Protein 2XSG (pdb70)

Structure (mmCIF, N/CA/C/O backbone):
data_2XSG
#
_entry.id   2XSG
#
_cell.length_a   82.202
_cell.length_b   91.158
_cell.length_c   224.523
_cell.angle_alpha   90.00
_cell.angle_beta   90.00
_cell.angle_gamma   90.00
#
_symmetry.space_group_name_H-M   'P 2 2 21'
#
loop_
_entity.id
_entity.type
_entity.pdbx_description
1 polymer CCMAN5
2 non-polymer 'CALCIUM ION'
3 non-polymer 2-[3-(2-HYDROXY-1,1-DIHYDROXYMETHYL-ETHYLAMINO)-PROPYLAMINO]-2-HYDROXYMETHYL-PROPANE-1,3-DIOL
4 non-polymer GLYCEROL
5 water water
#
loop_
_atom_site.group_PDB
_atom_site.id
_atom_site.type_symbol
_atom_site.label_atom_id
_atom_site.label_alt_id
_atom_site.label_comp_id
_atom_site.label_asym_id
_atom_site.label_entity_id
_atom_site.label_seq_id
_atom_site.pdbx_PDB_ins_code
_atom_site.Cartn_x
_atom_site.Cartn_y
_atom_site.Cartn_z
_atom_site.occupancy
_atom_site.B_iso_or_equiv
_atom_site.auth_seq_id
_atom_site.auth_comp_id
_atom_site.auth_asym_id
_atom_site.auth_atom_id
_atom_site.pdbx_PDB_model_num
ATOM 1 N N . ALA A 1 7 ? 74.018 11.216 87.438 1.00 19.88 7 ALA A N 1
ATOM 2 C CA . ALA A 1 7 ? 74.405 12.350 86.541 1.00 19.71 7 ALA A CA 1
ATOM 3 C C . ALA A 1 7 ? 73.511 12.431 85.288 1.00 18.96 7 ALA A C 1
ATOM 4 O O . ALA A 1 7 ? 73.011 13.513 84.954 1.00 18.53 7 ALA A O 1
ATOM 6 N N . ASP A 1 8 ? 73.313 11.294 84.605 1.00 17.88 8 ASP A N 1
ATOM 7 C CA . ASP A 1 8 ? 72.571 11.287 83.330 1.00 16.72 8 ASP A CA 1
ATOM 8 C C . ASP A 1 8 ? 71.098 10.918 83.523 1.00 15.16 8 ASP A C 1
ATOM 9 O O . ASP A 1 8 ? 70.666 9.800 83.223 1.00 14.91 8 ASP A O 1
ATOM 14 N N . TYR A 1 9 ? 70.342 11.888 84.019 1.00 13.62 9 TYR A N 1
ATOM 15 C CA . TYR A 1 9 ? 68.912 11.738 84.261 1.00 12.13 9 TYR A CA 1
ATOM 16 C C . TYR A 1 9 ? 68.136 11.576 82.961 1.00 10.97 9 TYR A C 1
ATOM 17 O O . TYR A 1 9 ? 67.123 10.865 82.925 1.00 10.38 9 TYR A O 1
ATOM 26 N N . ALA A 1 10 ? 68.630 12.198 81.896 1.00 9.65 10 ALA A N 1
ATOM 27 C CA . ALA A 1 10 ? 68.003 12.081 80.575 1.00 8.97 10 ALA A CA 1
ATOM 28 C C . ALA A 1 10 ? 67.766 10.622 80.151 1.00 8.69 10 ALA A C 1
ATOM 29 O O . ALA A 1 10 ? 66.748 10.317 79.539 1.00 8.57 10 ALA A O 1
ATOM 31 N N . SER A 1 11 ? 68.679 9.725 80.510 1.00 8.06 11 SER A N 1
ATOM 32 C CA . SER A 1 11 ? 68.548 8.297 80.172 1.00 8.34 11 SER A CA 1
ATOM 33 C C . SER A 1 11 ? 67.371 7.614 80.873 1.00 7.53 11 SER A C 1
ATOM 34 O O . SER A 1 11 ? 66.893 6.560 80.417 1.00 7.54 11 SER A O 1
ATOM 37 N N . LEU A 1 12 ? 66.891 8.216 81.959 1.00 6.75 12 LEU A N 1
ATOM 38 C CA . LEU A 1 12 ? 65.749 7.661 82.703 1.00 6.43 12 LEU A CA 1
ATOM 39 C C . LEU A 1 12 ? 64.372 8.056 82.159 1.00 6.49 12 LEU A C 1
ATOM 40 O O . LEU A 1 12 ? 63.376 7.366 82.415 1.00 6.05 12 LEU A O 1
ATOM 45 N N . VAL A 1 13 ? 64.321 9.169 81.427 1.00 6.50 13 VAL A N 1
ATOM 46 C CA . VAL A 1 13 ? 63.113 9.628 80.736 1.00 5.75 13 VAL A CA 1
ATOM 47 C C . VAL A 1 13 ? 62.714 8.663 79.599 1.00 6.47 13 VAL A C 1
ATOM 48 O O . VAL A 1 13 ? 63.546 8.280 78.760 1.00 6.44 13 VAL A O 1
ATOM 52 N N . ASP A 1 14 ? 61.440 8.275 79.577 1.00 5.75 14 ASP A N 1
ATOM 53 C CA . ASP A 1 14 ? 60.886 7.538 78.450 1.00 6.27 14 ASP A CA 1
ATOM 54 C C . ASP A 1 14 ? 59.898 8.441 77.686 1.00 5.72 14 ASP A C 1
ATOM 55 O O . ASP A 1 14 ? 58.720 8.547 78.068 1.00 5.17 14 ASP A O 1
ATOM 60 N N . VAL A 1 15 ? 60.368 9.060 76.598 1.00 4.97 15 VAL A N 1
ATOM 61 C CA . VAL A 1 15 ? 59.534 10.004 75.843 1.00 4.66 15 VAL A CA 1
ATOM 62 C C . VAL A 1 15 ? 58.354 9.336 75.114 1.00 4.63 15 VAL A C 1
ATOM 63 O O . VAL A 1 15 ? 57.526 10.015 74.518 1.00 3.59 15 VAL A O 1
ATOM 67 N N . PHE A 1 16 ? 58.279 8.008 75.156 1.00 4.42 16 PHE A N 1
ATOM 68 C CA . PHE A 1 16 ? 57.177 7.311 74.498 1.00 3.87 16 PHE A CA 1
ATOM 69 C C . PHE A 1 16 ? 55.997 7.067 75.418 1.00 3.73 16 PHE A C 1
ATOM 70 O O . PHE A 1 16 ? 54.913 6.714 74.964 1.00 3.72 16 PHE A O 1
ATOM 78 N N . VAL A 1 17 ? 56.202 7.292 76.709 1.00 3.79 17 VAL A N 1
ATOM 79 C CA . VAL A 1 17 ? 55.121 7.160 77.667 1.00 3.47 17 VAL A CA 1
ATOM 80 C C . VAL A 1 17 ? 54.020 8.146 77.313 1.00 3.36 17 VAL A C 1
ATOM 81 O O . VAL A 1 17 ? 54.270 9.348 77.186 1.00 3.03 17 VAL A O 1
ATOM 85 N N . GLY A 1 18 ? 52.811 7.622 77.142 1.00 2.73 18 GLY A N 1
ATOM 86 C CA . GLY A 1 18 ? 51.656 8.454 76.810 1.00 3.67 18 GLY A CA 1
ATOM 87 C C . GLY A 1 18 ? 51.459 8.761 75.319 1.00 3.45 18 GLY A C 1
ATOM 88 O O . GLY A 1 18 ? 50.593 9.565 74.973 1.00 4.00 18 GLY A O 1
ATOM 89 N N . THR A 1 19 ? 52.241 8.121 74.447 1.00 3.40 19 THR A N 1
ATOM 90 C CA . THR A 1 19 ? 52.191 8.387 72.991 1.00 3.13 19 THR A CA 1
ATOM 91 C C . THR A 1 19 ? 51.311 7.407 72.188 1.00 3.44 19 THR A C 1
ATOM 92 O O . THR A 1 19 ? 51.236 7.499 70.955 1.00 2.74 19 THR A O 1
ATOM 96 N N . GLU A 1 20 ? 50.662 6.471 72.875 1.00 3.40 20 GLU A N 1
ATOM 97 C CA . GLU A 1 20 ? 49.720 5.556 72.200 1.00 4.27 20 GLU A CA 1
ATOM 98 C C . GLU A 1 20 ? 48.296 6.100 72.239 1.00 4.55 20 GLU A C 1
ATOM 99 O O . GLU A 1 20 ? 47.823 6.532 73.290 1.00 4.88 20 GLU A O 1
ATOM 105 N N . GLY A 1 21 ? 47.644 6.104 71.080 1.00 4.76 21 GLY A N 1
ATOM 106 C CA . GLY A 1 21 ? 46.188 6.265 70.980 1.00 5.40 21 GLY A CA 1
ATOM 107 C C . GLY A 1 21 ? 45.657 7.394 71.826 1.00 5.33 21 GLY A C 1
ATOM 108 O O . GLY A 1 21 ? 46.193 8.478 71.784 1.00 5.96 21 GLY A O 1
ATOM 109 N N . ASP A 1 22 ? 44.619 7.114 72.610 1.00 5.29 22 ASP A N 1
ATOM 110 C CA . ASP A 1 22 ? 43.990 8.104 73.483 1.00 5.27 22 ASP A CA 1
ATOM 111 C C . ASP A 1 22 ? 44.409 7.886 74.947 1.00 4.65 22 ASP A C 1
ATOM 112 O O . ASP A 1 22 ? 43.573 7.941 75.847 1.00 4.46 22 ASP A O 1
ATOM 117 N N . PHE A 1 23 ? 45.705 7.650 75.174 1.00 4.25 23 PHE A N 1
ATOM 118 C CA . PHE A 1 23 ? 46.225 7.338 76.520 1.00 4.39 23 PHE A CA 1
ATOM 119 C C . PHE A 1 23 ? 47.206 8.416 77.021 1.00 3.90 23 PHE A C 1
ATOM 120 O O . PHE A 1 23 ? 48.271 8.113 77.571 1.00 3.24 23 PHE A O 1
ATOM 128 N N . GLY A 1 24 ? 46.844 9.682 76.820 1.00 3.38 24 GLY A N 1
ATOM 129 C CA . GLY A 1 24 ? 47.673 10.774 77.312 1.00 3.08 24 GLY A CA 1
ATOM 130 C C . GLY A 1 24 ? 47.849 11.934 76.347 1.00 2.79 24 GLY A C 1
ATOM 131 O O . GLY A 1 24 ? 47.956 13.074 76.779 1.00 2.55 24 GLY A O 1
ATOM 132 N N . ASN A 1 25 ? 47.876 11.635 75.047 1.00 2.32 25 ASN A N 1
ATOM 133 C CA . ASN A 1 25 ? 48.095 12.630 73.991 1.00 2.47 25 ASN A CA 1
ATOM 134 C C . ASN A 1 25 ? 49.402 13.404 74.117 1.00 2.41 25 ASN A C 1
ATOM 135 O O . ASN A 1 25 ? 49.453 14.589 73.840 1.00 2.24 25 ASN A O 1
ATOM 140 N N . ASP A 1 26 ? 50.452 12.710 74.557 1.00 3.08 26 ASP A N 1
ATOM 141 C CA . ASP A 1 26 ? 51.797 13.270 74.588 1.00 3.20 26 ASP A CA 1
ATOM 142 C C . ASP A 1 26 ? 52.607 12.858 73.362 1.00 3.49 26 ASP A C 1
ATOM 143 O O . ASP A 1 26 ? 52.200 11.976 72.588 1.00 3.32 26 ASP A O 1
ATOM 148 N N . MET A 1 27 ? 53.752 13.500 73.191 1.00 3.04 27 MET A N 1
ATOM 149 C CA . MET A 1 27 ? 54.547 13.334 71.981 1.00 3.36 27 MET A CA 1
ATOM 150 C C . MET A 1 27 ? 55.958 12.814 72.281 1.00 3.63 27 MET A C 1
ATOM 151 O O . MET A 1 27 ? 56.526 13.138 73.315 1.00 4.52 27 MET A O 1
ATOM 156 N N . PRO A 1 28 ? 56.533 12.019 71.362 1.00 3.62 28 PRO A N 1
ATOM 157 C CA . PRO A 1 28 ? 57.941 11.662 71.502 1.00 3.20 28 PRO A CA 1
ATOM 158 C C . PRO A 1 28 ? 58.883 12.730 70.907 1.00 3.38 28 PRO A C 1
ATOM 159 O O . PRO A 1 28 ? 60.092 12.523 70.854 1.00 3.24 28 PRO A O 1
ATOM 163 N N . ALA A 1 29 ? 58.322 13.862 70.481 1.00 3.32 29 ALA A N 1
ATOM 164 C CA . ALA A 1 29 ? 59.066 14.935 69.784 1.00 3.06 29 ALA A CA 1
ATOM 165 C C . ALA A 1 29 ? 60.377 15.356 70.439 1.00 3.21 29 ALA A C 1
ATOM 166 O O . ALA A 1 29 ? 60.471 15.465 71.676 1.00 3.57 29 ALA A O 1
ATOM 168 N N . ALA A 1 30 ? 61.379 15.619 69.609 1.00 3.12 30 ALA A N 1
ATOM 169 C CA . ALA A 1 30 ? 62.625 16.198 70.105 1.00 3.69 30 ALA A CA 1
ATOM 170 C C . ALA A 1 30 ? 62.347 17.636 70.550 1.00 3.98 30 ALA A C 1
ATOM 171 O O . ALA A 1 30 ? 61.813 18.442 69.779 1.00 3.39 30 ALA A O 1
ATOM 173 N N . GLN A 1 31 ? 62.659 17.939 71.805 1.00 4.00 31 GLN A N 1
ATOM 174 C CA . GLN A 1 31 ? 62.423 19.283 72.321 1.00 5.14 31 GLN A CA 1
ATOM 175 C C . GLN A 1 31 ? 63.337 19.649 73.482 1.00 5.00 31 GLN A C 1
ATOM 176 O O . GLN A 1 31 ? 63.757 18.774 74.247 1.00 5.19 31 GLN A O 1
ATOM 182 N N . ALA A 1 32 ? 63.655 20.938 73.597 1.00 4.82 32 ALA A N 1
ATOM 183 C CA . ALA A 1 32 ? 64.432 21.430 74.735 1.00 4.55 32 ALA A CA 1
ATOM 184 C C . ALA A 1 32 ? 63.470 21.724 75.883 1.00 4.74 32 ALA A C 1
ATOM 185 O O . ALA A 1 32 ? 62.254 21.782 75.661 1.00 4.94 32 ALA A O 1
ATOM 187 N N . PRO A 1 33 ? 63.999 21.950 77.106 1.00 4.60 33 PRO A N 1
ATOM 188 C CA . PRO A 1 33 ? 63.094 22.317 78.204 1.00 4.64 33 PRO A CA 1
ATOM 189 C C . PRO A 1 33 ? 62.260 23.573 77.861 1.00 4.63 33 PRO A C 1
ATOM 190 O O . PRO A 1 33 ? 62.821 24.587 77.451 1.00 3.93 33 PRO A O 1
ATOM 194 N N . ASN A 1 34 ? 60.934 23.471 77.990 1.00 4.32 34 ASN A N 1
ATOM 195 C CA . ASN A 1 34 ? 60.021 24.568 77.625 1.00 4.19 34 ASN A CA 1
ATOM 196 C C . ASN A 1 34 ? 60.272 25.134 76.225 1.00 3.92 34 ASN A C 1
ATOM 197 O O . ASN A 1 34 ? 60.103 26.319 75.982 1.00 4.44 34 ASN A O 1
ATOM 202 N N . GLY A 1 35 ? 60.681 24.272 75.306 1.00 4.27 35 GLY A N 1
ATOM 203 C CA . GLY A 1 35 ? 60.994 24.689 73.959 1.00 3.44 35 GLY A CA 1
ATOM 204 C C . GLY A 1 35 ? 59.780 25.023 73.129 1.00 3.79 35 GLY A C 1
ATOM 205 O O . GLY A 1 35 ? 58.683 24.468 73.328 1.00 3.34 35 GLY A O 1
ATOM 206 N N . LEU A 1 36 ? 60.003 25.936 72.185 1.00 3.60 36 LEU A N 1
ATOM 207 C CA . LEU A 1 36 ? 59.041 26.309 71.169 1.00 3.34 36 LEU A CA 1
ATOM 208 C C . LEU A 1 36 ? 59.064 25.312 70.011 1.00 3.23 36 LEU A C 1
ATOM 209 O O . LEU A 1 36 ? 58.009 24.872 69.539 1.00 2.85 36 LEU A O 1
ATOM 214 N N . ALA A 1 37 ? 60.267 24.964 69.561 1.00 3.80 37 ALA A N 1
ATOM 215 C CA . ALA A 1 37 ? 60.477 23.938 68.541 1.00 3.52 37 ALA A CA 1
ATOM 216 C C . ALA A 1 37 ? 60.237 22.562 69.111 1.00 3.81 37 ALA A C 1
ATOM 217 O O . ALA A 1 37 ? 60.832 22.179 70.126 1.00 4.19 37 ALA A O 1
ATOM 219 N N . LYS A 1 38 ? 59.343 21.824 68.458 1.00 3.21 38 LYS A N 1
ATOM 220 C CA . LYS A 1 38 ? 58.932 20.498 68.910 1.00 3.01 38 LYS A CA 1
ATOM 221 C C . LYS A 1 38 ? 58.922 19.639 67.671 1.00 2.98 38 LYS A C 1
ATOM 222 O O . LYS A 1 38 ? 57.969 19.700 66.886 1.00 2.39 38 LYS A O 1
ATOM 228 N N . VAL A 1 39 ? 59.991 18.859 67.482 1.00 2.18 39 VAL A N 1
ATOM 229 C CA . VAL A 1 39 ? 60.209 18.174 66.213 1.00 2.00 39 VAL A CA 1
ATOM 230 C C . VAL A 1 39 ? 59.616 16.774 66.367 1.00 2.01 39 VAL A C 1
ATOM 231 O O . VAL A 1 39 ? 60.270 15.854 66.877 1.00 2.00 39 VAL A O 1
ATOM 235 N N . ASN A 1 40 ? 58.358 16.656 65.954 1.00 2.00 40 ASN A N 1
ATOM 236 C CA . ASN A 1 40 ? 57.543 15.463 66.213 1.00 2.24 40 ASN A CA 1
ATOM 237 C C . ASN A 1 40 ? 57.375 14.641 64.958 1.00 2.59 40 ASN A C 1
ATOM 238 O O . ASN A 1 40 ? 56.883 15.164 63.949 1.00 2.00 40 ASN A O 1
ATOM 243 N N . PRO A 1 41 ? 57.761 13.345 65.013 1.00 2.99 41 PRO A N 1
ATOM 244 C CA . PRO A 1 41 ? 57.420 12.468 63.910 1.00 3.24 41 PRO A CA 1
ATOM 245 C C . PRO A 1 41 ? 55.905 12.456 63.737 1.00 3.59 41 PRO A C 1
ATOM 246 O O . PRO A 1 41 ? 55.194 12.642 64.720 1.00 3.62 41 PRO A O 1
ATOM 250 N N . ARG A 1 42 ? 55.422 12.252 62.509 1.00 3.77 42 ARG A N 1
ATOM 251 C CA . ARG A 1 42 ? 53.989 12.144 62.244 1.00 4.43 42 ARG A CA 1
ATOM 252 C C . ARG A 1 42 ? 53.602 10.768 61.743 1.00 5.13 42 ARG A C 1
ATOM 253 O O . ARG A 1 42 ? 54.010 10.370 60.657 1.00 5.97 42 ARG A O 1
ATOM 261 N N . THR A 1 43 ? 52.788 10.045 62.500 1.00 5.66 43 THR A N 1
ATOM 262 C CA . THR A 1 43 ? 52.366 8.720 62.032 1.00 5.82 43 THR A CA 1
ATOM 263 C C . THR A 1 43 ? 51.249 8.824 60.991 1.00 6.52 43 THR A C 1
ATOM 264 O O . THR A 1 43 ? 50.602 9.861 60.863 1.00 5.81 43 THR A O 1
ATOM 268 N N . THR A 1 44 ? 51.034 7.745 60.248 1.00 7.03 44 THR A N 1
ATOM 269 C CA . THR A 1 44 ? 49.941 7.692 59.271 1.00 7.54 44 THR A CA 1
ATOM 270 C C . THR A 1 44 ? 49.470 6.246 59.153 1.00 7.71 44 THR A C 1
ATOM 271 O O . THR A 1 44 ? 50.286 5.324 59.304 1.00 7.99 44 THR A O 1
ATOM 275 N N . PRO A 1 45 ? 48.160 6.023 58.907 1.00 7.70 45 PRO A N 1
ATOM 276 C CA . PRO A 1 45 ? 47.070 6.985 58.732 1.00 7.64 45 PRO A CA 1
ATOM 277 C C . PRO A 1 45 ? 46.502 7.510 60.051 1.00 7.08 45 PRO A C 1
ATOM 278 O O . PRO A 1 45 ? 45.737 8.480 60.051 1.00 8.14 45 PRO A O 1
ATOM 282 N N . GLY A 1 46 ? 46.845 6.865 61.156 1.00 6.69 46 GLY A N 1
ATOM 283 C CA . GLY A 1 46 ? 46.363 7.283 62.482 1.00 5.22 46 GLY A CA 1
ATOM 284 C C . GLY A 1 46 ? 47.425 8.073 63.227 1.00 5.31 46 GLY A C 1
ATOM 285 O O . GLY A 1 46 ? 48.616 7.978 62.929 1.00 4.60 46 GLY A O 1
ATOM 286 N N . ARG A 1 47 ? 46.983 8.878 64.191 1.00 4.76 47 ARG A N 1
ATOM 287 C CA . ARG A 1 47 ? 47.876 9.677 65.005 1.00 4.33 47 ARG A CA 1
ATOM 288 C C . ARG A 1 47 ? 47.185 9.914 66.337 1.00 3.87 47 ARG A C 1
ATOM 289 O O . ARG A 1 47 ? 45.967 9.737 66.444 1.00 3.80 47 ARG A O 1
ATOM 297 N N . ASN A 1 48 ? 47.936 10.328 67.349 1.00 3.42 48 ASN A N 1
ATOM 298 C CA . ASN A 1 48 ? 47.297 10.971 68.487 1.00 2.87 48 ASN A CA 1
ATOM 299 C C . ASN A 1 48 ? 47.153 12.488 68.224 1.00 2.94 48 ASN A C 1
ATOM 300 O O . ASN A 1 48 ? 47.423 12.954 67.116 1.00 2.24 48 ASN A O 1
ATOM 305 N N . ASN A 1 49 ? 46.688 13.252 69.201 1.00 2.68 49 ASN A N 1
ATOM 306 C CA . ASN A 1 49 ? 46.469 14.686 68.971 1.00 3.59 49 ASN A CA 1
ATOM 307 C C . ASN A 1 49 ? 47.753 15.421 68.589 1.00 3.59 49 ASN A C 1
ATOM 308 O O . ASN A 1 49 ? 47.704 16.428 67.881 1.00 4.21 49 ASN A O 1
ATOM 313 N N . THR A 1 50 ? 48.899 14.902 69.021 1.00 3.24 50 THR A N 1
ATOM 314 C CA . THR A 1 50 ? 50.174 15.553 68.695 1.00 2.96 50 THR A CA 1
ATOM 315 C C . THR A 1 50 ? 50.655 15.243 67.291 1.00 3.02 50 THR A C 1
ATOM 316 O O . THR A 1 50 ? 51.478 15.982 66.753 1.00 3.49 50 THR A O 1
ATOM 320 N N . GLY A 1 51 ? 50.159 14.149 66.717 1.00 2.34 51 GLY A N 1
ATOM 321 C CA . GLY A 1 51 ? 50.582 13.739 65.384 1.00 2.16 51 GLY A CA 1
ATOM 322 C C . GLY A 1 51 ? 51.310 12.411 65.365 1.00 2.38 51 GLY A C 1
ATOM 323 O O . GLY A 1 51 ? 51.691 11.946 64.295 1.00 2.47 51 GLY A O 1
ATOM 324 N N . TYR A 1 52 ? 51.494 11.788 66.536 1.00 2.25 52 TYR A N 1
ATOM 325 C CA . TYR A 1 52 ? 52.147 10.463 66.622 1.00 2.75 52 TYR A CA 1
ATOM 326 C C . TYR A 1 52 ? 51.350 9.490 67.484 1.00 2.86 52 TYR A C 1
ATOM 327 O O . TYR A 1 52 ? 51.128 9.732 68.678 1.00 3.11 52 TYR A O 1
ATOM 336 N N . ASP A 1 53 ? 50.892 8.395 66.887 1.00 3.52 53 ASP A N 1
ATOM 337 C CA . ASP A 1 53 ? 50.289 7.308 67.663 1.00 3.03 53 ASP A CA 1
ATOM 338 C C . ASP A 1 53 ? 51.218 6.099 67.666 1.00 3.20 53 ASP A C 1
ATOM 339 O O . ASP A 1 53 ? 51.512 5.526 66.595 1.00 3.41 53 ASP A O 1
ATOM 344 N N . TYR A 1 54 ? 51.651 5.693 68.863 1.00 3.23 54 TYR A N 1
ATOM 345 C CA . TYR A 1 54 ? 52.612 4.563 69.034 1.00 3.42 54 TYR A CA 1
ATOM 346 C C . TYR A 1 54 ? 52.163 3.275 68.325 1.00 3.32 54 TYR A C 1
ATOM 347 O O . TYR A 1 54 ? 53.003 2.473 67.875 1.00 3.48 54 TYR A O 1
ATOM 356 N N . ALA A 1 55 ? 50.849 3.067 68.254 1.00 3.25 55 ALA A N 1
ATOM 357 C CA . ALA A 1 55 ? 50.295 1.835 67.698 1.00 3.80 55 ALA A CA 1
ATOM 358 C C . ALA A 1 55 ? 50.448 1.754 66.184 1.00 4.45 55 ALA A C 1
ATOM 359 O O . ALA A 1 55 ? 50.247 0.673 65.620 1.00 4.68 55 ALA A O 1
ATOM 361 N N . GLN A 1 56 ? 50.820 2.867 65.533 1.00 4.29 56 GLN A N 1
ATOM 362 C CA . GLN A 1 56 ? 50.932 2.905 64.064 1.00 4.22 56 GLN A CA 1
ATOM 363 C C . GLN A 1 56 ? 52.250 2.306 63.551 1.00 5.24 56 GLN A C 1
ATOM 364 O O . GLN A 1 56 ? 53.143 1.952 64.331 1.00 4.67 56 GLN A O 1
ATOM 370 N N . SER A 1 57 ? 52.361 2.173 62.232 1.00 5.79 57 SER A N 1
ATOM 371 C CA . SER A 1 57 ? 53.533 1.527 61.658 1.00 6.71 57 SER A CA 1
ATOM 372 C C . SER A 1 57 ? 54.054 2.256 60.421 1.00 6.93 57 SER A C 1
ATOM 373 O O . SER A 1 57 ? 54.944 1.750 59.724 1.00 6.63 57 SER A O 1
ATOM 376 N N . LYS A 1 58 ? 53.514 3.453 60.169 1.00 6.41 58 LYS A N 1
ATOM 377 C CA . LYS A 1 58 ? 54.051 4.328 59.145 1.00 6.64 58 LYS A CA 1
ATOM 378 C C . LYS A 1 58 ? 54.227 5.745 59.656 1.00 6.57 58 LYS A C 1
ATOM 379 O O . LYS A 1 58 ? 53.460 6.217 60.492 1.00 6.23 58 LYS A O 1
ATOM 385 N N . ILE A 1 59 ? 55.261 6.393 59.138 1.00 5.85 59 ILE A N 1
ATOM 386 C CA . ILE A 1 59 ? 55.576 7.777 59.431 1.00 5.57 59 ILE A CA 1
ATOM 387 C C . ILE A 1 59 ? 55.743 8.520 58.114 1.00 4.97 59 ILE A C 1
ATOM 388 O O . ILE A 1 59 ? 56.385 8.032 57.190 1.00 4.21 59 ILE A O 1
ATOM 393 N N . SER A 1 60 ? 55.149 9.705 58.038 1.00 4.26 60 SER A N 1
ATOM 394 C CA . SER A 1 60 ? 55.344 10.584 56.904 1.00 4.00 60 SER A CA 1
ATOM 395 C C . SER A 1 60 ? 56.623 11.396 57.141 1.00 3.83 60 SER A C 1
ATOM 396 O O . SER A 1 60 ? 57.651 11.112 56.527 1.00 4.36 60 SER A O 1
ATOM 399 N N . GLY A 1 61 ? 56.593 12.352 58.067 1.00 3.99 61 GLY A N 1
ATOM 400 C CA . GLY A 1 61 ? 57.749 13.214 58.346 1.00 3.12 61 GLY A CA 1
ATOM 401 C C . GLY A 1 61 ? 57.742 13.878 59.721 1.00 3.40 61 GLY A C 1
ATOM 402 O O . GLY A 1 61 ? 57.170 13.350 60.671 1.00 2.69 61 GLY A O 1
ATOM 403 N N . PHE A 1 62 ? 58.374 15.049 59.820 1.00 3.60 62 PHE A N 1
ATOM 404 C CA . PHE A 1 62 ? 58.483 15.778 61.088 1.00 4.01 62 PHE A CA 1
ATOM 405 C C . PHE A 1 62 ? 57.832 17.158 61.037 1.00 4.03 62 PHE A C 1
ATOM 406 O O . PHE A 1 62 ? 58.075 17.931 60.114 1.00 4.05 62 PHE A O 1
ATOM 414 N N . THR A 1 63 ? 56.991 17.442 62.032 1.00 4.03 63 THR A N 1
ATOM 415 C CA . THR A 1 63 ? 56.355 18.741 62.206 1.00 3.06 63 THR A CA 1
ATOM 416 C C . THR A 1 63 ? 57.169 19.471 63.262 1.00 3.63 63 THR A C 1
ATOM 417 O O . THR A 1 63 ? 57.947 18.831 63.968 1.00 3.66 63 THR A O 1
ATOM 421 N N . HIS A 1 64 ? 57.032 20.802 63.355 1.00 3.07 64 HIS A N 1
ATOM 422 C CA . HIS A 1 64 ? 57.952 21.581 64.185 1.00 2.46 64 HIS A CA 1
ATOM 423 C C . HIS A 1 64 ? 57.286 22.342 65.325 1.00 2.42 64 HIS A C 1
ATOM 424 O O . HIS A 1 64 ? 57.978 22.907 66.178 1.00 2.17 64 HIS A O 1
ATOM 431 N N . THR A 1 65 ? 55.953 22.390 65.310 1.00 2.31 65 THR A N 1
ATOM 432 C CA . THR A 1 65 ? 55.187 23.059 66.366 1.00 2.07 65 THR A CA 1
ATOM 433 C C . THR A 1 65 ? 54.199 22.087 66.976 1.00 2.16 65 THR A C 1
ATOM 434 O O . THR A 1 65 ? 53.760 21.129 66.324 1.00 2.00 65 THR A O 1
ATOM 438 N N . ASN A 1 66 ? 53.845 22.327 68.235 1.00 2.45 66 ASN A N 1
ATOM 439 C CA . ASN A 1 66 ? 52.932 21.418 68.894 1.00 2.86 66 ASN A CA 1
ATOM 440 C C . ASN A 1 66 ? 52.465 21.898 70.260 1.00 3.05 66 ASN A C 1
ATOM 441 O O . ASN A 1 66 ? 52.936 22.931 70.760 1.00 2.77 66 ASN A O 1
ATOM 446 N N . LEU A 1 67 ? 51.542 21.125 70.835 1.00 3.19 67 LEU A N 1
ATOM 447 C CA . LEU A 1 67 ? 51.019 21.341 72.178 1.00 3.42 67 LEU A CA 1
ATOM 448 C C . LEU A 1 67 ? 50.970 20.000 72.891 1.00 3.40 67 LEU A C 1
ATOM 449 O O . LEU A 1 67 ? 50.495 19.010 72.333 1.00 4.34 67 LEU A O 1
ATOM 454 N N . ASP A 1 68 ? 51.417 19.968 74.138 1.00 2.94 68 ASP A N 1
ATOM 455 C CA . ASP A 1 68 ? 51.501 18.692 74.851 1.00 2.88 68 ASP A CA 1
ATOM 456 C C . ASP A 1 68 ? 50.216 18.351 75.560 1.00 2.92 68 ASP A C 1
ATOM 457 O O . ASP A 1 68 ? 49.696 19.153 76.336 1.00 2.94 68 ASP A O 1
ATOM 462 N N . GLY A 1 69 ? 49.699 17.164 75.267 1.00 3.13 69 GLY A N 1
ATOM 463 C CA . GLY A 1 69 ? 48.598 16.584 76.017 1.00 3.16 69 GLY A CA 1
ATOM 464 C C . GLY A 1 69 ? 47.254 17.262 75.912 1.00 3.37 69 GLY A C 1
ATOM 465 O O . GLY A 1 69 ? 46.418 17.102 76.798 1.00 3.76 69 GLY A O 1
ATOM 466 N N . VAL A 1 70 ? 47.017 18.005 74.836 1.00 2.82 70 VAL A N 1
ATOM 467 C CA . VAL A 1 70 ? 45.743 18.719 74.687 1.00 2.95 70 VAL A CA 1
ATOM 468 C C . VAL A 1 70 ? 44.698 17.847 73.978 1.00 3.15 70 VAL A C 1
ATOM 469 O O . VAL A 1 70 ? 45.043 16.801 73.418 1.00 3.06 70 VAL A O 1
ATOM 473 N N . GLY A 1 71 ? 43.437 18.279 74.014 1.00 3.52 71 GLY A N 1
ATOM 474 C CA . GLY A 1 71 ? 42.319 17.506 73.447 1.00 4.24 71 GLY A CA 1
ATOM 475 C C . GLY A 1 71 ? 41.995 17.936 72.020 1.00 4.86 71 GLY A C 1
ATOM 476 O O . GLY A 1 71 ? 42.888 18.396 71.296 1.00 4.83 71 GLY A O 1
ATOM 477 N N . GLY A 1 72 ? 40.722 17.812 71.626 1.00 4.62 72 GLY A N 1
ATOM 478 C CA . GLY A 1 72 ? 40.310 18.076 70.238 1.00 5.07 72 GLY A CA 1
ATOM 479 C C . GLY A 1 72 ? 41.075 17.161 69.284 1.00 5.33 72 GLY A C 1
ATOM 480 O O . GLY A 1 72 ? 41.163 15.936 69.510 1.00 5.53 72 GLY A O 1
ATOM 481 N N . SER A 1 73 ? 41.626 17.737 68.216 1.00 5.22 73 SER A N 1
ATOM 482 C CA . SER A 1 73 ? 42.497 16.981 67.319 1.00 5.30 73 SER A CA 1
ATOM 483 C C . SER A 1 73 ? 43.945 17.461 67.463 1.00 4.83 73 SER A C 1
ATOM 484 O O . SER A 1 73 ? 44.774 17.259 66.581 1.00 4.62 73 SER A O 1
ATOM 487 N N . GLY A 1 74 ? 44.235 18.111 68.590 1.00 4.77 74 GLY A N 1
ATOM 488 C CA . GLY A 1 74 ? 45.570 18.647 68.860 1.00 4.44 74 GLY A CA 1
ATOM 489 C C . GLY A 1 74 ? 45.824 19.989 68.201 1.00 4.81 74 GLY A C 1
ATOM 490 O O . GLY A 1 74 ? 45.161 20.344 67.231 1.00 4.37 74 GLY A O 1
ATOM 491 N N . GLY A 1 75 ? 46.794 20.725 68.738 1.00 4.65 75 GLY A N 1
ATOM 492 C CA . GLY A 1 75 ? 47.211 22.012 68.196 1.00 4.03 75 GLY A CA 1
ATOM 493 C C . GLY A 1 75 ? 48.603 22.003 67.602 1.00 3.83 75 GLY A C 1
ATOM 494 O O . GLY A 1 75 ? 49.356 21.024 67.739 1.00 3.45 75 GLY A O 1
ATOM 495 N N . GLY A 1 76 ? 48.951 23.094 66.924 1.00 4.05 76 GLY A N 1
ATOM 496 C CA . GLY A 1 76 ? 50.230 23.149 66.192 1.00 3.47 76 GLY A CA 1
ATOM 497 C C . GLY A 1 76 ? 50.291 22.101 65.088 1.00 3.26 76 GLY A C 1
ATOM 498 O O . GLY A 1 76 ? 49.316 21.919 64.349 1.00 2.92 76 GLY A O 1
ATOM 499 N N . GLY A 1 77 ? 51.427 21.404 64.989 1.00 2.83 77 GLY A N 1
ATOM 500 C CA . GLY A 1 77 ? 51.645 20.417 63.910 1.00 2.77 77 GLY A CA 1
ATOM 501 C C . GLY A 1 77 ? 52.057 21.073 62.591 1.00 3.06 77 GLY A C 1
ATOM 502 O O . GLY A 1 77 ? 51.916 20.469 61.527 1.00 3.23 77 GLY A O 1
ATOM 503 N N . ASP A 1 78 ? 52.571 22.304 62.671 1.00 2.87 78 ASP A N 1
ATOM 504 C CA . ASP A 1 78 ? 53.003 23.083 61.502 1.00 3.19 78 ASP A CA 1
ATOM 505 C C . ASP A 1 78 ? 54.357 22.640 60.965 1.00 3.55 78 ASP A C 1
ATOM 506 O O . ASP A 1 78 ? 55.211 22.174 61.725 1.00 3.97 78 ASP A O 1
ATOM 511 N N . LEU A 1 79 ? 54.536 22.841 59.656 1.00 3.12 79 LEU A N 1
ATOM 512 C CA . LEU A 1 79 ? 55.816 22.729 58.975 1.00 3.46 79 LEU A CA 1
ATOM 513 C C . LEU A 1 79 ? 56.272 21.268 58.914 1.00 3.23 79 LEU A C 1
ATOM 514 O O . LEU A 1 79 ? 57.144 20.851 59.678 1.00 3.16 79 LEU A O 1
ATOM 519 N N . LEU A 1 80 ? 55.670 20.514 57.999 1.00 2.57 80 LEU A N 1
ATOM 520 C CA . LEU A 1 80 ? 55.960 19.099 57.867 1.00 3.19 80 LEU A CA 1
ATOM 521 C C . LEU A 1 80 ? 57.101 18.898 56.890 1.00 3.30 80 LEU A C 1
ATOM 522 O O . LEU A 1 80 ? 57.017 19.309 55.728 1.00 4.14 80 LEU A O 1
ATOM 527 N N . VAL A 1 81 ? 58.175 18.284 57.375 1.00 3.12 81 VAL A N 1
ATOM 528 C CA . VAL A 1 81 ? 59.330 17.935 56.541 1.00 2.38 81 VAL A CA 1
ATOM 529 C C . VAL A 1 81 ? 59.373 16.419 56.301 1.00 2.49 81 VAL A C 1
ATOM 530 O O . VAL A 1 81 ? 59.489 15.645 57.242 1.00 2.00 81 VAL A O 1
ATOM 534 N N . VAL A 1 82 ? 59.264 16.024 55.034 1.00 2.07 82 VAL A N 1
ATOM 535 C CA . VAL A 1 82 ? 59.151 14.633 54.633 1.00 2.66 82 VAL A CA 1
ATOM 536 C C . VAL A 1 82 ? 60.317 14.233 53.720 1.00 2.63 82 VAL A C 1
ATOM 537 O O . VAL A 1 82 ? 60.418 14.750 52.595 1.00 3.18 82 VAL A O 1
ATOM 541 N N . PRO A 1 83 ? 61.178 13.298 54.174 1.00 2.86 83 PRO A N 1
ATOM 542 C CA . PRO A 1 83 ? 62.241 12.791 53.307 1.00 3.10 83 PRO A CA 1
ATOM 543 C C . PRO A 1 83 ? 61.694 11.776 52.297 1.00 3.38 83 PRO A C 1
ATOM 544 O O . PRO A 1 83 ? 60.839 10.952 52.643 1.00 3.67 83 PRO A O 1
ATOM 548 N N . THR A 1 84 ? 62.177 11.846 51.059 1.00 3.07 84 THR A N 1
ATOM 549 C CA . THR A 1 84 ? 61.709 10.950 50.007 1.00 3.64 84 THR A CA 1
ATOM 550 C C . THR A 1 84 ? 62.731 10.819 48.881 1.00 3.67 84 THR A C 1
ATOM 551 O O . THR A 1 84 ? 63.517 11.745 48.639 1.00 4.18 84 THR A O 1
ATOM 555 N N . SER A 1 85 ? 62.730 9.667 48.209 1.00 4.06 85 SER A N 1
ATOM 556 C CA . SER A 1 85 ? 63.546 9.484 47.006 1.00 3.93 85 SER A CA 1
ATOM 557 C C . SER A 1 85 ? 62.675 9.620 45.773 1.00 4.38 85 SER A C 1
ATOM 558 O O . SER A 1 85 ? 63.146 9.447 44.646 1.00 4.39 85 SER A O 1
ATOM 561 N N . GLY A 1 86 ? 61.405 9.936 45.994 1.00 4.68 86 GLY A N 1
ATOM 562 C CA . GLY A 1 86 ? 60.474 10.171 44.894 1.00 4.58 86 GLY A CA 1
ATOM 563 C C . GLY A 1 86 ? 60.608 11.548 44.279 1.00 5.38 86 GLY A C 1
ATOM 564 O O . GLY A 1 86 ? 61.364 12.389 44.778 1.00 4.37 86 GLY A O 1
ATOM 565 N N . SER A 1 87 ? 59.852 11.753 43.195 1.00 5.97 87 SER A N 1
ATOM 566 C CA . SER A 1 87 ? 59.775 13.000 42.432 1.00 6.80 87 SER A CA 1
ATOM 567 C C . SER A 1 87 ? 58.324 13.477 42.347 1.00 6.60 87 SER A C 1
ATOM 568 O O . SER A 1 87 ? 57.393 12.661 42.392 1.00 7.40 87 SER A O 1
ATOM 571 N N . TYR A 1 88 ? 58.133 14.777 42.162 1.00 6.50 88 TYR A N 1
ATOM 572 C CA . TYR A 1 88 ? 56.783 15.353 42.023 1.00 6.34 88 TYR A CA 1
ATOM 573 C C . TYR A 1 88 ? 56.667 16.287 40.813 1.00 6.23 88 TYR A C 1
ATOM 574 O O . TYR A 1 88 ? 57.649 16.927 40.410 1.00 6.26 88 TYR A O 1
ATOM 583 N N . THR A 1 89 ? 55.465 16.361 40.244 1.00 6.38 89 THR A N 1
ATOM 584 C CA . THR A 1 89 ? 55.158 17.278 39.133 1.00 6.35 89 THR A CA 1
ATOM 585 C C . THR A 1 89 ? 53.960 18.161 39.504 1.00 5.98 89 THR A C 1
ATOM 586 O O . THR A 1 89 ? 53.547 19.019 38.725 1.00 5.39 89 THR A O 1
ATOM 590 N N . ALA A 1 90 ? 53.398 17.922 40.695 1.00 5.35 90 ALA A N 1
ATOM 591 C CA . ALA A 1 90 ? 52.313 18.731 41.257 1.00 5.37 90 ALA A CA 1
ATOM 592 C C . ALA A 1 90 ? 52.410 18.669 42.782 1.00 5.32 90 ALA A C 1
ATOM 593 O O . ALA A 1 90 ? 53.276 17.967 43.319 1.00 5.59 90 ALA A O 1
ATOM 595 N N . ARG A 1 91 ? 51.535 19.397 43.469 1.00 4.84 91 ARG A N 1
ATOM 596 C CA . ARG A 1 91 ? 51.505 19.377 44.932 1.00 5.13 91 ARG A CA 1
ATOM 597 C C . ARG A 1 91 ? 51.338 17.918 45.400 1.00 5.16 91 ARG A C 1
ATOM 598 O O . ARG A 1 91 ? 50.505 17.197 44.858 1.00 4.73 91 ARG A O 1
ATOM 606 N N . PRO A 1 92 ? 52.161 17.473 46.371 1.00 5.27 92 PRO A N 1
ATOM 607 C CA . PRO A 1 92 ? 52.147 16.058 46.755 1.00 5.88 92 PRO A CA 1
ATOM 608 C C . PRO A 1 92 ? 50.820 15.621 47.353 1.00 6.33 92 PRO A C 1
ATOM 609 O O . PRO A 1 92 ? 50.201 16.381 48.101 1.00 6.09 92 PRO A O 1
ATOM 613 N N . GLY A 1 93 ? 50.380 14.422 46.996 1.00 6.36 93 GLY A N 1
ATOM 614 C CA . GLY A 1 93 ? 49.327 13.739 47.757 1.00 6.88 93 GLY A CA 1
ATOM 615 C C . GLY A 1 93 ? 49.941 13.261 49.059 1.00 6.92 93 GLY A C 1
ATOM 616 O O . GLY A 1 93 ? 51.036 12.693 49.059 1.00 7.00 93 GLY A O 1
ATOM 617 N N . THR A 1 94 ? 49.261 13.511 50.174 1.00 7.04 94 THR A N 1
ATOM 618 C CA . THR A 1 94 ? 49.802 13.201 51.509 1.00 7.19 94 THR A CA 1
ATOM 619 C C . THR A 1 94 ? 50.040 11.709 51.724 1.00 6.65 94 THR A C 1
ATOM 620 O O . THR A 1 94 ? 50.899 11.329 52.493 1.00 7.02 94 THR A O 1
ATOM 624 N N . GLY A 1 95 ? 49.271 10.865 51.044 1.00 6.91 95 GLY A N 1
ATOM 625 C CA . GLY A 1 95 ? 49.477 9.410 51.104 1.00 6.49 95 GLY A CA 1
ATOM 626 C C . GLY A 1 95 ? 50.863 8.973 50.635 1.00 6.01 95 GLY A C 1
ATOM 627 O O . GLY A 1 95 ? 51.391 7.949 51.081 1.00 5.77 95 GLY A O 1
ATOM 628 N N . THR A 1 96 ? 51.461 9.767 49.752 1.00 5.29 96 THR A N 1
ATOM 629 C CA . THR A 1 96 ? 52.770 9.459 49.173 1.00 4.50 96 THR A CA 1
ATOM 630 C C . THR A 1 96 ? 53.941 9.657 50.151 1.00 4.41 96 THR A C 1
ATOM 631 O O . THR A 1 96 ? 55.069 9.180 49.906 1.00 4.03 96 THR A O 1
ATOM 635 N N . TYR A 1 97 ? 53.671 10.383 51.236 1.00 4.14 97 TYR A N 1
ATOM 636 C CA . TYR A 1 97 ? 54.650 10.619 52.300 1.00 3.46 97 TYR A CA 1
ATOM 637 C C . TYR A 1 97 ? 54.955 9.370 53.140 1.00 3.30 97 TYR A C 1
ATOM 638 O O . TYR A 1 97 ? 55.979 9.305 53.807 1.00 2.93 97 TYR A O 1
ATOM 647 N N . ALA A 1 98 ? 54.037 8.404 53.135 1.00 3.20 98 ALA A N 1
ATOM 648 C CA . ALA A 1 98 ? 54.035 7.311 54.100 1.00 3.39 98 ALA A CA 1
ATOM 649 C C . ALA A 1 98 ? 55.258 6.387 53.929 1.00 3.12 98 ALA A C 1
ATOM 650 O O . ALA A 1 98 ? 55.538 5.933 52.810 1.00 2.45 98 ALA A O 1
ATOM 652 N N . HIS A 1 99 ? 55.993 6.182 55.026 1.00 3.19 99 HIS A N 1
ATOM 653 C CA . HIS A 1 99 ? 57.136 5.240 55.089 1.00 4.47 99 HIS A CA 1
ATOM 654 C C . HIS A 1 99 ? 56.878 4.194 56.163 1.00 5.13 99 HIS A C 1
ATOM 655 O O . HIS A 1 99 ? 56.455 4.565 57.257 1.00 5.43 99 HIS A O 1
ATOM 662 N N . PRO A 1 100 ? 57.194 2.899 55.887 1.00 5.52 100 PRO A N 1
ATOM 663 C CA . PRO A 1 100 ? 57.203 1.916 56.975 1.00 5.44 100 PRO A CA 1
ATOM 664 C C . PRO A 1 100 ? 58.195 2.292 58.067 1.00 5.67 100 PRO A C 1
ATOM 665 O O . PRO A 1 100 ? 59.280 2.791 57.775 1.00 5.48 100 PRO A O 1
ATOM 669 N N . PHE A 1 101 ? 57.830 2.053 59.323 1.00 5.63 101 PHE A N 1
ATOM 670 C CA . PHE A 1 101 ? 58.803 2.128 60.401 1.00 5.59 101 PHE A CA 1
ATOM 671 C C . PHE A 1 101 ? 58.518 1.036 61.427 1.00 6.48 101 PHE A C 1
ATOM 672 O O . PHE A 1 101 ? 57.424 0.431 61.448 1.00 5.59 101 PHE A O 1
ATOM 680 N N . SER A 1 102 ? 59.522 0.779 62.261 1.00 6.83 102 SER A N 1
ATOM 681 C CA . SER A 1 102 ? 59.416 -0.191 63.342 1.00 7.19 102 SER A CA 1
ATOM 682 C C . SER A 1 102 ? 59.998 0.414 64.617 1.00 6.60 102 SER A C 1
ATOM 683 O O . SER A 1 102 ? 61.041 1.088 64.570 1.00 5.96 102 SER A O 1
ATOM 686 N N . HIS A 1 103 ? 59.354 0.146 65.750 1.00 5.84 103 HIS A N 1
ATOM 687 C CA . HIS A 1 103 ? 59.895 0.563 67.048 1.00 6.56 103 HIS A CA 1
ATOM 688 C C . HIS A 1 103 ? 61.231 -0.117 67.369 1.00 7.41 103 HIS A C 1
ATOM 689 O O . HIS A 1 103 ? 61.965 0.344 68.244 1.00 7.00 103 HIS A O 1
ATOM 696 N N . ASP A 1 104 ? 61.539 -1.207 66.664 1.00 8.28 104 ASP A N 1
ATOM 697 C CA . ASP A 1 104 ? 62.859 -1.852 66.789 1.00 10.20 104 ASP A CA 1
ATOM 698 C C . ASP A 1 104 ? 63.962 -1.015 66.139 1.00 10.11 104 ASP A C 1
ATOM 699 O O . ASP A 1 104 ? 65.145 -1.204 66.422 1.00 10.71 104 ASP A O 1
ATOM 704 N N . ASP A 1 105 ? 63.574 -0.107 65.244 1.00 9.99 105 ASP A N 1
ATOM 705 C CA . ASP A 1 105 ? 64.517 0.789 64.587 1.00 10.01 105 ASP A CA 1
ATOM 706 C C . ASP A 1 105 ? 64.106 2.241 64.863 1.00 9.51 105 ASP A C 1
ATOM 707 O O . ASP A 1 105 ? 63.826 3.009 63.952 1.00 9.57 105 ASP A O 1
ATOM 712 N N . GLU A 1 106 ? 64.080 2.596 66.142 1.00 9.48 106 GLU A N 1
ATOM 713 C CA . GLU A 1 106 ? 63.589 3.886 66.611 1.00 9.26 106 GLU A CA 1
ATOM 714 C C . GLU A 1 106 ? 64.201 4.091 67.984 1.00 9.44 106 GLU A C 1
ATOM 715 O O . GLU A 1 106 ? 64.235 3.155 68.790 1.00 8.73 106 GLU A O 1
ATOM 721 N N . ASP A 1 107 ? 64.651 5.320 68.242 1.00 9.20 107 ASP A N 1
ATOM 722 C CA . ASP A 1 107 ? 65.354 5.697 69.473 1.00 9.20 107 ASP A CA 1
ATOM 723 C C . ASP A 1 107 ? 65.120 7.195 69.768 1.00 8.03 107 ASP A C 1
ATOM 724 O O . ASP A 1 107 ? 65.258 8.030 68.885 1.00 7.14 107 ASP A O 1
ATOM 729 N N . ALA A 1 108 ? 64.755 7.524 71.005 1.00 6.23 108 ALA A N 1
ATOM 730 C CA . ALA A 1 108 ? 64.518 8.899 71.371 1.00 5.45 108 ALA A CA 1
ATOM 731 C C . ALA A 1 108 ? 64.732 9.117 72.860 1.00 4.95 108 ALA A C 1
ATOM 732 O O . ALA A 1 108 ? 64.735 8.178 73.650 1.00 4.09 108 ALA A O 1
ATOM 734 N N . GLY A 1 109 ? 64.923 10.378 73.218 1.00 4.59 109 GLY A N 1
ATOM 735 C CA . GLY A 1 109 ? 65.127 10.798 74.597 1.00 4.60 109 GLY A CA 1
ATOM 736 C C . GLY A 1 109 ? 65.283 12.306 74.592 1.00 4.10 109 GLY A C 1
ATOM 737 O O . GLY A 1 109 ? 65.188 12.928 73.519 1.00 4.04 109 GLY A O 1
ATOM 738 N N . PRO A 1 110 ? 65.528 12.906 75.775 1.00 3.65 110 PRO A N 1
ATOM 739 C CA . PRO A 1 110 ? 65.502 14.365 75.895 1.00 3.95 110 PRO A CA 1
ATOM 740 C C . PRO A 1 110 ? 66.379 15.118 74.883 1.00 3.98 110 PRO A C 1
ATOM 741 O O . PRO A 1 110 ? 67.597 15.060 74.954 1.00 4.31 110 PRO A O 1
ATOM 745 N N . GLY A 1 111 ? 65.726 15.799 73.941 1.00 4.39 111 GLY A N 1
ATOM 746 C CA . GLY A 1 111 ? 66.404 16.609 72.933 1.00 4.26 111 GLY A CA 1
ATOM 747 C C . GLY A 1 111 ? 66.548 15.987 71.556 1.00 4.52 111 GLY A C 1
ATOM 748 O O . GLY A 1 111 ? 67.032 16.644 70.623 1.00 4.68 111 GLY A O 1
ATOM 749 N N . PHE A 1 112 ? 66.152 14.725 71.412 1.00 4.61 112 PHE A N 1
ATOM 750 C CA . PHE A 1 112 ? 66.407 13.997 70.163 1.00 4.28 112 PHE A CA 1
ATOM 751 C C . PHE A 1 112 ? 65.353 12.969 69.820 1.00 4.24 112 PHE A C 1
ATOM 752 O O . PHE A 1 112 ? 64.693 12.438 70.694 1.00 4.43 112 PHE A O 1
ATOM 760 N N . TYR A 1 113 ? 65.212 12.687 68.528 1.00 4.90 113 TYR A N 1
ATOM 761 C CA . TYR A 1 113 ? 64.446 11.529 68.079 1.00 5.36 113 TYR A CA 1
ATOM 762 C C . TYR A 1 113 ? 65.072 10.938 66.801 1.00 5.85 113 TYR A C 1
ATOM 763 O O . TYR A 1 113 ? 65.506 11.680 65.918 1.00 6.22 113 TYR A O 1
ATOM 772 N N . SER A 1 114 ? 65.138 9.610 66.716 1.00 5.28 114 SER A N 1
ATOM 773 C CA . SER A 1 114 ? 65.729 8.957 65.540 1.00 5.75 114 SER A CA 1
ATOM 774 C C . SER A 1 114 ? 64.902 7.732 65.134 1.00 5.24 114 SER A C 1
ATOM 775 O O . SER A 1 114 ? 64.336 7.037 65.999 1.00 4.46 114 SER A O 1
ATOM 778 N N . VAL A 1 115 ? 64.809 7.493 63.819 1.00 4.90 115 VAL A N 1
ATOM 779 C CA . VAL A 1 115 ? 64.016 6.387 63.260 1.00 4.53 115 VAL A CA 1
ATOM 780 C C . VAL A 1 115 ? 64.539 5.998 61.871 1.00 5.42 115 VAL A C 1
ATOM 781 O O . VAL A 1 115 ? 65.006 6.854 61.087 1.00 5.42 115 VAL A O 1
ATOM 785 N N . GLY A 1 116 ? 64.508 4.702 61.596 1.00 4.56 116 GLY A N 1
ATOM 786 C CA . GLY A 1 116 ? 64.781 4.199 60.259 1.00 5.51 116 GLY A CA 1
ATOM 787 C C . GLY A 1 116 ? 63.481 4.100 59.490 1.00 5.85 116 GLY A C 1
ATOM 788 O O . GLY A 1 116 ? 62.566 3.381 59.892 1.00 5.85 116 GLY A O 1
ATOM 789 N N . LEU A 1 117 ? 63.392 4.858 58.401 1.00 5.87 117 LEU A N 1
ATOM 790 C CA . LEU A 1 117 ? 62.194 4.893 57.576 1.00 5.77 117 LEU A CA 1
ATOM 791 C C . LEU A 1 117 ? 62.424 4.084 56.319 1.00 6.13 117 LEU A C 1
ATOM 792 O O . LEU A 1 117 ? 63.488 4.184 55.716 1.00 6.77 117 LEU A O 1
ATOM 797 N N . GLY A 1 118 ? 61.444 3.260 55.946 1.00 5.86 118 GLY A N 1
ATOM 798 C CA . GLY A 1 118 ? 61.496 2.539 54.687 1.00 6.00 118 GLY A CA 1
ATOM 799 C C . GLY A 1 118 ? 61.532 3.513 53.528 1.00 5.95 118 GLY A C 1
ATOM 800 O O . GLY A 1 118 ? 60.790 4.514 53.505 1.00 6.24 118 GLY A O 1
ATOM 801 N N . ASN A 1 119 ? 62.426 3.253 52.573 1.00 6.38 119 ASN A N 1
ATOM 802 C CA . ASN A 1 119 ? 62.614 4.169 51.445 1.00 5.77 119 ASN A CA 1
ATOM 803 C C . ASN A 1 119 ? 61.352 4.181 50.583 1.00 5.62 119 ASN A C 1
ATOM 804 O O . ASN A 1 119 ? 60.641 3.181 50.516 1.00 6.19 119 ASN A O 1
ATOM 809 N N . VAL A 1 120 ? 61.061 5.328 49.967 1.00 5.46 120 VAL A N 1
ATOM 810 C CA . VAL A 1 120 ? 59.965 5.458 49.014 1.00 5.26 120 VAL A CA 1
ATOM 811 C C . VAL A 1 120 ? 60.451 6.199 47.762 1.00 5.83 120 VAL A C 1
ATOM 812 O O . VAL A 1 120 ? 61.268 7.132 47.856 1.00 5.79 120 VAL A O 1
ATOM 816 N N . ALA A 1 121 ? 59.962 5.775 46.596 1.00 6.23 121 ALA A N 1
ATOM 817 C CA . ALA A 1 121 ? 60.384 6.350 45.306 1.00 6.56 121 ALA A CA 1
ATOM 818 C C . ALA A 1 121 ? 59.291 6.226 44.252 1.00 6.71 121 ALA A C 1
ATOM 819 O O . ALA A 1 121 ? 58.294 5.564 44.481 1.00 7.26 121 ALA A O 1
ATOM 821 N N . GLY A 1 122 ? 59.495 6.839 43.088 1.00 6.67 122 GLY A N 1
ATOM 822 C CA . GLY A 1 122 ? 58.455 6.925 42.071 1.00 6.12 122 GLY A CA 1
ATOM 823 C C . GLY A 1 122 ? 58.055 8.374 41.821 1.00 6.60 122 GLY A C 1
ATOM 824 O O . GLY A 1 122 ? 58.715 9.294 42.312 1.00 6.27 122 GLY A O 1
ATOM 825 N N . THR A 1 123 ? 56.984 8.576 41.049 1.00 6.47 123 THR A N 1
ATOM 826 C CA . THR A 1 123 ? 56.572 9.913 40.635 1.00 7.50 123 THR A CA 1
ATOM 827 C C . THR A 1 123 ? 55.114 10.149 41.017 1.00 7.20 123 THR A C 1
ATOM 828 O O . THR A 1 123 ? 54.230 9.354 40.670 1.00 7.17 123 THR A O 1
ATOM 832 N N . ASP A 1 124 ? 54.886 11.208 41.782 1.00 7.23 124 ASP A N 1
ATOM 833 C CA . ASP A 1 124 ? 53.544 11.573 42.245 1.00 7.71 124 ASP A CA 1
ATOM 834 C C . ASP A 1 124 ? 52.780 10.399 42.889 1.00 7.64 124 ASP A C 1
ATOM 835 O O . ASP A 1 124 ? 53.350 9.650 43.690 1.00 7.51 124 ASP A O 1
ATOM 840 N N . GLY A 1 125 ? 51.511 10.224 42.516 1.00 7.40 125 GLY A N 1
ATOM 841 C CA . GLY A 1 125 ? 50.654 9.176 43.087 1.00 7.97 125 GLY A CA 1
ATOM 842 C C . GLY A 1 125 ? 51.165 7.750 42.940 1.00 8.19 125 GLY A C 1
ATOM 843 O O . GLY A 1 125 ? 50.647 6.821 43.564 1.00 8.42 125 GLY A O 1
ATOM 844 N N . ALA A 1 126 ? 52.171 7.574 42.095 1.00 8.02 126 ALA A N 1
ATOM 845 C CA . ALA A 1 126 ? 52.803 6.284 41.903 1.00 8.07 126 ALA A CA 1
ATOM 846 C C . ALA A 1 126 ? 53.912 5.989 42.934 1.00 7.87 126 ALA A C 1
ATOM 847 O O . ALA A 1 126 ? 54.489 4.888 42.928 1.00 7.55 126 ALA A O 1
ATOM 849 N N . ILE A 1 127 ? 54.235 6.963 43.785 1.00 7.93 127 ILE A N 1
ATOM 850 C CA . ILE A 1 127 ? 55.283 6.769 44.795 1.00 8.60 127 ILE A CA 1
ATOM 851 C C . ILE A 1 127 ? 54.875 5.624 45.719 1.00 9.02 127 ILE A C 1
ATOM 852 O O . ILE A 1 127 ? 53.724 5.542 46.172 1.00 9.31 127 ILE A O 1
ATOM 857 N N . THR A 1 128 ? 55.817 4.713 45.946 1.00 9.59 128 THR A N 1
ATOM 858 C CA . THR A 1 128 ? 55.591 3.528 46.766 1.00 9.40 128 THR A CA 1
ATOM 859 C C . THR A 1 128 ? 56.911 3.072 47.411 1.00 9.38 128 THR A C 1
ATOM 860 O O . THR A 1 128 ? 57.968 3.671 47.179 1.00 8.96 128 THR A O 1
ATOM 864 N N . GLY A 1 129 ? 56.840 2.011 48.214 1.00 9.33 129 GLY A N 1
ATOM 865 C CA . GLY A 1 129 ? 58.010 1.444 48.876 1.00 9.09 129 GLY A CA 1
ATOM 866 C C . GLY A 1 129 ? 59.122 1.186 47.870 1.00 9.38 129 GLY A C 1
ATOM 867 O O . GLY A 1 129 ? 58.870 0.763 46.735 1.00 9.49 129 GLY A O 1
ATOM 868 N N . ALA A 1 130 ? 60.356 1.458 48.280 1.00 9.20 130 ALA A N 1
ATOM 869 C CA . ALA A 1 130 ? 61.528 1.221 47.442 1.00 8.74 130 ALA A CA 1
ATOM 870 C C . ALA A 1 130 ? 62.588 0.639 48.360 1.00 8.98 130 ALA A C 1
ATOM 871 O O . ALA A 1 130 ? 62.531 0.884 49.572 1.00 7.55 130 ALA A O 1
ATOM 873 N N . PRO A 1 131 ? 63.521 -0.182 47.804 1.00 9.66 131 PRO A N 1
ATOM 874 C CA . PRO A 1 131 ? 64.650 -0.773 48.532 1.00 9.45 131 PRO A CA 1
ATOM 875 C C . PRO A 1 131 ? 65.408 0.228 49.390 1.00 9.19 131 PRO A C 1
ATOM 876 O O . PRO A 1 131 ? 65.571 1.395 48.998 1.00 9.31 131 PRO A O 1
ATOM 880 N N . GLY A 1 132 ? 65.834 -0.216 50.567 1.00 9.04 132 GLY A N 1
ATOM 881 C CA . GLY A 1 132 ? 66.719 0.579 51.405 1.00 9.13 132 GLY A CA 1
ATOM 882 C C . GLY A 1 132 ? 66.039 1.405 52.483 1.00 9.14 132 GLY A C 1
ATOM 883 O O . GLY A 1 132 ? 64.815 1.404 52.621 1.00 9.38 132 GLY A O 1
ATOM 884 N N . THR A 1 133 ? 66.851 2.136 53.239 1.00 9.04 133 THR A N 1
ATOM 885 C CA . THR A 1 133 ? 66.380 2.820 54.435 1.00 8.85 133 THR A CA 1
ATOM 886 C C . THR A 1 133 ? 66.782 4.286 54.435 1.00 8.29 133 THR A C 1
ATOM 887 O O . THR A 1 133 ? 67.920 4.619 54.103 1.00 8.01 133 THR A O 1
ATOM 891 N N . ILE A 1 134 ? 65.829 5.163 54.751 1.00 7.43 134 ILE A N 1
ATOM 892 C CA . ILE A 1 134 ? 66.150 6.548 55.020 1.00 7.14 134 ILE A CA 1
ATOM 893 C C . ILE A 1 134 ? 66.324 6.672 56.539 1.00 7.46 134 ILE A C 1
ATOM 894 O O . ILE A 1 134 ? 65.349 6.576 57.300 1.00 7.29 134 ILE A O 1
ATOM 899 N N . GLU A 1 135 ? 67.571 6.847 56.973 1.00 7.05 135 GLU A N 1
ATOM 900 C CA . GLU A 1 135 ? 67.868 6.967 58.400 1.00 7.03 135 GLU A CA 1
ATOM 901 C C . GLU A 1 135 ? 67.627 8.422 58.761 1.00 6.45 135 GLU A C 1
ATOM 902 O O . GLU A 1 135 ? 68.247 9.303 58.198 1.00 6.35 135 GLU A O 1
ATOM 908 N N . ALA A 1 136 ? 66.690 8.661 59.667 1.00 5.84 136 ALA A N 1
ATOM 909 C CA . ALA A 1 136 ? 66.326 10.008 60.046 1.00 5.25 136 ALA A CA 1
ATOM 910 C C . ALA A 1 136 ? 66.724 10.264 61.492 1.00 4.73 136 ALA A C 1
ATOM 911 O O . ALA A 1 136 ? 66.392 9.495 62.386 1.00 4.61 136 ALA A O 1
ATOM 913 N N . GLU A 1 137 ? 67.436 11.361 61.706 1.00 3.93 137 GLU A N 1
ATOM 914 C CA . GLU A 1 137 ? 67.736 11.833 63.043 1.00 3.46 137 GLU A CA 1
ATOM 915 C C . GLU A 1 137 ? 67.301 13.307 63.160 1.00 3.15 137 GLU A C 1
ATOM 916 O O . GLU A 1 137 ? 67.633 14.124 62.301 1.00 2.65 137 GLU A O 1
ATOM 922 N N . VAL A 1 138 ? 66.550 13.633 64.209 1.00 2.60 138 VAL A N 1
ATOM 923 C CA . VAL A 1 138 ? 66.270 15.029 64.552 1.00 2.00 138 VAL A CA 1
ATOM 924 C C . VAL A 1 138 ? 66.717 15.333 65.995 1.00 2.22 138 VAL A C 1
ATOM 925 O O . VAL A 1 138 ? 66.774 14.430 66.849 1.00 2.00 138 VAL A O 1
ATOM 929 N N . ALA A 1 139 ? 67.070 16.599 66.241 1.00 2.00 139 ALA A N 1
ATOM 930 C CA . ALA A 1 139 ? 67.283 17.116 67.586 1.00 2.00 139 ALA A CA 1
ATOM 931 C C . ALA A 1 139 ? 66.702 18.530 67.672 1.00 2.00 139 ALA A C 1
ATOM 932 O O . ALA A 1 139 ? 66.395 19.133 66.639 1.00 2.00 139 ALA A O 1
ATOM 934 N N . ALA A 1 140 ? 66.584 19.060 68.887 1.00 2.28 140 ALA A N 1
ATOM 935 C CA . ALA A 1 140 ? 66.021 20.401 69.089 1.00 3.29 140 ALA A CA 1
ATOM 936 C C . ALA A 1 140 ? 66.824 21.266 70.035 1.00 4.45 140 ALA A C 1
ATOM 937 O O . ALA A 1 140 ? 67.383 20.764 71.008 1.00 4.72 140 ALA A O 1
ATOM 939 N N . ALA A 1 141 ? 66.860 22.567 69.742 1.00 4.91 141 ALA A N 1
ATOM 940 C CA . ALA A 1 141 ? 67.192 23.587 70.725 1.00 5.41 141 ALA A CA 1
ATOM 941 C C . ALA A 1 141 ? 65.898 24.330 71.015 1.00 5.30 141 ALA A C 1
ATOM 942 O O . ALA A 1 141 ? 64.867 23.982 70.436 1.00 6.44 141 ALA A O 1
ATOM 944 N N . THR A 1 142 ? 65.950 25.341 71.893 1.00 4.84 142 THR A N 1
ATOM 945 C CA . THR A 1 142 ? 64.774 26.11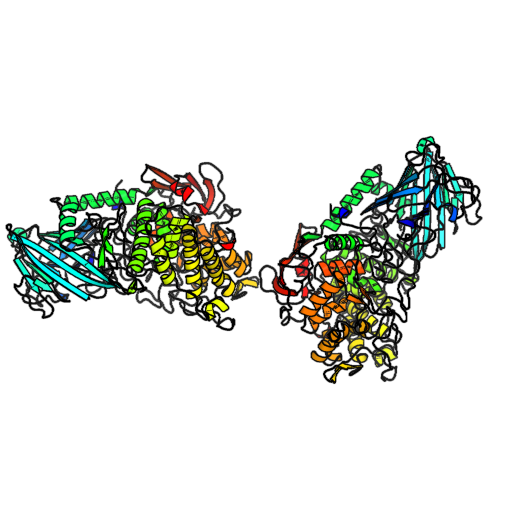2 72.324 1.00 3.98 142 THR A CA 1
ATOM 946 C C . THR A 1 142 ? 63.886 26.512 71.146 1.00 4.21 142 THR A C 1
ATOM 947 O O . THR A 1 142 ? 62.660 26.274 71.163 1.00 3.85 142 THR A O 1
ATOM 951 N N . ARG A 1 143 ? 64.503 27.108 70.123 1.00 3.43 143 ARG A N 1
ATOM 952 C CA . ARG A 1 143 ? 63.747 27.685 69.007 1.00 3.05 143 ARG A CA 1
ATOM 953 C C . ARG A 1 143 ? 63.941 26.916 67.702 1.00 3.22 143 ARG A C 1
ATOM 954 O O . ARG A 1 143 ? 63.329 27.268 66.694 1.00 3.26 143 ARG A O 1
ATOM 962 N N . SER A 1 144 ? 64.776 25.871 67.718 1.00 2.54 144 SER A N 1
ATOM 963 C CA . SER A 1 144 ? 65.230 25.253 66.475 1.00 3.15 144 SER A CA 1
ATOM 964 C C . SER A 1 144 ? 65.050 23.744 66.429 1.00 3.43 144 SER A C 1
ATOM 965 O O . SER A 1 144 ? 65.160 23.056 67.445 1.00 3.00 144 SER A O 1
ATOM 968 N N . GLY A 1 145 ? 64.800 23.244 65.226 1.00 3.11 145 GLY A N 1
ATOM 969 C CA . GLY A 1 145 ? 64.814 21.822 64.969 1.00 3.61 145 GLY A CA 1
ATOM 970 C C . GLY A 1 145 ? 65.865 21.516 63.930 1.00 3.87 145 GLY A C 1
ATOM 971 O O . GLY A 1 145 ? 65.911 22.170 62.879 1.00 4.41 145 GLY A O 1
ATOM 972 N N . VAL A 1 146 ? 66.717 20.535 64.217 1.00 3.73 146 VAL A N 1
ATOM 973 C CA . VAL A 1 146 ? 67.745 20.138 63.259 1.00 3.66 146 VAL A CA 1
ATOM 974 C C . VAL A 1 146 ? 67.511 18.723 62.823 1.00 3.62 146 VAL A C 1
ATOM 975 O O . VAL A 1 146 ? 67.062 17.890 63.630 1.00 3.73 146 VAL A O 1
ATOM 979 N N . HIS A 1 147 ? 67.806 18.487 61.545 1.00 3.54 147 HIS A N 1
ATOM 980 C CA . HIS A 1 147 ? 67.601 17.212 60.859 1.00 4.27 147 HIS A CA 1
ATOM 981 C C . HIS A 1 147 ? 68.917 16.713 60.250 1.00 4.94 147 HIS A C 1
ATOM 982 O O . HIS A 1 147 ? 69.684 17.502 59.653 1.00 4.14 147 HIS A O 1
ATOM 989 N N . ARG A 1 148 ? 69.161 15.410 60.400 1.00 4.59 148 ARG A N 1
ATOM 990 C CA . ARG A 1 148 ? 70.193 14.697 59.628 1.00 5.28 148 ARG A CA 1
ATOM 991 C C . ARG A 1 148 ? 69.617 13.415 59.015 1.00 5.20 148 ARG A C 1
ATOM 992 O O . ARG A 1 148 ? 69.132 12.532 59.747 1.00 5.21 148 ARG A O 1
ATOM 1000 N N . TYR A 1 149 ? 69.680 13.317 57.684 1.00 5.41 149 TYR A N 1
ATOM 1001 C CA . TYR A 1 149 ? 69.133 12.182 56.930 1.00 5.88 149 TYR A CA 1
ATOM 1002 C C . TYR A 1 149 ? 70.207 11.440 56.156 1.00 5.91 149 TYR A C 1
ATOM 1003 O O . TYR A 1 149 ? 71.090 12.062 55.549 1.00 6.66 149 TYR A O 1
ATOM 1012 N N . ALA A 1 150 ? 70.138 10.114 56.172 1.00 6.30 150 ALA A N 1
ATOM 1013 C CA . ALA A 1 150 ? 70.978 9.286 55.295 1.00 6.54 150 ALA A CA 1
ATOM 1014 C C . ALA A 1 150 ? 70.122 8.508 54.316 1.00 6.43 150 ALA A C 1
ATOM 1015 O O . ALA A 1 150 ? 69.371 7.632 54.725 1.00 7.43 150 ALA A O 1
ATOM 1017 N N . PHE A 1 151 ? 70.244 8.805 53.024 1.00 6.28 151 PHE A N 1
ATOM 1018 C CA . PHE A 1 151 ? 69.444 8.138 51.980 1.00 6.34 151 PHE A CA 1
ATOM 1019 C C . PHE A 1 151 ? 70.223 6.983 51.351 1.00 6.84 151 PHE A C 1
ATOM 1020 O O . PHE A 1 151 ? 71.446 7.012 51.359 1.00 6.64 151 PHE A O 1
ATOM 1028 N N . PRO A 1 152 ? 69.529 5.973 50.788 1.00 7.13 152 PRO A N 1
ATOM 1029 C CA . PRO A 1 152 ? 70.329 4.881 50.196 1.00 8.11 152 PRO A CA 1
ATOM 1030 C C . PRO A 1 152 ? 71.224 5.383 49.056 1.00 7.91 152 PRO A C 1
ATOM 1031 O O . PRO A 1 152 ? 70.853 6.298 48.316 1.00 7.66 152 PRO A O 1
ATOM 1035 N N . ALA A 1 153 ? 72.397 4.788 48.917 1.00 8.90 153 ALA A N 1
ATOM 1036 C CA . ALA A 1 153 ? 73.284 5.138 47.799 1.00 9.27 153 ALA A CA 1
ATOM 1037 C C . ALA A 1 153 ? 72.539 5.079 46.456 1.00 9.25 153 ALA A C 1
ATOM 1038 O O . ALA A 1 153 ? 71.748 4.174 46.207 1.00 9.33 153 ALA A O 1
ATOM 1040 N N . GLY A 1 154 ? 72.769 6.065 45.599 1.00 9.47 154 GLY A N 1
ATOM 1041 C CA . GLY A 1 154 ? 72.114 6.052 44.300 1.00 9.43 154 GLY A CA 1
ATOM 1042 C C . GLY A 1 154 ? 70.794 6.789 44.279 1.00 9.37 154 GLY A C 1
ATOM 1043 O O . GLY A 1 154 ? 70.289 7.123 43.206 1.00 9.69 154 GLY A O 1
ATOM 1044 N N . SER A 1 155 ? 70.225 7.043 45.456 1.00 8.84 155 SER A N 1
ATOM 1045 C CA . SER A 1 155 ? 69.016 7.860 45.553 1.00 8.94 155 SER A CA 1
ATOM 1046 C C . SER A 1 155 ? 69.236 9.298 45.109 1.00 7.73 155 SER A C 1
ATOM 1047 O O . SER A 1 155 ? 70.316 9.833 45.283 1.00 8.47 155 SER A O 1
ATOM 1050 N N . THR A 1 156 ? 68.203 9.919 44.549 1.00 6.98 156 THR A N 1
ATOM 1051 C CA . THR A 1 156 ? 68.111 11.379 44.480 1.00 5.81 156 THR A CA 1
ATOM 1052 C C . THR A 1 156 ? 67.323 11.864 45.717 1.00 5.83 156 THR A C 1
ATOM 1053 O O . THR A 1 156 ? 66.083 11.793 45.731 1.00 5.48 156 THR A O 1
ATOM 1057 N N . PRO A 1 157 ? 68.028 12.352 46.761 1.00 5.69 157 PRO A N 1
ATOM 1058 C CA . PRO A 1 157 ? 67.363 12.771 47.997 1.00 5.54 157 PRO A CA 1
ATOM 1059 C C . PRO A 1 157 ? 66.485 13.994 47.787 1.00 5.41 157 PRO A C 1
ATOM 1060 O O . PRO A 1 157 ? 66.796 14.879 46.974 1.00 4.97 157 PRO A O 1
ATOM 1064 N N . SER A 1 158 ? 65.375 14.027 48.508 1.00 5.28 158 SER A N 1
ATOM 1065 C CA . SER A 1 158 ? 64.501 15.181 48.463 1.00 5.58 158 SER A CA 1
ATOM 1066 C C . SER A 1 158 ? 63.812 15.365 49.819 1.00 5.36 158 SER A C 1
ATOM 1067 O O . SER A 1 158 ? 63.558 14.396 50.544 1.00 5.79 158 SER A O 1
ATOM 1070 N N . LEU A 1 159 ? 63.538 16.612 50.166 1.00 4.61 159 LEU A N 1
ATOM 1071 C CA . LEU A 1 159 ? 62.757 16.902 51.348 1.00 4.75 159 LEU A CA 1
ATOM 1072 C C . LEU A 1 159 ? 61.594 17.761 50.909 1.00 3.96 159 LEU A C 1
ATOM 1073 O O . LEU A 1 159 ? 61.796 18.789 50.264 1.00 4.30 159 LEU A O 1
ATOM 1078 N N . VAL A 1 160 ? 60.388 17.316 51.228 1.00 3.49 160 VAL A N 1
ATOM 1079 C CA . VAL A 1 160 ? 59.189 18.092 50.985 1.00 3.15 160 VAL A CA 1
ATOM 1080 C C . VAL A 1 160 ? 58.976 18.928 52.238 1.00 3.49 160 VAL A C 1
ATOM 1081 O O . VAL A 1 160 ? 59.035 18.385 53.356 1.00 3.86 160 VAL A O 1
ATOM 1085 N N . VAL A 1 161 ? 58.752 20.227 52.057 1.00 2.78 161 VAL A N 1
ATOM 1086 C CA . VAL A 1 161 ? 58.408 21.099 53.170 1.00 2.91 161 VAL A CA 1
ATOM 1087 C C . VAL A 1 161 ? 56.937 21.472 52.955 1.00 2.89 161 VAL A C 1
ATOM 1088 O O . VAL A 1 161 ? 56.632 22.295 52.112 1.00 2.46 161 VAL A O 1
ATOM 1092 N N . ASP A 1 162 ? 56.040 20.822 53.694 1.00 3.14 162 ASP A N 1
ATOM 1093 C CA . ASP A 1 162 ? 54.597 21.001 53.529 1.00 2.92 162 ASP A CA 1
ATOM 1094 C C . ASP A 1 162 ? 54.067 22.017 54.547 1.00 3.61 162 ASP A C 1
ATOM 1095 O O . ASP A 1 162 ? 54.083 21.777 55.781 1.00 3.33 162 ASP A O 1
ATOM 1100 N N . LEU A 1 163 ? 53.585 23.144 54.041 1.00 3.82 163 LEU A N 1
ATOM 1101 C CA . LEU A 1 163 ? 53.165 24.242 54.913 1.00 4.33 163 LEU A CA 1
ATOM 1102 C C . LEU A 1 163 ? 51.667 24.288 55.156 1.00 4.27 163 LEU A C 1
ATOM 1103 O O . LEU A 1 163 ? 51.158 25.222 55.780 1.00 3.83 163 LEU A O 1
ATOM 1108 N N . GLU A 1 164 ? 50.956 23.275 54.668 1.00 4.37 164 GLU A N 1
ATOM 1109 C CA . GLU A 1 164 ? 49.518 23.198 54.922 1.00 4.22 164 GLU A CA 1
ATOM 1110 C C . GLU A 1 164 ? 49.233 22.433 56.220 1.00 3.63 164 GLU A C 1
ATOM 1111 O O . GLU A 1 164 ? 48.319 22.788 56.945 1.00 2.90 164 GLU A O 1
ATOM 1117 N N . THR A 1 165 ? 50.031 21.392 56.496 1.00 3.56 165 THR A N 1
ATOM 1118 C CA . THR A 1 165 ? 49.840 20.473 57.636 1.00 3.08 165 THR A CA 1
ATOM 1119 C C . THR A 1 165 ? 49.610 21.223 58.948 1.00 3.51 165 THR A C 1
ATOM 1120 O O . THR A 1 165 ? 50.400 22.100 59.327 1.00 3.41 165 THR A O 1
ATOM 1124 N N . ASN A 1 166 ? 48.492 20.906 59.598 1.00 2.92 166 ASN A N 1
ATOM 1125 C CA . ASN A 1 166 ? 48.201 21.399 60.948 1.00 3.13 166 ASN A CA 1
ATOM 1126 C C . ASN A 1 166 ? 47.318 20.397 61.670 1.00 3.00 166 ASN A C 1
ATOM 1127 O O . ASN A 1 166 ? 46.481 19.758 61.033 1.00 2.83 166 ASN A O 1
ATOM 1132 N N . ASN A 1 167 ? 47.492 20.283 62.987 1.00 2.90 167 ASN A N 1
ATOM 1133 C CA . ASN A 1 167 ? 46.701 19.356 63.804 1.00 3.44 167 ASN A CA 1
ATOM 1134 C C . ASN A 1 167 ? 45.213 19.675 63.877 1.00 3.97 167 ASN A C 1
ATOM 1135 O O . ASN A 1 167 ? 44.393 18.779 64.124 1.00 4.22 167 ASN A O 1
ATOM 1140 N N . THR A 1 168 ? 44.872 20.938 63.634 1.00 4.11 168 THR A N 1
ATOM 1141 C CA . THR A 1 168 ? 43.479 21.366 63.648 1.00 4.11 168 THR A CA 1
ATOM 1142 C C . THR A 1 168 ? 43.084 22.190 62.432 1.00 3.76 168 THR A C 1
ATOM 1143 O O . THR A 1 168 ? 42.123 21.851 61.760 1.00 4.27 168 THR A O 1
ATOM 1147 N N . SER A 1 169 ? 43.797 23.274 62.143 1.00 3.33 169 SER A N 1
ATOM 1148 C CA . SER A 1 169 ? 43.334 24.170 61.080 1.00 2.77 169 SER A CA 1
ATOM 1149 C C . SER A 1 169 ? 44.429 25.100 60.606 1.00 2.78 169 SER A C 1
ATOM 1150 O O . SER A 1 169 ? 44.969 25.889 61.389 1.00 2.21 169 SER A O 1
ATOM 1153 N N . ARG A 1 170 ? 44.740 24.984 59.321 1.00 2.21 170 ARG A N 1
ATOM 1154 C CA . ARG A 1 170 ? 45.644 25.892 58.648 1.00 3.20 170 ARG A CA 1
ATOM 1155 C C . ARG A 1 170 ? 44.847 27.104 58.170 1.00 3.11 170 ARG A C 1
ATOM 1156 O O . ARG A 1 170 ? 43.850 26.952 57.452 1.00 2.98 170 ARG A O 1
ATOM 1164 N N . ARG A 1 171 ? 45.276 28.289 58.584 1.00 2.36 171 ARG A N 1
ATOM 1165 C CA . ARG A 1 171 ? 44.592 29.537 58.189 1.00 2.85 171 ARG A CA 1
ATOM 1166 C C . ARG A 1 171 ? 45.279 30.241 57.027 1.00 2.64 171 ARG A C 1
ATOM 1167 O O . ARG A 1 171 ? 44.618 30.624 56.068 1.00 2.70 171 ARG A O 1
ATOM 1175 N N . SER A 1 172 ? 46.596 30.402 57.120 1.00 2.18 172 SER A N 1
ATOM 1176 C CA . SER A 1 172 ? 47.387 30.959 56.027 1.00 2.36 172 SER A CA 1
ATOM 1177 C C . SER A 1 172 ? 48.847 30.517 56.163 1.00 2.53 172 SER A C 1
ATOM 1178 O O . SER A 1 172 ? 49.301 30.160 57.262 1.00 2.00 172 SER A O 1
ATOM 1181 N N . SER A 1 173 ? 49.568 30.529 55.047 1.00 2.41 173 SER A N 1
ATOM 1182 C CA . SER A 1 173 ? 50.992 30.215 55.065 1.00 3.42 173 SER A CA 1
ATOM 1183 C C . SER A 1 173 ? 51.702 30.913 53.913 1.00 3.80 173 SER A C 1
ATOM 1184 O O . SER A 1 173 ? 51.052 31.355 52.952 1.00 4.55 173 SER A O 1
ATOM 1187 N N . SER A 1 174 ? 53.026 31.036 54.024 1.00 4.11 174 SER A N 1
ATOM 1188 C CA . SER A 1 174 ? 53.845 31.585 52.935 1.00 4.21 174 SER A CA 1
ATOM 1189 C C . SER A 1 174 ? 55.214 30.956 52.928 1.00 4.20 174 SER A C 1
ATOM 1190 O O . SER A 1 174 ? 55.686 30.427 53.944 1.00 3.42 174 SER A O 1
ATOM 1193 N N . VAL A 1 175 ? 55.857 31.030 51.768 1.00 4.48 175 VAL A N 1
ATOM 1194 C CA . VAL A 1 175 ? 57.213 30.528 51.618 1.00 4.87 175 VAL A CA 1
ATOM 1195 C C . VAL A 1 175 ? 57.948 31.397 50.591 1.00 5.58 175 VAL A C 1
ATOM 1196 O O . VAL A 1 175 ? 57.405 31.715 49.536 1.00 5.67 175 VAL A O 1
ATOM 1200 N N . GLN A 1 176 ? 59.142 31.844 50.958 1.00 5.95 176 GLN A N 1
ATOM 1201 C CA . GLN A 1 176 ? 60.036 32.533 50.050 1.00 7.10 176 GLN A CA 1
ATOM 1202 C C . GLN A 1 176 ? 61.309 31.696 49.976 1.00 6.89 176 GLN A C 1
ATOM 1203 O O . GLN A 1 176 ? 61.854 31.295 51.014 1.00 6.23 176 GLN A O 1
ATOM 1209 N N . VAL A 1 177 ? 61.770 31.441 48.754 1.00 6.86 177 VAL A N 1
ATOM 1210 C CA . VAL A 1 177 ? 63.000 30.700 48.499 1.00 8.23 177 VAL A CA 1
ATOM 1211 C C . VAL A 1 177 ? 64.200 31.605 48.172 1.00 8.83 177 VAL A C 1
ATOM 1212 O O . VAL A 1 177 ? 64.072 32.543 47.390 1.00 8.73 177 VAL A O 1
ATOM 1216 N N . GLU A 1 178 ? 65.363 31.290 48.752 1.00 10.10 178 GLU A N 1
ATOM 1217 C CA . GLU A 1 178 ? 66.645 31.960 48.440 1.00 10.90 178 GLU A CA 1
ATOM 1218 C C . GLU A 1 178 ? 67.702 30.904 48.168 1.00 10.71 178 GLU A C 1
ATOM 1219 O O . GLU A 1 178 ? 67.873 29.987 48.968 1.00 10.61 178 GLU A O 1
ATOM 1225 N N . THR A 1 179 ? 68.427 31.037 47.058 1.00 10.00 179 THR A N 1
ATOM 1226 C CA . THR A 1 179 ? 69.583 30.187 46.804 1.00 9.85 179 THR A CA 1
ATOM 1227 C C . THR A 1 179 ? 70.834 31.040 46.990 1.00 9.81 179 THR A C 1
ATOM 1228 O O . THR A 1 179 ? 70.965 32.084 46.365 1.00 10.20 179 THR A O 1
ATOM 1232 N N . ARG A 1 180 ? 71.725 30.603 47.869 1.00 9.80 180 ARG A N 1
ATOM 1233 C CA . ARG A 1 180 ? 72.927 31.368 48.203 1.00 10.39 180 ARG A CA 1
ATOM 1234 C C . ARG A 1 180 ? 74.082 31.006 47.290 1.00 10.39 180 ARG A C 1
ATOM 1235 O O . ARG A 1 180 ? 73.961 30.079 46.484 1.00 11.01 180 ARG A O 1
ATOM 1243 N N . ALA A 1 181 ? 75.203 31.714 47.436 1.00 11.13 181 ALA A N 1
ATOM 1244 C CA . ALA A 1 181 ? 76.419 31.485 46.632 1.00 11.40 181 ALA A CA 1
ATOM 1245 C C . ALA A 1 181 ? 76.939 30.036 46.667 1.00 11.62 181 ALA A C 1
ATOM 1246 O O . ALA A 1 181 ? 77.351 29.506 45.641 1.00 11.06 181 ALA A O 1
ATOM 1248 N N . ASP A 1 182 ? 76.899 29.394 47.838 1.00 11.39 182 ASP A N 1
ATOM 1249 C CA . ASP A 1 182 ? 77.367 28.014 47.948 1.00 11.35 182 ASP A CA 1
ATOM 1250 C C . ASP A 1 182 ? 76.349 26.985 47.454 1.00 10.64 182 ASP A C 1
ATOM 1251 O O . ASP A 1 182 ? 76.588 25.779 47.532 1.00 10.78 182 ASP A O 1
ATOM 1256 N N . GLY A 1 183 ? 75.206 27.452 46.964 1.00 10.14 183 GLY A N 1
ATOM 1257 C CA . GLY A 1 183 ? 74.201 26.531 46.431 1.00 9.02 183 GLY A CA 1
ATOM 1258 C C . GLY A 1 183 ? 73.164 26.024 47.422 1.00 8.38 183 GLY A C 1
ATOM 1259 O O . GLY A 1 183 ? 72.207 25.342 47.022 1.00 8.12 183 GLY A O 1
ATOM 1260 N N . THR A 1 184 ? 73.349 26.318 48.711 1.00 7.79 184 THR A N 1
ATOM 1261 C CA . THR A 1 184 ? 72.333 25.942 49.723 1.00 6.71 184 THR A CA 1
ATOM 1262 C C . THR A 1 184 ? 71.082 26.827 49.615 1.00 6.43 184 THR A C 1
ATOM 1263 O O . THR A 1 184 ? 71.140 27.935 49.070 1.00 6.26 184 THR A O 1
ATOM 1267 N N . VAL A 1 185 ? 69.959 26.315 50.120 1.00 5.92 185 VAL A N 1
ATOM 1268 C CA . VAL A 1 185 ? 68.670 26.993 50.031 1.00 5.35 185 VAL A CA 1
ATOM 1269 C C . VAL A 1 185 ? 68.176 27.379 51.418 1.00 5.19 185 VAL A C 1
ATOM 1270 O O . VAL A 1 185 ? 68.348 26.639 52.376 1.00 3.93 185 VAL A O 1
ATOM 1274 N N . GLU A 1 186 ? 67.612 28.579 51.498 1.00 5.25 186 GLU A N 1
ATOM 1275 C CA . GLU A 1 186 ? 66.959 29.077 52.696 1.00 5.35 186 GLU A CA 1
ATOM 1276 C C . GLU A 1 186 ? 65.505 29.368 52.319 1.00 4.41 186 GLU A C 1
ATOM 1277 O O . GLU A 1 186 ? 65.244 29.995 51.273 1.00 4.30 186 GLU A O 1
ATOM 1283 N N . LEU A 1 187 ? 64.590 28.842 53.134 1.00 3.42 187 LEU A N 1
ATOM 1284 C CA . LEU A 1 187 ? 63.146 29.005 52.987 1.00 3.46 187 LEU A CA 1
ATOM 1285 C C . LEU A 1 187 ? 62.640 29.788 54.187 1.00 2.95 187 LEU A C 1
ATOM 1286 O O . LEU A 1 187 ? 63.095 29.560 55.306 1.00 3.18 187 LEU A O 1
ATOM 1291 N N . SER A 1 188 ? 61.705 30.706 53.969 1.00 2.81 188 SER A N 1
ATOM 1292 C CA . SER A 1 188 ? 61.169 31.481 55.086 1.00 2.87 188 SER A CA 1
ATOM 1293 C C . SER A 1 188 ? 59.784 32.003 54.796 1.00 2.60 188 SER A C 1
ATOM 1294 O O . SER A 1 188 ? 59.400 32.164 53.624 1.00 2.37 188 SER A O 1
ATOM 1297 N N . GLY A 1 189 ? 59.050 32.289 55.874 1.00 2.32 189 GLY A N 1
ATOM 1298 C CA . GLY A 1 189 ? 57.690 32.795 55.787 1.00 2.92 189 GLY A CA 1
ATOM 1299 C C . GLY A 1 189 ? 56.956 32.651 57.105 1.00 3.37 189 GLY A C 1
ATOM 1300 O O . GLY A 1 189 ? 57.574 32.658 58.167 1.00 3.64 189 GLY A O 1
ATOM 1301 N N . GLN A 1 190 ? 55.635 32.507 57.030 1.00 3.30 190 GLN A N 1
ATOM 1302 C CA . GLN A 1 190 ? 54.805 32.417 58.222 1.00 2.71 190 GLN A CA 1
ATOM 1303 C C . GLN A 1 190 ? 53.804 31.289 58.083 1.00 3.25 190 GLN A C 1
ATOM 1304 O O . GLN A 1 190 ? 53.435 30.886 56.964 1.00 3.00 190 GLN A O 1
ATOM 1310 N N . VAL A 1 191 ? 53.371 30.773 59.227 1.00 2.75 191 VAL A N 1
ATOM 1311 C CA . VAL A 1 191 ? 52.276 29.832 59.268 1.00 2.84 191 VAL A CA 1
ATOM 1312 C C . VAL A 1 191 ? 51.288 30.349 60.298 1.00 2.99 191 VAL A C 1
ATOM 1313 O O . VAL A 1 191 ? 51.681 30.753 61.390 1.00 3.42 191 VAL A O 1
ATOM 1317 N N . THR A 1 192 ? 50.013 30.381 59.926 1.00 3.49 192 THR A N 1
ATOM 1318 C CA . THR A 1 192 ? 48.954 30.792 60.850 1.00 3.69 192 THR A CA 1
ATOM 1319 C C . THR A 1 192 ? 47.999 29.619 61.019 1.00 3.59 192 THR A C 1
ATOM 1320 O O . THR A 1 192 ? 47.458 29.082 60.042 1.00 3.66 192 THR A O 1
ATOM 1324 N N . GLY A 1 193 ? 47.854 29.180 62.263 1.00 3.51 193 GLY A N 1
ATOM 1325 C CA . GLY A 1 193 ? 46.998 28.051 62.583 1.00 3.21 193 GLY A CA 1
ATOM 1326 C C . GLY A 1 193 ? 45.922 28.450 63.573 1.00 3.55 193 GLY A C 1
ATOM 1327 O O . GLY A 1 193 ? 45.811 29.613 63.958 1.00 3.98 193 GLY A O 1
ATOM 1328 N N . TYR A 1 194 ? 45.125 27.485 64.000 1.00 3.25 194 TYR A N 1
ATOM 1329 C CA . TYR A 1 194 ? 44.116 27.757 64.995 1.00 3.16 194 TYR A CA 1
ATOM 1330 C C . TYR A 1 194 ? 43.985 26.541 65.897 1.00 3.32 194 TYR A C 1
ATOM 1331 O O . TYR A 1 194 ? 44.069 25.406 65.426 1.00 3.33 194 TYR A O 1
ATOM 1340 N N . PHE A 1 195 ? 43.820 26.788 67.194 1.00 3.03 195 PHE A N 1
ATOM 1341 C CA . PHE A 1 195 ? 43.413 25.739 68.120 1.00 3.26 195 PHE A CA 1
ATOM 1342 C C . PHE A 1 195 ? 42.524 26.302 69.215 1.00 3.45 195 PHE A C 1
ATOM 1343 O O . PHE A 1 195 ? 42.846 27.319 69.840 1.00 3.19 195 PHE A O 1
ATOM 1351 N N . TYR A 1 196 ? 41.393 25.630 69.409 1.00 3.74 196 TYR A N 1
ATOM 1352 C CA . TYR A 1 196 ? 40.408 25.930 70.460 1.00 3.84 196 TYR A CA 1
ATOM 1353 C C . TYR A 1 196 ? 39.777 27.331 70.428 1.00 4.27 196 TYR A C 1
ATOM 1354 O O . TYR A 1 196 ? 38.678 27.492 69.873 1.00 5.05 196 TYR A O 1
ATOM 1363 N N . ASN A 1 197 ? 40.443 28.340 70.999 1.00 3.78 197 ASN A N 1
ATOM 1364 C CA . ASN A 1 197 ? 39.874 29.693 71.045 1.00 4.26 197 ASN A CA 1
ATOM 1365 C C . ASN A 1 197 ? 40.491 30.685 70.072 1.00 4.06 197 ASN A C 1
ATOM 1366 O O . ASN A 1 197 ? 39.884 31.710 69.767 1.00 3.96 197 ASN A O 1
ATOM 1371 N N . ALA A 1 198 ? 41.713 30.421 69.624 1.00 3.62 198 ALA A N 1
ATOM 1372 C CA . ALA A 1 198 ? 42.510 31.491 69.033 1.00 3.45 198 ALA A CA 1
ATOM 1373 C C . ALA A 1 198 ? 43.354 31.031 67.882 1.00 3.51 198 ALA A C 1
ATOM 1374 O O . ALA A 1 198 ? 43.831 29.896 67.863 1.00 3.29 198 ALA A O 1
ATOM 1376 N N . ALA A 1 199 ? 43.547 31.928 66.926 1.00 3.00 199 ALA A N 1
ATOM 1377 C CA . ALA A 1 199 ? 44.567 31.753 65.914 1.00 3.47 199 ALA A CA 1
ATOM 1378 C C . ALA A 1 199 ? 45.907 32.181 66.514 1.00 3.30 199 ALA A C 1
ATOM 1379 O O . ALA A 1 199 ? 45.941 32.894 67.539 1.00 4.13 199 ALA A O 1
ATOM 1381 N N . TYR A 1 200 ? 46.995 31.749 65.870 1.00 2.64 200 TYR A N 1
ATOM 1382 C CA . TYR A 1 200 ? 48.369 32.096 66.243 1.00 2.36 200 TYR A CA 1
ATOM 1383 C C . TYR A 1 200 ? 49.216 32.170 64.960 1.00 2.47 200 TYR A C 1
ATOM 1384 O O . TYR A 1 200 ? 48.931 31.492 63.984 1.00 2.23 200 TYR A O 1
ATOM 1393 N N . THR A 1 201 ? 50.250 32.998 64.971 1.00 2.78 201 THR A N 1
ATOM 1394 C CA . THR A 1 201 ? 51.191 33.045 63.858 1.00 2.69 201 THR A CA 1
ATOM 1395 C C . THR A 1 201 ? 52.629 32.844 64.340 1.00 2.22 201 THR A C 1
ATOM 1396 O O . THR A 1 201 ? 53.043 33.426 65.351 1.00 2.32 201 THR A O 1
ATOM 1400 N N . LEU A 1 202 ? 53.373 32.025 63.605 1.00 2.19 202 LEU A N 1
ATOM 1401 C CA . LEU A 1 202 ? 54.816 31.843 63.819 1.00 2.11 202 LEU A CA 1
ATOM 1402 C C . LEU A 1 202 ? 55.575 32.052 62.521 1.00 2.30 202 LEU A C 1
ATOM 1403 O O . LEU A 1 202 ? 55.108 31.648 61.445 1.00 2.20 202 LEU A O 1
ATOM 1408 N N . TYR A 1 203 ? 56.731 32.710 62.615 1.00 2.41 203 TYR A N 1
ATOM 1409 C CA . TYR A 1 203 ? 57.621 32.892 61.467 1.00 2.45 203 TYR A CA 1
ATOM 1410 C C . TYR A 1 203 ? 58.705 31.830 61.497 1.00 2.79 203 TYR A C 1
ATOM 1411 O O . TYR A 1 203 ? 59.072 31.334 62.571 1.00 2.94 203 TYR A O 1
ATOM 1420 N N . TYR A 1 204 ? 59.197 31.450 60.321 1.00 2.50 204 TYR A N 1
ATOM 1421 C CA . TYR A 1 204 ? 60.210 30.396 60.264 1.00 2.82 204 TYR A CA 1
ATOM 1422 C C . TYR A 1 204 ? 61.334 30.736 59.269 1.00 2.70 204 TYR A C 1
ATOM 1423 O O . TYR A 1 204 ? 61.136 31.490 58.332 1.00 2.11 204 TYR A O 1
ATOM 1432 N N . THR A 1 205 ? 62.510 30.149 59.493 1.00 3.03 205 THR A N 1
ATOM 1433 C CA . THR A 1 205 ? 63.573 30.086 58.500 1.00 2.58 205 THR A CA 1
ATOM 1434 C C . THR A 1 205 ? 64.111 28.651 58.511 1.00 3.29 205 THR A C 1
ATOM 1435 O O . THR A 1 205 ? 64.230 28.047 59.572 1.00 3.05 205 THR A O 1
ATOM 1439 N N . ALA A 1 206 ? 64.359 28.089 57.329 1.00 3.68 206 ALA A N 1
ATOM 1440 C CA . ALA A 1 206 ? 64.904 26.723 57.213 1.00 4.47 206 ALA A CA 1
ATOM 1441 C C . ALA A 1 206 ? 65.968 26.757 56.146 1.00 4.58 206 ALA A C 1
ATOM 1442 O O . ALA A 1 206 ? 65.698 27.168 55.017 1.00 5.82 206 ALA A O 1
ATOM 1444 N N . ARG A 1 207 ? 67.186 26.374 56.497 1.00 4.78 207 ARG A N 1
ATOM 1445 C CA . ARG A 1 207 ? 68.253 26.305 55.508 1.00 5.09 207 ARG A CA 1
ATOM 1446 C C . ARG A 1 207 ? 68.704 24.860 55.360 1.00 5.18 207 ARG A C 1
ATOM 1447 O O . ARG A 1 207 ? 68.679 24.104 56.333 1.00 5.05 207 ARG A O 1
ATOM 1455 N N . THR A 1 208 ? 69.100 24.483 54.142 1.00 5.03 208 THR A N 1
ATOM 1456 C CA . THR A 1 208 ? 69.773 23.209 53.912 1.00 4.88 208 THR A CA 1
ATOM 1457 C C . THR A 1 208 ? 71.254 23.440 54.198 1.00 5.08 208 THR A C 1
ATOM 1458 O O . THR A 1 208 ? 71.722 24.593 54.231 1.00 4.26 208 THR A O 1
ATOM 1462 N N . LEU A 1 209 ? 71.974 22.352 54.436 1.00 4.45 209 LEU A N 1
ATOM 1463 C CA . LEU A 1 209 ? 73.404 22.419 54.654 1.00 5.26 209 LEU A CA 1
ATOM 1464 C C . LEU A 1 209 ? 74.169 21.895 53.434 1.00 5.37 209 LEU A C 1
ATOM 1465 O O . LEU A 1 209 ? 75.399 21.983 53.388 1.00 6.01 209 LEU A O 1
ATOM 1470 N N . GLN A 1 210 ? 73.432 21.357 52.462 1.00 5.28 210 GLN A N 1
ATOM 1471 C CA . GLN A 1 210 ? 73.983 20.900 51.175 1.00 6.01 210 GLN A CA 1
ATOM 1472 C C . GLN A 1 210 ? 73.284 21.627 50.040 1.00 6.33 210 GLN A C 1
ATOM 1473 O O . GLN A 1 210 ? 72.200 22.194 50.260 1.00 6.83 210 GLN A O 1
ATOM 1479 N N . PRO A 1 211 ? 73.916 21.686 48.841 1.00 7.04 211 PRO A N 1
ATOM 1480 C CA . PRO A 1 211 ? 73.274 22.391 47.732 1.00 6.91 211 PRO A CA 1
ATOM 1481 C C . PRO A 1 211 ? 71.980 21.692 47.315 1.00 7.63 211 PRO A C 1
ATOM 1482 O O . PRO A 1 211 ? 71.880 20.451 47.359 1.00 6.93 211 PRO A O 1
ATOM 1486 N N . ALA A 1 212 ? 70.995 22.493 46.929 1.00 7.09 212 ALA A N 1
ATOM 1487 C CA . ALA A 1 212 ? 69.689 21.962 46.560 1.00 7.18 212 ALA A CA 1
ATOM 1488 C C . ALA A 1 212 ? 69.056 22.862 45.516 1.00 6.72 212 ALA A C 1
ATOM 1489 O O . ALA A 1 212 ? 69.388 24.041 45.439 1.00 6.55 212 ALA A O 1
ATOM 1491 N N . THR A 1 213 ? 68.179 22.296 44.687 1.00 6.18 213 THR A N 1
ATOM 1492 C CA . THR A 1 213 ? 67.307 23.100 43.847 1.00 5.83 213 THR A CA 1
ATOM 1493 C C . THR A 1 213 ? 65.911 23.000 44.456 1.00 5.84 213 THR A C 1
ATOM 1494 O O . THR A 1 213 ? 65.664 22.168 45.325 1.00 5.83 213 THR A O 1
ATOM 1498 N N . VAL A 1 214 ? 64.993 23.832 43.999 1.00 5.28 214 VAL A N 1
ATOM 1499 C CA . VAL A 1 214 ? 63.724 23.957 44.710 1.00 5.43 214 VAL A CA 1
ATOM 1500 C C . VAL A 1 214 ? 62.557 24.371 43.806 1.00 5.29 214 VAL A C 1
ATOM 1501 O O . VAL A 1 214 ? 62.719 25.142 42.850 1.00 5.37 214 VAL A O 1
ATOM 1505 N N . GLN A 1 215 ? 61.396 23.793 44.091 1.00 5.12 215 GLN A N 1
ATOM 1506 C CA . GLN A 1 215 ? 60.145 24.166 43.470 1.00 5.10 215 GLN A CA 1
ATOM 1507 C C . GLN A 1 215 ? 59.124 24.406 44.568 1.00 5.42 215 GLN A C 1
ATOM 1508 O O . GLN A 1 215 ? 59.229 23.832 45.663 1.00 5.70 215 GLN A O 1
ATOM 1514 N N . THR A 1 216 ? 58.142 25.255 44.287 1.00 4.56 216 THR A N 1
ATOM 1515 C CA . THR A 1 216 ? 57.130 25.576 45.286 1.00 4.16 216 THR A CA 1
ATOM 1516 C C . THR A 1 216 ? 55.760 25.266 44.747 1.00 3.30 216 THR A C 1
ATOM 1517 O O . THR A 1 216 ? 55.606 25.058 43.548 1.00 3.33 216 THR A O 1
ATOM 1521 N N . TRP A 1 217 ? 54.780 25.227 45.637 1.00 3.49 217 TRP A N 1
ATOM 1522 C CA . TRP A 1 217 ? 53.372 25.146 45.243 1.00 3.72 217 TRP A CA 1
ATOM 1523 C C . TRP A 1 217 ? 52.490 26.104 46.046 1.00 4.00 217 TRP A C 1
ATOM 1524 O O . TRP A 1 217 ? 52.806 26.444 47.182 1.00 4.30 217 TRP A O 1
ATOM 1535 N N . GLY A 1 218 ? 51.390 26.524 45.435 1.00 3.41 218 GLY A N 1
ATOM 1536 C CA . GLY A 1 218 ? 50.356 27.288 46.105 1.00 3.16 218 GLY A CA 1
ATOM 1537 C C . GLY A 1 218 ? 49.026 26.564 45.977 1.00 3.28 218 GLY A C 1
ATOM 1538 O O . GLY A 1 218 ? 48.977 25.337 45.681 1.00 2.68 218 GLY A O 1
ATOM 1539 N N . ASP A 1 219 ? 47.947 27.318 46.164 1.00 3.28 219 ASP A N 1
ATOM 1540 C CA . ASP A 1 219 ? 46.606 26.736 46.322 1.00 3.69 219 ASP A CA 1
ATOM 1541 C C . ASP A 1 219 ? 45.997 26.103 45.072 1.00 3.54 219 ASP A C 1
ATOM 1542 O O . ASP A 1 219 ? 44.995 25.378 45.164 1.00 3.68 219 ASP A O 1
ATOM 1547 N N . ASP A 1 220 ? 46.580 26.392 43.914 1.00 3.84 220 ASP A N 1
ATOM 1548 C CA . ASP A 1 220 ? 46.180 25.735 42.659 1.00 3.99 220 ASP A CA 1
ATOM 1549 C C . ASP A 1 220 ? 46.868 24.381 42.452 1.00 4.63 220 ASP A C 1
ATOM 1550 O O . ASP A 1 220 ? 46.738 23.784 41.391 1.00 3.84 220 ASP A O 1
ATOM 1555 N N . ASP A 1 221 ? 47.613 23.920 43.460 1.00 4.76 221 ASP A N 1
ATOM 1556 C CA . ASP A 1 221 ? 48.330 22.647 43.374 1.00 5.99 221 ASP A CA 1
ATOM 1557 C C . ASP A 1 221 ? 49.393 22.541 42.266 1.00 6.19 221 ASP A C 1
ATOM 1558 O O . ASP A 1 221 ? 49.891 21.451 42.018 1.00 6.09 221 ASP A O 1
ATOM 1563 N N . ARG A 1 222 ? 49.734 23.648 41.607 1.00 6.64 222 ARG A N 1
ATOM 1564 C CA . ARG A 1 222 ? 50.800 23.609 40.598 1.00 6.95 222 ARG A CA 1
ATOM 1565 C C . ARG A 1 222 ? 52.187 23.662 41.243 1.00 6.77 222 ARG A C 1
ATOM 1566 O O . ARG A 1 222 ? 52.468 24.512 42.103 1.00 6.74 222 ARG A O 1
ATOM 1574 N N . LEU A 1 223 ? 53.047 22.730 40.847 1.00 6.94 223 LEU A N 1
ATOM 1575 C CA . LEU A 1 223 ? 54.426 22.727 41.314 1.00 6.51 223 LEU A CA 1
ATOM 1576 C C . LEU A 1 223 ? 55.273 23.460 40.305 1.00 6.99 223 LEU A C 1
ATOM 1577 O O . LEU A 1 223 ? 55.428 22.999 39.174 1.00 6.36 223 LEU A O 1
ATOM 1582 N N . VAL A 1 224 ? 55.814 24.605 40.715 1.00 7.06 224 VAL A N 1
ATOM 1583 C CA . VAL A 1 224 ? 56.418 25.552 39.779 1.00 7.29 224 VAL A CA 1
ATOM 1584 C C . VAL A 1 224 ? 57.813 25.993 40.209 1.00 7.68 224 VAL A C 1
ATOM 1585 O O . VAL A 1 224 ? 58.254 25.712 41.330 1.00 7.07 224 VAL A O 1
ATOM 1589 N N . ASP A 1 225 ? 58.497 26.707 39.322 1.00 7.90 225 ASP A N 1
ATOM 1590 C CA . ASP A 1 225 ? 59.828 27.203 39.638 1.00 8.47 225 ASP A CA 1
ATOM 1591 C C . ASP A 1 225 ? 59.801 28.532 40.388 1.00 8.32 225 ASP A C 1
ATOM 1592 O O . ASP A 1 225 ? 60.852 29.013 40.814 1.00 8.37 225 ASP A O 1
ATOM 1597 N N . ALA A 1 226 ? 58.621 29.134 40.561 1.00 8.44 226 ALA A N 1
ATOM 1598 C CA . ALA A 1 226 ? 58.537 30.421 41.281 1.00 8.13 226 ALA A CA 1
ATOM 1599 C C . ALA A 1 226 ? 59.077 30.330 42.700 1.00 7.89 226 ALA A C 1
ATOM 1600 O O . ALA A 1 226 ? 58.899 29.321 43.382 1.00 8.55 226 ALA A O 1
ATOM 1602 N N . THR A 1 227 ? 59.714 31.402 43.152 1.00 7.99 227 THR A N 1
ATOM 1603 C CA . THR A 1 227 ? 60.445 31.382 44.417 1.00 7.82 227 THR A CA 1
ATOM 1604 C C . THR A 1 227 ? 59.619 31.899 45.600 1.00 7.86 227 THR A C 1
ATOM 1605 O O . THR A 1 227 ? 60.133 31.978 46.718 1.00 7.76 227 THR A O 1
ATOM 1609 N N . ALA A 1 228 ? 58.360 32.278 45.346 1.00 7.62 228 ALA A N 1
ATOM 1610 C CA . ALA A 1 228 ? 57.480 32.859 46.386 1.00 7.30 228 ALA A CA 1
ATOM 1611 C C . ALA A 1 228 ? 56.053 32.315 46.285 1.00 6.93 228 ALA A C 1
ATOM 1612 O O . ALA A 1 228 ? 55.513 32.166 45.183 1.00 6.79 228 ALA A O 1
ATOM 1614 N N . GLN A 1 229 ? 55.461 32.005 47.435 1.00 5.74 229 GLN A N 1
ATOM 1615 C CA . GLN A 1 229 ? 54.054 31.642 47.513 1.00 5.21 229 GLN A CA 1
ATOM 1616 C C . GLN A 1 229 ? 53.460 32.272 48.755 1.00 5.10 229 GLN A C 1
ATOM 1617 O O . GLN A 1 229 ? 54.154 32.475 49.751 1.00 4.77 229 GLN A O 1
ATOM 1623 N N . ASP A 1 230 ? 52.166 32.564 48.694 1.00 5.10 230 ASP A N 1
ATOM 1624 C CA . ASP A 1 230 ? 51.457 33.169 49.802 1.00 5.36 230 ASP A CA 1
ATOM 1625 C C . ASP A 1 230 ? 49.974 32.821 49.677 1.00 5.03 230 ASP A C 1
ATOM 1626 O O . ASP A 1 230 ? 49.316 33.236 48.735 1.00 4.27 230 ASP A O 1
ATOM 1631 N N . GLY A 1 231 ? 49.447 32.062 50.627 1.00 4.15 231 GLY A N 1
ATOM 1632 C CA . GLY A 1 231 ? 48.063 31.590 50.521 1.00 3.52 231 GLY A CA 1
ATOM 1633 C C . GLY A 1 231 ? 47.680 30.793 51.745 1.00 3.03 231 GLY A C 1
ATOM 1634 O O . GLY A 1 231 ? 47.865 31.252 52.866 1.00 2.58 231 GLY A O 1
ATOM 1635 N N . VAL A 1 232 ? 47.145 29.598 51.519 1.00 3.10 232 VAL A N 1
ATOM 1636 C CA . VAL A 1 232 ? 46.718 28.704 52.595 1.00 2.62 232 VAL A CA 1
ATOM 1637 C C . VAL A 1 232 ? 47.510 27.403 52.507 1.00 2.98 232 VAL A C 1
ATOM 1638 O O . VAL A 1 232 ? 48.306 27.090 53.409 1.00 2.65 232 VAL A O 1
ATOM 1642 N N . ASP A 1 233 ? 47.300 26.660 51.416 1.00 3.22 233 ASP A N 1
ATOM 1643 C CA . ASP A 1 233 ? 48.105 25.470 51.111 1.00 3.49 233 ASP A CA 1
ATOM 1644 C C . ASP A 1 233 ? 49.294 25.907 50.256 1.00 4.11 233 ASP A C 1
ATOM 1645 O O . ASP A 1 233 ? 49.148 26.160 49.043 1.00 4.42 233 ASP A O 1
ATOM 1650 N N . THR A 1 234 ? 50.465 26.023 50.883 1.00 3.91 234 THR A N 1
ATOM 1651 C CA . THR A 1 234 ? 51.701 26.281 50.149 1.00 3.46 234 THR A CA 1
ATOM 1652 C C . THR A 1 234 ? 52.750 25.267 50.590 1.00 3.81 234 THR A C 1
ATOM 1653 O O . THR A 1 234 ? 52.588 24.587 51.621 1.00 3.71 234 THR A O 1
ATOM 1657 N N . GLY A 1 235 ? 53.816 25.160 49.802 1.00 3.22 235 GLY A N 1
ATOM 1658 C CA . GLY A 1 235 ? 54.937 24.312 50.148 1.00 3.13 235 GLY A CA 1
ATOM 1659 C C . GLY A 1 235 ? 56.128 24.469 49.238 1.00 2.98 235 GLY A C 1
ATOM 1660 O O . GLY A 1 235 ? 56.075 25.204 48.246 1.00 3.54 235 GLY A O 1
ATOM 1661 N N . ALA A 1 236 ? 57.205 23.768 49.578 1.00 2.96 236 ALA A N 1
ATOM 1662 C CA . ALA A 1 236 ? 58.416 23.735 48.763 1.00 3.15 236 ALA A CA 1
ATOM 1663 C C . ALA A 1 236 ? 58.995 22.323 48.736 1.00 3.47 236 ALA A C 1
ATOM 1664 O O . ALA A 1 236 ? 58.840 21.558 49.689 1.00 3.37 236 ALA A O 1
ATOM 1666 N N . ILE A 1 237 ? 59.631 21.972 47.624 1.00 3.37 237 ILE A N 1
ATOM 1667 C CA . ILE A 1 237 ? 60.286 20.673 47.495 1.00 3.80 237 ILE A CA 1
ATOM 1668 C C . ILE A 1 237 ? 61.756 20.908 47.184 1.00 4.12 237 ILE A C 1
ATOM 1669 O O . ILE A 1 237 ? 62.092 21.562 46.195 1.00 4.10 237 ILE A O 1
ATOM 1674 N N . LEU A 1 238 ? 62.612 20.425 48.076 1.00 3.83 238 LEU A N 1
ATOM 1675 C CA . LEU A 1 238 ? 64.059 20.549 47.934 1.00 4.57 238 LEU A CA 1
ATOM 1676 C C . LEU A 1 238 ? 64.594 19.268 47.325 1.00 4.76 238 LEU A C 1
ATOM 1677 O O . LEU A 1 238 ? 64.246 18.187 47.780 1.00 4.37 238 LEU A O 1
ATOM 1682 N N . THR A 1 239 ? 65.438 19.394 46.307 1.00 5.83 239 THR A N 1
ATOM 1683 C CA . THR A 1 239 ? 66.059 18.244 45.649 1.00 6.16 239 THR A CA 1
ATOM 1684 C C . THR A 1 239 ? 67.581 18.397 45.705 1.00 7.16 239 THR A C 1
ATOM 1685 O O . THR A 1 239 ? 68.129 19.462 45.363 1.00 6.97 239 THR A O 1
ATOM 1689 N N . PHE A 1 240 ? 68.238 17.329 46.156 1.00 7.20 240 PHE A N 1
ATOM 1690 C CA . PHE A 1 240 ? 69.681 17.295 46.371 1.00 8.00 240 PHE A CA 1
ATOM 1691 C C . PHE A 1 240 ? 70.397 16.429 45.329 1.00 8.25 240 PHE A C 1
ATOM 1692 O O . PHE A 1 240 ? 69.772 15.640 44.620 1.00 7.24 240 PHE A O 1
ATOM 1700 N N . ASP A 1 241 ? 71.715 16.594 45.246 1.00 9.25 241 ASP A N 1
ATOM 1701 C CA . ASP A 1 241 ? 72.537 15.737 44.401 1.00 10.79 241 ASP A CA 1
ATOM 1702 C C . ASP A 1 241 ? 72.686 14.326 45.005 1.00 10.48 241 ASP A C 1
ATOM 1703 O O . ASP A 1 241 ? 72.918 14.194 46.214 1.00 11.12 241 ASP A O 1
ATOM 1708 N N . PRO A 1 242 ? 72.590 13.275 44.168 1.00 10.27 242 PRO A N 1
ATOM 1709 C CA . PRO A 1 242 ? 72.834 11.907 44.637 1.00 10.26 242 PRO A CA 1
ATOM 1710 C C . PRO A 1 242 ? 74.165 11.746 45.372 1.00 9.76 242 PRO A C 1
ATOM 1711 O O . PRO A 1 242 ? 74.273 10.884 46.225 1.00 9.79 242 PRO A O 1
ATOM 1715 N N . ALA A 1 243 ? 75.159 12.573 45.060 1.00 9.67 243 ALA A N 1
ATOM 1716 C CA . ALA A 1 243 ? 76.443 12.489 45.768 1.00 9.54 243 ALA A CA 1
ATOM 1717 C C . ALA A 1 243 ? 76.333 12.835 47.271 1.00 9.52 243 ALA A C 1
ATOM 1718 O O . ALA A 1 243 ? 77.171 12.428 48.079 1.00 8.78 243 ALA A O 1
ATOM 1720 N N . ASP A 1 244 ? 75.280 13.554 47.647 1.00 9.33 244 ASP A N 1
ATOM 1721 C CA . ASP A 1 244 ? 75.082 13.939 49.047 1.00 9.68 244 ASP A CA 1
ATOM 1722 C C . ASP A 1 244 ? 74.152 13.013 49.823 1.00 9.62 244 ASP A C 1
ATOM 1723 O O . ASP A 1 244 ? 73.815 13.292 50.972 1.00 9.74 244 ASP A O 1
ATOM 1728 N N . ALA A 1 245 ? 73.748 11.914 49.190 1.00 9.14 245 ALA A N 1
ATOM 1729 C CA . ALA A 1 245 ? 72.792 10.984 49.778 1.00 9.01 245 ALA A CA 1
ATOM 1730 C C . ALA A 1 245 ? 73.173 10.503 51.181 1.00 8.87 245 ALA A C 1
ATOM 1731 O O . ALA A 1 245 ? 72.289 10.317 52.023 1.00 8.89 245 ALA A O 1
ATOM 1733 N N . GLY A 1 246 ? 74.477 10.324 51.428 1.00 8.78 246 GLY A N 1
ATOM 1734 C CA . GLY A 1 246 ? 75.008 9.953 52.749 1.00 8.32 246 GLY A CA 1
ATOM 1735 C C . GLY A 1 246 ? 74.727 10.938 53.893 1.00 8.26 246 GLY A C 1
ATOM 1736 O O . GLY A 1 246 ? 74.714 10.539 55.063 1.00 7.67 246 GLY A O 1
ATOM 1737 N N . GLU A 1 247 ? 74.506 12.219 53.572 1.00 8.22 247 GLU A N 1
ATOM 1738 C CA . GLU A 1 247 ? 74.244 13.241 54.603 1.00 8.02 247 GLU A CA 1
ATOM 1739 C C . GLU A 1 247 ? 73.481 14.456 54.079 1.00 7.32 247 GLU A C 1
ATOM 1740 O O . GLU A 1 247 ? 74.042 15.325 53.406 1.00 7.03 247 GLU A O 1
ATOM 1746 N N . ILE A 1 248 ? 72.194 14.492 54.402 1.00 7.18 248 ILE A N 1
ATOM 1747 C CA . ILE A 1 248 ? 71.325 15.626 54.100 1.00 6.42 248 ILE A CA 1
ATOM 1748 C C . ILE A 1 248 ? 70.905 16.300 55.413 1.00 6.11 248 ILE A C 1
ATOM 1749 O O . ILE A 1 248 ? 70.243 15.696 56.254 1.00 6.21 248 ILE A O 1
ATOM 1754 N N . GLY A 1 249 ? 71.293 17.552 55.578 1.00 5.75 249 GLY A N 1
ATOM 1755 C CA . GLY A 1 249 ? 71.023 18.320 56.806 1.00 5.33 249 GLY A CA 1
ATOM 1756 C C . GLY A 1 249 ? 70.066 19.490 56.594 1.00 5.01 249 GLY A C 1
ATOM 1757 O O . GLY A 1 249 ? 69.998 20.073 55.511 1.00 4.56 249 GLY A O 1
ATOM 1758 N N . LEU A 1 250 ? 69.305 19.819 57.633 1.00 4.19 250 LEU A N 1
ATOM 1759 C CA . LEU A 1 250 ? 68.338 20.892 57.577 1.00 3.68 250 LEU A CA 1
ATOM 1760 C C . LEU A 1 250 ? 68.237 21.502 58.959 1.00 3.96 250 LEU A C 1
ATOM 1761 O O . LEU A 1 250 ? 68.287 20.786 59.961 1.00 3.22 250 LEU A O 1
ATOM 1766 N N . GLN A 1 251 ? 68.092 22.827 59.007 1.00 3.99 251 GLN A N 1
ATOM 1767 C CA . GLN A 1 251 ? 67.982 23.542 60.272 1.00 3.91 251 GLN A CA 1
ATOM 1768 C C . GLN A 1 251 ? 66.801 24.488 60.185 1.00 3.70 251 GLN A C 1
ATOM 1769 O O . GLN A 1 251 ? 66.737 25.327 59.292 1.00 3.32 251 GLN A O 1
ATOM 1775 N N . VAL A 1 252 ? 65.853 24.332 61.107 1.00 4.21 252 VAL A N 1
ATOM 1776 C CA . VAL A 1 252 ? 64.613 25.109 61.086 1.00 4.45 252 VAL A CA 1
ATOM 1777 C C . VAL A 1 252 ? 64.502 25.890 62.392 1.00 4.79 252 VAL A C 1
ATOM 1778 O O . VAL A 1 252 ? 64.569 25.297 63.469 1.00 4.56 252 VAL A O 1
ATOM 1782 N N . THR A 1 253 ? 64.315 27.204 62.307 1.00 3.94 253 THR A N 1
ATOM 1783 C CA . THR A 1 253 ? 64.148 28.007 63.522 1.00 4.13 253 THR A CA 1
ATOM 1784 C C . THR A 1 253 ? 62.842 28.806 63.454 1.00 3.77 253 THR A C 1
ATOM 1785 O O . THR A 1 253 ? 62.482 29.303 62.375 1.00 3.52 253 THR A O 1
ATOM 1789 N N . LEU A 1 254 ? 62.153 28.890 64.599 1.00 3.10 254 LEU A N 1
ATOM 1790 C CA . LEU A 1 254 ? 60.850 29.555 64.744 1.00 3.15 254 LEU A CA 1
ATOM 1791 C C . LEU A 1 254 ? 60.935 30.839 65.564 1.00 3.16 254 LEU A C 1
ATOM 1792 O O . LEU A 1 254 ? 61.675 30.930 66.534 1.00 3.79 254 LEU A O 1
ATOM 1797 N N . SER A 1 255 ? 60.130 31.825 65.198 1.00 3.27 255 SER A N 1
ATOM 1798 C CA . SER A 1 255 ? 60.066 33.075 65.957 1.00 3.13 255 SER A CA 1
ATOM 1799 C C . SER A 1 255 ? 58.663 33.627 65.874 1.00 2.54 255 SER A C 1
ATOM 1800 O O . SER A 1 255 ? 58.087 33.665 64.791 1.00 2.56 255 SER A O 1
ATOM 1803 N N . PRO A 1 256 ? 58.107 34.057 67.020 1.00 2.29 256 PRO A N 1
ATOM 1804 C CA . PRO A 1 256 ? 56.835 34.755 67.030 1.00 2.32 256 PRO A CA 1
ATOM 1805 C C . PRO A 1 256 ? 56.963 36.185 66.511 1.00 2.53 256 PRO A C 1
ATOM 1806 O O . PRO A 1 256 ? 55.940 36.873 66.324 1.00 2.28 256 PRO A O 1
ATOM 1810 N N . VAL A 1 257 ? 58.196 36.625 66.257 1.00 2.41 257 VAL A N 1
ATOM 1811 C CA . VAL A 1 257 ? 58.462 38.034 65.945 1.00 2.47 257 VAL A CA 1
ATOM 1812 C C . VAL A 1 257 ? 58.578 38.319 64.436 1.00 2.66 257 VAL A C 1
ATOM 1813 O O . VAL A 1 257 ? 57.901 39.220 63.913 1.00 2.13 257 VAL A O 1
ATOM 1817 N N . SER A 1 258 ? 59.461 37.597 63.749 1.00 2.91 258 SER A N 1
ATOM 1818 C CA . SER A 1 258 ? 59.667 37.831 62.318 1.00 3.37 258 SER A CA 1
ATOM 1819 C C . SER A 1 258 ? 60.572 36.798 61.728 1.00 3.75 258 SER A C 1
ATOM 1820 O O . SER A 1 258 ? 61.222 36.023 62.458 1.00 3.80 258 SER A O 1
ATOM 1823 N N . VAL A 1 259 ? 60.600 36.766 60.398 1.00 3.20 259 VAL A N 1
ATOM 1824 C CA . VAL A 1 259 ? 61.516 35.892 59.699 1.00 3.32 259 VAL A CA 1
ATOM 1825 C C . VAL A 1 259 ? 62.959 36.291 60.018 1.00 3.51 259 VAL A C 1
ATOM 1826 O O . VAL A 1 259 ? 63.796 35.435 60.314 1.00 3.41 259 VAL A O 1
ATOM 1830 N N . GLU A 1 260 ? 63.246 37.592 59.980 1.00 3.75 260 GLU A N 1
ATOM 1831 C CA . GLU A 1 260 ? 64.595 38.024 60.217 1.00 4.54 260 GLU A CA 1
ATOM 1832 C C . GLU A 1 260 ? 65.008 37.766 61.662 1.00 3.61 260 GLU A C 1
ATOM 1833 O O . GLU A 1 260 ? 66.151 37.369 61.910 1.00 3.61 260 GLU A O 1
ATOM 1839 N N . GLN A 1 261 ? 64.087 37.928 62.604 1.00 2.90 261 GLN A N 1
ATOM 1840 C CA . GLN A 1 261 ? 64.385 37.533 63.976 1.00 2.88 261 GLN A CA 1
ATOM 1841 C C . GLN A 1 261 ? 64.700 36.023 64.073 1.00 2.58 261 GLN A C 1
ATOM 1842 O O . GLN A 1 261 ? 65.623 35.633 64.787 1.00 2.98 261 GLN A O 1
ATOM 1848 N N . ALA A 1 262 ? 63.967 35.194 63.325 1.00 2.36 262 ALA A N 1
ATOM 1849 C CA . ALA A 1 262 ? 64.235 33.748 63.289 1.00 3.15 262 ALA A CA 1
ATOM 1850 C C . ALA A 1 262 ? 65.656 33.439 62.763 1.00 3.19 262 ALA A C 1
ATOM 1851 O O . ALA A 1 262 ? 66.336 32.568 63.275 1.00 2.33 262 ALA A O 1
ATOM 1853 N N . ARG A 1 263 ? 66.083 34.181 61.741 1.00 3.93 263 ARG A N 1
ATOM 1854 C CA . ARG A 1 263 ? 67.445 34.085 61.196 1.00 4.21 263 ARG A CA 1
ATOM 1855 C C . ARG A 1 263 ? 68.527 34.434 62.214 1.00 4.40 263 ARG A C 1
ATOM 1856 O O . ARG A 1 263 ? 69.530 33.728 62.342 1.00 4.20 263 ARG A O 1
ATOM 1864 N N . ILE A 1 264 ? 68.317 35.532 62.930 1.00 4.35 264 ILE A N 1
ATOM 1865 C CA . ILE A 1 264 ? 69.210 35.928 64.012 1.00 4.33 264 ILE A CA 1
ATOM 1866 C C . ILE A 1 264 ? 69.229 34.846 65.103 1.00 4.16 264 ILE A C 1
ATOM 1867 O O . ILE A 1 264 ? 70.302 34.396 65.517 1.00 3.37 264 ILE A O 1
ATOM 1872 N N . ASP A 1 265 ? 68.045 34.420 65.541 1.00 3.82 265 ASP A N 1
ATOM 1873 C CA . ASP A 1 265 ? 67.932 33.358 66.544 1.00 4.14 265 ASP A CA 1
ATOM 1874 C C . ASP A 1 265 ? 68.719 32.134 66.116 1.00 4.54 265 ASP A C 1
ATOM 1875 O O . ASP A 1 265 ? 69.384 31.504 66.936 1.00 4.24 265 ASP A O 1
ATOM 1880 N N . GLN A 1 266 ? 68.629 31.798 64.829 1.00 5.08 266 GLN A N 1
ATOM 1881 C CA . GLN A 1 266 ? 69.289 30.623 64.311 1.00 6.08 266 GLN A CA 1
ATOM 1882 C C . GLN A 1 266 ? 70.801 30.761 64.392 1.00 7.04 266 GLN A C 1
ATOM 1883 O O . GLN A 1 266 ? 71.470 29.809 64.795 1.00 6.95 266 GLN A O 1
ATOM 1889 N N . GLN A 1 267 ? 71.331 31.930 64.016 1.00 8.26 267 GLN A N 1
ATOM 1890 C CA . GLN A 1 267 ? 72.772 32.164 64.108 1.00 9.62 267 GLN A CA 1
ATOM 1891 C C . GLN A 1 267 ? 73.247 32.163 65.567 1.00 9.63 267 GLN A C 1
ATOM 1892 O O . GLN A 1 267 ? 74.328 31.632 65.859 1.00 9.87 267 GLN A O 1
ATOM 1898 N N . VAL A 1 268 ? 72.423 32.704 66.473 1.00 8.99 268 VAL A N 1
ATOM 1899 C CA . VAL A 1 268 ? 72.748 32.711 67.907 1.00 8.96 268 VAL A CA 1
ATOM 1900 C C . VAL A 1 268 ? 72.709 31.304 68.490 1.00 8.29 268 VAL A C 1
ATOM 1901 O O . VAL A 1 268 ? 73.666 30.865 69.099 1.00 8.41 268 VAL A O 1
ATOM 1905 N N . GLU A 1 269 ? 71.621 30.591 68.234 1.00 8.06 269 GLU A N 1
ATOM 1906 C CA . GLU A 1 269 ? 71.365 29.282 68.815 1.00 8.04 269 GLU A CA 1
ATOM 1907 C C . GLU A 1 269 ? 72.260 28.166 68.275 1.00 8.23 269 GLU A C 1
ATOM 1908 O O . GLU A 1 269 ? 72.765 27.336 69.039 1.00 7.46 269 GLU A O 1
ATOM 1914 N N . LEU A 1 270 ? 72.439 28.150 66.954 1.00 8.10 270 LEU A N 1
ATOM 1915 C CA . LEU A 1 270 ? 73.089 27.042 66.271 1.00 8.55 270 LEU A CA 1
ATOM 1916 C C . LEU A 1 270 ? 74.498 27.357 65.752 1.00 9.07 270 LEU A C 1
ATOM 1917 O O . LEU A 1 270 ? 75.337 26.452 65.658 1.00 10.11 270 LEU A O 1
ATOM 1922 N N . GLY A 1 271 ? 74.745 28.617 65.417 1.00 9.80 271 GLY A N 1
ATOM 1923 C CA . GLY A 1 271 ? 76.001 29.052 64.802 1.00 10.23 271 GLY A CA 1
ATOM 1924 C C . GLY A 1 271 ? 76.478 28.058 63.760 1.00 10.24 271 GLY A C 1
ATOM 1925 O O . GLY A 1 271 ? 75.710 27.668 62.878 1.00 9.94 271 GLY A O 1
ATOM 1926 N N . ASP A 1 272 ? 77.739 27.634 63.885 1.00 10.52 272 ASP A N 1
ATOM 1927 C CA . ASP A 1 272 ? 78.321 26.600 63.009 1.00 10.69 272 ASP A CA 1
ATOM 1928 C C . ASP A 1 272 ? 78.470 25.262 63.732 1.00 10.06 272 ASP A C 1
ATOM 1929 O O . ASP A 1 272 ? 79.201 24.377 63.283 1.00 9.78 272 ASP A O 1
ATOM 1934 N N . LEU A 1 273 ? 77.774 25.109 64.854 1.00 9.01 273 LEU A N 1
ATOM 1935 C CA . LEU A 1 273 ? 77.764 23.840 65.566 1.00 8.02 273 LEU A CA 1
ATOM 1936 C C . LEU A 1 273 ? 77.235 22.718 64.694 1.00 7.44 273 LEU A C 1
ATOM 1937 O O . LEU A 1 273 ? 76.364 22.921 63.846 1.00 7.08 273 LEU A O 1
ATOM 1942 N N . SER A 1 274 ? 77.802 21.534 64.904 1.00 6.68 274 SER A N 1
ATOM 1943 C CA . SER A 1 274 ? 77.383 20.316 64.224 1.00 5.99 274 SER A CA 1
ATOM 1944 C C . SER A 1 274 ? 76.078 19.785 64.833 1.00 5.54 274 SER A C 1
ATOM 1945 O O . SER A 1 274 ? 75.698 20.164 65.956 1.00 4.51 274 SER A O 1
ATOM 1948 N N . PHE A 1 275 ? 75.403 18.908 64.085 1.00 4.78 275 PHE A N 1
ATOM 1949 C CA . PHE A 1 275 ? 74.219 18.210 64.582 1.00 4.80 275 PHE A CA 1
ATOM 1950 C C . PHE A 1 275 ? 74.474 17.561 65.954 1.00 4.45 275 PHE A C 1
ATOM 1951 O O . PHE A 1 275 ? 73.718 17.786 66.893 1.00 3.13 275 PHE A O 1
ATOM 1959 N N . ASP A 1 276 ? 75.554 16.779 66.053 1.00 4.76 276 ASP A N 1
ATOM 1960 C CA . ASP A 1 276 ? 75.912 16.069 67.289 1.00 5.78 276 ASP A CA 1
ATOM 1961 C C . ASP A 1 276 ? 76.060 16.993 68.487 1.00 5.99 276 ASP A C 1
ATOM 1962 O O . ASP A 1 276 ? 75.592 16.652 69.589 1.00 6.87 276 ASP A O 1
ATOM 1967 N N . ALA A 1 277 ? 76.710 18.145 68.274 1.00 5.06 277 ALA A N 1
ATOM 1968 C CA . ALA A 1 277 ? 76.925 19.139 69.337 1.00 5.08 277 ALA A CA 1
ATOM 1969 C C . ALA A 1 277 ? 75.640 19.853 69.759 1.00 5.08 277 ALA A C 1
ATOM 1970 O O . ALA A 1 277 ? 75.467 20.157 70.931 1.00 5.19 277 ALA A O 1
ATOM 1972 N N . ILE A 1 278 ? 74.758 20.129 68.808 1.00 4.75 278 ILE A N 1
ATOM 1973 C CA . ILE A 1 278 ? 73.442 20.669 69.150 1.00 5.84 278 ILE A CA 1
ATOM 1974 C C . ILE A 1 278 ? 72.618 19.647 69.938 1.00 6.01 278 ILE A C 1
ATOM 1975 O O . ILE A 1 278 ? 72.011 19.986 70.953 1.00 6.86 278 ILE A O 1
ATOM 1980 N N . ARG A 1 279 ? 72.618 18.393 69.487 1.00 6.80 279 ARG A N 1
ATOM 1981 C CA . ARG A 1 279 ? 71.924 17.315 70.206 1.00 6.83 279 ARG A CA 1
ATOM 1982 C C . ARG A 1 279 ? 72.515 17.144 71.603 1.00 6.83 279 ARG A C 1
ATOM 1983 O O . ARG A 1 279 ? 71.778 17.050 72.586 1.00 6.59 279 ARG A O 1
ATOM 1991 N N . ASP A 1 280 ? 73.845 17.100 71.675 1.00 7.44 280 ASP A N 1
ATOM 1992 C CA . ASP A 1 280 ? 74.549 16.902 72.944 1.00 7.77 280 ASP A CA 1
ATOM 1993 C C . ASP A 1 280 ? 74.251 18.030 73.923 1.00 7.79 280 ASP A C 1
ATOM 1994 O O . ASP A 1 280 ? 74.036 17.791 75.119 1.00 8.15 280 ASP A O 1
ATOM 1999 N N . ARG A 1 281 ? 74.268 19.266 73.428 1.00 7.69 281 ARG A N 1
ATOM 2000 C CA . ARG A 1 281 ? 74.023 20.429 74.293 1.00 7.74 281 ARG A CA 1
ATOM 2001 C C . ARG A 1 281 ? 72.607 20.449 74.870 1.00 7.31 281 ARG A C 1
ATOM 2002 O O . ARG A 1 281 ? 72.396 20.844 76.023 1.00 7.07 281 ARG A O 1
ATOM 2010 N N . THR A 1 282 ? 71.632 20.008 74.082 1.00 6.77 282 THR A N 1
ATOM 2011 C CA . THR A 1 282 ? 70.270 19.953 74.599 1.00 6.38 282 THR A CA 1
ATOM 2012 C C . THR A 1 282 ? 70.135 18.836 75.629 1.00 6.01 282 THR A C 1
ATOM 2013 O O . THR A 1 282 ? 69.404 18.998 76.609 1.00 6.03 282 THR A O 1
ATOM 2017 N N . ARG A 1 283 ? 70.845 17.721 75.427 1.00 5.94 283 ARG A N 1
ATOM 2018 C CA . ARG A 1 283 ? 70.839 16.638 76.431 1.00 5.81 283 ARG A CA 1
ATOM 2019 C C . ARG A 1 283 ? 71.374 17.140 77.768 1.00 6.15 283 ARG A C 1
ATOM 2020 O O . ARG A 1 283 ? 70.791 16.836 78.810 1.00 6.44 283 ARG A O 1
ATOM 2028 N N . ALA A 1 284 ? 72.460 17.925 77.729 1.00 5.82 284 ALA A N 1
ATOM 2029 C CA . ALA A 1 284 ? 73.047 18.504 78.940 1.00 5.99 284 ALA A CA 1
ATOM 2030 C C . ALA A 1 284 ? 72.110 19.506 79.597 1.00 5.44 284 ALA A C 1
ATOM 2031 O O . ALA A 1 284 ? 71.959 19.518 80.818 1.00 5.00 284 ALA A O 1
ATOM 2033 N N . GLU A 1 285 ? 71.492 20.357 78.793 1.00 5.57 285 GLU A N 1
ATOM 2034 C CA . GLU A 1 285 ? 70.461 21.247 79.310 1.00 6.57 285 GLU A CA 1
ATOM 2035 C C . GLU A 1 285 ? 69.341 20.454 80.033 1.00 6.30 285 GLU A C 1
ATOM 2036 O O . GLU A 1 285 ? 68.881 20.869 81.110 1.00 6.47 285 GLU A O 1
ATOM 2042 N N . TRP A 1 286 ? 68.929 19.311 79.473 1.00 5.75 286 TRP A N 1
ATOM 2043 C CA . TRP A 1 286 ? 67.904 18.490 80.139 1.00 5.67 286 TRP A CA 1
ATOM 2044 C C . TRP A 1 286 ? 68.414 17.922 81.452 1.00 6.24 286 TRP A C 1
ATOM 2045 O O . TRP A 1 286 ? 67.690 17.902 82.449 1.00 5.47 286 TRP A O 1
ATOM 2056 N N . ASN A 1 287 ? 69.669 17.457 81.441 1.00 7.55 287 ASN A N 1
ATOM 2057 C CA . ASN A 1 287 ? 70.291 16.909 82.648 1.00 8.00 287 ASN A CA 1
ATOM 2058 C C . ASN A 1 287 ? 70.396 17.930 83.791 1.00 8.31 287 ASN A C 1
ATOM 2059 O O . ASN A 1 287 ? 70.252 17.567 84.963 1.00 8.55 287 ASN A O 1
ATOM 2064 N N . ALA A 1 288 ? 70.646 19.193 83.444 1.00 8.17 288 ALA A N 1
ATOM 2065 C CA . ALA A 1 288 ? 70.657 20.275 84.422 1.00 8.86 288 ALA A CA 1
ATOM 2066 C C . ALA A 1 288 ? 69.252 20.531 84.969 1.00 8.70 288 ALA A C 1
ATOM 2067 O O . ALA A 1 288 ? 69.075 20.706 86.179 1.00 9.17 288 ALA A O 1
ATOM 2069 N N . THR A 1 289 ? 68.263 20.548 84.081 1.00 7.81 289 THR A N 1
ATOM 2070 C CA . THR A 1 289 ? 66.862 20.740 84.464 1.00 7.09 289 THR A CA 1
ATOM 2071 C C . THR A 1 289 ? 66.345 19.582 85.339 1.00 6.60 289 THR A C 1
ATOM 2072 O O . THR A 1 289 ? 65.800 19.800 86.428 1.00 5.48 289 THR A O 1
ATOM 2076 N N . LEU A 1 290 ? 66.522 18.356 84.856 1.00 5.97 290 LEU A N 1
ATOM 2077 C CA . LEU A 1 290 ? 66.138 17.180 85.630 1.00 6.19 290 LEU A CA 1
ATOM 2078 C C . LEU A 1 290 ? 66.932 17.046 86.936 1.00 5.91 290 LEU A C 1
ATOM 2079 O O . LEU A 1 290 ? 66.395 16.609 87.956 1.00 5.69 290 LEU A O 1
ATOM 2084 N N . GLY A 1 291 ? 68.201 17.435 86.896 1.00 6.14 291 GLY A N 1
ATOM 2085 C CA . GLY A 1 291 ? 69.085 17.378 88.069 1.00 6.65 291 GLY A CA 1
ATOM 2086 C C . GLY A 1 291 ? 68.705 18.275 89.239 1.00 6.79 291 GLY A C 1
ATOM 2087 O O . GLY A 1 291 ? 69.328 18.199 90.314 1.00 6.75 291 GLY A O 1
ATOM 2088 N N . ARG A 1 292 ? 67.689 19.123 89.033 1.00 6.39 292 ARG A N 1
ATOM 2089 C CA . ARG A 1 292 ? 67.121 19.931 90.104 1.00 6.77 292 ARG A CA 1
ATOM 2090 C C . ARG A 1 292 ? 66.480 19.062 91.179 1.00 7.29 292 ARG A C 1
ATOM 2091 O O . ARG A 1 292 ? 66.399 19.481 92.341 1.00 7.01 292 ARG A O 1
ATOM 2099 N N . VAL A 1 293 ? 66.017 17.870 90.778 1.00 7.52 293 VAL A N 1
ATOM 2100 C CA . VAL A 1 293 ? 65.530 16.844 91.707 1.00 8.09 293 VAL A CA 1
ATOM 2101 C C . VAL A 1 293 ? 66.386 15.577 91.659 1.00 8.68 293 VAL A C 1
ATOM 2102 O O . VAL A 1 293 ? 66.490 14.908 90.614 1.00 8.64 293 VAL A O 1
ATOM 2106 N N . ALA A 1 294 ? 67.009 15.261 92.790 1.00 9.40 294 ALA A N 1
ATOM 2107 C CA . ALA A 1 294 ? 67.845 14.070 92.912 1.00 10.40 294 ALA A CA 1
ATOM 2108 C C . ALA A 1 294 ? 67.196 13.068 93.838 1.00 11.20 294 ALA A C 1
ATOM 2109 O O . ALA A 1 294 ? 66.845 13.379 94.977 1.00 11.45 294 ALA A O 1
ATOM 2111 N N . ILE A 1 295 ? 67.057 11.846 93.342 1.00 12.83 295 ILE A N 1
ATOM 2112 C CA . ILE A 1 295 ? 66.318 10.811 94.046 1.00 13.23 295 ILE A CA 1
ATOM 2113 C C . ILE A 1 295 ? 67.180 9.590 94.420 1.00 14.01 295 ILE A C 1
ATOM 2114 O O . ILE A 1 295 ? 68.011 9.115 93.650 1.00 13.15 295 ILE A O 1
ATOM 2119 N N . ASP A 1 296 ? 66.946 9.101 95.631 1.00 14.53 296 ASP A N 1
ATOM 2120 C CA . ASP A 1 296 ? 67.534 7.879 96.121 1.00 14.69 296 ASP A CA 1
ATOM 2121 C C . ASP A 1 296 ? 66.331 6.976 96.400 1.00 13.99 296 ASP A C 1
ATOM 2122 O O . ASP A 1 296 ? 65.553 7.234 97.316 1.00 13.80 296 ASP A O 1
ATOM 2127 N N . ALA A 1 297 ? 66.156 5.946 95.577 1.00 13.33 297 ALA A N 1
ATOM 2128 C CA . ALA A 1 297 ? 65.001 5.043 95.685 1.00 12.88 297 ALA A CA 1
ATOM 2129 C C . ALA A 1 297 ? 65.455 3.597 95.906 1.00 12.51 297 ALA A C 1
ATOM 2130 O O . ALA A 1 297 ? 65.995 2.979 95.004 1.00 12.16 297 ALA A O 1
ATOM 2132 N N . SER A 1 298 ? 65.223 3.072 97.109 1.00 12.18 298 SER A N 1
ATOM 2133 C CA . SER A 1 298 ? 65.612 1.701 97.466 1.00 11.58 298 SER A CA 1
ATOM 2134 C C . SER A 1 298 ? 64.841 0.667 96.662 1.00 10.89 298 SER A C 1
ATOM 2135 O O . SER A 1 298 ? 63.776 0.956 96.110 1.00 10.79 298 SER A O 1
ATOM 2138 N N . THR A 1 299 ? 65.375 -0.549 96.634 1.00 9.75 299 THR A N 1
ATOM 2139 C CA . THR A 1 299 ? 64.657 -1.726 96.152 1.00 9.13 299 THR A CA 1
ATOM 2140 C C . THR A 1 299 ? 63.288 -1.850 96.800 1.00 7.80 299 THR A C 1
ATOM 2141 O O . THR A 1 299 ? 62.330 -2.220 96.144 1.00 7.49 299 THR A O 1
ATOM 2145 N N . ALA A 1 300 ? 63.204 -1.554 98.095 1.00 7.20 300 ALA A N 1
ATOM 2146 C CA . ALA A 1 300 ? 61.955 -1.728 98.846 1.00 7.00 300 ALA A CA 1
ATOM 2147 C C . ALA A 1 300 ? 60.758 -0.955 98.256 1.00 6.44 300 ALA A C 1
ATOM 2148 O O . ALA A 1 300 ? 59.637 -1.482 98.175 1.00 6.44 300 ALA A O 1
ATOM 2150 N N . THR A 1 301 ? 61.005 0.284 97.845 1.00 6.30 301 THR A N 1
ATOM 2151 C CA . THR A 1 301 ? 59.955 1.150 97.314 1.00 6.08 301 THR A CA 1
ATOM 2152 C C . THR A 1 301 ? 59.858 1.081 95.771 1.00 6.35 301 THR A C 1
ATOM 2153 O O . THR A 1 301 ? 58.820 1.377 95.196 1.00 5.55 301 THR A O 1
ATOM 2157 N N . ASP A 1 302 ? 60.948 0.676 95.119 1.00 6.41 302 ASP A N 1
ATOM 2158 C CA . ASP A 1 302 ? 61.022 0.632 93.655 1.00 6.93 302 ASP A CA 1
ATOM 2159 C C . ASP A 1 302 ? 61.829 -0.589 93.227 1.00 7.41 302 ASP A C 1
ATOM 2160 O O . ASP A 1 302 ? 62.962 -0.449 92.774 1.00 7.38 302 ASP A O 1
ATOM 2165 N N . PRO A 1 303 ? 61.261 -1.802 93.391 1.00 8.19 303 PRO A N 1
ATOM 2166 C CA . PRO A 1 303 ? 62.048 -3.016 93.116 1.00 7.98 303 PRO A CA 1
ATOM 2167 C C . PRO A 1 303 ? 62.533 -3.150 91.656 1.00 8.42 303 PRO A C 1
ATOM 2168 O O . PRO A 1 303 ? 63.603 -3.711 91.420 1.00 8.37 303 PRO A O 1
ATOM 2172 N N . THR A 1 304 ? 61.790 -2.589 90.705 1.00 8.55 304 THR A N 1
ATOM 2173 C CA . THR A 1 304 ? 62.107 -2.745 89.277 1.00 8.90 304 THR A CA 1
ATOM 2174 C C . THR A 1 304 ? 62.844 -1.541 88.673 1.00 8.74 304 THR A C 1
ATOM 2175 O O . THR A 1 304 ? 63.347 -1.606 87.540 1.00 7.98 304 THR A O 1
ATOM 2179 N N . GLY A 1 305 ? 62.914 -0.445 89.426 1.00 8.54 305 GLY A N 1
ATOM 2180 C CA . GLY A 1 305 ? 63.438 0.816 88.893 1.00 8.26 305 GLY A CA 1
ATOM 2181 C C . GLY A 1 305 ? 62.477 1.618 88.012 1.00 8.07 305 GLY A C 1
ATOM 2182 O O . GLY A 1 305 ? 62.827 2.700 87.549 1.00 7.15 305 GLY A O 1
ATOM 2183 N N . GLU A 1 306 ? 61.262 1.110 87.795 1.00 8.34 306 GLU A N 1
ATOM 2184 C CA . GLU A 1 306 ? 60.285 1.808 86.935 1.00 8.98 306 GLU A CA 1
ATOM 2185 C C . GLU A 1 306 ? 59.671 3.054 87.576 1.00 8.45 306 GLU A C 1
ATOM 2186 O O . GLU A 1 306 ? 59.264 3.997 86.881 1.00 7.77 306 GLU A O 1
ATOM 2192 N N . LEU A 1 307 ? 59.575 3.059 88.900 1.00 7.29 307 LEU A N 1
ATOM 2193 C CA . LEU A 1 307 ? 59.007 4.206 89.571 1.00 6.57 307 LEU A CA 1
ATOM 2194 C C . LEU A 1 307 ? 59.952 5.419 89.442 1.00 6.61 307 LEU A C 1
ATOM 2195 O O . LEU A 1 307 ? 59.494 6.560 89.246 1.00 6.23 307 LEU A O 1
ATOM 2200 N N . GLN A 1 308 ? 61.259 5.179 89.515 1.00 6.14 308 GLN A N 1
ATOM 2201 C CA . GLN A 1 308 ? 62.236 6.260 89.308 1.00 7.75 308 GLN A CA 1
ATOM 2202 C C . GLN A 1 308 ? 62.201 6.771 87.847 1.00 7.41 308 GLN A C 1
ATOM 2203 O O . GLN A 1 308 ? 62.287 7.986 87.597 1.00 6.91 308 GLN A O 1
ATOM 2209 N N . ARG A 1 309 ? 62.061 5.846 86.894 1.00 7.00 309 ARG A N 1
ATOM 2210 C CA . ARG A 1 309 ? 61.928 6.228 85.486 1.00 7.83 309 ARG A CA 1
ATOM 2211 C C . ARG A 1 309 ? 60.635 7.023 85.252 1.00 7.44 309 ARG A C 1
ATOM 2212 O O . ARG A 1 309 ? 60.616 8.018 84.511 1.00 7.58 309 ARG A O 1
ATOM 2220 N N . LEU A 1 310 ? 59.559 6.573 85.896 1.00 7.39 310 LEU A N 1
ATOM 2221 C CA . LEU A 1 310 ? 58.276 7.252 85.828 1.00 6.95 310 LEU A CA 1
ATOM 2222 C C . LEU A 1 310 ? 58.408 8.654 86.378 1.00 6.71 310 LEU A C 1
ATOM 2223 O O . LEU A 1 310 ? 57.965 9.601 85.740 1.00 7.42 310 LEU A O 1
ATOM 2228 N N . PHE A 1 311 ? 59.036 8.802 87.547 1.00 6.10 311 PHE A N 1
ATOM 2229 C CA . PHE A 1 311 ? 59.288 10.140 88.071 1.00 5.21 311 PHE A CA 1
ATOM 2230 C C . PHE A 1 311 ? 59.989 11.059 87.057 1.00 5.13 311 PHE A C 1
ATOM 2231 O O . PHE A 1 311 ? 59.498 12.168 86.778 1.00 4.80 311 PHE A O 1
ATOM 2239 N N . TYR A 1 312 ? 61.134 10.619 86.529 1.00 4.62 312 TYR A N 1
ATOM 2240 C CA . TYR A 1 312 ? 61.933 11.475 85.641 1.00 4.28 312 TYR A CA 1
ATOM 2241 C C . TYR A 1 312 ? 61.253 11.760 84.292 1.00 4.25 312 TYR A C 1
ATOM 2242 O O . TYR A 1 312 ? 61.430 12.842 83.722 1.00 4.02 312 TYR A O 1
ATOM 2251 N N . THR A 1 313 ? 60.479 10.794 83.810 1.00 3.99 313 THR A N 1
ATOM 2252 C CA . THR A 1 313 ? 59.676 10.962 82.611 1.00 3.87 313 THR A CA 1
ATOM 2253 C C . THR A 1 313 ? 58.646 12.081 82.838 1.00 4.37 313 THR A C 1
ATOM 2254 O O . THR A 1 313 ? 58.465 12.954 81.982 1.00 3.58 313 THR A O 1
ATOM 2258 N N . HIS A 1 314 ? 57.986 12.060 83.993 1.00 3.68 314 HIS A N 1
ATOM 2259 C CA . HIS A 1 314 ? 56.982 13.080 84.288 1.00 4.29 314 HIS A CA 1
ATOM 2260 C C . HIS A 1 314 ? 57.602 14.418 84.701 1.00 4.18 314 HIS A C 1
ATOM 2261 O O . HIS A 1 314 ? 57.021 15.490 84.435 1.00 4.46 314 HIS A O 1
ATOM 2268 N N . LEU A 1 315 ? 58.782 14.383 85.320 1.00 3.33 315 LEU A N 1
ATOM 2269 C CA . LEU A 1 315 ? 59.509 15.636 85.519 1.00 3.00 315 LEU A CA 1
ATOM 2270 C C . LEU A 1 315 ? 59.825 16.272 84.146 1.00 3.01 315 LEU A C 1
ATOM 2271 O O . LEU A 1 315 ? 59.644 17.496 83.945 1.00 2.44 315 LEU A O 1
ATOM 2276 N N . TYR A 1 316 ? 60.273 15.445 83.199 1.00 2.52 316 TYR A N 1
ATOM 2277 C CA . TYR A 1 316 ? 60.512 15.912 81.827 1.00 2.15 316 TYR A CA 1
ATOM 2278 C C . TYR A 1 316 ? 59.250 16.594 81.249 1.00 2.52 316 TYR A C 1
ATOM 2279 O O . TYR A 1 316 ? 59.320 17.680 80.711 1.00 2.00 316 TYR A O 1
ATOM 2288 N N . ARG A 1 317 ? 58.101 15.951 81.413 1.00 2.89 317 ARG A N 1
ATOM 2289 C CA . ARG A 1 317 ? 56.827 16.467 80.909 1.00 3.71 317 ARG A CA 1
ATOM 2290 C C . ARG A 1 317 ? 56.392 17.766 81.604 1.00 4.08 317 ARG A C 1
ATOM 2291 O O . ARG A 1 317 ? 55.677 18.576 81.011 1.00 4.36 317 ARG A O 1
ATOM 2299 N N . MET A 1 318 ? 56.809 17.952 82.856 1.00 4.49 318 MET A N 1
ATOM 2300 C CA . MET A 1 318 ? 56.497 19.172 83.611 1.00 6.35 318 MET A CA 1
ATOM 2301 C C . MET A 1 318 ? 57.138 20.449 83.039 1.00 6.45 318 MET A C 1
ATOM 2302 O O . MET A 1 318 ? 56.597 21.542 83.216 1.00 7.33 318 MET A O 1
ATOM 2307 N N . PHE A 1 319 ? 58.264 20.296 82.343 1.00 6.56 319 PHE A N 1
ATOM 2308 C CA . PHE A 1 319 ? 58.967 21.419 81.712 1.00 7.83 319 PHE A CA 1
ATOM 2309 C C . PHE A 1 319 ? 58.697 21.491 80.190 1.00 7.71 319 PHE A C 1
ATOM 2310 O O . PHE A 1 319 ? 59.622 21.378 79.385 1.00 8.19 319 PHE A O 1
ATOM 2318 N N . ALA A 1 320 ? 57.432 21.660 79.813 1.00 7.60 320 ALA A N 1
ATOM 2319 C CA . ALA A 1 320 ? 57.045 21.807 78.404 1.00 7.53 320 ALA A CA 1
ATOM 2320 C C . ALA A 1 320 ? 56.265 23.097 78.137 1.00 7.57 320 ALA A C 1
ATOM 2321 O O . ALA A 1 320 ? 56.602 23.840 77.221 1.00 8.21 320 ALA A O 1
ATOM 2323 N N . MET A 1 321 ? 55.207 23.348 78.908 1.00 6.80 321 MET A N 1
ATOM 2324 C CA . MET A 1 321 ? 54.323 24.487 78.650 1.00 6.18 321 MET A CA 1
ATOM 2325 C C . MET A 1 321 ? 54.098 25.273 79.940 1.00 5.64 321 MET A C 1
ATOM 2326 O O . MET A 1 321 ? 54.060 24.667 81.002 1.00 6.29 321 MET A O 1
ATOM 2331 N N . PRO A 1 322 ? 53.962 26.617 79.853 1.00 5.18 322 PRO A N 1
ATOM 2332 C CA . PRO A 1 322 ? 54.063 27.434 78.638 1.00 5.02 322 PRO A CA 1
ATOM 2333 C C . PRO A 1 322 ? 55.460 27.408 78.001 1.00 5.04 322 PRO A C 1
ATOM 2334 O O . PRO A 1 322 ? 56.456 27.152 78.690 1.00 4.81 322 PRO A O 1
ATOM 2338 N N . MET A 1 323 ? 55.517 27.662 76.692 1.00 4.41 323 MET A N 1
ATOM 2339 C CA . MET A 1 323 ? 56.762 27.568 75.935 1.00 4.44 323 MET A CA 1
ATOM 2340 C C . MET A 1 323 ? 57.473 28.903 75.928 1.00 4.00 323 MET A C 1
ATOM 2341 O O . MET A 1 323 ? 56.832 29.952 76.015 1.00 3.52 323 MET A O 1
ATOM 2346 N N . ASN A 1 324 ? 58.795 28.856 75.808 1.00 3.33 324 ASN A N 1
ATOM 2347 C CA . ASN A 1 324 ? 59.593 30.069 75.619 1.00 3.49 324 ASN A CA 1
ATOM 2348 C C . ASN A 1 324 ? 59.115 30.745 74.328 1.00 3.05 324 ASN A C 1
ATOM 2349 O O . ASN A 1 324 ? 59.278 30.192 73.235 1.00 4.44 324 ASN A O 1
ATOM 2354 N N . ALA A 1 325 ? 58.467 31.900 74.471 1.00 2.71 325 ALA A N 1
ATOM 2355 C CA . ALA A 1 325 ? 57.989 32.716 73.341 1.00 2.49 325 ALA A CA 1
ATOM 2356 C C . ALA A 1 325 ? 58.811 34.004 73.143 1.00 2.51 325 ALA A C 1
ATOM 2357 O O . ALA A 1 325 ? 58.325 34.980 72.574 1.00 2.76 325 ALA A O 1
ATOM 2359 N N . THR A 1 326 ? 60.067 33.967 73.583 1.00 2.52 326 THR A N 1
ATOM 2360 C CA . THR A 1 326 ? 61.012 35.098 73.515 1.00 2.79 326 THR A CA 1
ATOM 2361 C C . THR A 1 326 ? 62.120 34.854 72.492 1.00 2.94 326 THR A C 1
ATOM 2362 O O . THR A 1 326 ? 62.648 33.745 72.388 1.00 3.21 326 THR A O 1
ATOM 2366 N N . SER A 1 327 ? 62.483 35.904 71.762 1.00 3.10 327 SER A N 1
ATOM 2367 C CA . SER A 1 327 ? 63.597 35.861 70.819 1.00 3.68 327 SER A CA 1
ATOM 2368 C C . SER A 1 327 ? 64.934 35.903 71.544 1.00 3.60 327 SER A C 1
ATOM 2369 O O . SER A 1 327 ? 64.976 36.200 72.737 1.00 3.75 327 SER A O 1
ATOM 2372 N N . THR A 1 328 ? 66.022 35.623 70.819 1.00 3.53 328 THR A N 1
ATOM 2373 C CA . THR A 1 328 ? 67.381 35.744 71.383 1.00 4.17 328 THR A CA 1
ATOM 2374 C C . THR A 1 328 ? 67.763 37.206 71.641 1.00 4.49 328 THR A C 1
ATOM 2375 O O . THR A 1 328 ? 68.733 37.489 72.344 1.00 4.47 328 THR A O 1
ATOM 2379 N N . SER A 1 329 ? 66.982 38.129 71.073 1.00 4.69 329 SER A N 1
ATOM 2380 C CA . SER A 1 329 ? 67.191 39.550 71.284 1.00 4.95 329 SER A CA 1
ATOM 2381 C C . SER A 1 329 ? 66.387 40.098 72.467 1.00 4.97 329 SER A C 1
ATOM 2382 O O . SER A 1 329 ? 66.407 41.308 72.711 1.00 5.33 329 SER A O 1
ATOM 2385 N N . GLY A 1 330 ? 65.679 39.217 73.176 1.00 4.36 330 GLY A N 1
ATOM 2386 C CA . GLY A 1 330 ? 64.860 39.602 74.327 1.00 4.52 330 GLY A CA 1
ATOM 2387 C C . GLY A 1 330 ? 63.537 40.280 74.002 1.00 4.00 330 GLY A C 1
ATOM 2388 O O . GLY A 1 330 ? 63.033 41.057 74.807 1.00 4.64 330 GLY A O 1
ATOM 2389 N N . THR A 1 331 ? 62.973 39.986 72.830 1.00 3.80 331 THR A N 1
ATOM 2390 C CA . THR A 1 331 ? 61.681 40.533 72.420 1.00 2.64 331 THR A CA 1
ATOM 2391 C C . THR A 1 331 ? 60.606 39.446 72.270 1.00 2.77 331 THR A C 1
ATOM 2392 O O . THR A 1 331 ? 60.916 38.268 72.144 1.00 2.53 331 THR A O 1
ATOM 2396 N N . TYR A 1 332 ? 59.342 39.861 72.271 1.00 2.66 332 TYR A N 1
ATOM 2397 C CA . TYR A 1 332 ? 58.212 38.956 72.097 1.00 2.99 332 TYR A CA 1
ATOM 2398 C C . TYR A 1 332 ? 57.130 39.678 71.283 1.00 3.61 332 TYR A C 1
ATOM 2399 O O . TYR A 1 332 ? 57.205 40.893 71.085 1.00 3.30 332 TYR A O 1
ATOM 2408 N N . ARG A 1 333 ? 56.136 38.951 70.779 1.00 3.96 333 ARG A N 1
ATOM 2409 C CA . ARG A 1 333 ? 55.039 39.623 70.103 1.00 4.36 333 ARG A CA 1
ATOM 2410 C C . ARG A 1 333 ? 53.806 39.625 70.978 1.00 4.46 333 ARG A C 1
ATOM 2411 O O . ARG A 1 333 ? 53.417 38.597 71.524 1.00 4.09 333 ARG A O 1
ATOM 2419 N N . GLY A 1 334 ? 53.199 40.793 71.105 1.00 4.37 334 GLY A N 1
ATOM 2420 C CA . GLY A 1 334 ? 52.050 40.974 71.967 1.00 4.85 334 GLY A CA 1
ATOM 2421 C C . GLY A 1 334 ? 50.769 40.731 71.208 1.00 5.13 334 GLY A C 1
ATOM 2422 O O . GLY A 1 334 ? 50.762 40.750 69.974 1.00 6.09 334 GLY A O 1
ATOM 2423 N N . VAL A 1 335 ? 49.681 40.504 71.936 1.00 5.72 335 VAL A N 1
ATOM 2424 C CA . VAL A 1 335 ? 48.352 40.362 71.328 1.00 5.79 335 VAL A CA 1
ATOM 2425 C C . VAL A 1 335 ? 47.916 41.604 70.548 1.00 6.73 335 VAL A C 1
ATOM 2426 O O . VAL A 1 335 ? 46.968 41.535 69.774 1.00 6.76 335 VAL A O 1
ATOM 2430 N N . ASP A 1 336 ? 48.603 42.736 70.743 1.00 7.69 336 ASP A N 1
ATOM 2431 C CA . ASP A 1 336 ? 48.362 43.923 69.904 1.00 8.91 336 ASP A CA 1
ATOM 2432 C C . ASP A 1 336 ? 48.987 43.779 68.507 1.00 9.03 336 ASP A C 1
ATOM 2433 O O . ASP A 1 336 ? 48.712 44.569 67.599 1.00 9.64 336 ASP A O 1
ATOM 2438 N N . GLY A 1 337 ? 49.828 42.767 68.326 1.00 8.39 337 GLY A N 1
ATOM 2439 C CA . GLY A 1 337 ? 50.391 42.488 67.010 1.00 8.05 337 GLY A CA 1
ATOM 2440 C C . GLY A 1 337 ? 51.736 43.166 66.841 1.00 8.10 337 GLY A C 1
ATOM 2441 O O . GLY A 1 337 ? 52.334 43.118 65.759 1.00 7.75 337 GLY A O 1
ATOM 2442 N N . ALA A 1 338 ? 52.213 43.785 67.916 1.00 7.35 338 ALA A N 1
ATOM 2443 C CA . ALA A 1 338 ? 53.464 44.524 67.878 1.00 7.17 338 ALA A CA 1
ATOM 2444 C C . ALA A 1 338 ? 54.565 43.854 68.698 1.00 6.77 338 ALA A C 1
ATOM 2445 O O . ALA A 1 338 ? 54.305 42.992 69.542 1.00 6.63 338 ALA A O 1
ATOM 2447 N N . VAL A 1 339 ? 55.796 44.269 68.439 1.00 6.45 339 VAL A N 1
ATOM 2448 C CA . VAL A 1 339 ? 56.967 43.729 69.093 1.00 6.49 339 VAL A CA 1
ATOM 2449 C C . VAL A 1 339 ? 57.232 44.510 70.383 1.00 7.58 339 VAL A C 1
ATOM 2450 O O . VAL A 1 339 ? 57.156 45.741 70.390 1.00 8.04 339 VAL A O 1
ATOM 2454 N N . HIS A 1 340 ? 57.527 43.787 71.465 1.00 7.95 340 HIS A N 1
ATOM 2455 C CA . HIS A 1 340 ? 57.792 44.405 72.780 1.00 8.62 340 HIS A CA 1
ATOM 2456 C C . HIS A 1 340 ? 59.005 43.784 73.436 1.00 8.67 340 HIS A C 1
ATOM 2457 O O . HIS A 1 340 ? 59.368 42.648 73.125 1.00 8.45 340 HIS A O 1
ATOM 2464 N N . ALA A 1 341 ? 59.617 44.526 74.359 1.00 8.91 341 ALA A N 1
ATOM 2465 C CA . ALA A 1 341 ? 60.735 44.008 75.137 1.00 9.13 341 ALA A CA 1
ATOM 2466 C C . ALA A 1 341 ? 60.237 43.131 76.296 1.00 9.61 341 ALA A C 1
ATOM 2467 O O . ALA A 1 341 ? 59.280 43.477 76.993 1.00 9.02 341 ALA A O 1
ATOM 2469 N N . ALA A 1 342 ? 60.861 41.976 76.475 1.00 10.00 342 ALA A N 1
ATOM 2470 C CA . ALA A 1 342 ? 60.679 41.217 77.711 1.00 11.07 342 ALA A CA 1
ATOM 2471 C C . ALA A 1 342 ? 61.891 41.614 78.538 1.00 11.65 342 ALA A C 1
ATOM 2472 O O . ALA A 1 342 ? 62.912 40.938 78.503 1.00 11.51 342 ALA A O 1
ATOM 2474 N N . GLN A 1 343 ? 61.790 42.745 79.231 1.00 13.08 343 GLN A N 1
ATOM 2475 C CA . GLN A 1 343 ? 62.952 43.339 79.907 1.00 14.61 343 GLN A CA 1
ATOM 2476 C C . GLN A 1 343 ? 63.303 42.616 81.205 1.00 14.58 343 GLN A C 1
ATOM 2477 O O . GLN A 1 343 ? 62.524 42.641 82.161 1.00 14.46 343 GLN A O 1
ATOM 2483 N N . GLY A 1 344 ? 64.472 41.980 81.224 1.00 14.60 344 GLY A N 1
ATOM 2484 C CA . GLY A 1 344 ? 64.997 41.352 82.439 1.00 14.36 344 GLY A CA 1
ATOM 2485 C C . GLY A 1 344 ? 64.346 40.042 82.842 1.00 14.22 344 GLY A C 1
ATOM 2486 O O . GLY A 1 344 ? 64.504 39.591 83.983 1.00 14.67 344 GLY A O 1
ATOM 2487 N N . PHE A 1 345 ? 63.620 39.428 81.909 1.00 13.09 345 PHE A N 1
ATOM 2488 C CA . PHE A 1 345 ? 62.907 38.172 82.163 1.00 11.18 345 PHE A CA 1
ATOM 2489 C C . PHE A 1 345 ? 62.580 37.520 80.831 1.00 10.78 345 PHE A C 1
ATOM 2490 O O . PHE A 1 345 ? 62.592 38.179 79.779 1.00 10.74 345 PHE A O 1
ATOM 2498 N N . THR A 1 346 ? 62.298 36.228 80.873 1.00 9.32 346 THR A N 1
ATOM 2499 C CA . THR A 1 346 ? 61.913 35.493 79.671 1.00 8.35 346 THR A CA 1
ATOM 2500 C C . THR A 1 346 ? 60.396 35.447 79.590 1.00 7.64 346 THR A C 1
ATOM 2501 O O . THR A 1 346 ? 59.711 35.092 80.570 1.00 7.20 346 THR A O 1
ATOM 2505 N N . TYR A 1 347 ? 59.870 35.818 78.423 1.00 6.42 347 TYR A N 1
ATOM 2506 C CA . TYR A 1 347 ? 58.429 35.786 78.204 1.00 5.52 347 TYR A CA 1
ATOM 2507 C C . TYR A 1 347 ? 58.018 34.387 77.735 1.00 5.34 347 TYR A C 1
ATOM 2508 O O . TYR A 1 347 ? 58.507 33.886 76.718 1.00 5.45 347 TYR A O 1
ATOM 2517 N N . TYR A 1 348 ? 57.124 33.771 78.496 1.00 4.51 348 TYR A N 1
ATOM 2518 C CA . TYR A 1 348 ? 56.503 32.511 78.127 1.00 4.55 348 TYR A CA 1
ATOM 2519 C C . TYR A 1 348 ? 55.054 32.735 77.676 1.00 4.16 348 TYR A C 1
ATOM 2520 O O . TYR A 1 348 ? 54.396 33.704 78.089 1.00 3.79 348 TYR A O 1
ATOM 2529 N N . ASP A 1 349 ? 54.586 31.832 76.815 1.00 3.74 349 ASP A N 1
ATOM 2530 C CA . ASP A 1 349 ? 53.244 31.880 76.254 1.00 3.32 349 ASP A CA 1
ATOM 2531 C C . ASP A 1 349 ? 52.802 30.461 75.910 1.00 3.66 349 ASP A C 1
ATOM 2532 O O . ASP A 1 349 ? 53.651 29.562 75.757 1.00 3.83 349 ASP A O 1
ATOM 2537 N N . SER A 1 350 ? 51.488 30.290 75.796 1.00 3.02 350 SER A N 1
ATOM 2538 C CA . SER A 1 350 ? 50.780 29.020 75.499 1.00 3.95 350 SER A CA 1
ATOM 2539 C C . SER A 1 350 ? 50.126 28.493 76.755 1.00 3.69 350 SER A C 1
ATOM 2540 O O . SER A 1 350 ? 50.767 27.854 77.572 1.00 4.39 350 SER A O 1
ATOM 2543 N N . TRP A 1 351 ? 48.845 28.777 76.906 1.00 3.90 351 TRP A N 1
ATOM 2544 C CA . TRP A 1 351 ? 48.175 28.588 78.184 1.00 3.88 351 TRP A CA 1
ATOM 2545 C C . TRP A 1 351 ? 46.972 27.671 78.022 1.00 3.55 351 TRP A C 1
ATOM 2546 O O . TRP A 1 351 ? 46.324 27.685 76.988 1.00 3.92 351 TRP A O 1
ATOM 2557 N N . ALA A 1 352 ? 46.706 26.844 79.030 1.00 3.97 352 ALA A N 1
ATOM 2558 C CA . ALA A 1 352 ? 45.515 26.000 79.064 1.00 3.39 352 ALA A CA 1
ATOM 2559 C C . ALA A 1 352 ? 45.067 26.002 80.519 1.00 3.86 352 ALA A C 1
ATOM 2560 O O . ALA A 1 352 ? 44.865 24.954 81.132 1.00 3.74 352 ALA A O 1
ATOM 2562 N N . THR A 1 353 ? 44.917 27.202 81.060 1.00 3.58 353 THR A N 1
ATOM 2563 C CA . THR A 1 353 ? 44.865 27.385 82.495 1.00 3.82 353 THR A CA 1
ATOM 2564 C C . THR A 1 353 ? 43.598 26.844 83.182 1.00 3.68 353 THR A C 1
ATOM 2565 O O . THR A 1 353 ? 43.641 26.523 84.370 1.00 3.89 353 THR A O 1
ATOM 2569 N N . TRP A 1 354 ? 42.499 26.711 82.439 1.00 3.55 354 TRP A N 1
ATOM 2570 C CA . TRP A 1 354 ? 41.278 26.050 82.947 1.00 4.26 354 TRP A CA 1
ATOM 2571 C C . TRP A 1 354 ? 41.588 24.612 83.411 1.00 4.39 354 TRP A C 1
ATOM 2572 O O . TRP A 1 354 ? 41.098 24.170 84.453 1.00 3.46 354 TRP A O 1
ATOM 2583 N N . ASP A 1 355 ? 42.428 23.912 82.642 1.00 4.30 355 ASP A N 1
ATOM 2584 C CA . ASP A 1 355 ? 42.871 22.556 82.994 1.00 4.99 355 ASP A CA 1
ATOM 2585 C C . ASP A 1 355 ? 44.060 22.519 83.930 1.00 5.09 355 ASP A C 1
ATOM 2586 O O . ASP A 1 355 ? 44.145 21.646 84.794 1.00 5.66 355 ASP A O 1
ATOM 2591 N N . ASP A 1 356 ? 45.005 23.432 83.747 1.00 5.29 356 ASP A N 1
ATOM 2592 C CA . ASP A 1 356 ? 46.325 23.205 84.330 1.00 5.97 356 ASP A CA 1
ATOM 2593 C C . ASP A 1 356 ? 46.738 24.040 85.531 1.00 5.46 356 ASP A C 1
ATOM 2594 O O . ASP A 1 356 ? 47.883 23.936 85.972 1.00 5.82 356 ASP A O 1
ATOM 2599 N N . PHE A 1 357 ? 45.829 24.862 86.045 1.00 5.07 357 PHE A N 1
ATOM 2600 C CA . PHE A 1 357 ? 46.209 25.899 87.012 1.00 5.02 357 PHE A CA 1
ATOM 2601 C C . PHE A 1 357 ? 46.997 25.402 88.230 1.00 4.46 357 PHE A C 1
ATOM 2602 O O . PHE A 1 357 ? 47.888 26.098 88.703 1.00 3.77 357 PHE A O 1
ATOM 2610 N N . ARG A 1 358 ? 46.696 24.199 88.713 1.00 3.71 358 ARG A N 1
ATOM 2611 C CA . ARG A 1 358 ? 47.423 23.675 89.886 1.00 4.11 358 ARG A CA 1
ATOM 2612 C C . ARG A 1 358 ? 48.896 23.333 89.608 1.00 3.84 358 ARG A C 1
ATOM 2613 O O . ARG A 1 358 ? 49.686 23.185 90.545 1.00 3.72 358 ARG A O 1
ATOM 2621 N N . LYS A 1 359 ? 49.260 23.181 88.337 1.00 3.05 359 LYS A N 1
ATOM 2622 C CA . LYS A 1 359 ? 50.623 22.752 87.999 1.00 2.82 359 LYS A CA 1
ATOM 2623 C C . LYS A 1 359 ? 51.658 23.825 88.362 1.00 2.67 359 LYS A C 1
ATOM 2624 O O . LYS A 1 359 ? 52.785 23.498 88.779 1.00 2.34 359 LYS A O 1
ATOM 2630 N N . PHE A 1 360 ? 51.269 25.096 88.215 1.00 2.16 360 PHE A N 1
ATOM 2631 C CA . PHE A 1 360 ? 52.171 26.201 88.467 1.00 2.32 360 PHE A CA 1
ATOM 2632 C C . PHE A 1 360 ? 52.602 26.223 89.926 1.00 2.23 360 PHE A C 1
ATOM 2633 O O . PHE A 1 360 ? 53.767 26.512 90.219 1.00 2.00 360 PHE A O 1
ATOM 2641 N N . SER A 1 361 ? 51.681 25.896 90.838 1.00 2.02 361 SER A N 1
ATOM 2642 C CA . SER A 1 361 ? 52.008 25.888 92.261 1.00 2.68 361 SER A CA 1
ATOM 2643 C C . SER A 1 361 ? 53.156 24.919 92.568 1.00 3.29 361 SER A C 1
ATOM 2644 O O . SER A 1 361 ? 53.947 25.167 93.493 1.00 3.90 361 SER A O 1
ATOM 2647 N N . VAL A 1 362 ? 53.225 23.823 91.812 1.00 3.05 362 VAL A N 1
ATOM 2648 C CA . VAL A 1 362 ? 54.293 22.814 91.937 1.00 3.61 362 VAL A CA 1
ATOM 2649 C C . VAL A 1 362 ? 55.595 23.278 91.276 1.00 4.05 362 VAL A C 1
ATOM 2650 O O . VAL A 1 362 ? 56.672 23.158 91.865 1.00 4.83 362 VAL A O 1
ATOM 2654 N N . ILE A 1 363 ? 55.502 23.792 90.046 1.00 3.96 363 ILE A N 1
ATOM 2655 C CA . ILE A 1 363 ? 56.639 24.444 89.399 1.00 3.43 363 ILE A CA 1
ATOM 2656 C C . ILE A 1 363 ? 57.318 25.429 90.363 1.00 3.45 363 ILE A C 1
ATOM 2657 O O . ILE A 1 363 ? 58.550 25.450 90.463 1.00 3.48 363 ILE A O 1
ATOM 2662 N N . ALA A 1 364 ? 56.520 26.211 91.088 1.00 3.28 364 ALA A N 1
ATOM 2663 C CA . ALA A 1 364 ? 57.066 27.142 92.096 1.00 3.80 364 ALA A CA 1
ATOM 2664 C C . ALA A 1 364 ? 58.095 26.509 93.041 1.00 3.81 364 ALA A C 1
ATOM 2665 O O . ALA A 1 364 ? 59.103 27.137 93.357 1.00 3.73 364 ALA A O 1
ATOM 2667 N N . TYR A 1 365 ? 57.876 25.272 93.482 1.00 4.50 365 TYR A N 1
ATOM 2668 C CA . TYR A 1 365 ? 58.855 24.692 94.414 1.00 4.70 365 TYR A CA 1
ATOM 2669 C C . TYR A 1 365 ? 59.957 23.843 93.762 1.00 5.57 365 TYR A C 1
ATOM 2670 O O . TYR A 1 365 ? 60.919 23.440 94.430 1.00 6.15 365 TYR A O 1
ATOM 2679 N N . ILE A 1 366 ? 59.843 23.612 92.452 1.00 5.76 366 ILE A N 1
ATOM 2680 C CA . ILE A 1 366 ? 60.869 22.863 91.729 1.00 6.01 366 ILE A CA 1
ATOM 2681 C C . ILE A 1 366 ? 61.846 23.792 90.986 1.00 6.41 366 ILE A C 1
ATOM 2682 O O . ILE A 1 366 ? 63.059 23.566 91.025 1.00 6.63 366 ILE A O 1
ATOM 2687 N N . ASP A 1 367 ? 61.310 24.840 90.353 1.00 5.97 367 ASP A N 1
ATOM 2688 C CA . ASP A 1 367 ? 62.106 25.826 89.627 1.00 5.57 367 ASP A CA 1
ATOM 2689 C C . ASP A 1 367 ? 61.521 27.224 89.845 1.00 4.72 367 ASP A C 1
ATOM 2690 O O . ASP A 1 367 ? 60.785 27.739 88.991 1.00 4.39 367 ASP A O 1
ATOM 2695 N N . PRO A 1 368 ? 61.825 27.836 91.010 1.00 4.37 368 PRO A N 1
ATOM 2696 C CA . PRO A 1 368 ? 61.194 29.124 91.362 1.00 3.96 368 PRO A CA 1
ATOM 2697 C C . PRO A 1 368 ? 61.387 30.238 90.314 1.00 4.12 368 PRO A C 1
ATOM 2698 O O . PRO A 1 368 ? 60.432 30.985 90.031 1.00 3.69 368 PRO A O 1
ATOM 2702 N N . ALA A 1 369 ? 62.592 30.327 89.730 1.00 3.87 369 ALA A N 1
ATOM 2703 C CA . ALA A 1 369 ? 62.922 31.367 88.734 1.00 3.74 369 ALA A CA 1
ATOM 2704 C C . ALA A 1 369 ? 62.091 31.224 87.467 1.00 3.86 369 ALA A C 1
ATOM 2705 O O . ALA A 1 369 ? 61.640 32.218 86.898 1.00 3.10 369 ALA A O 1
ATOM 2707 N N . LEU A 1 370 ? 61.905 29.985 87.016 1.00 3.66 370 LEU A N 1
ATOM 2708 C CA . LEU A 1 370 ? 61.088 29.740 85.833 1.00 3.88 370 LEU A CA 1
ATOM 2709 C C . LEU A 1 370 ? 59.646 30.128 86.125 1.00 3.92 370 LEU A C 1
ATOM 2710 O O . LEU A 1 370 ? 58.997 30.808 85.337 1.00 3.52 370 LEU A O 1
ATOM 2715 N N . TYR A 1 371 ? 59.160 29.692 87.278 1.00 4.54 371 TYR A N 1
ATOM 2716 C CA . TYR A 1 371 ? 57.804 30.009 87.729 1.00 4.80 371 TYR A CA 1
ATOM 2717 C C . TYR A 1 371 ? 57.586 31.505 87.769 1.00 4.71 371 TYR A C 1
ATOM 2718 O O . TYR A 1 371 ? 56.559 31.981 87.288 1.00 4.64 371 TYR A O 1
ATOM 2727 N N . ARG A 1 372 ? 58.540 32.240 88.344 1.00 5.20 372 ARG A N 1
ATOM 2728 C CA . ARG A 1 372 ? 58.430 33.689 88.384 1.00 5.45 372 ARG A CA 1
ATOM 2729 C C . ARG A 1 372 ? 58.281 34.241 86.953 1.00 5.86 372 ARG A C 1
ATOM 2730 O O . ARG A 1 372 ? 57.398 35.061 86.695 1.00 5.58 372 ARG A O 1
ATOM 2738 N N . ASP A 1 373 ? 59.107 33.774 86.019 1.00 5.78 373 ASP A N 1
ATOM 2739 C CA . ASP A 1 373 ? 59.035 34.310 84.651 1.00 6.19 373 ASP A CA 1
ATOM 2740 C C . ASP A 1 373 ? 57.677 34.011 84.011 1.00 5.68 373 ASP A C 1
ATOM 2741 O O . ASP A 1 373 ? 57.113 34.843 83.306 1.00 5.09 373 ASP A O 1
ATOM 2746 N N . MET A 1 374 ? 57.154 32.813 84.270 1.00 4.96 374 MET A N 1
ATOM 2747 C CA . MET A 1 374 ? 55.843 32.441 83.776 1.00 3.88 374 MET A CA 1
ATOM 2748 C C . MET A 1 374 ? 54.727 33.360 84.288 1.00 3.23 374 MET A C 1
ATOM 2749 O O . MET A 1 374 ? 53.852 33.767 83.524 1.00 2.54 374 MET A O 1
ATOM 2754 N N . VAL A 1 375 ? 54.751 33.671 85.586 1.00 2.66 375 VAL A N 1
ATOM 2755 C CA . VAL A 1 375 ? 53.730 34.523 86.171 1.00 2.79 375 VAL A CA 1
ATOM 2756 C C . VAL A 1 375 ? 53.861 35.942 85.628 1.00 2.51 375 VAL A C 1
ATOM 2757 O O . VAL A 1 375 ? 52.858 36.569 85.284 1.00 2.62 375 VAL A O 1
ATOM 2761 N N . GLN A 1 376 ? 55.096 36.434 85.544 1.00 2.84 376 GLN A N 1
ATOM 2762 C CA . GLN A 1 376 ? 55.358 37.744 84.962 1.00 3.18 376 GLN A CA 1
ATOM 2763 C C . GLN A 1 376 ? 54.835 37.795 83.531 1.00 3.45 376 GLN A C 1
ATOM 2764 O O . GLN A 1 376 ? 54.270 38.808 83.101 1.00 3.06 376 GLN A O 1
ATOM 2770 N N . SER A 1 377 ? 55.021 36.693 82.807 1.00 3.18 377 SER A N 1
ATOM 2771 C CA . SER A 1 377 ? 54.574 36.606 81.413 1.00 3.14 377 SER A CA 1
ATOM 2772 C C . SER A 1 377 ? 53.058 36.661 81.344 1.00 3.04 377 SER A C 1
ATOM 2773 O O . SER A 1 377 ? 52.483 37.343 80.475 1.00 2.88 377 SER A O 1
ATOM 2776 N N . LEU A 1 378 ? 52.415 35.944 82.267 1.00 2.78 378 LEU A N 1
ATOM 2777 C CA . LEU A 1 378 ? 50.953 35.908 82.336 1.00 3.14 378 LEU A CA 1
ATOM 2778 C C . LEU A 1 378 ? 50.407 37.315 82.606 1.00 2.98 378 LEU A C 1
ATOM 2779 O O . LEU A 1 378 ? 49.407 37.728 82.007 1.00 2.86 378 LEU A O 1
ATOM 2784 N N . VAL A 1 379 ? 51.100 38.038 83.490 1.00 2.97 379 VAL A N 1
ATOM 2785 C CA . VAL A 1 379 ? 50.799 39.454 83.766 1.00 3.57 379 VAL A CA 1
ATOM 2786 C C . VAL A 1 379 ? 50.923 40.337 82.511 1.00 3.43 379 VAL A C 1
ATOM 2787 O O . VAL A 1 379 ? 50.020 41.119 82.233 1.00 3.38 379 VAL A O 1
ATOM 2791 N N . TYR A 1 380 ? 52.004 40.182 81.748 1.00 3.20 380 TYR A N 1
ATOM 2792 C CA . TYR A 1 380 ? 52.193 40.950 80.508 1.00 4.06 380 TYR A CA 1
ATOM 2793 C C . TYR A 1 380 ? 51.128 40.663 79.472 1.00 4.07 380 TYR A C 1
ATOM 2794 O O . TYR A 1 380 ? 50.709 41.570 78.743 1.00 4.54 380 TYR A O 1
ATOM 2803 N N . LEU A 1 381 ? 50.702 39.402 79.416 1.00 3.86 381 LEU A N 1
ATOM 2804 C CA . LEU A 1 381 ? 49.694 38.961 78.456 1.00 4.18 381 LEU A CA 1
ATOM 2805 C C . LEU A 1 381 ? 48.360 39.669 78.672 1.00 4.03 381 LEU A C 1
ATOM 2806 O O . LEU A 1 381 ? 47.739 40.132 77.709 1.00 4.12 381 LEU A O 1
ATOM 2811 N N . PHE A 1 382 ? 47.928 39.746 79.930 1.00 4.52 382 PHE A N 1
ATOM 2812 C CA . PHE A 1 382 ? 46.697 40.475 80.286 1.00 4.57 382 PHE A CA 1
ATOM 2813 C C . PHE A 1 382 ? 46.883 41.995 80.222 1.00 5.13 382 PHE A C 1
ATOM 2814 O O . PHE A 1 382 ? 45.966 42.719 79.855 1.00 5.34 382 PHE A O 1
ATOM 2822 N N . ALA A 1 383 ? 48.078 42.466 80.560 1.00 5.52 383 ALA A N 1
ATOM 2823 C CA . ALA A 1 383 ? 48.397 43.881 80.475 1.00 6.03 383 ALA A CA 1
ATOM 2824 C C . ALA A 1 383 ? 48.315 44.345 79.014 1.00 6.85 383 ALA A C 1
ATOM 2825 O O . ALA A 1 383 ? 47.831 45.464 78.731 1.00 6.82 383 ALA A O 1
ATOM 2827 N N . ASP A 1 384 ? 48.759 43.474 78.106 1.00 6.79 384 ASP A N 1
ATOM 2828 C CA . ASP A 1 384 ? 48.684 43.708 76.664 1.00 7.44 384 ASP A CA 1
ATOM 2829 C C . ASP A 1 384 ? 47.247 43.760 76.135 1.00 7.95 384 ASP A C 1
ATOM 2830 O O . ASP A 1 384 ? 46.911 44.666 75.352 1.00 8.63 384 ASP A O 1
ATOM 2835 N N . ALA A 1 385 ? 46.403 42.818 76.555 1.00 8.28 385 ALA A N 1
ATOM 2836 C CA . ALA A 1 385 ? 44.974 42.882 76.223 1.00 9.01 385 ALA A CA 1
ATOM 2837 C C . ALA A 1 385 ? 44.383 44.231 76.639 1.00 9.33 385 ALA A C 1
ATOM 2838 O O . ALA A 1 385 ? 43.688 44.887 75.855 1.00 9.43 385 ALA A O 1
ATOM 2840 N N . GLU A 1 386 ? 44.678 44.652 77.862 1.00 9.87 386 GLU A N 1
ATOM 2841 C CA . GLU A 1 386 ? 44.199 45.935 78.362 1.00 10.91 386 GLU A CA 1
ATOM 2842 C C . GLU A 1 386 ? 44.710 47.123 77.522 1.00 11.38 386 GLU A C 1
ATOM 2843 O O . GLU A 1 386 ? 43.942 48.036 77.192 1.00 11.54 386 GLU A O 1
ATOM 2849 N N . ALA A 1 387 ? 45.998 47.082 77.177 1.00 11.83 387 ALA A N 1
ATOM 2850 C CA . ALA A 1 387 ? 46.670 48.106 76.365 1.00 12.41 387 ALA A CA 1
ATOM 2851 C C . ALA A 1 387 ? 46.040 48.361 74.992 1.00 12.75 387 ALA A C 1
ATOM 2852 O O . ALA A 1 387 ? 46.109 49.484 74.489 1.00 12.01 387 ALA A O 1
ATOM 2854 N N . THR A 1 388 ? 45.444 47.325 74.388 1.00 13.31 388 THR A N 1
ATOM 2855 C CA . THR A 1 388 ? 44.776 47.471 73.087 1.00 13.68 388 THR A CA 1
ATOM 2856 C C . THR A 1 388 ? 43.619 48.478 73.178 1.00 14.26 388 THR A C 1
ATOM 2857 O O . THR A 1 388 ? 43.233 49.091 72.174 1.00 14.23 388 THR A O 1
ATOM 2861 N N . GLY A 1 389 ? 43.097 48.658 74.391 1.00 14.10 389 GLY A N 1
ATOM 2862 C CA . GLY A 1 389 ? 41.944 49.514 74.624 1.00 14.39 389 GLY A CA 1
ATOM 2863 C C . GLY A 1 389 ? 40.634 48.948 74.073 1.00 14.41 389 GLY A C 1
ATOM 2864 O O . GLY A 1 389 ? 39.614 49.617 74.117 1.00 14.07 389 GLY A O 1
ATOM 2865 N N . THR A 1 390 ? 40.650 47.723 73.557 1.00 14.75 390 THR A N 1
ATOM 2866 C CA . THR A 1 390 ? 39.452 47.191 72.889 1.00 15.63 390 THR A CA 1
ATOM 2867 C C . THR A 1 390 ? 38.429 46.562 73.835 1.00 15.38 390 THR A C 1
ATOM 2868 O O . THR A 1 390 ? 37.266 46.365 73.456 1.00 15.30 390 THR A O 1
ATOM 2872 N N . GLY A 1 391 ? 38.865 46.230 75.050 1.00 15.21 391 GLY A N 1
ATOM 2873 C CA . GLY A 1 391 ? 38.019 45.522 76.019 1.00 14.99 391 GLY A CA 1
ATOM 2874 C C . GLY A 1 391 ? 37.702 44.073 75.650 1.00 14.62 391 GLY A C 1
ATOM 2875 O O . GLY A 1 391 ? 37.068 43.358 76.423 1.00 14.61 391 GLY A O 1
ATOM 2876 N N . GLY A 1 392 ? 38.144 43.639 74.470 1.00 14.44 392 GLY A N 1
ATOM 2877 C CA . GLY A 1 392 ? 37.896 42.282 73.993 1.00 13.79 392 GLY A CA 1
ATOM 2878 C C . GLY A 1 392 ? 38.650 41.226 74.794 1.00 13.39 392 GLY A C 1
ATOM 2879 O O . GLY A 1 392 ? 39.676 41.527 75.436 1.00 13.22 392 GLY A O 1
ATOM 2880 N N . GLY A 1 393 ? 38.136 39.993 74.765 1.00 12.19 393 GLY A N 1
ATOM 2881 C CA . GLY A 1 393 ? 38.759 38.874 75.470 1.00 11.07 393 GLY A CA 1
ATOM 2882 C C . GLY A 1 393 ? 39.978 38.373 74.714 1.00 10.07 393 GLY A C 1
ATOM 2883 O O . GLY A 1 393 ? 40.166 38.690 73.540 1.00 10.01 393 GLY A O 1
ATOM 2884 N N . LEU A 1 394 ? 40.810 37.583 75.378 1.00 8.90 394 LEU A N 1
ATOM 2885 C CA . LEU A 1 394 ? 42.017 37.084 74.740 1.00 7.81 394 LEU A CA 1
ATOM 2886 C C . LEU A 1 394 ? 41.723 36.284 73.467 1.00 7.40 394 LEU A C 1
ATOM 2887 O O . LEU A 1 394 ? 42.514 36.288 72.540 1.00 7.30 394 LEU A O 1
ATOM 2892 N N . GLY A 1 395 ? 40.569 35.622 73.420 1.00 7.34 395 GLY A N 1
ATOM 2893 C CA . GLY A 1 395 ? 40.142 34.863 72.238 1.00 7.24 395 GLY A CA 1
ATOM 2894 C C . GLY A 1 395 ? 40.012 35.650 70.943 1.00 7.49 395 GLY A C 1
ATOM 2895 O O . GLY A 1 395 ? 40.021 35.070 69.858 1.00 7.13 395 GLY A O 1
ATOM 2896 N N . GLY A 1 396 ? 39.926 36.975 71.041 1.00 7.90 396 GLY A N 1
ATOM 2897 C CA . GLY A 1 396 ? 39.767 37.812 69.847 1.00 7.80 396 GLY A CA 1
ATOM 2898 C C . GLY A 1 396 ? 41.056 38.262 69.175 1.00 7.90 396 GLY A C 1
ATOM 2899 O O . GLY A 1 396 ? 41.016 38.901 68.123 1.00 8.03 396 GLY A O 1
ATOM 2900 N N . PHE A 1 397 ? 42.196 37.932 69.766 1.00 7.07 397 PHE A N 1
ATOM 2901 C CA . PHE A 1 397 ? 43.479 38.330 69.213 1.00 7.11 397 PHE A CA 1
ATOM 2902 C C . PHE A 1 397 ? 44.179 37.146 68.564 1.00 6.71 397 PHE A C 1
ATOM 2903 O O . PHE A 1 397 ? 43.884 35.986 68.861 1.00 6.59 397 PHE A O 1
ATOM 2911 N N . VAL A 1 398 ? 45.128 37.457 67.690 1.00 5.93 398 VAL A N 1
ATOM 2912 C CA . VAL A 1 398 ? 46.038 36.458 67.145 1.00 5.79 398 VAL A CA 1
ATOM 2913 C C . VAL A 1 398 ? 47.190 36.277 68.145 1.00 5.25 398 VAL A C 1
ATOM 2914 O O . VAL A 1 398 ? 47.855 37.244 68.505 1.00 4.93 398 VAL A O 1
ATOM 2918 N N . HIS A 1 399 ? 47.405 35.050 68.615 1.00 4.46 399 HIS A N 1
ATOM 2919 C CA . HIS A 1 399 ? 48.445 34.799 69.624 1.00 3.71 399 HIS A CA 1
ATOM 2920 C C . HIS A 1 399 ? 49.869 34.489 69.084 1.00 3.48 399 HIS A C 1
ATOM 2921 O O . HIS A 1 399 ? 50.037 34.198 67.901 1.00 3.19 399 HIS A O 1
ATOM 2928 N N . SER A 1 400 ? 50.887 34.605 69.945 1.00 3.30 400 SER A N 1
ATOM 2929 C CA . SER A 1 400 ? 52.295 34.534 69.502 1.00 3.42 400 SER A CA 1
ATOM 2930 C C . SER A 1 400 ? 52.800 33.108 69.303 1.00 3.36 400 SER A C 1
ATOM 2931 O O . SER A 1 400 ? 53.822 32.899 68.647 1.00 3.59 400 SER A O 1
ATOM 2934 N N . VAL A 1 401 ? 52.074 32.146 69.879 1.00 3.11 401 VAL A N 1
ATOM 2935 C CA . VAL A 1 401 ? 52.383 30.703 69.819 1.00 2.51 401 VAL A CA 1
ATOM 2936 C C . VAL A 1 401 ? 51.037 29.967 69.881 1.00 3.07 401 VAL A C 1
ATOM 2937 O O . VAL A 1 401 ? 50.046 30.566 70.318 1.00 2.79 401 VAL A O 1
ATOM 2941 N N . PRO A 1 402 ? 50.982 28.679 69.453 1.00 3.01 402 PRO A N 1
ATOM 2942 C CA . PRO A 1 402 ? 49.744 27.945 69.645 1.00 3.03 402 PRO A CA 1
ATOM 2943 C C . PRO A 1 402 ? 49.372 27.985 71.112 1.00 2.95 402 PRO A C 1
ATOM 2944 O O . PRO A 1 402 ? 50.250 27.917 71.984 1.00 2.34 402 PRO A O 1
ATOM 2948 N N . THR A 1 403 ? 48.082 28.131 71.382 1.00 3.00 403 THR A N 1
ATOM 2949 C CA . THR A 1 403 ? 47.621 28.327 72.753 1.00 2.63 403 THR A CA 1
ATOM 2950 C C . THR A 1 403 ? 46.201 27.786 72.916 1.00 2.70 403 THR A C 1
ATOM 2951 O O . THR A 1 403 ? 45.563 27.376 71.937 1.00 2.73 403 THR A O 1
ATOM 2955 N N . VAL A 1 404 ? 45.707 27.746 74.147 1.00 2.53 404 VAL A N 1
ATOM 2956 C CA . VAL A 1 404 ? 44.423 27.083 74.389 1.00 2.59 404 VAL A CA 1
ATOM 2957 C C . VAL A 1 404 ? 43.403 28.015 75.038 1.00 2.46 404 VAL A C 1
ATOM 2958 O O . VAL A 1 404 ? 42.499 28.476 74.373 1.00 2.47 404 VAL A O 1
ATOM 2962 N N . ARG A 1 405 ? 43.554 28.274 76.335 1.00 2.45 405 ARG A N 1
ATOM 2963 C CA . ARG A 1 405 ? 42.502 28.941 77.121 1.00 2.87 405 ARG A CA 1
ATOM 2964 C C . ARG A 1 405 ? 43.097 29.523 78.413 1.00 2.93 405 ARG A C 1
ATOM 2965 O O . ARG A 1 405 ? 44.186 29.116 78.835 1.00 2.80 405 ARG A O 1
ATOM 2973 N N . TRP A 1 406 ? 42.397 30.477 79.029 1.00 3.22 406 TRP A N 1
ATOM 2974 C CA . TRP A 1 406 ? 43.027 31.341 80.033 1.00 3.31 406 TRP A CA 1
ATOM 2975 C C . TRP A 1 406 ? 42.285 31.443 81.356 1.00 3.53 406 TRP A C 1
ATOM 2976 O O . TRP A 1 406 ? 42.725 32.155 82.248 1.00 4.03 406 TRP A O 1
ATOM 2987 N N . GLU A 1 407 ? 41.177 30.727 81.502 1.00 4.11 407 GLU A N 1
ATOM 2988 C CA . GLU A 1 407 ? 40.430 30.754 82.763 1.00 4.40 407 GLU A CA 1
ATOM 2989 C C . GLU A 1 407 ? 41.318 30.323 83.921 1.00 4.27 407 GLU A C 1
ATOM 2990 O O . GLU A 1 407 ? 42.194 29.487 83.740 1.00 3.94 407 GLU A O 1
ATOM 2996 N N . ARG A 1 408 ? 41.059 30.875 85.111 1.00 3.80 408 ARG A N 1
ATOM 2997 C CA . ARG A 1 408 ? 41.810 30.579 86.344 1.00 3.53 408 ARG A CA 1
ATOM 2998 C C . ARG A 1 408 ? 43.148 31.312 86.415 1.00 3.59 408 ARG A C 1
ATOM 2999 O O . ARG A 1 408 ? 43.879 31.147 87.397 1.00 3.31 408 ARG A O 1
ATOM 3007 N N . SER A 1 409 ? 43.479 32.112 85.393 1.00 3.07 409 SER A N 1
ATOM 3008 C CA . SER A 1 409 ? 44.708 32.938 85.445 1.00 3.56 409 SER A CA 1
ATOM 3009 C C . SER A 1 409 ? 44.802 33.764 86.736 1.00 3.26 409 SER A C 1
ATOM 3010 O O . SER A 1 409 ? 45.891 33.941 87.268 1.00 3.79 409 SER A O 1
ATOM 3013 N N . SER A 1 410 ? 43.668 34.282 87.222 1.00 3.66 410 SER A N 1
ATOM 3014 C CA . SER A 1 410 ? 43.670 35.101 88.462 1.00 4.17 410 SER A CA 1
ATOM 3015 C C . SER A 1 410 ? 44.194 34.305 89.658 1.00 3.89 410 SER A C 1
ATOM 3016 O O . SER A 1 410 ? 44.803 34.865 90.580 1.00 3.79 410 SER A O 1
ATOM 3019 N N . VAL A 1 411 ? 43.955 32.996 89.628 1.00 3.49 411 VAL A N 1
ATOM 3020 C CA . VAL A 1 411 ? 44.366 32.099 90.707 1.00 3.23 411 VAL A CA 1
ATOM 3021 C C . VAL A 1 411 ? 45.870 31.901 90.636 1.00 2.99 411 VAL A C 1
ATOM 3022 O O . VAL A 1 411 ? 46.543 31.919 91.659 1.00 2.77 411 VAL A O 1
ATOM 3026 N N . VAL A 1 412 ? 46.389 31.735 89.418 1.00 2.33 412 VAL A N 1
ATOM 3027 C CA . VAL A 1 412 ? 47.816 31.532 89.197 1.00 2.11 412 VAL A CA 1
ATOM 3028 C C . VAL A 1 412 ? 48.632 32.771 89.617 1.00 2.36 412 VAL A C 1
ATOM 3029 O O . VAL A 1 412 ? 49.694 32.646 90.254 1.00 2.40 412 VAL A O 1
ATOM 3033 N N . VAL A 1 413 ? 48.146 33.959 89.255 1.00 2.45 413 VAL A N 1
ATOM 3034 C CA . VAL A 1 413 ? 48.819 35.209 89.648 1.00 2.29 413 VAL A CA 1
ATOM 3035 C C . VAL A 1 413 ? 48.807 35.310 91.175 1.00 2.00 413 VAL A C 1
ATOM 3036 O O . VAL A 1 413 ? 49.822 35.630 91.805 1.00 2.56 413 VAL A O 1
ATOM 3040 N N . ALA A 1 414 ? 47.653 35.030 91.756 1.00 2.00 414 ALA A N 1
ATOM 3041 C CA . ALA A 1 414 ? 47.478 35.051 93.214 1.00 2.19 414 ALA A CA 1
ATOM 3042 C C . ALA A 1 414 ? 48.395 34.051 93.910 1.00 2.31 414 ALA A C 1
ATOM 3043 O O . ALA A 1 414 ? 48.804 34.275 95.042 1.00 2.48 414 ALA A O 1
ATOM 3045 N N . ASP A 1 415 ? 48.697 32.946 93.224 1.00 2.79 415 ASP A N 1
ATOM 3046 C CA . ASP A 1 415 ? 49.593 31.906 93.728 1.00 3.52 415 ASP A CA 1
ATOM 3047 C C . ASP A 1 415 ? 50.985 32.473 93.998 1.00 3.39 415 ASP A C 1
ATOM 3048 O O . ASP A 1 415 ? 51.563 32.220 95.056 1.00 3.28 415 ASP A O 1
ATOM 3053 N N . ALA A 1 416 ? 51.513 33.238 93.045 1.00 3.43 416 ALA A N 1
ATOM 3054 C CA . ALA A 1 416 ? 52.816 33.913 93.216 1.00 3.54 416 ALA A CA 1
ATOM 3055 C C . ALA A 1 416 ? 52.761 34.992 94.293 1.00 3.67 416 ALA A C 1
ATOM 3056 O O . ALA A 1 416 ? 53.665 35.102 95.126 1.00 4.09 416 ALA A O 1
ATOM 3058 N N . ILE A 1 417 ? 51.693 35.781 94.308 1.00 4.38 417 ILE A N 1
ATOM 3059 C CA . ILE A 1 417 ? 51.560 36.792 95.351 1.00 4.96 417 ILE A CA 1
ATOM 3060 C C . ILE A 1 417 ? 51.487 36.149 96.740 1.00 5.71 417 ILE A C 1
ATOM 3061 O O . ILE A 1 417 ? 52.207 36.549 97.638 1.00 5.71 417 ILE A O 1
ATOM 3066 N N . ALA A 1 418 ? 50.638 35.137 96.920 1.00 6.60 418 ALA A N 1
ATOM 3067 C CA . ALA A 1 418 ? 50.526 34.493 98.238 1.00 7.10 418 ALA A CA 1
ATOM 3068 C C . ALA A 1 418 ? 51.872 33.902 98.657 1.00 7.16 418 ALA A C 1
ATOM 3069 O O . ALA A 1 418 ? 52.204 33.884 99.850 1.00 7.50 418 ALA A O 1
ATOM 3071 N N . LYS A 1 419 ? 52.643 33.440 97.672 1.00 7.02 419 LYS A N 1
ATOM 3072 C CA . LYS A 1 419 ? 53.976 32.864 97.904 1.00 7.37 419 LYS A CA 1
ATOM 3073 C C . LYS A 1 419 ? 55.090 33.907 98.094 1.00 7.64 419 LYS A C 1
ATOM 3074 O O . LYS A 1 419 ? 56.259 33.540 98.201 1.00 8.13 419 LYS A O 1
ATOM 3080 N N . GLY A 1 420 ? 54.730 35.191 98.140 1.00 8.10 420 GLY A N 1
ATOM 3081 C CA . GLY A 1 420 ? 55.694 36.259 98.483 1.00 8.91 420 GLY A CA 1
ATOM 3082 C C . GLY A 1 420 ? 56.526 36.806 97.330 1.00 9.31 420 GLY A C 1
ATOM 3083 O O . GLY A 1 420 ? 57.508 37.515 97.550 1.00 9.14 420 GLY A O 1
ATOM 3084 N N . PHE A 1 421 ? 56.156 36.462 96.100 1.00 9.38 421 PHE A N 1
ATOM 3085 C CA . PHE A 1 421 ? 56.789 37.036 94.914 1.00 9.86 421 PHE A CA 1
ATOM 3086 C C . PHE A 1 421 ? 56.278 38.451 94.710 1.00 10.62 421 PHE A C 1
ATOM 3087 O O . PHE A 1 421 ? 55.075 38.725 94.819 1.00 10.53 421 PHE A O 1
ATOM 3095 N N . ASP A 1 422 ? 57.183 39.371 94.413 1.00 12.37 422 ASP A N 1
ATOM 3096 C CA . ASP A 1 422 ? 56.741 40.741 94.170 1.00 13.61 422 ASP A CA 1
ATOM 3097 C C . ASP A 1 422 ? 57.508 41.418 93.034 1.00 13.54 422 ASP A C 1
ATOM 3098 O O . ASP A 1 422 ? 58.353 40.787 92.390 1.00 14.12 422 ASP A O 1
ATOM 3103 N N . GLY A 1 423 ? 57.213 42.694 92.794 1.00 13.28 423 GLY A N 1
ATOM 3104 C CA . GLY A 1 423 ? 57.809 43.423 91.676 1.00 13.34 423 GLY A CA 1
ATOM 3105 C C . GLY A 1 423 ? 57.327 42.890 90.335 1.00 12.78 423 GLY A C 1
ATOM 3106 O O . GLY A 1 423 ? 58.105 42.780 89.397 1.00 13.51 423 GLY A O 1
ATOM 3107 N N . PHE A 1 424 ? 56.050 42.537 90.241 1.00 12.49 424 PHE A N 1
ATOM 3108 C CA . PHE A 1 424 ? 55.491 42.086 88.966 1.00 11.76 424 PHE A CA 1
ATOM 3109 C C . PHE A 1 424 ? 55.089 43.311 88.159 1.00 12.27 424 PHE A C 1
ATOM 3110 O O . PHE A 1 424 ? 54.026 43.908 88.382 1.00 12.21 424 PHE A O 1
ATOM 3118 N N . ASP A 1 425 ? 55.960 43.676 87.223 1.00 11.84 425 ASP A N 1
ATOM 3119 C CA . ASP A 1 425 ? 55.749 44.833 86.387 1.00 12.47 425 ASP A CA 1
ATOM 3120 C C . ASP A 1 425 ? 54.432 44.709 85.621 1.00 11.64 425 ASP A C 1
ATOM 3121 O O . ASP A 1 425 ? 54.112 43.637 85.099 1.00 11.29 425 ASP A O 1
ATOM 3126 N N . ARG A 1 426 ? 53.670 45.814 85.596 1.00 10.85 426 ARG A N 1
ATOM 3127 C CA . ARG A 1 426 ? 52.408 45.949 84.848 1.00 10.18 426 ARG A CA 1
ATOM 3128 C C . ARG A 1 426 ? 51.222 45.176 85.429 1.00 10.01 426 ARG A C 1
ATOM 3129 O O . ARG A 1 426 ? 50.239 44.920 84.732 1.00 10.55 426 ARG A O 1
ATOM 3137 N N . LEU A 1 427 ? 51.300 44.818 86.704 1.00 9.31 427 LEU A N 1
ATOM 3138 C CA . LEU A 1 427 ? 50.173 44.147 87.370 1.00 9.19 427 LEU A CA 1
ATOM 3139 C C . LEU A 1 427 ? 48.954 45.069 87.419 1.00 9.51 427 LEU A C 1
ATOM 3140 O O . LEU A 1 427 ? 47.831 44.621 87.199 1.00 10.16 427 LEU A O 1
ATOM 3145 N N . ASP A 1 428 ? 49.172 46.362 87.666 1.00 10.19 428 ASP A N 1
ATOM 3146 C CA . ASP A 1 428 ? 48.058 47.323 87.662 1.00 10.66 428 ASP A CA 1
ATOM 3147 C C . ASP A 1 428 ? 47.286 47.314 86.329 1.00 10.16 428 ASP A C 1
ATOM 3148 O O . ASP A 1 428 ? 46.073 47.435 86.332 1.00 9.49 428 ASP A O 1
ATOM 3153 N N . GLU A 1 429 ? 48.001 47.149 85.214 1.00 10.12 429 GLU A N 1
ATOM 3154 C CA . GLU A 1 429 ? 47.378 47.038 83.880 1.00 10.07 429 GLU A CA 1
ATOM 3155 C C . GLU A 1 429 ? 46.688 45.695 83.652 1.00 9.65 429 GLU A C 1
ATOM 3156 O O . GLU A 1 429 ? 45.628 45.639 83.017 1.00 9.38 429 GLU A O 1
ATOM 3162 N N . ALA A 1 430 ? 47.315 44.614 84.116 1.00 8.59 430 ALA A N 1
ATOM 3163 C CA . ALA A 1 430 ? 46.738 43.286 83.995 1.00 8.16 430 ALA A CA 1
ATOM 3164 C C . ALA A 1 430 ? 45.382 43.194 84.707 1.00 8.40 430 ALA A C 1
ATOM 3165 O O . ALA A 1 430 ? 44.446 42.590 84.198 1.00 8.37 430 ALA A O 1
ATOM 3167 N N . TYR A 1 431 ? 45.280 43.824 85.878 1.00 8.63 431 TYR A N 1
ATOM 3168 C CA . TYR A 1 431 ? 44.091 43.690 86.747 1.00 8.25 431 TYR A CA 1
ATOM 3169 C C . TYR A 1 431 ? 42.705 43.890 86.081 1.00 7.76 431 TYR A C 1
ATOM 3170 O O . TYR A 1 431 ? 41.862 43.013 86.180 1.00 7.83 431 TYR A O 1
ATOM 3179 N N . PRO A 1 432 ? 42.466 45.021 85.389 1.00 8.10 432 PRO A N 1
ATOM 3180 C CA . PRO A 1 432 ? 41.138 45.159 84.775 1.00 8.05 432 PRO A CA 1
ATOM 3181 C C . PRO A 1 432 ? 40.833 44.088 83.714 1.00 8.09 432 PRO A C 1
ATOM 3182 O O . PRO A 1 432 ? 39.673 43.686 83.568 1.00 8.36 432 PRO A O 1
ATOM 3186 N N . ALA A 1 433 ? 41.851 43.643 82.981 1.00 7.66 433 ALA A N 1
ATOM 3187 C CA . ALA A 1 433 ? 41.670 42.554 82.030 1.00 7.78 433 ALA A CA 1
ATOM 3188 C C . ALA A 1 433 ? 41.385 41.229 82.739 1.00 7.09 433 ALA A C 1
ATOM 3189 O O . ALA A 1 433 ? 40.627 40.402 82.235 1.00 7.34 433 ALA A O 1
ATOM 3191 N N . LEU A 1 434 ? 41.991 41.037 83.904 1.00 7.39 434 LEU A N 1
ATOM 3192 C CA . LEU A 1 434 ? 41.696 39.872 84.724 1.00 7.30 434 LEU A CA 1
ATOM 3193 C C . LEU A 1 434 ? 40.265 39.956 85.278 1.00 8.15 434 LEU A C 1
ATOM 3194 O O . LEU A 1 434 ? 39.569 38.938 85.325 1.00 8.09 434 LEU A O 1
ATOM 3199 N N . GLN A 1 435 ? 39.816 41.160 85.654 1.00 8.50 435 GLN A N 1
ATOM 3200 C CA . GLN A 1 435 ? 38.424 41.359 86.060 1.00 9.52 435 GLN A CA 1
ATOM 3201 C C . GLN A 1 435 ? 37.420 40.965 84.964 1.00 9.25 435 GLN A C 1
ATOM 3202 O O . GLN A 1 435 ? 36.436 40.278 85.252 1.00 9.86 435 GLN A O 1
ATOM 3208 N N . ARG A 1 436 ? 37.668 41.377 83.717 1.00 9.06 436 ARG A N 1
ATOM 3209 C CA . ARG A 1 436 ? 36.760 41.034 82.610 1.00 8.83 436 ARG A CA 1
ATOM 3210 C C . ARG A 1 436 ? 36.767 39.529 82.323 1.00 8.43 436 ARG A C 1
ATOM 3211 O O . ARG A 1 436 ? 35.741 38.960 81.945 1.00 7.87 436 ARG A O 1
ATOM 3219 N N . LEU A 1 437 ? 37.932 38.901 82.494 1.00 8.53 437 LEU A N 1
ATOM 3220 C CA . LEU A 1 437 ? 38.067 37.458 82.349 1.00 8.34 437 LEU A CA 1
ATOM 3221 C C . LEU A 1 437 ? 37.145 36.737 83.330 1.00 8.78 437 LEU A C 1
ATOM 3222 O O . LEU A 1 437 ? 36.376 35.859 82.946 1.00 9.11 437 LEU A O 1
ATOM 3227 N N . VAL A 1 438 ? 37.236 37.137 84.593 1.00 9.14 438 VAL A N 1
ATOM 3228 C CA . VAL A 1 438 ? 36.448 36.553 85.664 1.00 9.83 438 VAL A CA 1
ATOM 3229 C C . VAL A 1 438 ? 34.943 36.828 85.481 1.00 9.73 438 VAL A C 1
ATOM 3230 O O . VAL A 1 438 ? 34.109 35.950 85.724 1.00 9.88 438 VAL A O 1
ATOM 3234 N N . GLY A 1 439 ? 34.612 38.024 85.002 1.00 10.02 439 GLY A N 1
ATOM 3235 C CA . GLY A 1 439 ? 33.227 38.399 84.746 1.00 9.87 439 GLY A CA 1
ATOM 3236 C C . GLY A 1 439 ? 32.566 38.802 86.045 1.00 10.20 439 GLY A C 1
ATOM 3237 O O . GLY A 1 439 ? 33.131 38.604 87.129 1.00 9.67 439 GLY A O 1
ATOM 3238 N N . GLN A 1 440 ? 31.371 39.371 85.927 1.00 10.60 440 GLN A N 1
ATOM 3239 C CA . GLN A 1 440 ? 30.557 39.769 87.076 1.00 11.48 440 GLN A CA 1
ATOM 3240 C C . GLN A 1 440 ? 29.257 38.978 87.080 1.00 10.73 440 GLN A C 1
ATOM 3241 O O . GLN A 1 440 ? 28.712 38.676 86.016 1.00 9.90 440 GLN A O 1
ATOM 3247 N N . TYR A 1 441 ? 28.761 38.643 88.273 1.00 9.96 441 TYR A N 1
ATOM 3248 C CA . TYR A 1 441 ? 27.387 38.162 88.403 1.00 9.32 441 TYR A CA 1
ATOM 3249 C C . TYR A 1 441 ? 26.446 39.243 87.829 1.00 9.47 441 TYR A C 1
ATOM 3250 O O . TYR A 1 441 ? 26.725 40.448 87.960 1.00 8.95 441 TYR A O 1
ATOM 3259 N N . SER A 1 442 ? 25.359 38.824 87.180 1.00 9.09 442 SER A N 1
ATOM 3260 C CA . SER A 1 442 ? 24.326 39.771 86.747 1.00 9.01 442 SER A CA 1
ATOM 3261 C C . SER A 1 442 ? 23.590 40.351 87.975 1.00 9.30 442 SER A C 1
ATOM 3262 O O . SER A 1 442 ? 23.751 39.850 89.099 1.00 8.73 442 SER A O 1
ATOM 3265 N N . ALA A 1 443 ? 22.783 41.395 87.753 1.00 9.12 443 ALA A N 1
ATOM 3266 C CA . ALA A 1 443 ? 21.930 41.944 88.804 1.00 10.00 443 ALA A CA 1
ATOM 3267 C C . ALA A 1 443 ? 21.191 40.843 89.573 1.00 9.68 443 ALA A C 1
ATOM 3268 O O . ALA A 1 443 ? 21.308 40.746 90.798 1.00 9.11 443 ALA A O 1
ATOM 3270 N N . ASP A 1 444 ? 20.447 40.006 88.853 1.00 10.58 444 ASP A N 1
ATOM 3271 C CA . ASP A 1 444 ? 19.645 38.962 89.504 1.00 11.36 444 ASP A CA 1
ATOM 3272 C C . ASP A 1 444 ? 20.519 37.990 90.272 1.00 10.96 444 ASP A C 1
ATOM 3273 O O . ASP A 1 444 ? 20.151 37.549 91.358 1.00 10.85 444 ASP A O 1
ATOM 3278 N N . GLU A 1 445 ? 21.692 37.693 89.710 1.00 10.99 445 GLU A N 1
ATOM 3279 C CA . GLU A 1 445 ? 22.683 36.814 90.345 1.00 10.65 445 GLU A CA 1
ATOM 3280 C C . GLU A 1 445 ? 23.279 37.419 91.612 1.00 10.80 445 GLU A C 1
ATOM 3281 O O . GLU A 1 445 ? 23.449 36.724 92.621 1.00 10.39 445 GLU A O 1
ATOM 3287 N N . LEU A 1 446 ? 23.587 38.712 91.562 1.00 11.42 446 LEU A N 1
ATOM 3288 C CA . LEU A 1 446 ? 24.057 39.420 92.752 1.00 12.13 446 LEU A CA 1
ATOM 3289 C C . LEU A 1 446 ? 23.026 39.335 93.881 1.00 13.04 446 LEU A C 1
ATOM 3290 O O . LEU A 1 446 ? 23.366 39.021 95.025 1.00 13.52 446 LEU A O 1
ATOM 3295 N N . ARG A 1 447 ? 21.764 39.568 93.543 1.00 13.71 447 ARG A N 1
ATOM 3296 C CA . ARG A 1 447 ? 20.688 39.484 94.519 1.00 14.84 447 ARG A CA 1
ATOM 3297 C C . ARG A 1 447 ? 20.601 38.099 95.185 1.00 14.35 447 ARG A C 1
ATOM 3298 O O . ARG A 1 447 ? 20.565 38.003 96.419 1.00 14.50 447 ARG A O 1
ATOM 3306 N N . ARG A 1 448 ? 20.611 37.028 94.389 1.00 13.72 448 ARG A N 1
ATOM 3307 C CA . ARG A 1 448 ? 20.411 35.689 94.956 1.00 13.37 448 ARG A CA 1
ATOM 3308 C C . ARG A 1 448 ? 21.705 35.009 95.429 1.00 12.75 448 ARG A C 1
ATOM 3309 O O . ARG A 1 448 ? 21.672 34.096 96.272 1.00 13.12 448 ARG A O 1
ATOM 3317 N N . GLY A 1 449 ? 22.840 35.451 94.887 1.00 12.29 449 GLY A N 1
ATOM 3318 C CA . GLY A 1 449 ? 24.148 34.933 95.289 1.00 11.12 449 GLY A CA 1
ATOM 3319 C C . GLY A 1 449 ? 24.712 33.768 94.489 1.00 10.89 449 GLY A C 1
ATOM 3320 O O . GLY A 1 449 ? 25.691 33.146 94.922 1.00 10.56 449 GLY A O 1
ATOM 3321 N N . TYR A 1 450 ? 24.134 33.489 93.318 1.00 10.23 450 TYR A N 1
ATOM 3322 C CA . TYR A 1 450 ? 24.570 32.356 92.478 1.00 11.01 450 TYR A CA 1
ATOM 3323 C C . TYR A 1 450 ? 23.938 32.365 91.077 1.00 10.82 450 TYR A C 1
ATOM 3324 O O . TYR A 1 450 ? 22.889 32.977 90.852 1.00 11.13 450 TYR A O 1
ATOM 3333 N N . VAL A 1 451 ? 24.571 31.665 90.144 1.00 10.99 451 VAL A N 1
ATOM 3334 C CA . VAL A 1 451 ? 24.024 31.514 88.794 1.00 10.44 451 VAL A CA 1
ATOM 3335 C C . VAL A 1 451 ? 22.972 30.397 88.814 1.00 10.92 451 VAL A C 1
ATOM 3336 O O . VAL A 1 451 ? 23.281 29.257 89.168 1.00 10.51 451 VAL A O 1
ATOM 3340 N N . ALA A 1 452 ? 21.733 30.744 88.450 1.00 10.92 452 ALA A N 1
ATOM 3341 C CA . ALA A 1 452 ? 20.597 29.813 88.469 1.00 11.06 452 ALA A CA 1
ATOM 3342 C C . ALA A 1 452 ? 20.838 28.564 87.625 1.00 11.13 452 ALA A C 1
ATOM 3343 O O . ALA A 1 452 ? 21.175 28.667 86.447 1.00 11.12 452 ALA A O 1
ATOM 3345 N N . GLY A 1 453 ? 20.652 27.387 88.220 1.00 11.26 453 GLY A N 1
ATOM 3346 C CA . GLY A 1 453 ? 20.832 26.118 87.493 1.00 10.92 453 GLY A CA 1
ATOM 3347 C C . GLY A 1 453 ? 22.239 25.814 86.975 1.00 10.80 453 GLY A C 1
ATOM 3348 O O . GLY A 1 453 ? 22.432 24.876 86.192 1.00 10.88 453 GLY A O 1
ATOM 3349 N N . ASN A 1 454 ? 23.228 26.589 87.408 1.00 9.60 454 ASN A N 1
ATOM 3350 C CA . ASN A 1 454 ? 24.597 26.415 86.920 1.00 9.68 454 ASN A CA 1
ATOM 3351 C C . ASN A 1 454 ? 25.613 26.362 88.082 1.00 9.28 454 ASN A C 1
ATOM 3352 O O . ASN A 1 454 ? 26.365 27.301 88.290 1.00 9.10 454 ASN A O 1
ATOM 3357 N N . PRO A 1 455 ? 25.623 25.252 88.845 1.00 9.02 455 PRO A N 1
ATOM 3358 C CA . PRO A 1 455 ? 26.517 25.184 90.002 1.00 9.01 455 PRO A CA 1
ATOM 3359 C C . PRO A 1 455 ? 27.995 25.271 89.603 1.00 8.56 455 PRO A C 1
ATOM 3360 O O . PRO A 1 455 ? 28.808 25.768 90.372 1.00 9.09 455 PRO A O 1
ATOM 3364 N N . GLY A 1 456 ? 28.324 24.823 88.398 1.00 8.37 456 GLY A N 1
ATOM 3365 C CA . GLY A 1 456 ? 29.710 24.813 87.923 1.00 7.30 456 GLY A CA 1
ATOM 3366 C C . GLY A 1 456 ? 30.264 26.204 87.721 1.00 7.25 456 GLY A C 1
ATOM 3367 O O . GLY A 1 456 ? 31.374 26.505 88.162 1.00 6.79 456 GLY A O 1
ATOM 3368 N N . ALA A 1 457 ? 29.490 27.057 87.047 1.00 6.33 457 ALA A N 1
ATOM 3369 C CA . ALA A 1 457 ? 29.902 28.429 86.804 1.00 5.98 457 ALA A CA 1
ATOM 3370 C C . ALA A 1 457 ? 30.048 29.205 88.126 1.00 5.57 457 ALA A C 1
ATOM 3371 O O . ALA A 1 457 ? 30.933 30.059 88.251 1.00 4.71 457 ALA A O 1
ATOM 3373 N N . SER A 1 458 ? 29.181 28.895 89.097 1.00 5.22 458 SER A N 1
ATOM 3374 C CA . SER A 1 458 ? 29.216 29.530 90.428 1.00 5.00 458 SER A CA 1
ATOM 3375 C C . SER A 1 458 ? 30.493 29.214 91.188 1.00 4.39 458 SER A C 1
ATOM 3376 O O . SER A 1 458 ? 31.200 30.132 91.589 1.00 4.13 458 SER A O 1
ATOM 3379 N N . VAL A 1 459 ? 30.800 27.926 91.377 1.00 4.17 459 VAL A N 1
ATOM 3380 C CA . VAL A 1 459 ? 32.021 27.538 92.097 1.00 3.77 459 VAL A CA 1
ATOM 3381 C C . VAL A 1 459 ? 33.275 28.053 91.392 1.00 3.97 459 VAL A C 1
ATOM 3382 O O . VAL A 1 459 ? 34.261 28.404 92.039 1.00 3.70 459 VAL A O 1
ATOM 3386 N N . GLN A 1 460 ? 33.236 28.102 90.060 1.00 4.34 460 GLN A N 1
ATOM 3387 C CA . GLN A 1 460 ? 34.377 28.579 89.287 1.00 3.69 460 GLN A CA 1
ATOM 3388 C C . GLN A 1 460 ? 34.652 30.054 89.502 1.00 3.34 460 GLN A C 1
ATOM 3389 O O . GLN A 1 460 ? 35.788 30.432 89.718 1.00 2.63 460 GLN A O 1
ATOM 3395 N N . ARG A 1 461 ? 33.605 30.882 89.450 1.00 2.99 461 ARG A N 1
ATOM 3396 C CA . ARG A 1 461 ? 33.738 32.298 89.725 1.00 3.05 461 ARG A CA 1
ATOM 3397 C C . ARG A 1 461 ? 34.202 32.514 91.171 1.00 2.66 461 ARG A C 1
ATOM 3398 O O . ARG A 1 461 ? 34.943 33.460 91.466 1.00 3.31 461 ARG A O 1
ATOM 3406 N N . GLY A 1 462 ? 33.755 31.648 92.065 1.00 2.37 462 GLY A N 1
ATOM 3407 C CA . GLY A 1 462 ? 34.143 31.742 93.464 1.00 2.45 462 GLY A CA 1
ATOM 3408 C C . GLY A 1 462 ? 35.651 31.669 93.595 1.00 2.86 462 GLY A C 1
ATOM 3409 O O . GLY A 1 462 ? 36.263 32.515 94.250 1.00 2.81 462 GLY A O 1
ATOM 3410 N N . TYR A 1 463 ? 36.256 30.667 92.954 1.00 2.90 463 TYR A N 1
ATOM 3411 C CA . TYR A 1 463 ? 37.707 30.519 92.994 1.00 3.51 463 TYR A CA 1
ATOM 3412 C C . TYR A 1 463 ? 38.416 31.682 92.252 1.00 3.44 463 TYR A C 1
ATOM 3413 O O . TYR A 1 463 ? 39.421 32.202 92.730 1.00 3.29 463 TYR A O 1
ATOM 3422 N N . ASP A 1 464 ? 37.884 32.088 91.101 1.00 3.17 464 ASP A N 1
ATOM 3423 C CA . ASP A 1 464 ? 38.419 33.243 90.372 1.00 3.80 464 ASP A CA 1
ATOM 3424 C C . ASP A 1 464 ? 38.437 34.493 91.221 1.00 4.30 464 ASP A C 1
ATOM 3425 O O . ASP A 1 464 ? 39.425 35.234 91.204 1.00 4.40 464 ASP A O 1
ATOM 3430 N N . GLN A 1 465 ? 37.339 34.722 91.950 1.00 4.60 465 GLN A N 1
ATOM 3431 C CA . GLN A 1 465 ? 37.202 35.909 92.790 1.00 4.82 465 GLN A CA 1
ATOM 3432 C C . GLN A 1 465 ? 38.112 35.865 94.012 1.00 5.13 465 GLN A C 1
ATOM 3433 O O . GLN A 1 465 ? 38.704 36.901 94.389 1.00 4.82 465 GLN A O 1
ATOM 3439 N N . TYR A 1 466 ? 38.258 34.685 94.614 1.00 4.56 466 TYR A N 1
ATOM 3440 C CA . TYR A 1 466 ? 39.300 34.526 95.621 1.00 5.23 466 TYR A CA 1
ATOM 3441 C C . TYR A 1 466 ? 40.664 34.990 95.061 1.00 5.70 466 TYR A C 1
ATOM 3442 O O . TYR A 1 466 ? 41.369 35.766 95.699 1.00 5.66 466 TYR A O 1
ATOM 3451 N N . GLY A 1 467 ? 41.034 34.511 93.871 1.00 6.11 467 GLY A N 1
ATOM 3452 C CA . GLY A 1 467 ? 42.325 34.871 93.265 1.00 5.67 467 GLY A CA 1
ATOM 3453 C C . GLY A 1 467 ? 42.462 36.359 92.978 1.00 5.80 467 GLY A C 1
ATOM 3454 O O . GLY A 1 467 ? 43.477 36.978 93.289 1.00 5.14 467 GLY A O 1
ATOM 3455 N N . LEU A 1 468 ? 41.429 36.933 92.381 1.00 5.60 468 LEU A N 1
ATOM 3456 C CA . LEU A 1 468 ? 41.385 38.365 92.150 1.00 6.17 468 LEU A CA 1
ATOM 3457 C C . LEU A 1 468 ? 41.530 39.145 93.462 1.00 5.83 468 LEU A C 1
ATOM 3458 O O . LEU A 1 468 ? 42.208 40.195 93.507 1.00 5.22 468 LEU A O 1
ATOM 3463 N N . SER A 1 469 ? 40.923 38.627 94.527 1.00 5.36 469 SER A N 1
ATOM 3464 C CA . SER A 1 469 ? 40.991 39.304 95.828 1.00 5.97 469 SER A CA 1
ATOM 3465 C C . SER A 1 469 ? 42.438 39.464 96.324 1.00 6.36 469 SER A C 1
ATOM 3466 O O . SER A 1 469 ? 42.804 40.509 96.858 1.00 6.98 469 SER A O 1
ATOM 3469 N N . VAL A 1 470 ? 43.252 38.422 96.143 1.00 6.56 470 VAL A N 1
ATOM 3470 C CA . VAL A 1 470 ? 44.682 38.455 96.482 1.00 6.48 470 VAL A CA 1
ATOM 3471 C C . VAL A 1 470 ? 45.405 39.526 95.653 1.00 6.75 470 VAL A C 1
ATOM 3472 O O . VAL A 1 470 ? 46.165 40.343 96.190 1.00 6.91 470 VAL A O 1
ATOM 3476 N N . ILE A 1 471 ? 45.145 39.545 94.344 1.00 6.59 471 ILE A N 1
ATOM 3477 C CA . ILE A 1 471 ? 45.705 40.579 93.461 1.00 6.17 471 ILE A CA 1
ATOM 3478 C C . ILE A 1 471 ? 45.218 41.987 93.838 1.00 6.52 471 ILE A C 1
ATOM 3479 O O . ILE A 1 471 ? 45.990 42.964 93.787 1.00 5.52 471 ILE A O 1
ATOM 3484 N N . ALA A 1 472 ? 43.950 42.101 94.213 1.00 6.42 472 ALA A N 1
ATOM 3485 C CA . ALA A 1 472 ? 43.411 43.420 94.600 1.00 8.07 472 ALA A CA 1
ATOM 3486 C C . ALA A 1 472 ? 44.148 44.015 95.817 1.00 8.47 472 ALA A C 1
ATOM 3487 O O . ALA A 1 472 ? 44.528 45.196 95.805 1.00 9.44 472 ALA A O 1
ATOM 3489 N N . ASP A 1 473 ? 44.360 43.192 96.849 1.00 9.56 473 ASP A N 1
ATOM 3490 C CA . ASP A 1 473 ? 45.060 43.606 98.080 1.00 10.08 473 ASP A CA 1
ATOM 3491 C C . ASP A 1 473 ? 46.516 43.982 97.778 1.00 10.54 473 ASP A C 1
ATOM 3492 O O . ASP A 1 473 ? 47.076 44.887 98.389 1.00 10.49 473 ASP A O 1
ATOM 3497 N N . GLU A 1 474 ? 47.132 43.264 96.841 1.00 10.69 474 GLU A N 1
ATOM 3498 C CA . GLU A 1 474 ? 48.496 43.569 96.443 1.00 10.69 474 GLU A CA 1
ATOM 3499 C C . GLU A 1 474 ? 48.596 44.922 95.741 1.00 10.75 474 GLU A C 1
ATOM 3500 O O . GLU A 1 474 ? 49.635 45.588 95.814 1.00 10.12 474 GLU A O 1
ATOM 3506 N N . LEU A 1 475 ? 47.528 45.317 95.055 1.00 10.67 475 LEU A N 1
ATOM 3507 C CA . LEU A 1 475 ? 47.508 46.603 94.342 1.00 11.15 475 LEU A CA 1
ATOM 3508 C C . LEU A 1 475 ? 47.003 47.726 95.238 1.00 11.54 475 LEU A C 1
ATOM 3509 O O . LEU A 1 475 ? 46.872 48.867 94.796 1.00 11.73 475 LEU A O 1
ATOM 3514 N N . GLY A 1 476 ? 46.735 47.394 96.497 1.00 11.81 476 GLY A N 1
ATOM 3515 C CA . GLY A 1 476 ? 46.177 48.346 97.453 1.00 13.34 476 GLY A CA 1
ATOM 3516 C C . GLY A 1 476 ? 44.711 48.677 97.249 1.00 14.00 476 GLY A C 1
ATOM 3517 O O . GLY A 1 476 ? 44.242 49.710 97.712 1.00 14.42 476 GLY A O 1
ATOM 3518 N N . LEU A 1 477 ? 43.976 47.806 96.556 1.00 14.93 477 LEU A N 1
ATOM 3519 C CA . LEU A 1 477 ? 42.538 48.006 96.344 1.00 15.39 477 LEU A CA 1
ATOM 3520 C C . LEU A 1 477 ? 41.763 47.251 97.428 1.00 16.37 477 LEU A C 1
ATOM 3521 O O . LEU A 1 477 ? 41.049 46.267 97.151 1.00 16.46 477 LEU A O 1
ATOM 3526 N N . THR A 1 478 ? 41.922 47.723 98.667 1.00 17.04 478 THR A N 1
ATOM 3527 C CA . THR A 1 478 ? 41.434 47.034 99.867 1.00 17.62 478 THR A CA 1
ATOM 3528 C C . THR A 1 478 ? 39.935 46.778 99.837 1.00 17.63 478 THR A C 1
ATOM 3529 O O . THR A 1 478 ? 39.481 45.676 100.144 1.00 17.49 478 THR A O 1
ATOM 3533 N N . GLU A 1 479 ? 39.182 47.800 99.447 1.00 18.20 479 GLU A N 1
ATOM 3534 C CA . GLU A 1 479 ? 37.723 47.742 99.394 1.00 18.74 479 GLU A CA 1
ATOM 3535 C C . GLU A 1 479 ? 37.239 46.729 98.342 1.00 17.81 479 GLU A C 1
ATOM 3536 O O . GLU A 1 479 ? 36.339 45.934 98.610 1.00 17.98 479 GLU A O 1
ATOM 3542 N N . GLU A 1 480 ? 37.846 46.762 97.156 1.00 16.86 480 GLU A N 1
ATOM 3543 C CA . GLU A 1 480 ? 37.595 45.763 96.110 1.00 16.33 480 GLU A CA 1
ATOM 3544 C C . GLU A 1 480 ? 37.879 44.332 96.575 1.00 15.31 480 GLU A C 1
ATOM 3545 O O . GLU A 1 480 ? 37.087 43.432 96.332 1.00 14.37 480 GLU A O 1
ATOM 3551 N N . ALA A 1 481 ? 39.005 44.150 97.262 1.00 14.39 481 ALA A N 1
ATOM 3552 C CA . ALA A 1 481 ? 39.372 42.864 97.813 1.00 13.75 481 ALA A CA 1
ATOM 3553 C C . ALA A 1 481 ? 38.312 42.291 98.766 1.00 13.74 481 ALA A C 1
ATOM 3554 O O . ALA A 1 481 ? 38.021 41.090 98.713 1.00 12.85 481 ALA A O 1
ATOM 3556 N N . GLU A 1 482 ? 37.755 43.139 99.635 1.00 13.51 482 GLU A N 1
ATOM 3557 C CA . GLU A 1 482 ? 36.715 42.720 100.595 1.00 14.63 482 GLU A CA 1
ATOM 3558 C C . GLU A 1 482 ? 35.455 42.235 99.886 1.00 13.74 482 GLU A C 1
ATOM 3559 O O . GLU A 1 482 ? 34.862 41.229 100.266 1.00 14.13 482 GLU A O 1
ATOM 3565 N N . THR A 1 483 ? 35.020 43.005 98.893 1.00 13.55 483 THR A N 1
ATOM 3566 C CA . THR A 1 483 ? 33.842 42.673 98.101 1.00 12.95 483 THR A CA 1
ATOM 3567 C C . THR A 1 483 ? 34.064 41.345 97.394 1.00 12.65 483 THR A C 1
ATOM 3568 O O . THR A 1 483 ? 33.188 40.483 97.403 1.00 12.25 483 THR A O 1
ATOM 3572 N N . LEU A 1 484 ? 35.250 41.182 96.806 1.00 12.28 484 LEU A N 1
ATOM 3573 C CA . LEU A 1 484 ? 35.614 39.932 96.121 1.00 11.73 484 LEU A CA 1
ATOM 3574 C C . LEU A 1 484 ? 35.564 38.712 97.053 1.00 11.41 484 LEU A C 1
ATOM 3575 O O . LEU A 1 484 ? 34.955 37.693 96.717 1.00 10.97 484 LEU A O 1
ATOM 3580 N N . ARG A 1 485 ? 36.174 38.828 98.230 1.00 11.08 485 ARG A N 1
ATOM 3581 C CA . ARG A 1 485 ? 36.127 37.758 99.233 1.00 11.05 485 ARG A CA 1
ATOM 3582 C C . ARG A 1 485 ? 34.701 37.421 99.685 1.00 10.97 485 ARG A C 1
ATOM 3583 O O . ARG A 1 485 ? 34.365 36.248 99.874 1.00 11.15 485 ARG A O 1
ATOM 3591 N N . GLU A 1 486 ? 33.870 38.451 99.843 1.00 10.70 486 GLU A N 1
ATOM 3592 C CA . GLU A 1 486 ? 32.458 38.265 100.146 1.00 10.61 486 GLU A CA 1
ATOM 3593 C C . GLU A 1 486 ? 31.788 37.437 99.039 1.00 9.86 486 GLU A C 1
ATOM 3594 O O . GLU A 1 486 ? 31.190 36.404 99.316 1.00 9.37 486 GLU A O 1
ATOM 3600 N N . GLN A 1 487 ? 31.912 37.889 97.791 1.00 9.17 487 GLN A N 1
ATOM 3601 C CA . GLN A 1 487 ? 31.331 37.147 96.664 1.00 8.60 487 GLN A CA 1
ATOM 3602 C C . GLN A 1 487 ? 31.863 35.724 96.520 1.00 7.59 487 GLN A C 1
ATOM 3603 O O . GLN A 1 487 ? 31.110 34.804 96.195 1.00 7.41 487 GLN A O 1
ATOM 3609 N N . ALA A 1 488 ? 33.146 35.543 96.817 1.00 7.06 488 ALA A N 1
ATOM 3610 C CA . ALA A 1 488 ? 33.786 34.225 96.759 1.00 6.52 488 ALA A CA 1
ATOM 3611 C C . ALA A 1 488 ? 33.251 33.244 97.800 1.00 6.45 488 ALA A C 1
ATOM 3612 O O . ALA A 1 488 ? 33.384 32.046 97.627 1.00 6.02 488 ALA A O 1
ATOM 3614 N N . SER A 1 489 ? 32.643 33.750 98.867 1.00 6.52 489 SER A N 1
ATOM 3615 C CA . SER A 1 489 ? 32.029 32.893 99.875 1.00 7.12 489 SER A CA 1
ATOM 3616 C C . SER A 1 489 ? 30.670 32.342 99.404 1.00 7.32 489 SER A C 1
ATOM 3617 O O . SER A 1 489 ? 30.222 31.298 99.891 1.00 7.70 489 SER A O 1
ATOM 3620 N N . TRP A 1 490 ? 30.049 33.021 98.434 1.00 7.67 490 TRP A N 1
ATOM 3621 C CA . TRP A 1 490 ? 28.661 32.726 98.010 1.00 7.33 490 TRP A CA 1
ATOM 3622 C C . TRP A 1 490 ? 28.391 31.287 97.498 1.00 7.02 490 TRP A C 1
ATOM 3623 O O . TRP A 1 490 ? 27.381 30.666 97.890 1.00 6.23 490 TRP A O 1
ATOM 3634 N N . PRO A 1 491 ? 29.275 30.749 96.617 1.00 6.98 491 PRO A N 1
ATOM 3635 C CA . PRO A 1 491 ? 28.980 29.421 96.072 1.00 6.73 491 PRO A CA 1
ATOM 3636 C C . PRO A 1 491 ? 28.868 28.363 97.169 1.00 7.16 491 PRO A C 1
ATOM 3637 O O . PRO A 1 491 ? 27.931 27.565 97.150 1.00 6.21 491 PRO A O 1
ATOM 3641 N N . ILE A 1 492 ? 29.801 28.376 98.121 1.00 7.43 492 ILE A N 1
ATOM 3642 C CA . ILE A 1 492 ? 29.748 27.439 99.257 1.00 8.58 492 ILE A CA 1
ATOM 3643 C C . ILE A 1 492 ? 28.472 27.614 100.097 1.00 9.14 492 ILE A C 1
ATOM 3644 O O . ILE A 1 492 ? 27.775 26.648 100.387 1.00 9.55 492 ILE A O 1
ATOM 3649 N N . GLU A 1 493 ? 28.169 28.843 100.481 1.00 10.08 493 GLU A N 1
ATOM 3650 C CA . GLU A 1 493 ? 27.034 29.091 101.368 1.00 11.10 493 GLU A CA 1
ATOM 3651 C C . GLU A 1 493 ? 25.701 28.801 100.692 1.00 10.80 493 GLU A C 1
ATOM 3652 O O . GLU A 1 493 ? 24.825 28.186 101.294 1.00 10.80 493 GLU A O 1
ATOM 3658 N N . LYS A 1 494 ? 25.570 29.216 99.434 1.00 10.21 494 LYS A N 1
ATOM 3659 C CA . LYS A 1 494 ? 24.283 29.217 98.744 1.00 10.38 494 LYS A CA 1
ATOM 3660 C C . LYS A 1 494 ? 23.976 27.956 97.926 1.00 9.75 494 LYS A C 1
ATOM 3661 O O . LYS A 1 494 ? 22.809 27.696 97.625 1.00 9.01 494 LYS A O 1
ATOM 3667 N N . LEU A 1 495 ? 25.006 27.194 97.543 1.00 8.87 495 LEU A N 1
ATOM 3668 C CA . LEU A 1 495 ? 24.772 25.992 96.727 1.00 8.08 495 LEU A CA 1
ATOM 3669 C C . LEU A 1 495 ? 25.012 24.649 97.420 1.00 8.23 495 LEU A C 1
ATOM 3670 O O . LEU A 1 495 ? 24.808 23.605 96.808 1.00 8.02 495 LEU A O 1
ATOM 3675 N N . THR A 1 496 ? 25.449 24.657 98.678 1.00 9.03 496 THR A N 1
ATOM 3676 C CA . THR A 1 496 ? 25.642 23.390 99.397 1.00 9.94 496 THR A CA 1
ATOM 3677 C C . THR A 1 496 ? 24.309 23.023 100.030 1.00 9.86 496 THR A C 1
ATOM 3678 O O . THR A 1 496 ? 23.929 23.574 101.055 1.00 10.31 496 THR A O 1
ATOM 3682 N N . LYS A 1 497 ? 23.593 22.101 99.405 1.00 10.29 497 LYS A N 1
ATOM 3683 C CA . LYS A 1 497 ? 22.269 21.696 99.874 1.00 10.32 497 LYS A CA 1
ATOM 3684 C C . LYS A 1 497 ? 22.351 20.758 101.060 1.00 10.22 497 LYS A C 1
ATOM 3685 O O . LYS A 1 497 ? 22.899 19.657 100.936 1.00 10.55 497 LYS A O 1
ATOM 3691 N N . PRO A 1 498 ? 21.782 21.165 102.212 1.00 9.88 498 PRO A N 1
ATOM 3692 C CA . PRO A 1 498 ? 21.844 20.282 103.387 1.00 9.82 498 PRO A CA 1
ATOM 3693 C C . PRO A 1 498 ? 21.143 18.962 103.130 1.00 9.68 498 PRO A C 1
ATOM 3694 O O . PRO A 1 498 ? 20.133 18.931 102.438 1.00 10.37 498 PRO A O 1
ATOM 3698 N N . GLY A 1 499 ? 21.684 17.886 103.680 1.00 9.95 499 GLY A N 1
ATOM 3699 C CA . GLY A 1 499 ? 21.074 16.559 103.567 1.00 10.14 499 GLY A CA 1
ATOM 3700 C C . GLY A 1 499 ? 20.945 16.042 102.138 1.00 10.49 499 GLY A C 1
ATOM 3701 O O . GLY A 1 499 ? 20.066 15.222 101.856 1.00 10.34 499 GLY A O 1
ATOM 3702 N N . ALA A 1 500 ? 21.815 16.514 101.243 1.00 10.38 500 ALA A N 1
ATOM 3703 C CA . ALA A 1 500 ? 21.838 16.042 99.846 1.00 10.82 500 ALA A CA 1
ATOM 3704 C C . ALA A 1 500 ? 22.190 14.560 99.786 1.00 10.96 500 ALA A C 1
ATOM 3705 O O . ALA A 1 500 ? 21.711 13.852 98.918 1.00 10.46 500 ALA A O 1
ATOM 3707 N N . TRP A 1 501 ? 23.045 14.122 100.708 1.00 11.05 501 TRP A N 1
ATOM 3708 C CA . TRP A 1 501 ? 23.386 12.728 100.863 1.00 11.71 501 TRP A CA 1
ATOM 3709 C C . TRP A 1 501 ? 23.272 12.363 102.345 1.00 11.74 501 TRP A C 1
ATOM 3710 O O . TRP A 1 501 ? 23.648 13.155 103.210 1.00 11.44 501 TRP A O 1
ATOM 3721 N N . THR A 1 502 ? 22.735 11.176 102.627 1.00 12.43 502 THR A N 1
ATOM 3722 C CA . THR A 1 502 ? 22.581 10.696 104.006 1.00 12.62 502 THR A CA 1
ATOM 3723 C C . THR A 1 502 ? 23.522 9.528 104.262 1.00 12.96 502 THR A C 1
ATOM 3724 O O . THR A 1 502 ? 23.455 8.508 103.568 1.00 12.40 502 THR A O 1
ATOM 3728 N N . ALA A 1 503 ? 24.402 9.686 105.250 1.00 13.22 503 ALA A N 1
ATOM 3729 C CA . ALA A 1 503 ? 25.365 8.647 105.597 1.00 13.78 503 ALA A CA 1
ATOM 3730 C C . ALA A 1 503 ? 24.694 7.389 106.178 1.00 14.21 503 ALA A C 1
ATOM 3731 O O . ALA A 1 503 ? 23.514 7.422 106.548 1.00 14.09 503 ALA A O 1
ATOM 3733 N N . ALA A 1 504 ? 25.457 6.293 106.256 1.00 14.57 504 ALA A N 1
ATOM 3734 C CA . ALA A 1 504 ? 24.951 4.994 106.737 1.00 15.02 504 ALA A CA 1
ATOM 3735 C C . ALA A 1 504 ? 24.360 5.058 108.148 1.00 15.03 504 ALA A C 1
ATOM 3736 O O . ALA A 1 504 ? 23.453 4.308 108.475 1.00 15.55 504 ALA A O 1
ATOM 3738 N N . ASP A 1 505 ? 24.867 5.964 108.975 1.00 14.90 505 ASP A N 1
ATOM 3739 C CA . ASP A 1 505 ? 24.357 6.130 110.325 1.00 14.83 505 ASP A CA 1
ATOM 3740 C C . ASP A 1 505 ? 23.349 7.285 110.438 1.00 14.55 505 ASP A C 1
ATOM 3741 O O . ASP A 1 505 ? 23.038 7.725 111.549 1.00 14.55 505 ASP A O 1
ATOM 3746 N N . GLY A 1 506 ? 22.866 7.792 109.303 1.00 13.57 506 GLY A N 1
ATOM 3747 C CA . GLY A 1 506 ? 21.856 8.861 109.305 1.00 12.52 506 GLY A CA 1
ATOM 3748 C C . GLY A 1 506 ? 22.379 10.290 109.224 1.00 11.52 506 GLY A C 1
ATOM 3749 O O . GLY A 1 506 ? 21.597 11.215 109.027 1.00 11.77 506 GLY A O 1
ATOM 3750 N N . THR A 1 507 ? 23.692 10.478 109.375 1.00 10.69 507 THR A N 1
ATOM 3751 C CA . THR A 1 507 ? 24.298 11.810 109.343 1.00 10.12 507 THR A CA 1
ATOM 3752 C C . THR A 1 507 ? 23.963 12.532 108.031 1.00 9.74 507 THR A C 1
ATOM 3753 O O . THR A 1 507 ? 24.102 11.955 106.946 1.00 9.74 507 THR A O 1
ATOM 3757 N N . GLN A 1 508 ? 23.524 13.788 108.146 1.00 8.55 508 GLN A N 1
ATOM 3758 C CA . GLN A 1 508 ? 23.119 14.588 106.989 1.00 8.56 508 GLN A CA 1
ATOM 3759 C C . GLN A 1 508 ? 24.294 15.351 106.372 1.00 7.76 508 GLN A C 1
ATOM 3760 O O . GLN A 1 508 ? 24.893 16.225 107.006 1.00 7.93 508 GLN A O 1
ATOM 3766 N N . VAL A 1 509 ? 24.596 15.038 105.118 1.00 7.22 509 VAL A N 1
ATOM 3767 C CA . VAL A 1 509 ? 25.765 15.604 104.451 1.00 6.31 509 VAL A CA 1
ATOM 3768 C C . VAL A 1 509 ? 25.337 16.519 103.326 1.00 5.95 509 VAL A C 1
ATOM 3769 O O . VAL A 1 509 ? 24.625 16.093 102.412 1.00 5.82 509 VAL A O 1
ATOM 3773 N N . GLY A 1 510 ? 25.772 17.779 103.394 1.00 5.73 510 GLY A N 1
ATOM 3774 C CA . GLY A 1 510 ? 25.468 18.758 102.362 1.00 5.03 510 GLY A CA 1
ATOM 3775 C C . GLY A 1 510 ? 26.390 18.644 101.159 1.00 4.60 510 GLY A C 1
ATOM 3776 O O . GLY A 1 510 ? 27.587 18.389 101.304 1.00 4.64 510 GLY A O 1
ATOM 3777 N N . LEU A 1 511 ? 25.834 18.871 99.972 1.00 4.73 511 LEU A N 1
ATOM 3778 C CA . LEU A 1 511 ? 26.594 18.750 98.722 1.00 4.48 511 LEU A CA 1
ATOM 3779 C C . LEU A 1 511 ? 26.170 19.800 97.714 1.00 4.88 511 LEU A C 1
ATOM 3780 O O . LEU A 1 511 ? 24.987 20.163 97.629 1.00 5.05 511 LEU A O 1
ATOM 3785 N N . LEU A 1 512 ? 27.141 20.266 96.933 1.00 5.28 512 LEU A N 1
ATOM 3786 C CA . LEU A 1 512 ? 26.884 21.120 95.793 1.00 5.45 512 LEU A CA 1
ATOM 3787 C C . LEU A 1 512 ? 25.728 20.544 94.982 1.00 5.72 512 LEU A C 1
ATOM 3788 O O . LEU A 1 512 ? 25.762 19.374 94.589 1.00 5.44 512 LEU A O 1
ATOM 3793 N N . THR A 1 513 ? 24.715 21.380 94.756 1.00 5.99 513 THR A N 1
ATOM 3794 C CA . THR A 1 513 ? 23.470 21.012 94.071 1.00 7.09 513 THR A CA 1
ATOM 3795 C C . THR A 1 513 ? 22.965 22.212 93.237 1.00 7.12 513 THR A C 1
ATOM 3796 O O . THR A 1 513 ? 23.028 23.349 93.706 1.00 7.73 513 THR A O 1
ATOM 3800 N N . PRO A 1 514 ? 22.473 21.975 91.997 1.00 7.25 514 PRO A N 1
ATOM 3801 C CA . PRO A 1 514 ? 21.941 23.109 91.250 1.00 7.88 514 PRO A CA 1
ATOM 3802 C C . PRO A 1 514 ? 20.706 23.706 91.963 1.00 8.26 514 PRO A C 1
ATOM 3803 O O . PRO A 1 514 ? 19.906 22.978 92.571 1.00 8.06 514 PRO A O 1
ATOM 3807 N N . ARG A 1 515 ? 20.569 25.018 91.870 1.00 9.12 515 ARG A N 1
ATOM 3808 C CA . ARG A 1 515 ? 19.517 25.737 92.573 1.00 9.63 515 ARG A CA 1
ATOM 3809 C C . ARG A 1 515 ? 18.831 26.682 91.613 1.00 10.08 515 ARG A C 1
ATOM 3810 O O . ARG A 1 515 ? 19.486 27.425 90.881 1.00 9.39 515 ARG A O 1
ATOM 3818 N N . ALA A 1 516 ? 17.497 26.631 91.619 1.00 10.96 516 ALA A N 1
ATOM 3819 C CA . ALA A 1 516 ? 16.670 27.438 90.743 1.00 11.40 516 ALA A CA 1
ATOM 3820 C C . ALA A 1 516 ? 16.738 28.922 91.134 1.00 11.89 516 ALA A C 1
ATOM 3821 O O . ALA A 1 516 ? 17.213 29.274 92.226 1.00 11.53 516 ALA A O 1
ATOM 3823 N N . ALA A 1 517 ? 16.260 29.780 90.239 1.00 12.66 517 ALA A N 1
ATOM 3824 C CA . ALA A 1 517 ? 16.201 31.213 90.509 1.00 13.83 517 ALA A CA 1
ATOM 3825 C C . ALA A 1 517 ? 15.450 31.542 91.808 1.00 14.62 517 ALA A C 1
ATOM 3826 O O . ALA A 1 517 ? 15.904 32.379 92.580 1.00 14.66 517 ALA A O 1
ATOM 3828 N N . ASP A 1 518 ? 14.344 30.842 92.075 1.00 15.63 518 ASP A N 1
ATOM 3829 C CA . ASP A 1 518 ? 13.518 31.125 93.261 1.00 16.58 518 ASP A CA 1
ATOM 3830 C C . ASP A 1 518 ? 14.056 30.498 94.562 1.00 16.73 518 ASP A C 1
ATOM 3831 O O . ASP A 1 518 ? 13.381 30.499 95.602 1.00 17.15 518 ASP A O 1
ATOM 3836 N N . GLY A 1 519 ? 15.275 29.972 94.505 1.00 16.64 519 GLY A N 1
ATOM 3837 C CA . GLY A 1 519 ? 15.865 29.277 95.648 1.00 16.47 519 GLY A CA 1
ATOM 3838 C C . GLY A 1 519 ? 15.493 27.807 95.847 1.00 16.38 519 GLY A C 1
ATOM 3839 O O . GLY A 1 519 ? 16.059 27.148 96.725 1.00 16.55 519 GLY A O 1
ATOM 3840 N N . SER A 1 520 ? 14.532 27.294 95.069 1.00 16.17 520 SER A N 1
ATOM 3841 C CA . SER A 1 520 ? 14.202 25.852 95.069 1.00 15.99 520 SER A CA 1
ATOM 3842 C C . SER A 1 520 ? 15.440 25.095 94.655 1.00 15.14 520 SER A C 1
ATOM 3843 O O . SER A 1 520 ? 16.122 25.505 93.712 1.00 15.09 520 SER A O 1
ATOM 3846 N N . TRP A 1 521 ? 15.719 23.981 95.323 1.00 14.40 521 TRP A N 1
ATOM 3847 C CA . TRP A 1 521 ? 16.785 23.089 94.870 1.00 13.14 521 TRP A CA 1
ATOM 3848 C C . TRP A 1 521 ? 16.318 22.334 93.632 1.00 13.02 521 TRP A C 1
ATOM 3849 O O . TRP A 1 521 ? 15.124 22.015 93.515 1.00 13.01 521 TRP A O 1
ATOM 3860 N N . GLN A 1 522 ? 17.230 22.086 92.696 1.00 12.09 522 GLN A N 1
ATOM 3861 C CA . GLN A 1 522 ? 16.878 21.329 91.494 1.00 12.01 522 GLN A CA 1
ATOM 3862 C C . GLN A 1 522 ? 17.321 19.880 91.619 1.00 11.94 522 GLN A C 1
ATOM 3863 O O . GLN A 1 522 ? 18.359 19.583 92.205 1.00 11.14 522 GLN A O 1
ATOM 3869 N N . SER A 1 523 ? 16.510 18.980 91.077 1.00 12.26 523 SER A N 1
ATOM 3870 C CA . SER A 1 523 ? 16.780 17.550 91.127 1.00 12.74 523 SER A CA 1
ATOM 3871 C C . SER A 1 523 ? 18.051 17.199 90.342 1.00 12.27 523 SER A C 1
ATOM 3872 O O . SER A 1 523 ? 18.231 17.666 89.221 1.00 12.26 523 SER A O 1
ATOM 3875 N N . ALA A 1 524 ? 18.912 16.367 90.921 1.00 11.64 524 ALA A N 1
ATOM 3876 C CA . ALA A 1 524 ? 20.170 15.972 90.267 1.00 11.18 524 ALA A CA 1
ATOM 3877 C C . ALA A 1 524 ? 20.773 14.704 90.881 1.00 10.75 524 ALA A C 1
ATOM 3878 O O . ALA A 1 524 ? 20.780 14.557 92.098 1.00 10.87 524 ALA A O 1
ATOM 3880 N N . ASP A 1 525 ? 21.237 13.776 90.039 1.00 9.52 525 ASP A N 1
ATOM 3881 C CA . ASP A 1 525 ? 22.087 12.671 90.488 1.00 8.84 525 ASP A CA 1
ATOM 3882 C C . ASP A 1 525 ? 23.502 13.222 90.664 1.00 8.40 525 ASP A C 1
ATOM 3883 O O . ASP A 1 525 ? 24.154 13.605 89.683 1.00 8.60 525 ASP A O 1
ATOM 3888 N N . HIS A 1 526 ? 23.982 13.256 91.908 1.00 7.55 526 HIS A N 1
ATOM 3889 C CA . HIS A 1 526 ? 25.271 13.887 92.225 1.00 6.57 526 HIS A CA 1
ATOM 3890 C C . HIS A 1 526 ? 26.484 13.088 91.692 1.00 6.58 526 HIS A C 1
ATOM 3891 O O . HIS A 1 526 ? 27.632 13.584 91.698 1.00 5.93 526 HIS A O 1
ATOM 3898 N N . ALA A 1 527 ? 26.229 11.860 91.238 1.00 5.72 527 ALA A N 1
ATOM 3899 C CA . ALA A 1 527 ? 27.293 11.003 90.717 1.00 6.14 527 ALA A CA 1
ATOM 3900 C C . ALA A 1 527 ? 27.261 10.896 89.188 1.00 6.48 527 ALA A C 1
ATOM 3901 O O . ALA A 1 527 ? 28.101 10.228 88.592 1.00 6.32 527 ALA A O 1
ATOM 3903 N N . LYS A 1 528 ? 26.292 11.553 88.557 1.00 6.97 528 LYS A N 1
ATOM 3904 C CA . LYS A 1 528 ? 26.151 11.481 87.106 1.00 7.50 528 LYS A CA 1
ATOM 3905 C C . LYS A 1 528 ? 27.087 12.459 86.411 1.00 7.15 528 LYS A C 1
ATOM 3906 O O . LYS A 1 528 ? 27.051 13.648 86.688 1.00 6.91 528 LYS A O 1
ATOM 3912 N N . PHE A 1 529 ? 27.901 11.947 85.490 1.00 7.20 529 PHE A N 1
ATOM 3913 C CA . PHE A 1 529 ? 28.818 12.767 84.690 1.00 7.13 529 PHE A CA 1
ATOM 3914 C C . PHE A 1 529 ? 28.044 13.809 83.869 1.00 7.32 529 PHE A C 1
ATOM 3915 O O . PHE A 1 529 ? 27.080 13.483 83.164 1.00 6.45 529 PHE A O 1
ATOM 3923 N N . GLU A 1 530 ? 28.453 15.064 84.016 1.00 7.00 530 GLU A N 1
ATOM 3924 C CA . GLU A 1 530 ? 27.867 16.202 83.304 1.00 7.91 530 GLU A CA 1
ATOM 3925 C C . GLU A 1 530 ? 26.372 16.484 83.529 1.00 8.19 530 GLU A C 1
ATOM 3926 O O . GLU A 1 530 ? 25.703 17.071 82.685 1.00 7.98 530 GLU A O 1
ATOM 3932 N N . ALA A 1 531 ? 25.864 16.093 84.695 1.00 8.21 531 ALA A N 1
ATOM 3933 C CA . ALA A 1 531 ? 24.533 16.513 85.106 1.00 8.44 531 ALA A CA 1
ATOM 3934 C C . ALA A 1 531 ? 24.631 17.984 85.516 1.00 7.91 531 ALA A C 1
ATOM 3935 O O . ALA A 1 531 ? 25.731 18.505 85.674 1.00 7.29 531 ALA A O 1
ATOM 3937 N N . ALA A 1 532 ? 23.482 18.650 85.648 1.00 7.90 532 ALA A N 1
ATOM 3938 C CA . ALA A 1 532 ? 23.397 20.032 86.170 1.00 7.77 532 ALA A CA 1
ATOM 3939 C C . ALA A 1 532 ? 24.258 21.093 85.457 1.00 7.90 532 ALA A C 1
ATOM 3940 O O . ALA A 1 532 ? 24.746 22.050 86.101 1.00 8.27 532 ALA A O 1
ATOM 3942 N N . GLY A 1 533 ? 24.440 20.933 84.145 1.00 7.07 533 GLY A N 1
ATOM 3943 C CA . GLY A 1 533 ? 25.194 21.889 83.332 1.00 6.76 533 GLY A CA 1
ATOM 3944 C C . GLY A 1 533 ? 26.706 21.842 83.520 1.00 6.60 533 GLY A C 1
ATOM 3945 O O . GLY A 1 533 ? 27.413 22.715 83.016 1.00 6.36 533 GLY A O 1
ATOM 3946 N N . LEU A 1 534 ? 27.199 20.832 84.241 1.00 5.66 534 LEU A N 1
ATOM 3947 C CA . LEU A 1 534 ? 28.619 20.734 84.578 1.00 5.97 534 LEU A CA 1
ATOM 3948 C C . LEU A 1 534 ? 29.499 20.270 83.424 1.00 6.53 534 LEU A C 1
ATOM 3949 O O . LEU A 1 534 ? 29.100 19.438 82.608 1.00 5.36 534 LEU A O 1
ATOM 3954 N N . TYR A 1 535 ? 30.720 20.798 83.390 1.00 7.19 535 TYR A N 1
ATOM 3955 C CA . TYR A 1 535 ? 31.682 20.411 82.372 1.00 8.46 535 TYR A CA 1
ATOM 3956 C C . TYR A 1 535 ? 32.690 19.365 82.844 1.00 7.95 535 TYR A C 1
ATOM 3957 O O . TYR A 1 535 ? 33.474 19.626 83.767 1.00 8.24 535 TYR A O 1
ATOM 3966 N N . GLN A 1 536 ? 32.660 18.196 82.194 1.00 6.92 536 GLN A N 1
ATOM 3967 C CA . GLN A 1 536 ? 33.627 17.123 82.410 1.00 6.34 536 GLN A CA 1
ATOM 3968 C C . GLN A 1 536 ? 33.706 16.635 83.864 1.00 5.89 536 GLN A C 1
ATOM 3969 O O . GLN A 1 536 ? 34.783 16.259 84.344 1.00 4.90 536 GLN A O 1
ATOM 3975 N N . GLY A 1 537 ? 32.563 16.618 84.554 1.00 5.54 537 GLY A N 1
ATOM 3976 C CA . GLY A 1 537 ? 32.521 16.050 85.901 1.00 4.04 537 GLY A CA 1
ATOM 3977 C C . GLY A 1 537 ? 31.150 15.953 86.535 1.00 4.23 537 GLY A C 1
ATOM 3978 O O . GLY A 1 537 ? 30.126 16.254 85.902 1.00 3.80 537 GLY A O 1
ATOM 3979 N N . THR A 1 538 ? 31.150 15.541 87.806 1.00 3.37 538 THR A N 1
ATOM 3980 C CA . THR A 1 538 ? 29.936 15.281 88.564 1.00 3.50 538 THR A CA 1
ATOM 3981 C C . THR A 1 538 ? 29.853 16.277 89.714 1.00 3.46 538 THR A C 1
ATOM 3982 O O . THR A 1 538 ? 30.860 16.916 90.065 1.00 3.47 538 THR A O 1
ATOM 3986 N N . LEU A 1 539 ? 28.676 16.382 90.319 1.00 3.06 539 LEU A N 1
ATOM 3987 C CA . LEU A 1 539 ? 28.500 17.232 91.498 1.00 3.71 539 LEU A CA 1
ATOM 3988 C C . LEU A 1 539 ? 29.417 16.834 92.674 1.00 3.84 539 LEU A C 1
ATOM 3989 O O . LEU A 1 539 ? 30.015 17.700 93.295 1.00 4.91 539 LEU A O 1
ATOM 3994 N N . TRP A 1 540 ? 29.552 15.536 92.955 1.00 4.44 540 TRP A N 1
ATOM 3995 C CA . TRP A 1 540 ? 30.500 15.072 93.986 1.00 3.80 540 TRP A CA 1
ATOM 3996 C C . TRP A 1 540 ? 31.927 15.563 93.727 1.00 4.04 540 TRP A C 1
ATOM 3997 O O . TRP A 1 540 ? 32.656 15.882 94.671 1.00 4.06 540 TRP A O 1
ATOM 4008 N N . GLN A 1 541 ? 32.319 15.613 92.455 1.00 3.44 541 GLN A N 1
ATOM 4009 C CA . GLN A 1 541 ? 33.680 16.012 92.073 1.00 3.42 541 GLN A CA 1
ATOM 4010 C C . GLN A 1 541 ? 33.836 17.545 92.150 1.00 3.70 541 GLN A C 1
ATOM 4011 O O . GLN A 1 541 ? 34.810 18.064 92.717 1.00 4.00 541 GLN A O 1
ATOM 4017 N N . TYR A 1 542 ? 32.862 18.259 91.595 1.00 3.51 542 TYR A N 1
ATOM 4018 C CA . TYR A 1 542 ? 32.808 19.714 91.708 1.00 4.03 542 TYR A CA 1
ATOM 4019 C C . TYR A 1 542 ? 32.493 20.225 93.113 1.00 4.35 542 TYR A C 1
ATOM 4020 O O . TYR A 1 542 ? 32.798 21.381 93.425 1.00 5.45 542 TYR A O 1
ATOM 4029 N N . HIS A 1 543 ? 31.889 19.395 93.964 1.00 4.44 543 HIS A N 1
ATOM 4030 C CA . HIS A 1 543 ? 31.606 19.795 95.352 1.00 4.44 543 HIS A CA 1
ATOM 4031 C C . HIS A 1 543 ? 32.794 20.476 96.072 1.00 4.76 543 HIS A C 1
ATOM 4032 O O . HIS A 1 543 ? 32.611 21.477 96.798 1.00 4.56 543 HIS A O 1
ATOM 4039 N N . TRP A 1 544 ? 33.990 19.930 95.847 1.00 4.60 544 TRP A N 1
ATOM 4040 C CA . TRP A 1 544 ? 35.221 20.315 96.537 1.00 4.40 544 TRP A CA 1
ATOM 4041 C C . TRP A 1 544 ? 35.951 21.480 95.847 1.00 4.36 544 TRP A C 1
ATOM 4042 O O . TRP A 1 544 ? 37.058 21.836 96.252 1.00 4.26 544 TRP A O 1
ATOM 4053 N N . TYR A 1 545 ? 35.336 22.071 94.819 1.00 4.07 545 TYR A N 1
ATOM 4054 C CA . TYR A 1 545 ? 36.045 23.019 93.950 1.00 4.18 545 TYR A CA 1
ATOM 4055 C C . TYR A 1 545 ? 36.625 24.238 94.657 1.00 4.43 545 TYR A C 1
ATOM 4056 O O . TYR A 1 545 ? 37.748 24.684 94.341 1.00 3.49 545 TYR A O 1
ATOM 4065 N N . ASP A 1 546 ? 35.873 24.776 95.614 1.00 4.47 546 ASP A N 1
ATOM 4066 C CA . ASP A 1 546 ? 36.276 26.024 96.237 1.00 5.25 546 ASP A CA 1
ATOM 4067 C C . ASP A 1 546 ? 37.321 25.762 97.313 1.00 5.85 546 ASP A C 1
ATOM 4068 O O . ASP A 1 546 ? 37.078 25.902 98.519 1.00 5.86 546 ASP A O 1
ATOM 4073 N N . ALA A 1 547 ? 38.495 25.336 96.830 1.00 5.10 547 ALA A N 1
ATOM 4074 C CA . ALA A 1 547 ? 39.546 24.793 97.671 1.00 5.51 547 ALA A CA 1
ATOM 4075 C C . ALA A 1 547 ? 40.259 25.829 98.547 1.00 5.63 547 ALA A C 1
ATOM 4076 O O . ALA A 1 547 ? 41.118 25.464 99.360 1.00 6.32 547 ALA A O 1
ATOM 4078 N N . TYR A 1 548 ? 39.881 27.095 98.375 1.00 5.66 548 TYR A N 1
ATOM 4079 C CA . TYR A 1 548 ? 40.358 28.217 99.183 1.00 6.10 548 TYR A CA 1
ATOM 4080 C C . TYR A 1 548 ? 39.569 28.375 100.488 1.00 6.03 548 TYR A C 1
ATOM 4081 O O . TYR A 1 548 ? 39.851 29.279 101.283 1.00 5.82 548 TYR A O 1
ATOM 4090 N N . ASP A 1 549 ? 38.571 27.515 100.700 1.00 5.77 549 ASP A N 1
ATOM 4091 C CA . ASP A 1 549 ? 37.753 27.586 101.917 1.00 6.22 549 ASP A CA 1
ATOM 4092 C C . ASP A 1 549 ? 37.093 26.264 102.326 1.00 5.97 549 ASP A C 1
ATOM 4093 O O . ASP A 1 549 ? 35.852 26.143 102.390 1.00 6.14 549 ASP A O 1
ATOM 4098 N N . MET A 1 550 ? 37.949 25.296 102.628 1.00 6.32 550 MET A N 1
ATOM 4099 C CA . MET A 1 550 ? 37.554 24.017 103.177 1.00 6.61 550 MET A CA 1
ATOM 4100 C C . MET A 1 550 ? 36.835 24.183 104.501 1.00 6.88 550 MET A C 1
ATOM 4101 O O . MET A 1 550 ? 35.946 23.414 104.794 1.00 7.18 550 MET A O 1
ATOM 4106 N N . ASP A 1 551 ? 37.206 25.188 105.293 1.00 7.77 551 ASP A N 1
ATOM 4107 C CA . ASP A 1 551 ? 36.549 25.382 106.586 1.00 8.26 551 ASP A CA 1
ATOM 4108 C C . ASP A 1 551 ? 35.077 25.721 106.396 1.00 7.87 551 ASP A C 1
ATOM 4109 O O . ASP A 1 551 ? 34.215 25.115 107.032 1.00 7.53 551 ASP A O 1
ATOM 4114 N N . ALA A 1 552 ? 34.796 26.685 105.516 1.00 7.67 552 ALA A N 1
ATOM 4115 C CA . ALA A 1 552 ? 33.422 27.067 105.225 1.00 7.80 552 ALA A CA 1
ATOM 4116 C C . ALA A 1 552 ? 32.699 25.907 104.537 1.00 7.78 552 ALA A C 1
ATOM 4117 O O . ALA A 1 552 ? 31.520 25.687 104.767 1.00 7.35 552 ALA A O 1
ATOM 4119 N N . LEU A 1 553 ? 33.414 25.159 103.695 1.00 8.27 553 LEU A N 1
ATOM 4120 C CA . LEU A 1 553 ? 32.800 24.021 103.028 1.00 7.77 553 LEU A CA 1
ATOM 4121 C C . LEU A 1 553 ? 32.405 22.955 104.047 1.00 7.83 553 LEU A C 1
ATOM 4122 O O . LEU A 1 553 ? 31.285 22.449 103.991 1.00 7.23 553 LEU A O 1
ATOM 4127 N N . VAL A 1 554 ? 33.297 22.648 104.990 1.00 7.95 554 VAL A N 1
ATOM 4128 C CA . VAL A 1 554 ? 32.983 21.675 106.066 1.00 8.48 554 VAL A CA 1
ATOM 4129 C C . VAL A 1 554 ? 31.709 22.088 106.831 1.00 8.41 554 VAL A C 1
ATOM 4130 O O . VAL A 1 554 ? 30.815 21.277 107.012 1.00 8.12 554 VAL A O 1
ATOM 4134 N N . GLU A 1 555 ? 31.631 23.349 107.244 1.00 9.08 555 GLU A N 1
ATOM 4135 C CA . GLU A 1 555 ? 30.421 23.906 107.886 1.00 10.05 555 GLU A CA 1
ATOM 4136 C C . GLU A 1 555 ? 29.161 23.820 107.018 1.00 9.17 555 GLU A C 1
ATOM 4137 O O . GLU A 1 555 ? 28.113 23.387 107.490 1.00 9.53 555 GLU A O 1
ATOM 4143 N N . ALA A 1 556 ? 29.261 24.214 105.753 1.00 8.29 556 ALA A N 1
ATOM 4144 C CA . ALA A 1 556 ? 28.101 24.172 104.869 1.00 8.14 556 ALA A CA 1
ATOM 4145 C C . ALA A 1 556 ? 27.616 22.741 104.632 1.00 8.12 556 ALA A C 1
ATOM 4146 O O . ALA A 1 556 ? 26.436 22.526 104.362 1.00 8.28 556 ALA A O 1
ATOM 4148 N N . MET A 1 557 ? 28.541 21.780 104.735 1.00 8.03 557 MET A N 1
ATOM 4149 C CA . MET A 1 557 ? 28.262 20.355 104.586 1.00 7.75 557 MET A CA 1
ATOM 4150 C C . MET A 1 557 ? 27.503 19.782 105.781 1.00 8.01 557 MET A C 1
ATOM 4151 O O . MET A 1 557 ? 26.934 18.684 105.696 1.00 8.19 557 MET A O 1
ATOM 4156 N N . GLY A 1 558 ? 27.524 20.505 106.897 1.00 8.23 558 GLY A N 1
ATOM 4157 C CA . GLY A 1 558 ? 26.833 20.080 108.112 1.00 7.77 558 GLY A CA 1
ATOM 4158 C C . GLY A 1 558 ? 27.800 19.671 109.214 1.00 8.46 558 GLY A C 1
ATOM 4159 O O . GLY A 1 558 ? 27.444 18.890 110.108 1.00 8.55 558 GLY A O 1
ATOM 4160 N N . GLY A 1 559 ? 29.032 20.182 109.146 1.00 8.16 559 GLY A N 1
ATOM 4161 C CA . GLY A 1 559 ? 29.995 19.989 110.230 1.00 8.36 559 GLY A CA 1
ATOM 4162 C C . GLY A 1 559 ? 31.041 18.921 109.965 1.00 8.65 559 GLY A C 1
ATOM 4163 O O . GLY A 1 559 ? 31.057 18.302 108.906 1.00 7.72 559 GLY A O 1
ATOM 4164 N N . HIS A 1 560 ? 31.910 18.713 110.947 1.00 8.86 560 HIS A N 1
ATOM 4165 C CA . HIS A 1 560 ? 33.086 17.891 110.775 1.00 10.24 560 HIS A CA 1
ATOM 4166 C C . HIS A 1 560 ? 32.761 16.435 110.455 1.00 9.85 560 HIS A C 1
ATOM 4167 O O . HIS A 1 560 ? 33.307 15.861 109.510 1.00 9.00 560 HIS A O 1
ATOM 4174 N N . GLU A 1 561 ? 31.874 15.845 111.244 1.00 9.76 561 GLU A N 1
ATOM 4175 C CA . GLU A 1 561 ? 31.496 14.448 111.036 1.00 10.61 561 GLU A CA 1
ATOM 4176 C C . GLU A 1 561 ? 30.861 14.245 109.651 1.00 10.34 561 GLU A C 1
ATOM 4177 O O . GLU A 1 561 ? 31.115 13.224 108.994 1.00 10.28 561 GLU A O 1
ATOM 4183 N N . ALA A 1 562 ? 30.057 15.213 109.209 1.00 9.45 562 ALA A N 1
ATOM 4184 C CA . ALA A 1 562 ? 29.420 15.118 107.900 1.00 9.17 562 ALA A CA 1
ATOM 4185 C C . ALA A 1 562 ? 30.482 15.120 106.795 1.00 8.62 562 ALA A C 1
ATOM 4186 O O . ALA A 1 562 ? 30.415 14.298 105.881 1.00 8.40 562 ALA A O 1
ATOM 4188 N N . ALA A 1 563 ? 31.460 16.032 106.898 1.00 8.19 563 ALA A N 1
ATOM 4189 C CA . ALA A 1 563 ? 32.594 16.099 105.943 1.00 7.47 563 ALA A CA 1
ATOM 4190 C C . ALA A 1 563 ? 33.395 14.815 105.928 1.00 7.05 563 ALA A C 1
ATOM 4191 O O . ALA A 1 563 ? 33.755 14.308 104.851 1.00 6.89 563 ALA A O 1
ATOM 4193 N N . ARG A 1 564 ? 33.691 14.309 107.127 1.00 6.19 564 ARG A N 1
ATOM 4194 C CA . ARG A 1 564 ? 34.534 13.129 107.304 1.00 6.15 564 ARG A CA 1
ATOM 4195 C C . ARG A 1 564 ? 33.884 11.929 106.632 1.00 5.87 564 ARG A C 1
ATOM 4196 O O . ARG A 1 564 ? 34.561 11.170 105.930 1.00 5.61 564 ARG A O 1
ATOM 4204 N N . LEU A 1 565 ? 32.570 11.791 106.824 1.00 5.28 565 LEU A N 1
ATOM 4205 C CA . LEU A 1 565 ? 31.813 10.683 106.236 1.00 5.27 565 LEU A CA 1
ATOM 4206 C C . LEU A 1 565 ? 31.631 10.884 104.719 1.00 5.36 565 LEU A C 1
ATOM 4207 O O . LEU A 1 565 ? 31.661 9.923 103.958 1.00 5.46 565 LEU A O 1
ATOM 4212 N N . GLY A 1 566 ? 31.454 12.136 104.290 1.00 4.45 566 GLY A N 1
ATOM 4213 C CA . GLY A 1 566 ? 31.408 12.469 102.857 1.00 4.45 566 GLY A CA 1
ATOM 4214 C C . GLY A 1 566 ? 32.678 12.061 102.115 1.00 4.76 566 GLY A C 1
ATOM 4215 O O . GLY A 1 566 ? 32.622 11.450 101.029 1.00 4.82 566 GLY A O 1
ATOM 4216 N N . MET A 1 567 ? 33.823 12.386 102.713 1.00 4.97 567 MET A N 1
ATOM 4217 C CA . MET A 1 567 ? 35.136 12.086 102.137 1.00 5.05 567 MET A CA 1
ATOM 4218 C C . MET A 1 567 ? 35.339 10.598 102.024 1.00 5.39 567 MET A C 1
ATOM 4219 O O . MET A 1 567 ? 35.761 10.113 100.983 1.00 5.18 567 MET A O 1
ATOM 4224 N N . ARG A 1 568 ? 34.990 9.864 103.081 1.00 5.74 568 ARG A N 1
ATOM 4225 C CA . ARG A 1 568 ? 35.000 8.412 103.020 1.00 6.55 568 ARG A CA 1
ATOM 4226 C C . ARG A 1 568 ? 34.110 7.846 101.911 1.00 6.89 568 ARG A C 1
ATOM 4227 O O . ARG A 1 568 ? 34.536 6.953 101.200 1.00 7.51 568 ARG A O 1
ATOM 4235 N N . HIS A 1 569 ? 32.894 8.369 101.758 1.00 6.62 569 HIS A N 1
ATOM 4236 C CA . HIS A 1 569 ? 31.985 7.943 100.689 1.00 7.31 569 HIS A CA 1
ATOM 4237 C C . HIS A 1 569 ? 32.521 8.296 99.287 1.00 7.55 569 HIS A C 1
ATOM 4238 O O . HIS A 1 569 ? 32.387 7.494 98.349 1.00 7.97 569 HIS A O 1
ATOM 4245 N N . MET A 1 570 ? 33.121 9.483 99.156 1.00 7.54 570 MET A N 1
ATOM 4246 C CA . MET A 1 570 ? 33.786 9.924 97.906 1.00 7.92 570 MET A CA 1
ATOM 4247 C C . MET A 1 570 ? 34.747 8.874 97.343 1.00 7.27 570 MET A C 1
ATOM 4248 O O . MET A 1 570 ? 34.879 8.708 96.125 1.00 7.41 570 MET A O 1
ATOM 4253 N N . PHE A 1 571 ? 35.423 8.171 98.237 1.00 7.28 571 PHE A N 1
ATOM 4254 C CA . PHE A 1 571 ? 36.388 7.150 97.840 1.00 7.04 571 PHE A CA 1
ATOM 4255 C C . PHE A 1 571 ? 35.944 5.704 98.059 1.00 7.23 571 PHE A C 1
ATOM 4256 O O . PHE A 1 571 ? 36.777 4.787 98.026 1.00 7.47 571 PHE A O 1
ATOM 4264 N N . GLY A 1 572 ? 34.640 5.504 98.246 1.00 7.28 572 GLY A N 1
ATOM 4265 C CA . GLY A 1 572 ? 34.058 4.168 98.426 1.00 8.17 572 GLY A CA 1
ATOM 4266 C C . GLY A 1 572 ? 34.693 3.344 99.535 1.00 8.82 572 GLY A C 1
ATOM 4267 O O . GLY A 1 572 ? 34.816 2.131 99.407 1.00 8.78 572 GLY A O 1
ATOM 4268 N N . GLU A 1 573 ? 35.093 3.999 100.623 1.00 9.46 573 GLU A N 1
ATOM 4269 C CA . GLU A 1 573 ? 35.790 3.316 101.736 1.00 10.14 573 GLU A CA 1
ATOM 4270 C C . GLU A 1 573 ? 34.964 2.209 102.406 1.00 10.81 573 GLU A C 1
ATOM 4271 O O . GLU A 1 573 ? 35.522 1.226 102.927 1.00 10.49 573 GLU A O 1
ATOM 4277 N N . HIS A 1 574 ? 33.644 2.369 102.369 1.00 10.80 574 HIS A N 1
ATOM 4278 C CA . HIS A 1 574 ? 32.693 1.377 102.888 1.00 11.27 574 HIS A CA 1
ATOM 4279 C C . HIS A 1 574 ? 32.511 0.178 101.955 1.00 11.72 574 HIS A C 1
ATOM 4280 O O . HIS A 1 574 ? 31.894 -0.816 102.351 1.00 11.54 574 HIS A O 1
ATOM 4287 N N . ALA A 1 575 ? 32.962 0.290 100.703 1.00 11.50 575 ALA A N 1
ATOM 4288 C CA . ALA A 1 575 ? 32.914 -0.845 99.770 1.00 11.91 575 ALA A CA 1
ATOM 4289 C C . ALA A 1 575 ? 34.141 -0.889 98.862 1.00 12.12 575 ALA A C 1
ATOM 4290 O O . ALA A 1 575 ? 34.041 -0.559 97.682 1.00 12.37 575 ALA A O 1
ATOM 4292 N N . PRO A 1 576 ? 35.304 -1.304 99.413 1.00 12.83 576 PRO A N 1
ATOM 4293 C CA . PRO A 1 576 ? 36.615 -1.198 98.736 1.00 13.14 576 PRO A CA 1
ATOM 4294 C C . PRO A 1 576 ? 36.763 -2.045 97.455 1.00 13.35 576 PRO A C 1
ATOM 4295 O O . PRO A 1 576 ? 37.660 -1.781 96.647 1.00 12.63 576 PRO A O 1
ATOM 4299 N N . ASP A 1 577 ? 35.889 -3.038 97.290 1.00 13.06 577 ASP A N 1
ATOM 4300 C CA . ASP A 1 577 ? 35.923 -3.909 96.131 1.00 13.69 577 ASP A CA 1
ATOM 4301 C C . ASP A 1 577 ? 34.815 -3.590 95.108 1.00 13.15 577 ASP A C 1
ATOM 4302 O O . ASP A 1 577 ? 34.683 -4.288 94.110 1.00 13.21 577 ASP A O 1
ATOM 4307 N N . ASP A 1 578 ? 34.027 -2.540 95.353 1.00 12.67 578 ASP A N 1
ATOM 4308 C CA . ASP A 1 578 ? 32.994 -2.108 94.404 1.00 12.41 578 ASP A CA 1
ATOM 4309 C C . ASP A 1 578 ? 33.478 -0.898 93.603 1.00 12.11 578 ASP A C 1
ATOM 4310 O O . ASP A 1 578 ? 33.476 0.236 94.105 1.00 11.26 578 ASP A O 1
ATOM 4315 N N . GLY A 1 579 ? 33.892 -1.153 92.359 1.00 11.20 579 GLY A N 1
ATOM 4316 C CA . GLY A 1 579 ? 34.247 -0.097 91.423 1.00 11.12 579 GLY A CA 1
ATOM 4317 C C . GLY A 1 579 ? 33.250 1.047 91.281 1.00 11.00 579 GLY A C 1
ATOM 4318 O O . GLY A 1 579 ? 33.640 2.183 91.015 1.00 10.51 579 GLY A O 1
ATOM 4319 N N . LYS A 1 580 ? 31.964 0.748 91.439 1.00 10.78 580 LYS A N 1
ATOM 4320 C CA . LYS A 1 580 ? 30.905 1.748 91.259 1.00 11.21 580 LYS A CA 1
ATOM 4321 C C . LYS A 1 580 ? 30.809 2.739 92.439 1.00 10.50 580 LYS A C 1
ATOM 4322 O O . LYS A 1 580 ? 30.232 3.824 92.297 1.00 10.54 580 LYS A O 1
ATOM 4328 N N . ALA A 1 581 ? 31.386 2.385 93.588 1.00 8.79 581 ALA A N 1
ATOM 4329 C CA . ALA A 1 581 ? 31.370 3.276 94.757 1.00 8.19 581 ALA A CA 1
ATOM 4330 C C . ALA A 1 581 ? 32.490 4.332 94.740 1.00 7.46 581 ALA A C 1
ATOM 4331 O O . ALA A 1 581 ? 32.628 5.114 95.682 1.00 7.00 581 ALA A O 1
ATOM 4333 N N . MET A 1 582 ? 33.286 4.337 93.673 1.00 6.43 582 MET A N 1
ATOM 4334 C CA . MET A 1 582 ? 34.358 5.303 93.506 1.00 5.86 582 MET A CA 1
ATOM 4335 C C . MET A 1 582 ? 33.814 6.590 92.872 1.00 5.45 582 MET A C 1
ATOM 4336 O O . MET A 1 582 ? 33.550 6.629 91.666 1.00 4.82 582 MET A O 1
ATOM 4341 N N . LEU A 1 583 ? 33.658 7.639 93.677 1.00 4.43 583 LEU A N 1
ATOM 4342 C CA . LEU A 1 583 ? 33.022 8.889 93.198 1.00 4.23 583 LEU A CA 1
ATOM 4343 C C . LEU A 1 583 ? 34.059 9.892 92.712 1.00 4.09 583 LEU A C 1
ATOM 4344 O O . LEU A 1 583 ? 33.740 10.820 91.950 1.00 4.08 583 LEU A O 1
ATOM 4349 N N . HIS A 1 584 ? 35.300 9.688 93.149 1.00 3.38 584 HIS A N 1
ATOM 4350 C CA . HIS A 1 584 ? 36.434 10.466 92.671 1.00 3.37 584 HIS A CA 1
ATOM 4351 C C . HIS A 1 584 ? 36.801 10.044 91.247 1.00 3.27 584 HIS A C 1
ATOM 4352 O O . HIS A 1 584 ? 36.689 8.861 90.900 1.00 2.98 584 HIS A O 1
ATOM 4359 N N . SER A 1 585 ? 37.247 11.000 90.430 1.00 3.39 585 SER A N 1
ATOM 4360 C CA . SER A 1 585 ? 37.816 10.665 89.125 1.00 3.12 585 SER A CA 1
ATOM 4361 C C . SER A 1 585 ? 39.313 10.912 89.107 1.00 3.59 585 SER A C 1
ATOM 4362 O O . SER A 1 585 ? 39.778 11.983 89.529 1.00 3.31 585 SER A O 1
ATOM 4365 N N . ASN A 1 586 ? 40.063 9.929 88.605 1.00 3.31 586 ASN A N 1
ATOM 4366 C CA . ASN A 1 586 ? 41.508 10.091 88.359 1.00 3.90 586 ASN A CA 1
ATOM 4367 C C . ASN A 1 586 ? 41.849 10.607 86.952 1.00 4.51 586 ASN A C 1
ATOM 4368 O O . ASN A 1 586 ? 42.988 10.984 86.682 1.00 5.18 586 ASN A O 1
ATOM 4373 N N . ALA A 1 587 ? 40.857 10.640 86.068 1.00 5.05 587 ALA A N 1
ATOM 4374 C CA . ALA A 1 587 ? 41.103 10.824 84.638 1.00 5.72 587 ALA A CA 1
ATOM 4375 C C . ALA A 1 587 ? 41.061 12.287 84.215 1.00 5.99 587 ALA A C 1
ATOM 4376 O O . ALA A 1 587 ? 41.487 12.626 83.106 1.00 5.95 587 ALA A O 1
ATOM 4378 N N . ASN A 1 588 ? 40.548 13.139 85.099 1.00 6.68 588 ASN A N 1
ATOM 4379 C CA . ASN A 1 588 ? 40.425 14.577 84.853 1.00 7.03 588 ASN A CA 1
ATOM 4380 C C . ASN A 1 588 ? 40.892 15.406 86.051 1.00 7.46 588 ASN A C 1
ATOM 4381 O O . ASN A 1 588 ? 41.065 14.877 87.167 1.00 7.75 588 ASN A O 1
ATOM 4386 N N . GLU A 1 589 ? 41.078 16.706 85.824 1.00 6.90 589 GLU A N 1
ATOM 4387 C CA . GLU A 1 589 ? 41.649 17.614 86.824 1.00 7.17 589 GLU A CA 1
ATOM 4388 C C . GLU A 1 589 ? 40.636 18.237 87.793 1.00 7.15 589 GLU A C 1
ATOM 4389 O O . GLU A 1 589 ? 41.039 18.919 88.741 1.00 6.83 589 GLU A O 1
ATOM 4395 N N . ILE A 1 590 ? 39.346 18.013 87.554 1.00 6.81 590 ILE A N 1
ATOM 4396 C CA . ILE A 1 590 ? 38.295 18.647 88.338 1.00 7.24 590 ILE A CA 1
ATOM 4397 C C . ILE A 1 590 ? 38.498 18.405 89.839 1.00 6.95 590 ILE A C 1
ATOM 4398 O O . ILE A 1 590 ? 38.513 19.347 90.636 1.00 5.79 590 ILE A O 1
ATOM 4403 N N . ASP A 1 591 ? 38.649 17.139 90.227 1.00 7.36 591 ASP A N 1
ATOM 4404 C CA . ASP A 1 591 ? 38.863 16.848 91.650 1.00 7.24 591 ASP A CA 1
ATOM 4405 C C . ASP A 1 591 ? 40.246 16.263 91.938 1.00 7.17 591 ASP A C 1
ATOM 4406 O O . ASP A 1 591 ? 40.387 15.344 92.748 1.00 7.06 591 ASP A O 1
ATOM 4411 N N . LEU A 1 592 ? 41.269 16.837 91.287 1.00 6.85 592 LEU A N 1
ATOM 4412 C CA . LEU A 1 592 ? 42.668 16.421 91.471 1.00 6.70 592 LEU A CA 1
ATOM 4413 C C . LEU A 1 592 ? 43.101 16.435 92.931 1.00 6.27 592 LEU A C 1
ATOM 4414 O O . LEU A 1 592 ? 43.917 15.600 93.359 1.00 5.02 592 LEU A O 1
ATOM 4419 N N . GLN A 1 593 ? 42.595 17.424 93.666 1.00 5.10 593 GLN A N 1
ATOM 4420 C CA . GLN A 1 593 ? 42.981 17.626 95.053 1.00 4.59 593 GLN A CA 1
ATOM 4421 C C . GLN A 1 593 ? 42.274 16.667 95.996 1.00 4.63 593 GLN A C 1
ATOM 4422 O O . GLN A 1 593 ? 42.662 16.561 97.151 1.00 4.73 593 GLN A O 1
ATOM 4428 N N . ALA A 1 594 ? 41.234 15.981 95.520 1.00 5.01 594 ALA A N 1
ATOM 4429 C CA . ALA A 1 594 ? 40.356 15.206 96.428 1.00 4.71 594 ALA A CA 1
ATOM 4430 C C . ALA A 1 594 ? 41.062 14.171 97.306 1.00 4.69 594 ALA A C 1
ATOM 4431 O O . ALA A 1 594 ? 40.687 14.008 98.459 1.00 4.66 594 ALA A O 1
ATOM 4433 N N . PRO A 1 595 ? 42.080 13.458 96.769 1.00 4.94 595 PRO A N 1
ATOM 4434 C CA . PRO A 1 595 ? 42.784 12.503 97.633 1.00 5.03 595 PRO A CA 1
ATOM 4435 C C . PRO A 1 595 ? 43.475 13.106 98.837 1.00 5.10 595 PRO A C 1
ATOM 4436 O O . PRO A 1 595 ? 43.672 12.416 99.827 1.00 4.93 595 PRO A O 1
ATOM 4440 N N . TYR A 1 596 ? 43.824 14.387 98.756 1.00 5.68 596 TYR A N 1
ATOM 4441 C CA . TYR A 1 596 ? 44.506 15.069 99.845 1.00 6.02 596 TYR A CA 1
ATOM 4442 C C . TYR A 1 596 ? 43.557 15.740 100.842 1.00 5.93 596 TYR A C 1
ATOM 4443 O O . TYR A 1 596 ? 44.017 16.404 101.772 1.00 6.02 596 TYR A O 1
ATOM 4452 N N . LEU A 1 597 ? 42.247 15.572 100.670 1.00 5.45 597 LEU A N 1
ATOM 4453 C CA . LEU A 1 597 ? 41.304 16.226 101.591 1.00 4.94 597 LEU A CA 1
ATOM 4454 C C . LEU A 1 597 ? 41.051 15.480 102.900 1.00 5.21 597 LEU A C 1
ATOM 4455 O O . LEU A 1 597 ? 40.458 16.029 103.833 1.00 5.00 597 LEU A O 1
ATOM 4460 N N . PHE A 1 598 ? 41.500 14.231 102.971 1.00 5.14 598 PHE A N 1
ATOM 4461 C CA . PHE A 1 598 ? 41.417 13.474 104.213 1.00 5.47 598 PHE A CA 1
ATOM 4462 C C . PHE A 1 598 ? 42.224 14.118 105.342 1.00 6.23 598 PHE A C 1
ATOM 4463 O O . PHE A 1 598 ? 41.882 13.939 106.517 1.00 6.45 598 PHE A O 1
ATOM 4471 N N . ASN A 1 599 ? 43.271 14.874 104.980 1.00 6.28 599 ASN A N 1
ATOM 4472 C CA . ASN A 1 599 ? 44.037 15.684 105.929 1.00 6.53 599 ASN A CA 1
ATOM 4473 C C . ASN A 1 599 ? 43.138 16.700 106.642 1.00 7.02 599 ASN A C 1
ATOM 4474 O O . ASN A 1 599 ? 43.387 17.073 107.781 1.00 7.23 599 ASN A O 1
ATOM 4479 N N . TYR A 1 600 ? 42.099 17.151 105.951 1.00 7.60 600 TYR A N 1
ATOM 4480 C CA . TYR A 1 600 ? 41.176 18.148 106.491 1.00 7.92 600 TYR A CA 1
ATOM 4481 C C . TYR A 1 600 ? 40.084 17.531 107.336 1.00 8.32 600 TYR A C 1
ATOM 4482 O O . TYR A 1 600 ? 39.474 18.225 108.146 1.00 8.30 600 TYR A O 1
ATOM 4491 N N . THR A 1 601 ? 39.823 16.238 107.147 1.00 8.73 601 THR A N 1
ATOM 4492 C CA . THR A 1 601 ? 38.801 15.556 107.938 1.00 9.25 601 THR A CA 1
ATOM 4493 C C . THR A 1 601 ? 39.389 14.758 109.084 1.00 9.25 601 THR A C 1
ATOM 4494 O O . THR A 1 601 ? 38.709 13.888 109.632 1.00 9.67 601 THR A O 1
ATOM 4498 N N . GLY A 1 602 ? 40.644 15.045 109.430 1.00 9.55 602 GLY A N 1
ATOM 4499 C CA . GLY A 1 602 ? 41.334 14.393 110.555 1.00 9.27 602 GLY A CA 1
ATOM 4500 C C . GLY A 1 602 ? 41.745 12.963 110.268 1.00 9.29 602 GLY A C 1
ATOM 4501 O O . GLY A 1 602 ? 41.959 12.160 111.186 1.00 8.91 602 GLY A O 1
ATOM 4502 N N . GLU A 1 603 ? 41.861 12.618 108.989 1.00 8.89 603 GLU A N 1
ATOM 4503 C CA . GLU A 1 603 ? 42.259 11.247 108.634 1.00 8.63 603 GLU A CA 1
ATOM 4504 C C . GLU A 1 603 ? 43.427 11.251 107.651 1.00 7.97 603 GLU A C 1
ATOM 4505 O O . GLU A 1 603 ? 43.306 10.763 106.525 1.00 7.98 603 GLU A O 1
ATOM 4511 N N . PRO A 1 604 ? 44.566 11.838 108.067 1.00 7.59 604 PRO A N 1
ATOM 4512 C CA . PRO A 1 604 ? 45.684 11.982 107.132 1.00 7.11 604 PRO A CA 1
ATOM 4513 C C . PRO A 1 604 ? 46.193 10.628 106.606 1.00 6.66 604 PRO A C 1
ATOM 4514 O O . PRO A 1 604 ? 46.681 10.559 105.471 1.00 5.91 604 PRO A O 1
ATOM 4518 N N . SER A 1 605 ? 46.051 9.557 107.393 1.00 6.01 605 SER A N 1
ATOM 4519 C CA . SER A 1 605 ? 46.475 8.224 106.915 1.00 5.46 605 SER A CA 1
ATOM 4520 C C . SER A 1 605 ? 45.788 7.841 105.593 1.00 5.19 605 SER A C 1
ATOM 4521 O O . SER A 1 605 ? 46.404 7.212 104.739 1.00 5.02 605 SER A O 1
ATOM 4524 N N . LEU A 1 606 ? 44.531 8.258 105.413 1.00 4.98 606 LEU A N 1
ATOM 4525 C CA . LEU A 1 606 ? 43.781 7.928 104.201 1.00 4.96 606 LEU A CA 1
ATOM 4526 C C . LEU A 1 606 ? 44.288 8.700 102.986 1.00 4.52 606 LEU A C 1
ATOM 4527 O O . LEU A 1 606 ? 44.277 8.186 101.872 1.00 5.16 606 LEU A O 1
ATOM 4532 N N . THR A 1 607 ? 44.736 9.929 103.210 1.00 4.43 607 THR A N 1
ATOM 4533 C CA . THR A 1 607 ? 45.390 10.729 102.175 1.00 4.57 607 THR A CA 1
ATOM 4534 C C . THR A 1 607 ? 46.666 10.012 101.723 1.00 5.01 607 THR A C 1
ATOM 4535 O O . THR A 1 607 ? 46.889 9.805 100.525 1.00 4.68 607 THR A O 1
ATOM 4539 N N . GLN A 1 608 ? 47.461 9.570 102.691 1.00 4.69 608 GLN A N 1
ATOM 4540 C CA . GLN A 1 608 ? 48.682 8.824 102.399 1.00 5.02 608 GLN A CA 1
ATOM 4541 C C . GLN A 1 608 ? 48.401 7.577 101.580 1.00 4.82 608 GLN A C 1
ATOM 4542 O O . GLN A 1 608 ? 49.074 7.328 100.577 1.00 4.26 608 GLN A O 1
ATOM 4548 N N . LYS A 1 609 ? 47.402 6.805 101.999 1.00 5.18 609 LYS A N 1
ATOM 4549 C CA . LYS A 1 609 ? 47.008 5.602 101.265 1.00 5.44 609 LYS A CA 1
ATOM 4550 C C . LYS A 1 609 ? 46.642 5.921 99.824 1.00 5.14 609 LYS A C 1
ATOM 4551 O O . LYS A 1 609 ? 47.170 5.305 98.886 1.00 5.18 609 LYS A O 1
ATOM 4557 N N . TRP A 1 610 ? 45.736 6.877 99.654 1.00 4.82 610 TRP A N 1
ATOM 4558 C CA . TRP A 1 610 ? 45.214 7.208 98.331 1.00 5.42 610 TRP A CA 1
ATOM 4559 C C . TRP A 1 610 ? 46.234 7.838 97.410 1.00 5.90 610 TRP A C 1
ATOM 4560 O O . TRP A 1 610 ? 46.238 7.544 96.207 1.00 6.04 610 TRP A O 1
ATOM 4571 N N . ALA A 1 611 ? 47.099 8.688 97.970 1.00 5.88 611 ALA A N 1
ATOM 4572 C CA . ALA A 1 611 ? 48.211 9.266 97.205 1.00 6.31 611 ALA A CA 1
ATOM 4573 C C . ALA A 1 611 ? 49.139 8.173 96.673 1.00 6.41 611 ALA A C 1
ATOM 4574 O O . ALA A 1 611 ? 49.424 8.125 95.472 1.00 6.48 611 ALA A O 1
ATOM 4576 N N . ARG A 1 612 ? 49.583 7.276 97.549 1.00 5.48 612 ARG A N 1
ATOM 4577 C CA . ARG A 1 612 ? 50.436 6.184 97.099 1.00 5.71 612 ARG A CA 1
ATOM 4578 C C . ARG A 1 612 ? 49.713 5.273 96.092 1.00 5.40 612 ARG A C 1
ATOM 4579 O O . ARG A 1 612 ? 50.320 4.841 95.105 1.00 5.68 612 ARG A O 1
ATOM 4587 N N . ALA A 1 613 ? 48.422 5.018 96.320 1.00 4.76 613 ALA A N 1
ATOM 4588 C CA . ALA A 1 613 ? 47.643 4.074 95.492 1.00 4.20 613 ALA A CA 1
ATOM 4589 C C . ALA A 1 613 ? 47.351 4.578 94.071 1.00 4.35 613 ALA A C 1
ATOM 4590 O O . ALA A 1 613 ? 47.618 3.884 93.070 1.00 3.50 613 ALA A O 1
ATOM 4592 N N . ILE A 1 614 ? 46.795 5.784 93.986 1.00 4.20 614 ILE A N 1
ATOM 4593 C CA . ILE A 1 614 ? 46.445 6.379 92.691 1.00 4.67 614 ILE A CA 1
ATOM 4594 C C . ILE A 1 614 ? 47.678 6.482 91.803 1.00 4.51 614 ILE A C 1
ATOM 4595 O O . ILE A 1 614 ? 47.617 6.199 90.608 1.00 4.71 614 ILE A O 1
ATOM 4600 N N . TYR A 1 615 ? 48.799 6.882 92.382 1.00 4.36 615 TYR A N 1
ATOM 4601 C CA . TYR A 1 615 ? 49.973 7.212 91.557 1.00 4.85 615 TYR A CA 1
ATOM 4602 C C . TYR A 1 615 ? 50.943 6.050 91.333 1.00 4.88 615 TYR A C 1
ATOM 4603 O O . TYR A 1 615 ? 51.722 6.086 90.388 1.00 4.85 615 TYR A O 1
ATOM 4612 N N . THR A 1 616 ? 50.897 5.023 92.186 1.00 4.35 616 THR A N 1
ATOM 4613 C CA . THR A 1 616 ? 51.897 3.953 92.071 1.00 4.62 616 THR A CA 1
ATOM 4614 C C . THR A 1 616 ? 51.337 2.532 92.103 1.00 4.83 616 THR A C 1
ATOM 4615 O O . THR A 1 616 ? 52.107 1.589 91.976 1.00 4.84 616 THR A O 1
ATOM 4619 N N . LYS A 1 617 ? 50.021 2.393 92.257 1.00 4.97 617 LYS A N 1
ATOM 4620 C CA . LYS A 1 617 ? 49.365 1.088 92.368 1.00 6.36 617 LYS A CA 1
ATOM 4621 C C . LYS A 1 617 ? 48.128 1.021 91.453 1.00 6.86 617 LYS A C 1
ATOM 4622 O O . LYS A 1 617 ? 47.863 1.952 90.693 1.00 7.32 617 LYS A O 1
ATOM 4628 N N . GLU A 1 618 ? 47.404 -0.091 91.515 1.00 7.03 618 GLU A N 1
ATOM 4629 C CA . GLU A 1 618 ? 46.132 -0.236 90.829 1.00 7.91 618 GLU A CA 1
ATOM 4630 C C . GLU A 1 618 ? 45.049 0.354 91.702 1.00 7.81 618 GLU A C 1
ATOM 4631 O O . GLU A 1 618 ? 45.056 0.141 92.911 1.00 7.83 618 GLU A O 1
ATOM 4637 N N . THR A 1 619 ? 44.128 1.096 91.096 1.00 7.07 619 THR A N 1
ATOM 4638 C CA . THR A 1 619 ? 42.939 1.583 91.795 1.00 6.88 619 THR A CA 1
ATOM 4639 C C . THR A 1 619 ? 41.676 1.287 90.999 1.00 7.07 619 THR A C 1
ATOM 4640 O O . THR A 1 619 ? 41.746 1.017 89.795 1.00 6.54 619 THR A O 1
ATOM 4644 N N . TRP A 1 620 ? 40.528 1.369 91.675 1.00 6.60 620 TRP A N 1
ATOM 4645 C CA . TRP A 1 620 ? 39.227 1.357 91.008 1.00 7.46 620 TRP A CA 1
ATOM 4646 C C . TRP A 1 620 ? 38.985 2.662 90.269 1.00 7.30 620 TRP A C 1
ATOM 4647 O O . TRP A 1 620 ? 39.155 3.747 90.825 1.00 7.30 620 TRP A O 1
ATOM 4658 N N . ASN A 1 621 ? 38.608 2.537 89.001 1.00 7.01 621 ASN A N 1
ATOM 4659 C CA . ASN A 1 621 ? 38.296 3.692 88.170 1.00 6.73 621 ASN A CA 1
ATOM 4660 C C . ASN A 1 621 ? 36.908 3.596 87.584 1.00 6.29 621 ASN A C 1
ATOM 4661 O O . ASN A 1 621 ? 36.629 2.710 86.772 1.00 6.48 621 ASN A O 1
ATOM 4666 N N . ARG A 1 622 ? 36.037 4.493 88.048 1.00 5.85 622 ARG A N 1
ATOM 4667 C CA . ARG A 1 622 ? 34.663 4.574 87.576 1.00 4.87 622 ARG A CA 1
ATOM 4668 C C . ARG A 1 622 ? 34.520 5.550 86.410 1.00 5.06 622 ARG A C 1
ATOM 4669 O O . ARG A 1 622 ? 33.739 5.314 85.478 1.00 4.82 622 ARG A O 1
ATOM 4677 N N . TYR A 1 623 ? 35.281 6.639 86.446 1.00 4.93 623 TYR A N 1
ATOM 4678 C CA . TYR A 1 623 ? 35.087 7.709 85.473 1.00 5.03 623 TYR A CA 1
ATOM 4679 C C . TYR A 1 623 ? 36.212 7.886 84.446 1.00 5.19 623 TYR A C 1
ATOM 4680 O O . TYR A 1 623 ? 37.391 7.767 84.765 1.00 4.85 623 TYR A O 1
ATOM 4689 N N . ILE A 1 624 ? 35.808 8.173 83.207 1.00 6.02 624 ILE A N 1
ATOM 4690 C CA . ILE A 1 624 ? 36.716 8.661 82.149 1.00 5.64 624 ILE A CA 1
ATOM 4691 C C . ILE A 1 624 ? 36.557 10.177 82.072 1.00 5.80 624 ILE A C 1
ATOM 4692 O O . ILE A 1 624 ? 35.819 10.748 82.868 1.00 6.37 624 ILE A O 1
ATOM 4697 N N . ALA A 1 625 ? 37.261 10.832 81.154 1.00 5.86 625 ALA A N 1
ATOM 4698 C CA . ALA A 1 625 ? 37.316 12.291 81.127 1.00 6.35 625 ALA A CA 1
ATOM 4699 C C . ALA A 1 625 ? 36.308 12.911 80.173 1.00 6.29 625 ALA A C 1
ATOM 4700 O O . ALA A 1 625 ? 36.214 14.128 80.082 1.00 7.37 625 ALA A O 1
ATOM 4702 N N . THR A 1 626 ? 35.561 12.066 79.464 1.00 6.47 626 THR A N 1
ATOM 4703 C CA . THR A 1 626 ? 34.590 12.516 78.472 1.00 6.19 626 THR A CA 1
ATOM 4704 C C . THR A 1 626 ? 33.456 11.483 78.398 1.00 6.14 626 THR A C 1
ATOM 4705 O O . THR A 1 626 ? 33.528 10.439 79.047 1.00 5.72 626 THR A O 1
ATOM 4709 N N . GLY A 1 627 ? 32.397 11.792 77.654 1.00 6.01 627 GLY A N 1
ATOM 4710 C CA . GLY A 1 627 ? 31.208 10.937 77.589 1.00 5.93 627 GLY A CA 1
ATOM 4711 C C . GLY A 1 627 ? 31.502 9.465 77.315 1.00 6.46 627 GLY A C 1
ATOM 4712 O O . GLY A 1 627 ? 31.033 8.577 78.029 1.00 6.37 627 GLY A O 1
ATOM 4713 N N . SER A 1 628 ? 32.273 9.205 76.269 1.00 6.14 628 SER A N 1
ATOM 4714 C CA . SER A 1 628 ? 32.592 7.840 75.913 1.00 7.00 628 SER A CA 1
ATOM 4715 C C . SER A 1 628 ? 33.910 7.757 75.136 1.00 7.73 628 SER A C 1
ATOM 4716 O O . SER A 1 628 ? 34.403 8.762 74.600 1.00 7.31 628 SER A O 1
ATOM 4719 N N . SER A 1 629 ? 34.452 6.546 75.044 1.00 8.94 629 SER A N 1
ATOM 4720 C CA . SER A 1 629 ? 35.720 6.302 74.355 1.00 9.77 629 SER A CA 1
ATOM 4721 C C . SER A 1 629 ? 35.697 4.935 73.670 1.00 10.41 629 SER A C 1
ATOM 4722 O O . SER A 1 629 ? 35.288 3.932 74.270 1.00 10.23 629 SER A O 1
ATOM 4725 N N . SER A 1 630 ? 36.140 4.898 72.416 1.00 10.71 630 SER A N 1
ATOM 4726 C CA . SER A 1 630 ? 36.292 3.632 71.688 1.00 11.33 630 SER A CA 1
ATOM 4727 C C . SER A 1 630 ? 37.463 2.816 72.229 1.00 11.09 630 SER A C 1
ATOM 4728 O O . SER A 1 630 ? 37.596 1.643 71.924 1.00 11.41 630 SER A O 1
ATOM 4731 N N . ALA A 1 631 ? 38.312 3.439 73.037 1.00 11.41 631 ALA A N 1
ATOM 4732 C CA . ALA A 1 631 ? 39.492 2.767 73.559 1.00 10.90 631 ALA A CA 1
ATOM 4733 C C . ALA A 1 631 ? 39.209 1.839 74.742 1.00 10.91 631 ALA A C 1
ATOM 4734 O O . ALA A 1 631 ? 40.065 1.042 75.111 1.00 11.22 631 ALA A O 1
ATOM 4736 N N . VAL A 1 632 ? 38.015 1.928 75.329 1.00 9.98 632 VAL A N 1
ATOM 4737 C CA . VAL A 1 632 ? 37.659 1.102 76.492 1.00 8.53 632 VAL A CA 1
ATOM 4738 C C . VAL A 1 632 ? 36.145 1.090 76.599 1.00 7.98 632 VAL A C 1
ATOM 4739 O O . VAL A 1 632 ? 35.506 2.119 76.355 1.00 8.28 632 VAL A O 1
ATOM 4743 N N . PRO A 1 633 ? 35.551 -0.066 76.948 1.00 7.61 633 PRO A N 1
ATOM 4744 C CA . PRO A 1 633 ? 34.094 -0.107 77.097 1.00 7.28 633 PRO A CA 1
ATOM 4745 C C . PRO A 1 633 ? 33.593 0.941 78.103 1.00 6.68 633 PRO A C 1
ATOM 4746 O O . PRO A 1 633 ? 33.943 0.888 79.285 1.00 6.45 633 PRO A O 1
ATOM 4750 N N . SER A 1 634 ? 32.784 1.881 77.610 1.00 5.94 634 SER A N 1
ATOM 4751 C CA . SER A 1 634 ? 32.472 3.099 78.345 1.00 5.04 634 SER A CA 1
ATOM 4752 C C . SER A 1 634 ? 31.173 3.723 77.857 1.00 5.03 634 SER A C 1
ATOM 4753 O O . SER A 1 634 ? 30.705 3.433 76.750 1.00 5.41 634 SER A O 1
ATOM 4756 N N . GLY A 1 635 ? 30.619 4.608 78.674 1.00 4.47 635 GLY A N 1
ATOM 4757 C CA . GLY A 1 635 ? 29.414 5.345 78.326 1.00 4.96 635 GLY A CA 1
ATOM 4758 C C . GLY A 1 635 ? 28.988 6.217 79.479 1.00 5.66 635 GLY A C 1
ATOM 4759 O O . GLY A 1 635 ? 29.212 5.877 80.648 1.00 5.22 635 GLY A O 1
ATOM 4760 N N . GLY A 1 636 ? 28.372 7.350 79.152 1.00 5.87 636 GLY A N 1
ATOM 4761 C CA . GLY A 1 636 ? 27.832 8.244 80.176 1.00 6.17 636 GLY A CA 1
ATOM 4762 C C . GLY A 1 636 ? 28.921 8.785 81.080 1.00 6.46 636 GLY A C 1
ATOM 4763 O O . GLY A 1 636 ? 28.659 9.064 82.246 1.00 6.82 636 GLY A O 1
ATOM 4764 N N . GLY A 1 637 ? 30.139 8.930 80.537 1.00 6.04 637 GLY A N 1
ATOM 4765 C CA . GLY A 1 637 ? 31.304 9.416 81.298 1.00 5.99 637 GLY A CA 1
ATOM 4766 C C . GLY A 1 637 ? 31.971 8.376 82.192 1.00 6.06 637 GLY A C 1
ATOM 4767 O O . GLY A 1 637 ? 32.855 8.703 83.006 1.00 6.44 637 GLY A O 1
ATOM 4768 N N . GLU A 1 638 ? 31.581 7.115 82.037 1.00 5.40 638 GLU A N 1
ATOM 4769 C CA . GLU A 1 638 ? 32.099 6.071 82.923 1.00 5.01 638 GLU A CA 1
ATOM 4770 C C . GLU A 1 638 ? 32.719 4.884 82.179 1.00 4.53 638 GLU A C 1
ATOM 4771 O O . GLU A 1 638 ? 32.352 4.603 81.029 1.00 3.44 638 GLU A O 1
ATOM 4777 N N . PHE A 1 639 ? 33.672 4.228 82.843 1.00 4.03 639 PHE A N 1
ATOM 4778 C CA . PHE A 1 639 ? 34.109 2.868 82.500 1.00 4.24 639 PHE A CA 1
ATOM 4779 C C . PHE A 1 639 ? 32.927 1.935 82.781 1.00 4.52 639 PHE A C 1
ATOM 4780 O O . PHE A 1 639 ? 32.443 1.882 83.911 1.00 4.81 639 PHE A O 1
ATOM 4788 N N . THR A 1 640 ? 32.474 1.188 81.776 1.00 5.22 640 THR A N 1
ATOM 4789 C CA . THR A 1 640 ? 31.342 0.261 81.956 1.00 5.80 640 THR A CA 1
ATOM 4790 C C . THR A 1 640 ? 31.787 -1.146 81.549 1.00 6.08 640 THR A C 1
ATOM 4791 O O . THR A 1 640 ? 31.789 -1.469 80.354 1.00 5.86 640 THR A O 1
ATOM 4795 N N . PRO A 1 641 ? 32.160 -1.990 82.531 1.00 6.57 641 PRO A N 1
ATOM 4796 C CA . PRO A 1 641 ? 32.109 -1.741 83.969 1.00 6.76 641 PRO A CA 1
ATOM 4797 C C . PRO A 1 641 ? 33.300 -0.933 84.497 1.00 7.43 641 PRO A C 1
ATOM 4798 O O . PRO A 1 641 ? 34.282 -0.747 83.770 1.00 7.31 641 PRO A O 1
ATOM 4802 N N . PRO A 1 642 ? 33.225 -0.470 85.766 1.00 7.68 642 PRO A N 1
ATOM 4803 C CA . PRO A 1 642 ? 34.393 0.103 86.417 1.00 8.12 642 PRO A CA 1
ATOM 4804 C C . PRO A 1 642 ? 35.605 -0.822 86.326 1.00 8.63 642 PRO A C 1
ATOM 4805 O O . PRO A 1 642 ? 35.454 -2.044 86.335 1.00 9.18 642 PRO A O 1
ATOM 4809 N N . LEU A 1 643 ? 36.797 -0.234 86.268 1.00 9.20 643 LEU A N 1
ATOM 4810 C CA . LEU A 1 643 ? 38.016 -0.971 85.969 1.00 9.82 643 LEU A CA 1
ATOM 4811 C C . LEU A 1 643 ? 39.101 -0.777 87.050 1.00 9.81 643 LEU A C 1
ATOM 4812 O O . LEU A 1 643 ? 39.382 0.337 87.466 1.00 9.76 643 LEU A O 1
ATOM 4817 N N . LYS A 1 644 ? 39.698 -1.875 87.502 1.00 10.83 644 LYS A N 1
ATOM 4818 C CA . LYS A 1 644 ? 40.825 -1.805 88.435 1.00 11.06 644 LYS A CA 1
ATOM 4819 C C . LYS A 1 644 ? 42.124 -1.850 87.650 1.00 10.59 644 LYS A C 1
ATOM 4820 O O . LYS A 1 644 ? 42.441 -2.860 87.018 1.00 11.54 644 LYS A O 1
ATOM 4826 N N . THR A 1 645 ? 42.875 -0.759 87.694 1.00 9.56 645 THR A N 1
ATOM 4827 C CA . THR A 1 645 ? 43.998 -0.565 86.793 1.00 8.37 645 THR A CA 1
ATOM 4828 C C . THR A 1 645 ? 44.898 0.523 87.356 1.00 8.04 645 THR A C 1
ATOM 4829 O O . THR A 1 645 ? 44.456 1.313 88.202 1.00 7.93 645 THR A O 1
ATOM 4833 N N . LYS A 1 646 ? 46.161 0.542 86.925 1.00 7.41 646 LYS A N 1
ATOM 4834 C CA . LYS A 1 646 ? 47.067 1.637 87.273 1.00 7.54 646 LYS A CA 1
ATOM 4835 C C . LYS A 1 646 ? 46.650 2.859 86.477 1.00 7.08 646 LYS A C 1
ATOM 4836 O O . LYS A 1 646 ? 46.323 2.760 85.293 1.00 7.04 646 LYS A O 1
ATOM 4842 N N . VAL A 1 647 ? 46.684 4.013 87.129 1.00 7.08 647 VAL A N 1
ATOM 4843 C CA . VAL A 1 647 ? 46.307 5.272 86.488 1.00 5.75 647 VAL A CA 1
ATOM 4844 C C . VAL A 1 6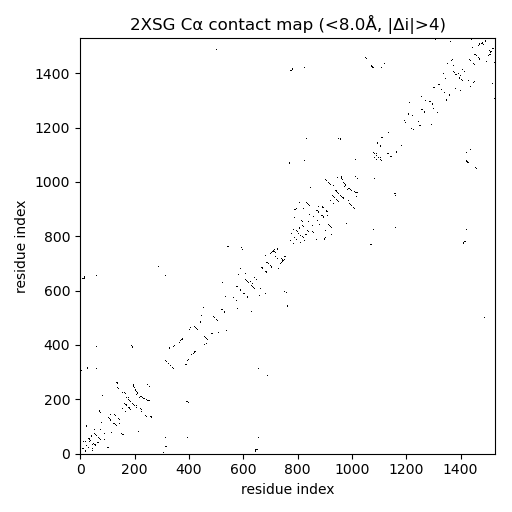47 ? 47.483 5.738 85.637 1.00 5.44 647 VAL A C 1
ATOM 4845 O O . VAL A 1 647 ? 47.305 6.228 84.526 1.00 4.92 647 VAL A O 1
ATOM 4849 N N . TYR A 1 648 ? 48.683 5.558 86.178 1.00 5.42 648 TYR A N 1
ATOM 4850 C CA . TYR A 1 648 ? 49.922 5.925 85.527 1.00 5.56 648 TYR A CA 1
ATOM 4851 C C . TYR A 1 648 ? 50.734 4.667 85.224 1.00 6.13 648 TYR A C 1
ATOM 4852 O O . TYR A 1 648 ? 50.999 3.888 86.148 1.00 5.77 648 TYR A O 1
ATOM 4861 N N . ARG A 1 649 ? 51.122 4.476 83.954 1.00 6.63 649 ARG A N 1
ATOM 4862 C CA . ARG A 1 649 ? 51.964 3.328 83.533 1.00 7.76 649 ARG A CA 1
ATOM 4863 C C . ARG A 1 649 ? 53.235 3.813 82.844 1.00 7.14 649 ARG A C 1
ATOM 4864 O O . ARG A 1 649 ? 53.197 4.820 82.136 1.00 6.28 649 ARG A O 1
ATOM 4872 N N . LEU A 1 650 ? 54.343 3.079 83.008 1.00 6.89 650 LEU A N 1
ATOM 4873 C CA . LEU A 1 650 ? 55.512 3.322 82.177 1.00 6.76 650 LEU A CA 1
ATOM 4874 C C . LEU A 1 650 ? 55.316 2.513 80.893 1.00 7.34 650 LEU A C 1
ATOM 4875 O O . LEU A 1 650 ? 55.915 1.447 80.702 1.00 7.61 650 LEU A O 1
ATOM 4880 N N . ASP A 1 651 ? 54.457 3.047 80.029 1.00 6.73 651 ASP A N 1
ATOM 4881 C CA . ASP A 1 651 ? 54.026 2.407 78.809 1.00 6.42 651 ASP A CA 1
ATOM 4882 C C . ASP A 1 651 ? 53.610 3.497 77.842 1.00 6.73 651 ASP A C 1
ATOM 4883 O O . ASP A 1 651 ? 53.219 4.596 78.271 1.00 6.44 651 ASP A O 1
ATOM 4888 N N . PRO A 1 652 ? 53.670 3.208 76.523 1.00 6.60 652 PRO A N 1
ATOM 4889 C CA . PRO A 1 652 ? 53.043 4.126 75.570 1.00 5.92 652 PRO A CA 1
ATOM 4890 C C . PRO A 1 652 ? 51.571 4.427 75.927 1.00 5.76 652 PRO A C 1
ATOM 4891 O O . PRO A 1 652 ? 51.100 5.569 75.749 1.00 5.01 652 PRO A O 1
ATOM 4895 N N . ARG A 1 653 ? 50.855 3.430 76.447 1.00 4.88 653 ARG A N 1
ATOM 4896 C CA . ARG A 1 653 ? 49.549 3.680 77.020 1.00 4.60 653 ARG A CA 1
ATOM 4897 C C . ARG A 1 653 ? 49.802 4.203 78.441 1.00 4.73 653 ARG A C 1
ATOM 4898 O O . ARG A 1 653 ? 49.717 3.449 79.415 1.00 4.53 653 ARG A O 1
ATOM 4906 N N . GLY A 1 654 ? 50.146 5.489 78.546 1.00 4.40 654 GLY A N 1
ATOM 4907 C CA . GLY A 1 654 ? 50.724 6.058 79.774 1.00 4.89 654 GLY A CA 1
ATOM 4908 C C . GLY A 1 654 ? 49.733 6.467 80.852 1.00 5.57 654 GLY A C 1
ATOM 4909 O O . GLY A 1 654 ? 50.018 6.312 82.050 1.00 6.41 654 GLY A O 1
ATOM 4910 N N . MET A 1 655 ? 48.578 6.996 80.434 1.00 5.05 655 MET A N 1
ATOM 4911 C CA . MET A 1 655 ? 47.517 7.356 81.356 1.00 4.93 655 MET A CA 1
ATOM 4912 C C . MET A 1 655 ? 46.310 6.488 81.058 1.00 4.40 655 MET A C 1
ATOM 4913 O O . MET A 1 655 ? 46.295 5.740 80.076 1.00 3.74 655 MET A O 1
ATOM 4918 N N . LEU A 1 656 ? 45.268 6.654 81.869 1.00 3.43 656 LEU A N 1
ATOM 4919 C CA . LEU A 1 656 ? 43.963 6.075 81.567 1.00 3.04 656 LEU A CA 1
ATOM 4920 C C . LEU A 1 656 ? 43.514 6.491 80.163 1.00 2.93 656 LEU A C 1
ATOM 4921 O O . LEU A 1 656 ? 43.901 7.564 79.690 1.00 3.07 656 LEU A O 1
ATOM 4926 N N . PRO A 1 657 ? 42.686 5.660 79.505 1.00 2.68 657 PRO A N 1
ATOM 4927 C CA . PRO A 1 657 ? 42.105 6.134 78.251 1.00 3.10 657 PRO A CA 1
ATOM 4928 C C . PRO A 1 657 ? 41.285 7.420 78.524 1.00 3.13 657 PRO A C 1
ATOM 4929 O O . PRO A 1 657 ? 40.623 7.501 79.557 1.00 2.49 657 PRO A O 1
ATOM 4933 N N . THR A 1 658 ? 41.340 8.374 77.586 1.00 3.04 658 THR A N 1
ATOM 4934 C CA . THR A 1 658 ? 40.754 9.734 77.676 1.00 3.53 658 THR A CA 1
ATOM 4935 C C . THR A 1 658 ? 41.492 10.717 78.609 1.00 3.59 658 THR A C 1
ATOM 4936 O O . THR A 1 658 ? 41.177 11.919 78.636 1.00 3.76 658 THR A O 1
ATOM 4940 N N . MET A 1 659 ? 42.425 10.217 79.399 1.00 3.32 659 MET A N 1
ATOM 4941 C CA . MET A 1 659 ? 43.088 11.046 80.398 1.00 3.65 659 MET A CA 1
ATOM 4942 C C . MET A 1 659 ? 44.224 11.857 79.771 1.00 3.55 659 MET A C 1
ATOM 4943 O O . MET A 1 659 ? 45.363 11.424 79.753 1.00 3.88 659 MET A O 1
ATOM 4948 N N . ASP A 1 660 ? 43.895 13.020 79.213 1.00 3.67 660 ASP A N 1
ATOM 4949 C CA . ASP A 1 660 ? 44.895 13.859 78.555 1.00 3.95 660 ASP A CA 1
ATOM 4950 C C . ASP A 1 660 ? 45.797 14.445 79.622 1.00 3.66 660 ASP A C 1
ATOM 4951 O O . ASP A 1 660 ? 45.334 14.733 80.717 1.00 3.81 660 ASP A O 1
ATOM 4956 N N . ASN A 1 661 ? 47.085 14.577 79.323 1.00 3.35 661 ASN A N 1
ATOM 4957 C CA . ASN A 1 661 ? 48.031 15.161 80.276 1.00 3.15 661 ASN A CA 1
ATOM 4958 C C . ASN A 1 661 ? 47.693 16.651 80.534 1.00 3.52 661 ASN A C 1
ATOM 4959 O O . ASN A 1 661 ? 47.897 17.163 81.650 1.00 3.16 661 ASN A O 1
ATOM 4964 N N . ASP A 1 662 ? 47.165 17.318 79.500 1.00 2.78 662 ASP A N 1
ATOM 4965 C CA . ASP A 1 662 ? 46.843 18.761 79.522 1.00 2.87 662 ASP A CA 1
ATOM 4966 C C . ASP A 1 662 ? 48.050 19.636 79.877 1.00 2.74 662 ASP A C 1
ATOM 4967 O O . ASP A 1 662 ? 48.193 20.105 81.017 1.00 2.00 662 ASP A O 1
ATOM 4972 N N . ALA A 1 663 ? 48.916 19.858 78.898 1.00 2.47 663 ALA A N 1
ATOM 4973 C CA . ALA A 1 663 ? 50.075 20.739 79.098 1.00 3.12 663 ALA A CA 1
ATOM 4974 C C . ALA A 1 663 ? 50.918 20.320 80.310 1.00 2.97 663 ALA A C 1
ATOM 4975 O O . ALA A 1 663 ? 51.424 21.170 81.062 1.00 3.73 663 ALA A O 1
ATOM 4977 N N . GLY A 1 664 ? 51.054 19.014 80.500 1.00 2.37 664 GLY A N 1
ATOM 4978 C CA . GLY A 1 664 ? 51.894 18.459 81.548 1.00 2.70 664 GLY A CA 1
ATOM 4979 C C . GLY A 1 664 ? 51.284 18.460 82.939 1.00 2.78 664 GLY A C 1
ATOM 4980 O O . GLY A 1 664 ? 51.999 18.231 83.915 1.00 2.55 664 GLY A O 1
ATOM 4981 N N . THR A 1 665 ? 49.975 18.708 83.047 1.00 2.25 665 THR A N 1
ATOM 4982 C CA . THR A 1 665 ? 49.328 18.721 84.376 1.00 2.81 665 THR A CA 1
ATOM 4983 C C . THR A 1 665 ? 49.373 17.361 85.082 1.00 2.30 665 THR A C 1
ATOM 4984 O O . THR A 1 665 ? 49.793 17.265 86.242 1.00 2.00 665 THR A O 1
ATOM 4988 N N . MET A 1 666 ? 48.915 16.315 84.402 1.00 2.65 666 MET A N 1
ATOM 4989 C CA . MET A 1 666 ? 48.910 14.993 85.026 1.00 2.55 666 MET A CA 1
ATOM 4990 C C . MET A 1 666 ? 50.342 14.585 85.441 1.00 2.79 666 MET A C 1
ATOM 4991 O O . MET A 1 666 ? 50.542 14.094 86.561 1.00 2.93 666 MET A O 1
ATOM 4996 N N . SER A 1 667 ? 51.325 14.850 84.575 1.00 2.61 667 SER A N 1
ATOM 4997 C CA . SER A 1 667 ? 52.753 14.620 84.897 1.00 2.87 667 SER A CA 1
ATOM 4998 C C . SER A 1 667 ? 53.220 15.399 86.126 1.00 3.32 667 SER A C 1
ATOM 4999 O O . SER A 1 667 ? 53.917 14.847 86.986 1.00 2.63 667 SER A O 1
ATOM 5002 N N . THR A 1 668 ? 52.847 16.685 86.182 1.00 3.43 668 THR A N 1
ATOM 5003 C CA . THR A 1 668 ? 53.193 17.564 87.294 1.00 3.50 668 THR A CA 1
ATOM 5004 C C . THR A 1 668 ? 52.568 17.097 88.614 1.00 3.24 668 THR A C 1
ATOM 5005 O O . THR A 1 668 ? 53.220 17.120 89.645 1.00 2.91 668 THR A O 1
ATOM 5009 N N . MET A 1 669 ? 51.314 16.649 88.578 1.00 3.01 669 MET A N 1
ATOM 5010 C CA . MET A 1 669 ? 50.719 16.032 89.771 1.00 2.90 669 MET A CA 1
ATOM 5011 C C . MET A 1 669 ? 51.448 14.767 90.221 1.00 2.84 669 MET A C 1
ATOM 5012 O O . MET A 1 669 ? 51.555 14.497 91.420 1.00 2.92 669 MET A O 1
ATOM 5017 N N . PHE A 1 670 ? 51.954 13.987 89.274 1.00 2.43 670 PHE A N 1
ATOM 5018 C CA . PHE A 1 670 ? 52.751 12.810 89.639 1.00 2.90 670 PHE A CA 1
ATOM 5019 C C . PHE A 1 670 ? 54.020 13.224 90.381 1.00 3.20 670 PHE A C 1
ATOM 5020 O O . PHE A 1 670 ? 54.362 12.646 91.414 1.00 3.61 670 PHE A O 1
ATOM 5028 N N . VAL A 1 671 ? 54.740 14.201 89.834 1.00 3.30 671 VAL A N 1
ATOM 5029 C CA . VAL A 1 671 ? 55.921 14.716 90.519 1.00 3.29 671 VAL A CA 1
ATOM 5030 C C . VAL A 1 671 ? 55.566 15.157 91.946 1.00 3.38 671 VAL A C 1
ATOM 5031 O O . VAL A 1 671 ? 56.271 14.820 92.894 1.00 2.83 671 VAL A O 1
ATOM 5035 N N . ALA A 1 672 ? 54.479 15.920 92.082 1.00 3.32 672 ALA A N 1
ATOM 5036 C CA . ALA A 1 672 ? 54.049 16.446 93.385 1.00 3.04 672 ALA A CA 1
ATOM 5037 C C . ALA A 1 672 ? 53.744 15.320 94.382 1.00 3.00 672 ALA A C 1
ATOM 5038 O O . ALA A 1 672 ? 54.131 15.391 95.567 1.00 2.82 672 ALA A O 1
ATOM 5040 N N . ALA A 1 673 ? 53.054 14.287 93.901 1.00 2.56 673 ALA A N 1
ATOM 5041 C CA . ALA A 1 673 ? 52.740 13.126 94.733 1.00 3.21 673 ALA A CA 1
ATOM 5042 C C . ALA A 1 673 ? 54.027 12.440 95.197 1.00 3.54 673 ALA A C 1
ATOM 5043 O O . ALA A 1 673 ? 54.138 12.064 96.370 1.00 3.54 673 ALA A O 1
ATOM 5045 N N . ALA A 1 674 ? 54.999 12.330 94.280 1.00 3.90 674 ALA A N 1
ATOM 5046 C CA . ALA A 1 674 ? 56.289 11.665 94.548 1.00 4.16 674 ALA A CA 1
ATOM 5047 C C . ALA A 1 674 ? 57.090 12.406 95.597 1.00 3.84 674 ALA A C 1
ATOM 5048 O O . ALA A 1 674 ? 57.651 11.775 96.498 1.00 4.49 674 ALA A O 1
ATOM 5050 N N . VAL A 1 675 ? 57.149 13.732 95.475 1.00 3.74 675 VAL A N 1
ATOM 5051 C CA . VAL A 1 675 ? 57.770 14.572 96.510 1.00 3.68 675 VAL A CA 1
ATOM 5052 C C . VAL A 1 675 ? 56.956 14.462 97.806 1.00 3.86 675 VAL A C 1
ATOM 5053 O O . VAL A 1 675 ? 57.521 14.363 98.908 1.00 3.55 675 VAL A O 1
ATOM 5057 N N . GLY A 1 676 ? 55.628 14.469 97.654 1.00 3.50 676 GLY A N 1
ATOM 5058 C CA . GLY A 1 676 ? 54.729 14.329 98.773 1.00 3.81 676 GLY A CA 1
ATOM 5059 C C . GLY A 1 676 ? 54.098 15.626 99.234 1.00 4.30 676 GLY A C 1
ATOM 5060 O O . GLY A 1 676 ? 53.549 15.675 100.344 1.00 4.24 676 GLY A O 1
ATOM 5061 N N . LEU A 1 677 ? 54.193 16.667 98.396 1.00 3.89 677 LEU A N 1
ATOM 5062 C CA . LEU A 1 677 ? 53.628 17.976 98.689 1.00 3.63 677 LEU A CA 1
ATOM 5063 C C . LEU A 1 677 ? 52.705 18.419 97.570 1.00 4.27 677 LEU A C 1
ATOM 5064 O O . LEU A 1 677 ? 53.143 18.629 96.430 1.00 3.90 677 LEU A O 1
ATOM 5069 N N . PHE A 1 678 ? 51.429 18.583 97.910 1.00 4.65 678 PHE A N 1
ATOM 5070 C CA . PHE A 1 678 ? 50.401 18.865 96.910 1.00 4.98 678 PHE A CA 1
ATOM 5071 C C . PHE A 1 678 ? 49.693 20.198 97.160 1.00 4.71 678 PHE A C 1
ATOM 5072 O O . PHE A 1 678 ? 49.383 20.530 98.310 1.00 3.86 678 PHE A O 1
ATOM 5080 N N . PRO A 1 679 ? 49.412 20.966 96.081 1.00 5.23 679 PRO A N 1
ATOM 5081 C CA . PRO A 1 679 ? 48.736 22.236 96.308 1.00 4.89 679 PRO A CA 1
ATOM 5082 C C . PRO A 1 679 ? 47.209 22.093 96.265 1.00 4.91 679 PRO A C 1
ATOM 5083 O O . PRO A 1 679 ? 46.584 22.295 95.216 1.00 5.52 679 PRO A O 1
ATOM 5087 N N . VAL A 1 680 ? 46.599 21.761 97.391 1.00 3.98 680 VAL A N 1
ATOM 5088 C CA . VAL A 1 680 ? 45.131 21.802 97.449 1.00 3.54 680 VAL A CA 1
ATOM 5089 C C . VAL A 1 680 ? 44.639 23.220 97.106 1.00 3.11 680 VAL A C 1
ATOM 5090 O O . VAL A 1 680 ? 43.853 23.410 96.188 1.00 3.56 680 VAL A O 1
ATOM 5094 N N . THR A 1 681 ? 45.170 24.211 97.796 1.00 3.12 681 THR A N 1
ATOM 5095 C CA . THR A 1 681 ? 44.815 25.594 97.517 1.00 3.01 681 THR A CA 1
ATOM 5096 C C . THR A 1 681 ? 45.880 26.252 96.653 1.00 3.25 681 THR A C 1
ATOM 5097 O O . THR A 1 681 ? 46.877 26.754 97.172 1.00 4.00 681 THR A O 1
ATOM 5101 N N . ALA A 1 682 ? 45.681 26.206 95.332 1.00 3.07 682 ALA A N 1
ATOM 5102 C CA . ALA A 1 682 ? 46.410 27.062 94.421 1.00 2.78 682 ALA A CA 1
ATOM 5103 C C . ALA A 1 682 ? 45.957 28.474 94.760 1.00 3.03 682 ALA A C 1
ATOM 5104 O O . ALA A 1 682 ? 44.798 28.688 95.134 1.00 2.73 682 ALA A O 1
ATOM 5106 N N . GLY A 1 683 ? 46.867 29.430 94.660 1.00 3.13 683 GLY A N 1
ATOM 5107 C CA . GLY A 1 683 ? 46.558 30.790 95.067 1.00 4.10 683 GLY A CA 1
ATOM 5108 C C . GLY A 1 683 ? 46.775 31.006 96.553 1.00 4.43 683 GLY A C 1
ATOM 5109 O O . GLY A 1 683 ? 46.327 32.006 97.112 1.00 5.46 683 GLY A O 1
ATOM 5110 N N . SER A 1 684 ? 47.443 30.062 97.199 1.00 4.33 684 SER A N 1
ATOM 5111 C CA . SER A 1 684 ? 47.895 30.234 98.585 1.00 5.30 684 SER A CA 1
ATOM 5112 C C . SER A 1 684 ? 49.378 29.864 98.618 1.00 5.47 684 SER A C 1
ATOM 5113 O O . SER A 1 684 ? 49.958 29.547 97.577 1.00 6.34 684 SER A O 1
ATOM 5116 N N . SER A 1 685 ? 49.987 29.898 99.795 1.00 5.80 685 SER A N 1
ATOM 5117 C CA . SER A 1 685 ? 51.390 29.528 99.913 1.00 6.30 685 SER A CA 1
ATOM 5118 C C . SER A 1 685 ? 51.552 28.130 100.504 1.00 6.25 685 SER A C 1
ATOM 5119 O O . SER A 1 685 ? 52.663 27.721 100.839 1.00 6.52 685 SER A O 1
ATOM 5122 N N . GLN A 1 686 ? 50.449 27.392 100.612 1.00 5.87 686 GLN A N 1
ATOM 5123 C CA . GLN A 1 686 ? 50.476 26.083 101.310 1.00 5.66 686 GLN A CA 1
ATOM 5124 C C . GLN A 1 686 ? 50.495 24.828 100.423 1.00 5.70 686 GLN A C 1
ATOM 5125 O O . GLN A 1 686 ? 49.980 24.836 99.288 1.00 5.01 686 GLN A O 1
ATOM 5131 N N . PHE A 1 687 ? 51.091 23.759 100.962 1.00 5.27 687 PHE A N 1
ATOM 5132 C CA . PHE A 1 687 ? 51.101 22.447 100.320 1.00 5.37 687 PHE A CA 1
ATOM 5133 C C . PHE A 1 687 ? 50.683 21.416 101.333 1.00 5.44 687 PHE A C 1
ATOM 5134 O O . PHE A 1 687 ? 51.069 21.520 102.494 1.00 5.40 687 PHE A O 1
ATOM 5142 N N . GLN A 1 688 ? 49.868 20.456 100.896 1.00 4.55 688 GLN A N 1
ATOM 5143 C CA . GLN A 1 688 ? 49.438 19.356 101.748 1.00 4.94 688 GLN A CA 1
ATOM 5144 C C . GLN A 1 688 ? 50.388 18.160 101.658 1.00 5.49 688 GLN A C 1
ATOM 5145 O O . GLN A 1 688 ? 50.839 17.783 100.559 1.00 4.83 688 GLN A O 1
ATOM 5151 N N . VAL A 1 689 ? 50.645 17.550 102.820 1.00 5.48 689 VAL A N 1
ATOM 5152 C CA . VAL A 1 689 ? 51.517 16.390 102.936 1.00 5.79 689 VAL A CA 1
ATOM 5153 C C . VAL A 1 689 ? 50.789 15.144 102.448 1.00 6.54 689 VAL A C 1
ATOM 5154 O O . VAL A 1 689 ? 49.624 14.912 102.807 1.00 6.78 689 VAL A O 1
ATOM 5158 N N . GLY A 1 690 ? 51.470 14.360 101.609 1.00 6.45 690 GLY A N 1
ATOM 5159 C CA . GLY A 1 690 ? 50.928 13.088 101.117 1.00 6.69 690 GLY A CA 1
ATOM 5160 C C . GLY A 1 690 ? 51.740 11.893 101.584 1.00 6.67 690 GLY A C 1
ATOM 5161 O O . GLY A 1 690 ? 51.990 11.738 102.783 1.00 6.55 690 GLY A O 1
ATOM 5162 N N . SER A 1 691 ? 52.155 11.063 100.629 1.00 6.80 691 SER A N 1
ATOM 5163 C CA . SER A 1 691 ? 52.974 9.889 100.906 1.00 7.27 691 SER A CA 1
ATOM 5164 C C . SER A 1 691 ? 54.223 9.902 100.024 1.00 7.25 691 SER A C 1
ATOM 5165 O O . SER A 1 691 ? 54.213 9.325 98.930 1.00 7.33 691 SER A O 1
ATOM 5168 N N . PRO A 1 692 ? 55.305 10.573 100.482 1.00 7.03 692 PRO A N 1
ATOM 5169 C CA . PRO A 1 692 ? 56.528 10.626 99.669 1.00 6.85 692 PRO A CA 1
ATOM 5170 C C . PRO A 1 692 ? 56.960 9.230 99.223 1.00 6.38 692 PRO A C 1
ATOM 5171 O O . PRO A 1 692 ? 56.998 8.310 100.050 1.00 6.46 692 PRO A O 1
ATOM 5175 N N . PHE A 1 693 ? 57.286 9.081 97.936 1.00 6.02 693 PHE A N 1
ATOM 5176 C CA . PHE A 1 693 ? 57.581 7.765 97.347 1.00 6.34 693 PHE A CA 1
ATOM 5177 C C . PHE A 1 693 ? 58.965 7.241 97.669 1.00 6.15 693 PHE A C 1
ATOM 5178 O O . PHE A 1 693 ? 59.154 6.036 97.726 1.00 5.89 693 PHE A O 1
ATOM 5186 N N . PHE A 1 694 ? 59.933 8.140 97.819 1.00 5.99 694 PHE A N 1
ATOM 5187 C CA . PHE A 1 694 ? 61.346 7.747 97.796 1.00 6.87 694 PHE A CA 1
ATOM 5188 C C . PHE A 1 694 ? 62.059 7.940 99.128 1.00 7.03 694 PHE A C 1
ATOM 5189 O O . PHE A 1 694 ? 61.674 8.793 99.936 1.00 7.11 694 PHE A O 1
ATOM 5197 N N . ASP A 1 695 ? 63.099 7.140 99.346 1.00 7.21 695 ASP A N 1
ATOM 5198 C CA . ASP A 1 695 ? 63.891 7.202 100.575 1.00 7.56 695 ASP A CA 1
ATOM 5199 C C . ASP A 1 695 ? 64.430 8.606 100.825 1.00 7.40 695 ASP A C 1
ATOM 5200 O O . ASP A 1 695 ? 64.396 9.086 101.948 1.00 7.48 695 ASP A O 1
ATOM 5205 N N . SER A 1 696 ? 64.927 9.246 99.770 1.00 7.03 696 SER A N 1
ATOM 5206 C CA . SER A 1 696 ? 65.365 10.632 99.830 1.00 6.91 696 SER A CA 1
ATOM 5207 C C . SER A 1 696 ? 65.026 11.323 98.505 1.00 7.35 696 SER A C 1
ATOM 5208 O O . SER A 1 696 ? 65.221 10.739 97.428 1.00 7.37 696 SER A O 1
ATOM 5211 N N . THR A 1 697 ? 64.501 12.544 98.594 1.00 7.08 697 THR A N 1
ATOM 5212 C CA . THR A 1 697 ? 64.278 13.400 97.424 1.00 7.09 697 THR A CA 1
ATOM 5213 C C . THR A 1 697 ? 64.825 14.812 97.727 1.00 7.32 697 THR A C 1
ATOM 5214 O O . THR A 1 697 ? 64.416 15.424 98.716 1.00 7.99 697 THR A O 1
ATOM 5218 N N . THR A 1 698 ? 65.773 15.285 96.910 1.00 7.04 698 THR A N 1
ATOM 5219 C CA . THR A 1 698 ? 66.465 16.572 97.123 1.00 7.46 698 THR A CA 1
ATOM 5220 C C . THR A 1 698 ? 66.203 17.533 95.962 1.00 7.09 698 THR A C 1
ATOM 5221 O O . THR A 1 698 ? 66.527 17.239 94.805 1.00 7.35 698 THR A O 1
ATOM 5225 N N . ILE A 1 699 ? 65.625 18.682 96.281 1.00 7.11 699 ILE A N 1
ATOM 5226 C CA . ILE A 1 699 ? 65.459 19.752 95.308 1.00 6.95 699 ILE A CA 1
ATOM 5227 C C . ILE A 1 699 ? 66.538 20.796 95.559 1.00 7.62 699 ILE A C 1
ATOM 5228 O O . ILE A 1 699 ? 66.555 21.425 96.620 1.00 7.58 699 ILE A O 1
ATOM 5233 N N . THR A 1 700 ? 67.444 20.952 94.588 1.00 7.95 700 THR A N 1
ATOM 5234 C CA . THR A 1 700 ? 68.553 21.914 94.670 1.00 8.40 700 THR A CA 1
ATOM 5235 C C . THR A 1 700 ? 68.191 23.199 93.931 1.00 8.46 700 THR A C 1
ATOM 5236 O O . THR A 1 700 ? 67.839 23.162 92.753 1.00 8.20 700 THR A O 1
ATOM 5240 N N . TYR A 1 701 ? 68.230 24.318 94.651 1.00 8.67 701 TYR A N 1
ATOM 5241 C CA . TYR A 1 701 ? 67.913 25.630 94.091 1.00 9.41 701 TYR A CA 1
ATOM 5242 C C . TYR A 1 701 ? 69.139 26.313 93.474 1.00 9.92 701 TYR A C 1
ATOM 5243 O O . TYR A 1 701 ? 70.267 25.863 93.665 1.00 10.04 701 TYR A O 1
ATOM 5252 N N . ASP A 1 702 ? 68.910 27.387 92.725 1.00 10.76 702 ASP A N 1
ATOM 5253 C CA . ASP A 1 702 ? 69.971 28.028 91.946 1.00 11.48 702 ASP A CA 1
ATOM 5254 C C . ASP A 1 702 ? 71.167 28.481 92.779 1.00 12.14 702 ASP A C 1
ATOM 5255 O O . ASP A 1 702 ? 72.273 28.524 92.266 1.00 12.41 702 ASP A O 1
ATOM 5260 N N . ASP A 1 703 ? 70.953 28.815 94.049 1.00 12.81 703 ASP A N 1
ATOM 5261 C CA . ASP A 1 703 ? 72.068 29.199 94.915 1.00 13.97 703 ASP A CA 1
ATOM 5262 C C . ASP A 1 703 ? 72.806 28.023 95.573 1.00 14.18 703 ASP A C 1
ATOM 5263 O O . ASP A 1 703 ? 73.779 28.225 96.306 1.00 13.77 703 ASP A O 1
ATOM 5268 N N . GLY A 1 704 ? 72.345 26.802 95.315 1.00 14.11 704 GLY A N 1
ATOM 5269 C CA . GLY A 1 704 ? 73.018 25.617 95.847 1.00 13.70 704 GLY A CA 1
ATOM 5270 C C . GLY A 1 704 ? 72.454 25.136 97.177 1.00 13.63 704 GLY A C 1
ATOM 5271 O O . GLY A 1 704 ? 72.833 24.055 97.651 1.00 13.46 704 GLY A O 1
ATOM 5272 N N . SER A 1 705 ? 71.575 25.928 97.796 1.00 12.73 705 SER A N 1
ATOM 5273 C CA . SER A 1 705 ? 70.765 25.419 98.907 1.00 12.46 705 SER A CA 1
ATOM 5274 C C . SER A 1 705 ? 69.799 24.346 98.367 1.00 11.94 705 SER A C 1
ATOM 5275 O O . SER A 1 705 ? 69.585 24.254 97.145 1.00 11.93 705 SER A O 1
ATOM 5278 N N . ALA A 1 706 ? 69.235 23.536 99.261 1.00 10.86 706 ALA A N 1
ATOM 5279 C CA . ALA A 1 706 ? 68.419 22.383 98.854 1.00 10.18 706 ALA A CA 1
ATOM 5280 C C . ALA A 1 706 ? 67.295 22.065 99.832 1.00 9.68 706 ALA A C 1
ATOM 5281 O O . ALA A 1 706 ? 67.498 22.146 101.045 1.00 9.87 706 ALA A O 1
ATOM 5283 N N . PHE A 1 707 ? 66.121 21.704 99.309 1.00 8.40 707 PHE A N 1
ATOM 5284 C CA . PHE A 1 707 ? 65.052 21.131 100.137 1.00 7.55 707 PHE A CA 1
ATOM 5285 C C . PHE A 1 707 ? 65.209 19.616 100.144 1.00 7.23 707 PHE A C 1
ATOM 5286 O O . PHE A 1 707 ? 65.364 18.991 99.096 1.00 6.91 707 PHE A O 1
ATOM 5294 N N . THR A 1 708 ? 65.197 19.022 101.325 1.00 6.83 708 THR A N 1
ATOM 5295 C CA . THR A 1 708 ? 65.351 17.581 101.387 1.00 7.30 708 THR A CA 1
ATOM 5296 C C . THR A 1 708 ? 64.177 16.989 102.129 1.00 7.38 708 THR A C 1
ATOM 5297 O O . THR A 1 708 ? 63.915 17.340 103.279 1.00 7.78 708 THR A O 1
ATOM 5301 N N . VAL A 1 709 ? 63.444 16.118 101.448 1.00 7.78 709 VAL A N 1
ATOM 5302 C CA . VAL A 1 709 ? 62.397 15.352 102.091 1.00 7.65 709 VAL A CA 1
ATOM 5303 C C . VAL A 1 709 ? 62.824 13.891 102.095 1.00 8.31 709 VAL A C 1
ATOM 5304 O O . VAL A 1 709 ? 63.129 13.323 101.043 1.00 8.53 709 VAL A O 1
ATOM 5308 N N . THR A 1 710 ? 62.889 13.302 103.287 1.00 7.81 710 THR A N 1
ATOM 5309 C CA . THR A 1 710 ? 63.206 11.874 103.424 1.00 8.06 710 THR A CA 1
ATOM 5310 C C . THR A 1 710 ? 62.019 11.067 103.946 1.00 8.10 710 THR A C 1
ATOM 5311 O O . THR A 1 710 ? 61.169 11.578 104.690 1.00 7.82 710 THR A O 1
ATOM 5315 N N . ALA A 1 711 ? 61.979 9.799 103.553 1.00 8.47 711 ALA A N 1
ATOM 5316 C CA . ALA A 1 711 ? 60.926 8.889 103.973 1.00 8.76 711 ALA A CA 1
ATOM 5317 C C . ALA A 1 711 ? 61.598 7.605 104.443 1.00 8.97 711 ALA A C 1
ATOM 5318 O O . ALA A 1 711 ? 61.808 6.658 103.678 1.00 8.52 711 ALA A O 1
ATOM 5320 N N . ASP A 1 712 ? 61.969 7.607 105.718 1.00 9.40 712 ASP A N 1
ATOM 5321 C CA . ASP A 1 712 ? 62.785 6.541 106.270 1.00 10.03 712 ASP A CA 1
ATOM 5322 C C . ASP A 1 712 ? 61.988 5.253 106.343 1.00 8.57 712 ASP A C 1
ATOM 5323 O O . ASP A 1 712 ? 60.896 5.228 106.880 1.00 8.72 712 ASP A O 1
ATOM 5328 N N . GLY A 1 713 ? 62.518 4.192 105.746 1.00 7.53 713 GLY A N 1
ATOM 5329 C CA . GLY A 1 713 ? 61.790 2.931 105.687 1.00 7.18 713 GLY A CA 1
ATOM 5330 C C . GLY A 1 713 ? 60.634 2.847 104.690 1.00 6.48 713 GLY A C 1
ATOM 5331 O O . GLY A 1 713 ? 59.892 1.882 104.715 1.00 6.92 713 GLY A O 1
ATOM 5332 N N . VAL A 1 714 ? 60.479 3.823 103.798 1.00 5.92 714 VAL A N 1
ATOM 5333 C CA . VAL A 1 714 ? 59.420 3.754 102.770 1.00 5.21 714 VAL A CA 1
ATOM 5334 C C . VAL A 1 714 ? 59.573 2.502 101.900 1.00 5.28 714 VAL A C 1
ATOM 5335 O O . VAL A 1 714 ? 60.683 2.117 101.550 1.00 5.21 714 VAL A O 1
ATOM 5339 N N . SER A 1 715 ? 58.456 1.878 101.553 1.00 5.05 715 SER A N 1
ATOM 5340 C CA . SER A 1 715 ? 58.461 0.754 100.621 1.00 5.75 715 SER A CA 1
ATOM 5341 C C . SER A 1 715 ? 57.131 0.746 99.910 1.00 6.29 715 SER A C 1
ATOM 5342 O O . SER A 1 715 ? 56.299 1.635 100.157 1.00 6.39 715 SER A O 1
ATOM 5345 N N . GLU A 1 716 ? 56.914 -0.253 99.054 1.00 6.64 716 GLU A N 1
ATOM 5346 C CA . GLU A 1 716 ? 55.621 -0.434 98.399 1.00 7.40 716 GLU A CA 1
ATOM 5347 C C . GLU A 1 716 ? 54.513 -0.677 99.412 1.00 7.35 716 GLU A C 1
ATOM 5348 O O . GLU A 1 716 ? 53.353 -0.406 99.145 1.00 7.19 716 GLU A O 1
ATOM 5354 N N . ASP A 1 717 ? 54.881 -1.165 100.589 1.00 7.91 717 ASP A N 1
ATOM 5355 C CA . ASP A 1 717 ? 53.911 -1.492 101.619 1.00 7.77 717 ASP A CA 1
ATOM 5356 C C . ASP A 1 717 ? 53.944 -0.453 102.725 1.00 7.01 717 ASP A C 1
ATOM 5357 O O . ASP A 1 717 ? 52.939 -0.225 103.396 1.00 7.40 717 ASP A O 1
ATOM 5362 N N . ALA A 1 718 ? 55.098 0.165 102.927 1.00 6.05 718 ALA A N 1
ATOM 5363 C CA . ALA A 1 718 ? 55.257 1.143 103.999 1.00 5.28 718 ALA A CA 1
ATOM 5364 C C . ALA A 1 718 ? 55.065 2.561 103.466 1.00 4.70 718 ALA A C 1
ATOM 5365 O O . ALA A 1 718 ? 56.025 3.306 103.268 1.00 4.04 718 ALA A O 1
ATOM 5367 N N . PHE A 1 719 ? 53.806 2.932 103.262 1.00 4.10 719 PHE A N 1
ATOM 5368 C CA . PHE A 1 719 ? 53.472 4.224 102.665 1.00 3.86 719 PHE A CA 1
ATOM 5369 C C . PHE A 1 719 ? 52.711 5.154 103.624 1.00 3.97 719 PHE A C 1
ATOM 5370 O O . PHE A 1 719 ? 52.200 6.191 103.209 1.00 3.75 719 PHE A O 1
ATOM 5378 N N . TYR A 1 720 ? 52.612 4.762 104.896 1.00 4.67 720 TYR A N 1
ATOM 5379 C CA . TYR A 1 720 ? 51.935 5.573 105.926 1.00 5.07 720 TYR A CA 1
ATOM 5380 C C . TYR A 1 720 ? 52.986 6.267 106.767 1.00 5.55 720 TYR A C 1
ATOM 5381 O O . TYR A 1 720 ? 53.997 5.656 107.141 1.00 5.52 720 TYR A O 1
ATOM 5390 N N . VAL A 1 721 ? 52.752 7.543 107.072 1.00 5.85 721 VAL A N 1
ATOM 5391 C CA . VAL A 1 721 ? 53.647 8.305 107.943 1.00 6.16 721 VAL A CA 1
ATOM 5392 C C . VAL A 1 721 ? 53.402 7.893 109.395 1.00 7.12 721 VAL A C 1
ATOM 5393 O O . VAL A 1 721 ? 52.264 7.804 109.814 1.00 6.45 721 VAL A O 1
ATOM 5397 N N . GLN A 1 722 ? 54.477 7.590 110.129 1.00 8.00 722 GLN A N 1
ATOM 5398 C CA . GLN A 1 722 ? 54.378 7.196 111.544 1.00 8.68 722 GLN A CA 1
ATOM 5399 C C . GLN A 1 722 ? 54.733 8.358 112.457 1.00 8.92 722 GLN A C 1
ATOM 5400 O O . GLN A 1 722 ? 54.200 8.476 113.551 1.00 8.96 722 GLN A O 1
ATOM 5406 N N . SER A 1 723 ? 55.667 9.190 112.006 1.00 9.09 723 SER A N 1
ATOM 5407 C CA . SER A 1 723 ? 56.107 10.362 112.750 1.00 9.44 723 SER A CA 1
ATOM 5408 C C . SER A 1 723 ? 56.899 11.219 111.785 1.00 9.01 723 SER A C 1
ATOM 5409 O O . SER A 1 723 ? 57.232 10.757 110.684 1.00 9.05 723 SER A O 1
ATOM 5412 N N . ALA A 1 724 ? 57.197 12.457 112.184 1.00 8.69 724 ALA A N 1
ATOM 5413 C CA . ALA A 1 724 ? 57.936 13.385 111.311 1.00 8.65 724 ALA A CA 1
ATOM 5414 C C . ALA A 1 724 ? 58.756 14.377 112.105 1.00 8.45 724 ALA A C 1
ATOM 5415 O O . ALA A 1 724 ? 58.419 14.672 113.254 1.00 8.73 724 ALA A O 1
ATOM 5417 N N . THR A 1 725 ? 59.837 14.874 111.500 1.00 8.70 725 THR A N 1
ATOM 5418 C CA . THR A 1 725 ? 60.561 16.054 112.006 1.00 8.30 725 THR A CA 1
ATOM 5419 C C . THR A 1 725 ? 60.763 17.099 110.912 1.00 8.60 725 THR A C 1
ATOM 5420 O O . THR A 1 725 ? 60.846 16.763 109.719 1.00 8.03 725 THR A O 1
ATOM 5424 N N . LEU A 1 726 ? 60.847 18.359 111.337 1.00 8.15 726 LEU A N 1
ATOM 5425 C CA . LEU A 1 726 ? 61.170 19.486 110.467 1.00 8.74 726 LEU A CA 1
ATOM 5426 C C . LEU A 1 726 ? 62.409 20.181 111.033 1.00 9.14 726 LEU A C 1
ATOM 5427 O O . LEU A 1 726 ? 62.375 20.717 112.152 1.00 9.13 726 LEU A O 1
ATOM 5432 N N . ASP A 1 727 ? 63.507 20.127 110.277 1.00 9.78 727 ASP A N 1
ATOM 5433 C CA . ASP A 1 727 ? 64.804 20.662 110.723 1.00 9.93 727 ASP A CA 1
ATOM 5434 C C . ASP A 1 727 ? 65.137 20.162 112.134 1.00 10.80 727 ASP A C 1
ATOM 5435 O O . ASP A 1 727 ? 65.503 20.956 113.019 1.00 10.54 727 ASP A O 1
ATOM 5440 N N . GLY A 1 728 ? 64.969 18.853 112.338 1.00 10.81 728 GLY A N 1
ATOM 5441 C CA . GLY A 1 728 ? 65.330 18.182 113.597 1.00 11.60 728 GLY A CA 1
ATOM 5442 C C . GLY A 1 728 ? 64.284 18.147 114.703 1.00 11.67 728 GLY A C 1
ATOM 5443 O O . GLY A 1 728 ? 64.426 17.385 115.658 1.00 12.78 728 GLY A O 1
ATOM 5444 N N . ALA A 1 729 ? 63.229 18.949 114.573 1.00 11.36 729 ALA A N 1
ATOM 5445 C CA . ALA A 1 729 ? 62.241 19.122 115.635 1.00 11.25 729 ALA A CA 1
ATOM 5446 C C . ALA A 1 729 ? 60.924 18.445 115.280 1.00 10.99 729 ALA A C 1
ATOM 5447 O O . ALA A 1 729 ? 60.526 18.442 114.111 1.00 9.61 729 ALA A O 1
ATOM 5449 N N . THR A 1 730 ? 60.260 17.875 116.293 1.00 10.64 730 THR A N 1
ATOM 5450 C CA . THR A 1 730 ? 58.993 17.157 116.102 1.00 10.67 730 THR A CA 1
ATOM 5451 C C . THR A 1 730 ? 58.020 17.995 115.281 1.00 9.87 730 THR A C 1
ATOM 5452 O O . THR A 1 730 ? 57.789 19.155 115.581 1.00 9.64 730 THR A O 1
ATOM 5456 N N . PHE A 1 731 ? 57.466 17.388 114.240 1.00 9.57 731 PHE A N 1
ATOM 5457 C CA . PHE A 1 731 ? 56.579 18.068 113.320 1.00 9.05 731 PHE A CA 1
ATOM 5458 C C . PHE A 1 731 ? 55.256 17.294 113.212 1.00 9.32 731 PHE A C 1
ATOM 5459 O O . PHE A 1 731 ? 55.254 16.092 112.925 1.00 9.39 731 PHE A O 1
ATOM 5467 N N . GLY A 1 732 ? 54.143 17.984 113.443 1.00 8.52 732 GLY A N 1
ATOM 5468 C CA . GLY A 1 732 ? 52.846 17.319 113.474 1.00 8.76 732 GLY A CA 1
ATOM 5469 C C . GLY A 1 732 ? 51.765 17.937 112.608 1.00 8.53 732 GLY A C 1
ATOM 5470 O O . GLY A 1 732 ? 50.584 17.640 112.800 1.00 8.48 732 GLY A O 1
ATOM 5471 N N . ASN A 1 733 ? 52.152 18.810 111.678 1.00 8.85 733 ASN A N 1
ATOM 5472 C CA . ASN A 1 733 ? 51.196 19.402 110.742 1.00 8.99 733 ASN A CA 1
ATOM 5473 C C . ASN A 1 733 ? 51.191 18.615 109.443 1.00 9.09 733 ASN A C 1
ATOM 5474 O O . ASN A 1 733 ? 52.213 18.054 109.060 1.00 9.72 733 ASN A O 1
ATOM 5479 N N . THR A 1 734 ? 50.043 18.584 108.775 1.00 9.42 734 THR A N 1
ATOM 5480 C CA . THR A 1 734 ? 49.869 17.843 107.528 1.00 9.35 734 THR A CA 1
ATOM 5481 C C . THR A 1 734 ? 49.921 18.779 106.300 1.00 9.33 734 THR A C 1
ATOM 5482 O O . THR A 1 734 ? 49.488 18.420 105.203 1.00 8.88 734 THR A O 1
ATOM 5486 N N . TRP A 1 735 ? 50.470 19.975 106.521 1.00 9.24 735 TRP A N 1
ATOM 5487 C CA . TRP A 1 735 ? 50.725 20.969 105.477 1.00 8.91 735 TRP A CA 1
ATOM 5488 C C . TRP A 1 735 ? 52.031 21.692 105.795 1.00 9.05 735 TRP A C 1
ATOM 5489 O O . TRP A 1 735 ? 52.416 21.820 106.967 1.00 8.97 735 TRP A O 1
ATOM 5500 N N . VAL A 1 736 ? 52.720 22.158 104.760 1.00 8.56 736 VAL A N 1
ATOM 5501 C CA . VAL A 1 736 ? 53.901 22.986 104.955 1.00 8.70 736 VAL A CA 1
ATOM 5502 C C . VAL A 1 736 ? 53.808 24.246 104.090 1.00 8.52 736 VAL A C 1
ATOM 5503 O O . VAL A 1 736 ? 53.171 24.239 103.020 1.00 8.21 736 VAL A O 1
ATOM 5507 N N . ASP A 1 737 ? 54.454 25.318 104.546 1.00 8.18 737 ASP A N 1
ATOM 5508 C CA . ASP A 1 737 ? 54.483 26.555 103.781 1.00 8.20 737 ASP A CA 1
ATOM 5509 C C . ASP A 1 737 ? 55.537 26.507 102.694 1.00 7.72 737 ASP A C 1
ATOM 5510 O O . ASP A 1 737 ? 56.604 25.895 102.872 1.00 7.50 737 ASP A O 1
ATOM 5515 N N . TYR A 1 738 ? 55.234 27.168 101.576 1.00 7.01 738 TYR A N 1
ATOM 5516 C CA . TYR A 1 738 ? 56.186 27.338 100.476 1.00 6.61 738 TYR A CA 1
ATOM 5517 C C . TYR A 1 738 ? 57.546 27.865 100.956 1.00 6.64 738 TYR A C 1
ATOM 5518 O O . TYR A 1 738 ? 58.605 27.381 100.516 1.00 6.26 738 TYR A O 1
ATOM 5527 N N . ALA A 1 739 ? 57.518 28.836 101.871 1.00 6.23 739 ALA A N 1
ATOM 5528 C CA . ALA A 1 739 ? 58.753 29.427 102.391 1.00 6.41 739 ALA A CA 1
ATOM 5529 C C . ALA A 1 739 ? 59.658 28.363 103.028 1.00 6.17 739 ALA A C 1
ATOM 5530 O O . ALA A 1 739 ? 60.890 28.405 102.899 1.00 6.54 739 ALA A O 1
ATOM 5532 N N . THR A 1 740 ? 59.043 27.401 103.699 1.00 6.61 740 THR A N 1
ATOM 5533 C CA . THR A 1 740 ? 59.787 26.356 104.396 1.00 7.06 740 THR A CA 1
ATOM 5534 C C . THR A 1 740 ? 60.528 25.492 103.387 1.00 7.02 740 THR A C 1
ATOM 5535 O O . THR A 1 740 ? 61.708 25.177 103.566 1.00 7.20 740 THR A O 1
ATOM 5539 N N . VAL A 1 741 ? 59.836 25.161 102.305 1.00 7.01 741 VAL A N 1
ATOM 5540 C CA . VAL A 1 741 ? 60.397 24.354 101.242 1.00 6.62 741 VAL A CA 1
ATOM 5541 C C . VAL A 1 741 ? 61.585 25.038 100.564 1.00 6.65 741 VAL A C 1
ATOM 5542 O O . VAL A 1 741 ? 62.706 24.507 100.598 1.00 5.74 741 VAL A O 1
ATOM 5546 N N . VAL A 1 742 ? 61.349 26.190 99.930 1.00 6.95 742 VAL A N 1
ATOM 5547 C CA . VAL A 1 742 ? 62.422 26.857 99.172 1.00 7.73 742 VAL A CA 1
ATOM 5548 C C . VAL A 1 742 ? 63.519 27.417 100.083 1.00 8.62 742 VAL A C 1
ATOM 5549 O O . VAL A 1 742 ? 64.624 27.707 99.618 1.00 8.99 742 VAL A O 1
ATOM 5553 N N . GLY A 1 743 ? 63.200 27.562 101.372 1.00 9.14 743 GLY A N 1
ATOM 5554 C CA . GLY A 1 743 ? 64.172 27.894 102.414 1.00 9.90 743 GLY A CA 1
ATOM 5555 C C . GLY A 1 743 ? 65.213 26.808 102.680 1.00 10.45 743 GLY A C 1
ATOM 5556 O O . GLY A 1 743 ? 66.222 27.060 103.353 1.00 10.91 743 GLY A O 1
ATOM 5557 N N . GLY A 1 744 ? 64.992 25.610 102.140 1.00 9.96 744 GLY A N 1
ATOM 5558 C CA . GLY A 1 744 ? 65.997 24.543 102.207 1.00 9.66 744 GLY A CA 1
ATOM 5559 C C . GLY A 1 744 ? 65.856 23.691 103.451 1.00 9.60 744 GLY A C 1
ATOM 5560 O O . GLY A 1 744 ? 66.847 23.239 104.020 1.00 10.00 744 GLY A O 1
ATOM 5561 N N . ALA A 1 745 ? 64.619 23.464 103.873 1.00 9.08 745 ALA A N 1
ATOM 5562 C CA . ALA A 1 745 ? 64.348 22.686 105.078 1.00 9.46 745 ALA A CA 1
ATOM 5563 C C . ALA A 1 745 ? 64.651 21.180 104.922 1.00 9.25 745 ALA A C 1
ATOM 5564 O O . ALA A 1 745 ? 64.729 20.660 103.801 1.00 8.40 745 ALA A O 1
ATOM 5566 N N . ASP A 1 746 ? 64.839 20.503 106.058 1.00 9.11 746 ASP A N 1
ATOM 5567 C CA . ASP A 1 746 ? 64.950 19.052 106.107 1.00 9.46 746 ASP A CA 1
ATOM 5568 C C . ASP A 1 746 ? 63.663 18.493 106.682 1.00 9.05 746 ASP A C 1
ATOM 5569 O O . ASP A 1 746 ? 63.435 18.567 107.897 1.00 9.58 746 ASP A O 1
ATOM 5574 N N . LEU A 1 747 ? 62.821 17.945 105.816 1.00 8.76 747 LEU A N 1
ATOM 5575 C CA . LEU A 1 747 ? 61.574 17.315 106.252 1.00 7.98 747 LEU A CA 1
ATOM 5576 C C . LEU A 1 747 ? 61.788 15.804 106.223 1.00 8.22 747 LEU A C 1
ATOM 5577 O O . LEU A 1 747 ? 61.982 15.215 105.162 1.00 7.24 747 LEU A O 1
ATOM 5582 N N . ALA A 1 748 ? 61.786 15.190 107.402 1.00 8.02 748 ALA A N 1
ATOM 5583 C CA . ALA A 1 748 ? 62.092 13.775 107.535 1.00 8.59 748 ALA A CA 1
ATOM 5584 C C . ALA A 1 748 ? 60.895 12.991 108.041 1.00 8.99 748 ALA A C 1
ATOM 5585 O O . ALA A 1 748 ? 60.434 13.214 109.155 1.00 9.19 748 ALA A O 1
ATOM 5587 N N . PHE A 1 749 ? 60.408 12.061 107.234 1.00 8.99 749 PHE A N 1
ATOM 5588 C CA . PHE A 1 749 ? 59.312 11.203 107.659 1.00 9.99 749 PHE A CA 1
ATOM 5589 C C . PHE A 1 749 ? 59.788 9.810 108.074 1.00 10.21 749 PHE A C 1
ATOM 5590 O O . PHE A 1 749 ? 60.754 9.298 107.523 1.00 11.20 749 PHE A O 1
ATOM 5598 N N . ARG A 1 750 ? 59.109 9.218 109.051 1.00 10.30 750 ARG A N 1
ATOM 5599 C CA . ARG A 1 750 ? 59.298 7.807 109.398 1.00 11.09 750 ARG A CA 1
ATOM 5600 C C . ARG A 1 750 ? 58.082 7.054 108.856 1.00 9.87 750 ARG A C 1
ATOM 5601 O O . ARG A 1 750 ? 56.944 7.337 109.239 1.00 9.51 750 ARG A O 1
ATOM 5609 N N . MET A 1 751 ? 58.319 6.117 107.940 1.00 9.54 751 MET A N 1
ATOM 5610 C CA . MET A 1 751 ? 57.231 5.392 107.265 1.00 8.36 751 MET A CA 1
ATOM 5611 C C . MET A 1 751 ? 56.988 4.022 107.875 1.00 8.95 751 MET A C 1
ATOM 5612 O O . MET A 1 751 ? 57.876 3.452 108.503 1.00 8.99 751 MET A O 1
ATOM 5617 N N . GLY A 1 752 ? 55.785 3.489 107.682 1.00 8.70 752 GLY A N 1
ATOM 5618 C CA . GLY A 1 752 ? 55.426 2.175 108.214 1.00 8.95 752 GLY A CA 1
ATOM 5619 C C . GLY A 1 752 ? 54.264 1.580 107.443 1.00 9.15 752 GLY A C 1
ATOM 5620 O O . GLY A 1 752 ? 53.632 2.246 106.617 1.00 9.21 752 GLY A O 1
ATOM 5621 N N . GLU A 1 753 ? 53.971 0.325 107.726 1.00 9.81 753 GLU A N 1
ATOM 5622 C CA . GLU A 1 753 ? 53.025 -0.439 106.937 1.00 10.36 753 GLU A CA 1
ATOM 5623 C C . GLU A 1 753 ? 51.581 -0.307 107.437 1.00 10.33 753 GLU A C 1
ATOM 5624 O O . GLU A 1 753 ? 50.652 -0.779 106.773 1.00 9.40 753 GLU A O 1
ATOM 5630 N N . GLN A 1 754 ? 51.404 0.334 108.593 1.00 10.03 754 GLN A N 1
ATOM 5631 C CA . GLN A 1 754 ? 50.077 0.533 109.170 1.00 10.20 754 GLN A CA 1
ATOM 5632 C C . GLN A 1 754 ? 49.739 2.009 109.314 1.00 9.49 754 GLN A C 1
ATOM 5633 O O . GLN A 1 754 ? 50.631 2.814 109.526 1.00 9.00 754 GLN A O 1
ATOM 5639 N N . PRO A 1 755 ? 48.440 2.369 109.205 1.00 9.53 755 PRO A N 1
ATOM 5640 C CA . PRO A 1 755 ? 48.009 3.743 109.500 1.00 9.59 755 PRO A CA 1
ATOM 5641 C C . PRO A 1 755 ? 48.372 4.150 110.932 1.00 10.05 755 PRO A C 1
ATOM 5642 O O . PRO A 1 755 ? 48.287 3.325 111.864 1.00 9.61 755 PRO A O 1
ATOM 5646 N N . SER A 1 756 ? 48.762 5.411 111.103 1.00 10.18 756 SER A N 1
ATOM 5647 C CA . SER A 1 756 ? 49.021 5.965 112.430 1.00 10.96 756 SER A CA 1
ATOM 5648 C C . SER A 1 756 ? 48.143 7.201 112.644 1.00 11.81 756 SER A C 1
ATOM 5649 O O . SER A 1 756 ? 47.479 7.672 111.706 1.00 11.79 756 SER A O 1
ATOM 5652 N N . ASP A 1 757 ? 48.150 7.727 113.868 1.00 12.51 757 ASP A N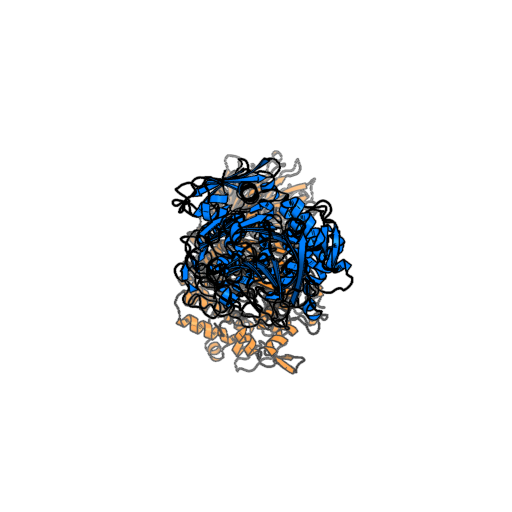 1
ATOM 5653 C CA . ASP A 1 757 ? 47.455 8.970 114.180 1.00 12.99 757 ASP A CA 1
ATOM 5654 C C . ASP A 1 757 ? 48.367 10.215 114.035 1.00 12.64 757 ASP A C 1
ATOM 5655 O O . ASP A 1 757 ? 48.008 11.309 114.494 1.00 12.86 757 ASP A O 1
ATOM 5660 N N . TRP A 1 758 ? 49.526 10.064 113.389 1.00 11.85 758 TRP A N 1
ATOM 5661 C CA . TRP A 1 758 ? 50.369 11.238 113.073 1.00 11.54 758 TRP A CA 1
ATOM 5662 C C . TRP A 1 758 ? 49.563 12.288 112.320 1.00 11.62 758 TRP A C 1
ATOM 5663 O O . TRP A 1 758 ? 48.821 11.958 111.401 1.00 11.95 758 TRP A O 1
ATOM 5674 N N . GLY A 1 759 ? 49.718 13.543 112.724 1.00 11.99 759 GLY A N 1
ATOM 5675 C CA . GLY A 1 759 ? 49.073 14.673 112.067 1.00 12.17 759 GLY A CA 1
ATOM 5676 C C . GLY A 1 759 ? 47.617 14.943 112.403 1.00 12.39 759 GLY A C 1
ATOM 5677 O O . GLY A 1 759 ? 47.035 15.884 111.876 1.00 11.98 759 GLY A O 1
ATOM 5678 N N . THR A 1 760 ? 47.019 14.117 113.261 1.00 12.64 760 THR A N 1
ATOM 5679 C CA . THR A 1 760 ? 45.608 14.275 113.614 1.00 12.83 760 THR A CA 1
ATOM 5680 C C . THR A 1 760 ? 45.384 15.393 114.621 1.00 13.38 760 THR A C 1
ATOM 5681 O O . THR A 1 760 ? 44.242 15.630 115.019 1.00 13.64 760 THR A O 1
ATOM 5685 N N . ASP A 1 761 ? 46.465 16.048 115.055 1.00 13.18 761 ASP A N 1
ATOM 5686 C CA . ASP A 1 761 ? 46.374 17.270 115.851 1.00 13.13 761 ASP A CA 1
ATOM 5687 C C . ASP A 1 761 ? 47.020 18.435 115.113 1.00 12.28 761 ASP A C 1
ATOM 5688 O O . ASP A 1 761 ? 47.618 19.319 115.732 1.00 11.50 761 ASP A O 1
ATOM 5693 N N . THR A 1 762 ? 46.892 18.429 113.781 1.00 11.36 762 THR A N 1
ATOM 5694 C CA . THR A 1 762 ? 47.486 19.473 112.939 1.00 10.45 762 THR A CA 1
ATOM 5695 C C . THR A 1 762 ? 46.966 20.883 113.275 1.00 9.97 762 THR A C 1
ATOM 5696 O O . THR A 1 762 ? 45.791 21.056 113.615 1.00 8.77 762 THR A O 1
ATOM 5700 N N . ALA A 1 763 ? 47.846 21.886 113.187 1.00 9.61 763 ALA A N 1
ATOM 5701 C CA . ALA A 1 763 ? 47.395 23.279 113.167 1.00 9.30 763 ALA A CA 1
ATOM 5702 C C . ALA A 1 763 ? 46.550 23.401 111.898 1.00 9.44 763 ALA A C 1
ATOM 5703 O O . ALA A 1 763 ? 46.894 22.773 110.890 1.00 9.68 763 ALA A O 1
ATOM 5705 N N . PRO A 1 764 ? 45.428 24.160 111.942 1.00 9.07 764 PRO A N 1
ATOM 5706 C CA . PRO A 1 764 ? 44.545 24.274 110.760 1.00 8.86 764 PRO A CA 1
ATOM 5707 C C . PRO A 1 764 ? 45.262 24.805 109.532 1.00 8.40 764 PRO A C 1
ATOM 5708 O O . PRO A 1 764 ? 46.172 25.632 109.656 1.00 7.47 764 PRO A O 1
ATOM 5712 N N . ALA A 1 765 ? 44.848 24.327 108.359 1.00 8.25 765 ALA A N 1
ATOM 5713 C CA . ALA A 1 765 ? 45.404 24.788 107.092 1.00 8.11 765 ALA A CA 1
ATOM 5714 C C . ALA A 1 765 ? 44.664 26.040 106.650 1.00 8.21 765 ALA A C 1
ATOM 5715 O O . ALA A 1 765 ? 43.688 26.444 107.281 1.00 7.54 765 ALA A O 1
ATOM 5717 N N . PHE A 1 766 ? 45.127 26.661 105.571 1.00 8.15 766 PHE A N 1
ATOM 5718 C CA . PHE A 1 766 ? 44.495 27.881 105.084 1.00 9.09 766 PHE A CA 1
ATOM 5719 C C . PHE A 1 766 ? 43.051 27.681 104.615 1.00 9.16 766 PHE A C 1
ATOM 5720 O O . PHE A 1 766 ? 42.740 26.760 103.858 1.00 9.26 766 PHE A O 1
ATOM 5728 N N . SER A 1 767 ? 42.190 28.585 105.075 1.00 9.40 767 SER A N 1
ATOM 5729 C CA . SER A 1 767 ? 40.845 28.777 104.561 1.00 9.56 767 SER A CA 1
ATOM 5730 C C . SER A 1 767 ? 40.595 30.269 104.629 1.00 10.04 767 SER A C 1
ATOM 5731 O O . SER A 1 767 ? 40.883 30.897 105.652 1.00 9.35 767 SER A O 1
ATOM 5734 N N . MET A 1 768 ? 40.085 30.835 103.533 1.00 10.77 768 MET A N 1
ATOM 5735 C CA . MET A 1 768 ? 39.792 32.266 103.433 1.00 11.12 768 MET A CA 1
ATOM 5736 C C . MET A 1 768 ? 38.979 32.794 104.624 1.00 11.97 768 MET A C 1
ATOM 5737 O O . MET A 1 768 ? 39.308 33.829 105.186 1.00 11.75 768 MET A O 1
ATOM 5742 N N . SER A 1 769 ? 37.939 32.058 105.014 1.00 13.31 769 SER A N 1
ATOM 5743 C CA . SER A 1 769 ? 37.000 32.501 106.061 1.00 14.28 769 SER A CA 1
ATOM 5744 C C . SER A 1 769 ? 37.598 32.562 107.474 1.00 15.04 769 SER A C 1
ATOM 5745 O O . SER A 1 769 ? 37.112 33.307 108.319 1.00 14.06 769 SER A O 1
ATOM 5748 N N . THR A 1 770 ? 38.625 31.751 107.721 1.00 16.01 770 THR A N 1
ATOM 5749 C CA . THR A 1 770 ? 39.217 31.636 109.046 1.00 17.50 770 THR A CA 1
ATOM 5750 C C . THR A 1 770 ? 40.608 32.267 109.144 1.00 18.22 770 THR A C 1
ATOM 5751 O O . THR A 1 770 ? 41.172 32.345 110.232 1.00 18.62 770 THR A O 1
ATOM 5755 N N . ALA A 1 771 ? 41.141 32.741 108.019 1.00 19.02 771 ALA A N 1
ATOM 5756 C CA . ALA A 1 771 ? 42.527 33.224 107.955 1.00 19.68 771 ALA A CA 1
ATOM 5757 C C . ALA A 1 771 ? 42.787 34.444 108.845 1.00 20.01 771 ALA A C 1
ATOM 5758 O O . ALA A 1 771 ? 42.005 35.400 108.844 1.00 20.46 771 ALA A O 1
ATOM 5760 N N . ASP B 1 8 ? 33.414 31.629 142.365 1.00 19.41 8 ASP B N 1
ATOM 5761 C CA . ASP B 1 8 ? 33.160 32.500 141.172 1.00 18.72 8 ASP B CA 1
ATOM 5762 C C . ASP B 1 8 ? 31.669 32.621 140.872 1.00 17.29 8 ASP B C 1
ATOM 5763 O O . ASP B 1 8 ? 31.127 33.717 140.898 1.00 17.01 8 ASP B O 1
ATOM 5768 N N . TYR B 1 9 ? 31.004 31.494 140.606 1.00 15.89 9 TYR B N 1
ATOM 5769 C CA . TYR B 1 9 ? 29.570 31.506 140.304 1.00 14.20 9 TYR B CA 1
ATOM 5770 C C . TYR B 1 9 ? 28.736 31.967 141.493 1.00 12.79 9 TYR B C 1
ATOM 5771 O O . TYR B 1 9 ? 27.770 32.736 141.326 1.00 11.53 9 TYR B O 1
ATOM 5780 N N . ALA B 1 10 ? 29.123 31.517 142.690 1.00 11.61 10 ALA B N 1
ATOM 5781 C CA . ALA B 1 10 ? 28.422 31.895 143.925 1.00 10.68 10 ALA B CA 1
ATOM 5782 C C . ALA B 1 10 ? 28.322 33.417 144.081 1.00 10.36 10 ALA B C 1
ATOM 5783 O O . ALA B 1 10 ? 27.333 33.922 144.614 1.00 10.04 10 ALA B O 1
ATOM 5785 N N . SER B 1 11 ? 29.327 34.144 143.591 1.00 9.85 11 SER B N 1
ATOM 5786 C CA . SER B 1 11 ? 29.320 35.614 143.693 1.00 10.07 11 SER B CA 1
ATOM 5787 C C . SER B 1 11 ? 28.261 36.288 142.800 1.00 9.16 11 SER B C 1
ATOM 5788 O O . SER B 1 11 ? 27.921 37.452 143.007 1.00 9.48 11 SER B O 1
ATOM 5791 N N . LEU B 1 12 ? 27.748 35.556 141.820 1.00 8.47 12 LEU B N 1
ATOM 5792 C CA . LEU B 1 12 ? 26.696 36.062 140.938 1.00 8.36 12 LEU B CA 1
ATOM 5793 C C . LEU B 1 12 ? 25.314 35.934 141.564 1.00 8.20 12 LEU B C 1
ATOM 5794 O O . LEU B 1 12 ? 24.357 36.561 141.096 1.00 8.53 12 LEU B O 1
ATOM 5799 N N . VAL B 1 13 ? 25.217 35.126 142.621 1.00 7.50 13 VAL B N 1
ATOM 5800 C CA . VAL B 1 13 ? 23.923 34.801 143.242 1.00 6.94 13 VAL B CA 1
ATOM 5801 C C . VAL B 1 13 ? 23.565 35.887 144.214 1.00 6.79 13 VAL B C 1
ATOM 5802 O O . VAL B 1 13 ? 24.375 36.230 145.073 1.00 6.61 13 VAL B O 1
ATOM 5806 N N . ASP B 1 14 ? 22.354 36.424 144.088 1.00 7.18 14 ASP B N 1
ATOM 5807 C CA . ASP B 1 14 ? 21.880 37.475 145.012 1.00 6.81 14 ASP B CA 1
ATOM 5808 C C . ASP B 1 14 ? 20.770 36.887 145.865 1.00 6.13 14 ASP B C 1
ATOM 5809 O O . ASP B 1 14 ? 19.626 36.816 145.415 1.00 5.82 14 ASP B O 1
ATOM 5814 N N . VAL B 1 15 ? 21.111 36.468 147.091 1.00 5.62 15 VAL B N 1
ATOM 5815 C CA . VAL B 1 15 ? 20.179 35.726 147.955 1.00 4.17 15 VAL B CA 1
ATOM 5816 C C . VAL B 1 15 ? 19.099 36.605 148.563 1.00 4.43 15 VAL B C 1
ATOM 5817 O O . VAL B 1 15 ? 18.161 36.099 149.196 1.00 4.16 15 VAL B O 1
ATOM 5821 N N . PHE B 1 16 ? 19.245 37.918 148.379 1.00 3.76 16 PHE B N 1
ATOM 5822 C CA . PHE B 1 16 ? 18.230 38.889 148.802 1.00 3.40 16 PHE B CA 1
ATOM 5823 C C . PHE B 1 16 ? 17.142 39.131 147.777 1.00 3.37 16 PHE B C 1
ATOM 5824 O O . PHE B 1 16 ? 16.173 39.827 148.065 1.00 2.99 16 PHE B O 1
ATOM 5832 N N . VAL B 1 17 ? 17.323 38.586 146.573 1.00 3.58 17 VAL B N 1
ATOM 5833 C CA . VAL B 1 17 ? 16.289 38.686 145.547 1.00 3.53 17 VAL B CA 1
ATOM 5834 C C . VAL B 1 17 ? 15.053 37.930 146.020 1.00 3.75 17 VAL B C 1
ATOM 5835 O O . VAL B 1 17 ? 15.127 36.727 146.332 1.00 4.22 17 VAL B O 1
ATOM 5839 N N . GLY B 1 18 ? 13.926 38.635 146.085 1.00 2.91 18 GLY B N 1
ATOM 5840 C CA . GLY B 1 18 ? 12.666 38.026 146.520 1.00 4.03 18 GLY B CA 1
ATOM 5841 C C . GLY B 1 18 ? 12.441 38.027 148.021 1.00 4.35 18 GLY B C 1
ATOM 5842 O O . GLY B 1 18 ? 11.465 37.452 148.485 1.00 4.64 18 GLY B O 1
ATOM 5843 N N . THR B 1 19 ? 13.327 38.680 148.784 1.00 5.04 19 THR B N 1
ATOM 5844 C CA . THR B 1 19 ? 13.196 38.689 150.262 1.00 5.26 19 THR B CA 1
ATOM 5845 C C . THR B 1 19 ? 12.445 39.865 150.872 1.00 4.96 19 THR B C 1
ATOM 5846 O O . THR B 1 19 ? 12.436 40.030 152.106 1.00 4.80 19 THR B O 1
ATOM 5850 N N . GLU B 1 20 ? 11.813 40.676 150.026 1.00 5.50 20 GLU B N 1
ATOM 5851 C CA . GLU B 1 20 ? 10.979 41.797 150.516 1.00 5.53 20 GLU B CA 1
ATOM 5852 C C . GLU B 1 20 ? 9.489 41.525 150.454 1.00 6.14 20 GLU B C 1
ATOM 5853 O O . GLU B 1 20 ? 8.981 41.014 149.451 1.00 6.53 20 GLU B O 1
ATOM 5859 N N . GLY B 1 21 ? 8.798 41.888 151.532 1.00 6.14 21 GLY B N 1
ATOM 5860 C CA . GLY B 1 21 ? 7.349 41.901 151.577 1.00 6.87 21 GLY B CA 1
ATOM 5861 C C . GLY B 1 21 ? 6.718 40.662 150.976 1.00 7.36 21 GLY B C 1
ATOM 5862 O O . GLY B 1 21 ? 7.111 39.526 151.272 1.00 7.83 21 GLY B O 1
ATOM 5863 N N . ASP B 1 22 ? 5.749 40.896 150.115 1.00 6.97 22 ASP B N 1
ATOM 5864 C CA . ASP B 1 22 ? 5.019 39.846 149.439 1.00 6.61 22 ASP B CA 1
ATOM 5865 C C . ASP B 1 22 ? 5.471 39.814 147.976 1.00 6.58 22 ASP B C 1
ATOM 5866 O O . ASP B 1 22 ? 4.647 39.889 147.070 1.00 6.88 22 ASP B O 1
ATOM 5871 N N . PHE B 1 23 ? 6.785 39.719 147.753 1.00 5.72 23 PHE B N 1
ATOM 5872 C CA . PHE B 1 23 ? 7.350 39.730 146.400 1.00 5.51 23 PHE B CA 1
ATOM 5873 C C . PHE B 1 23 ? 8.243 38.517 146.175 1.00 5.47 23 PHE B C 1
ATOM 5874 O O . PHE B 1 23 ? 9.345 38.640 145.612 1.00 5.14 23 PHE B O 1
ATOM 5882 N N . GLY B 1 24 ? 7.750 37.349 146.600 1.00 4.56 24 GLY B N 1
ATOM 5883 C CA . GLY B 1 24 ? 8.458 36.090 146.362 1.00 4.07 24 GLY B CA 1
ATOM 5884 C C . GLY B 1 24 ? 8.397 35.090 147.499 1.00 3.76 24 GLY B C 1
ATOM 5885 O O . GLY B 1 24 ? 8.310 33.871 147.263 1.00 4.04 24 GLY B O 1
ATOM 5886 N N . ASN B 1 25 ? 8.467 35.594 148.734 1.00 2.92 25 ASN B N 1
ATOM 5887 C CA . ASN B 1 25 ? 8.571 34.746 149.915 1.00 2.81 25 ASN B CA 1
ATOM 5888 C C . ASN B 1 25 ? 9.804 33.822 149.943 1.00 2.73 25 ASN B C 1
ATOM 5889 O O . ASN B 1 25 ? 9.747 32.691 150.423 1.00 2.49 25 ASN B O 1
ATOM 5894 N N . ASP B 1 26 ? 10.924 34.343 149.450 1.00 3.00 26 ASP B N 1
ATOM 5895 C CA . ASP B 1 26 ? 12.206 33.663 149.535 1.00 3.13 26 ASP B CA 1
ATOM 5896 C C . ASP B 1 26 ? 13.041 34.166 150.702 1.00 3.37 26 ASP B C 1
ATOM 5897 O O . ASP B 1 26 ? 12.747 35.212 151.278 1.00 3.44 26 ASP B O 1
ATOM 5902 N N . MET B 1 27 ? 14.108 33.431 151.026 1.00 3.85 27 MET B N 1
ATOM 5903 C CA . MET B 1 27 ? 14.936 33.714 152.197 1.00 4.16 27 MET B CA 1
ATOM 5904 C C . MET B 1 27 ? 16.385 33.974 151.823 1.00 4.38 27 MET B C 1
ATOM 5905 O O . MET B 1 27 ? 16.887 33.371 150.873 1.00 4.91 27 MET B O 1
ATOM 5910 N N . PRO B 1 28 ? 17.068 34.852 152.585 1.00 4.26 28 PRO B N 1
ATOM 5911 C CA . PRO B 1 28 ? 18.521 35.051 152.473 1.00 3.52 28 PRO B CA 1
ATOM 5912 C C . PRO B 1 28 ? 19.295 34.057 153.340 1.00 3.90 28 PRO B C 1
ATOM 5913 O O . PRO B 1 28 ? 20.508 34.220 153.549 1.00 3.26 28 PRO B O 1
ATOM 5917 N N . ALA B 1 29 ? 18.579 33.043 153.838 1.00 3.15 29 ALA B N 1
ATOM 5918 C CA . ALA B 1 29 ? 19.101 32.077 154.801 1.00 2.82 29 ALA B CA 1
ATOM 5919 C C . ALA B 1 29 ? 20.348 31.409 154.269 1.00 3.01 29 ALA B C 1
ATOM 5920 O O . ALA B 1 29 ? 20.448 31.148 153.058 1.00 3.07 29 ALA B O 1
ATOM 5922 N N . ALA B 1 30 ? 21.296 31.128 155.161 1.00 2.72 30 ALA B N 1
ATOM 5923 C CA . ALA B 1 30 ? 22.436 30.302 154.790 1.00 2.98 30 ALA B CA 1
ATOM 5924 C C . ALA B 1 30 ? 21.941 28.860 154.618 1.00 3.27 30 ALA B C 1
ATOM 5925 O O . ALA B 1 30 ? 21.300 28.312 155.520 1.00 2.86 30 ALA B O 1
ATOM 5927 N N . GLN B 1 31 ? 22.230 28.264 153.458 1.00 3.71 31 GLN B N 1
ATOM 5928 C CA . GLN B 1 31 ? 21.896 26.852 153.161 1.00 4.61 31 GLN B CA 1
ATOM 5929 C C . GLN B 1 31 ? 22.761 26.246 152.054 1.00 4.48 31 GLN B C 1
ATOM 5930 O O . GLN B 1 31 ? 23.189 26.961 151.142 1.00 4.65 31 GLN B O 1
ATOM 5936 N N . ALA B 1 32 ? 23.006 24.932 152.158 1.00 5.19 32 ALA B N 1
ATOM 5937 C CA . ALA B 1 32 ? 23.671 24.106 151.121 1.00 5.14 32 ALA B CA 1
ATOM 5938 C C . ALA B 1 32 ? 22.700 23.702 150.004 1.00 5.65 32 ALA B C 1
ATOM 5939 O O . ALA B 1 32 ? 21.495 23.765 150.185 1.00 5.45 32 ALA B O 1
ATOM 5941 N N . PRO B 1 33 ? 23.219 23.267 148.840 1.00 6.30 33 PRO B N 1
ATOM 5942 C CA . PRO B 1 33 ? 22.280 22.821 147.805 1.00 6.54 33 PRO B CA 1
ATOM 5943 C C . PRO B 1 33 ? 21.255 21.800 148.343 1.00 6.35 33 PRO B C 1
ATOM 5944 O O . PRO B 1 33 ? 21.641 20.795 148.948 1.00 6.20 33 PRO B O 1
ATOM 5948 N N . ASN B 1 34 ? 19.964 22.085 148.171 1.00 6.09 34 ASN B N 1
ATOM 5949 C CA . ASN B 1 34 ? 18.900 21.202 148.694 1.00 5.61 34 ASN B CA 1
ATOM 5950 C C . ASN B 1 34 ? 19.075 20.865 150.179 1.00 5.37 34 ASN B C 1
ATOM 5951 O O . ASN B 1 34 ? 18.764 19.746 150.625 1.00 5.03 34 ASN B O 1
ATOM 5956 N N . GLY B 1 35 ? 19.563 21.842 150.945 1.00 4.75 35 GLY B N 1
ATOM 5957 C CA . GLY B 1 35 ? 19.876 21.616 152.349 1.00 4.62 35 GLY B CA 1
ATOM 5958 C C . GLY B 1 35 ? 18.658 21.496 153.231 1.00 5.01 35 GLY B C 1
ATOM 5959 O O . GLY B 1 35 ? 17.609 22.087 152.959 1.00 5.39 35 GLY B O 1
ATOM 5960 N N . LEU B 1 36 ? 18.801 20.728 154.303 1.00 5.38 36 LEU B N 1
ATOM 5961 C CA . LEU B 1 36 ? 17.780 20.633 155.336 1.00 5.14 36 LEU B CA 1
ATOM 5962 C C . LEU B 1 36 ? 17.906 21.807 156.310 1.00 4.85 36 LEU B C 1
ATOM 5963 O O . LEU B 1 36 ? 16.909 22.430 156.686 1.00 5.29 36 LEU B O 1
ATOM 5968 N N . ALA B 1 37 ? 19.132 22.109 156.723 1.00 4.82 37 ALA B N 1
ATOM 5969 C CA . ALA B 1 37 ? 19.361 23.299 157.533 1.00 3.87 37 ALA B CA 1
ATOM 5970 C C . ALA B 1 37 ? 19.189 24.527 156.658 1.00 3.68 37 ALA B C 1
ATOM 5971 O O . ALA B 1 37 ? 19.708 24.599 155.542 1.00 4.47 37 ALA B O 1
ATOM 5973 N N . LYS B 1 38 ? 18.400 25.462 157.150 1.00 2.94 38 LYS B N 1
ATOM 5974 C CA . LYS B 1 38 ? 18.219 26.746 156.507 1.00 3.49 38 LYS B CA 1
ATOM 5975 C C . LYS B 1 38 ? 18.312 27.737 157.645 1.00 3.09 38 LYS B C 1
ATOM 5976 O O . LYS B 1 38 ? 17.352 27.920 158.409 1.00 3.23 38 LYS B O 1
ATOM 5982 N N . VAL B 1 39 ? 19.488 28.342 157.779 1.00 2.79 39 VAL B N 1
ATOM 5983 C CA . VAL B 1 39 ? 19.767 29.259 158.889 1.00 3.32 39 VAL B CA 1
ATOM 5984 C C . VAL B 1 39 ? 19.355 30.672 158.471 1.00 3.38 39 VAL B C 1
ATOM 5985 O O . VAL B 1 39 ? 20.132 31.409 157.836 1.00 2.55 39 VAL B O 1
ATOM 5989 N N . ASN B 1 40 ? 18.115 31.019 158.829 1.00 3.26 40 ASN B N 1
ATOM 5990 C CA . ASN B 1 40 ? 17.444 32.228 158.346 1.00 3.22 40 ASN B CA 1
ATOM 5991 C C . ASN B 1 40 ? 17.378 33.294 159.435 1.00 3.55 40 ASN B C 1
ATOM 5992 O O . ASN B 1 40 ? 16.857 33.033 160.525 1.00 2.93 40 ASN B O 1
ATOM 5997 N N . PRO B 1 41 ? 17.911 34.493 159.146 1.00 3.15 41 PRO B N 1
ATOM 5998 C CA . PRO B 1 41 ? 17.676 35.552 160.107 1.00 3.73 41 PRO B CA 1
ATOM 5999 C C . PRO B 1 41 ? 16.165 35.793 160.217 1.00 3.58 41 PRO B C 1
ATOM 6000 O O . PRO B 1 41 ? 15.415 35.492 159.295 1.00 2.92 41 PRO B O 1
ATOM 6004 N N . ARG B 1 42 ? 15.726 36.247 161.381 1.00 3.74 42 ARG B N 1
ATOM 6005 C CA . ARG B 1 42 ? 14.314 36.534 161.600 1.00 3.05 42 ARG B CA 1
ATOM 6006 C C . ARG B 1 42 ? 14.151 38.013 161.887 1.00 2.75 42 ARG B C 1
ATOM 6007 O O . ARG B 1 42 ? 14.654 38.494 162.882 1.00 2.68 42 ARG B O 1
ATOM 6015 N N . THR B 1 43 ? 13.450 38.732 161.015 1.00 3.58 43 THR B N 1
ATOM 6016 C CA . THR B 1 43 ? 13.161 40.161 161.230 1.00 2.90 43 THR B CA 1
ATOM 6017 C C . THR B 1 43 ? 11.956 40.354 162.134 1.00 3.59 43 THR B C 1
ATOM 6018 O O . THR B 1 43 ? 11.149 39.435 162.296 1.00 2.84 43 THR B O 1
ATOM 6022 N N . THR B 1 44 ? 11.829 41.563 162.689 1.00 3.55 44 THR B N 1
ATOM 6023 C CA . THR B 1 44 ? 10.738 41.938 163.588 1.00 5.21 44 THR B CA 1
ATOM 6024 C C . THR B 1 44 ? 10.511 43.457 163.523 1.00 5.63 44 THR B C 1
ATOM 6025 O O . THR B 1 44 ? 11.462 44.215 163.335 1.00 5.75 44 THR B O 1
ATOM 6029 N N . PRO B 1 45 ? 9.255 43.915 163.689 1.00 6.39 45 PRO B N 1
ATOM 6030 C CA . PRO B 1 45 ? 8.030 43.161 163.977 1.00 6.45 45 PRO B CA 1
ATOM 6031 C C . PRO B 1 45 ? 7.454 42.425 162.761 1.00 6.00 45 PRO B C 1
ATOM 6032 O O . PRO B 1 45 ? 6.634 41.541 162.938 1.00 6.82 45 PRO B O 1
ATOM 6036 N N . GLY B 1 46 ? 7.869 42.799 161.557 1.00 5.19 46 GLY B N 1
ATOM 6037 C CA . GLY B 1 46 ? 7.346 42.212 160.323 1.00 4.86 46 GLY B CA 1
ATOM 6038 C C . GLY B 1 46 ? 8.311 41.184 159.770 1.00 5.18 46 GLY B C 1
ATOM 6039 O O . GLY B 1 46 ? 9.481 41.143 160.175 1.00 5.13 46 GLY B O 1
ATOM 6040 N N . ARG B 1 47 ? 7.818 40.352 158.848 1.00 5.25 47 ARG B N 1
ATOM 6041 C CA . ARG B 1 47 ? 8.581 39.247 158.248 1.00 4.58 47 ARG B CA 1
ATOM 6042 C C . ARG B 1 47 ? 7.861 38.854 156.975 1.00 4.46 47 ARG B C 1
ATOM 6043 O O . ARG B 1 47 ? 6.656 39.124 156.837 1.00 3.68 47 ARG B O 1
ATOM 6051 N N . ASN B 1 48 ? 8.584 38.257 156.029 1.00 4.25 48 ASN B N 1
ATOM 6052 C CA . ASN B 1 48 ? 7.898 37.485 154.983 1.00 4.09 48 ASN B CA 1
ATOM 6053 C C . ASN B 1 48 ? 7.626 36.082 155.535 1.00 4.15 48 ASN B C 1
ATOM 6054 O O . ASN B 1 48 ? 7.928 35.813 156.710 1.00 4.08 48 ASN B O 1
ATOM 6059 N N . ASN B 1 49 ? 7.049 35.200 154.730 1.00 3.96 49 ASN B N 1
ATOM 6060 C CA . ASN B 1 49 ? 6.685 33.858 155.217 1.00 4.78 49 ASN B CA 1
ATOM 6061 C C . ASN B 1 49 ? 7.840 33.013 155.763 1.00 4.50 49 ASN B C 1
ATOM 6062 O O . ASN B 1 49 ? 7.632 32.168 156.622 1.00 5.46 49 ASN B O 1
ATOM 6067 N N . THR B 1 50 ? 9.054 33.243 155.273 1.00 5.02 50 THR B N 1
ATOM 6068 C CA . THR B 1 50 ? 10.246 32.518 155.744 1.00 4.39 50 THR B CA 1
ATOM 6069 C C . THR B 1 50 ? 10.745 33.031 157.096 1.00 4.84 50 THR B C 1
ATOM 6070 O O . THR B 1 50 ? 11.450 32.306 157.804 1.00 4.54 50 THR B O 1
ATOM 6074 N N . GLY B 1 51 ? 10.432 34.293 157.416 1.00 4.48 51 GLY B N 1
ATOM 6075 C CA . GLY B 1 51 ? 10.802 34.910 158.707 1.00 4.48 51 GLY B CA 1
ATOM 6076 C C . GLY B 1 51 ? 11.560 36.232 158.553 1.00 5.18 51 GLY B C 1
ATOM 6077 O O . GLY B 1 51 ? 11.862 36.918 159.542 1.00 5.14 51 GLY B O 1
ATOM 6078 N N . TYR B 1 52 ? 11.850 36.598 157.309 1.00 4.75 52 TYR B N 1
ATOM 6079 C CA . TYR B 1 52 ? 12.692 37.754 157.012 1.00 5.15 52 TYR B CA 1
ATOM 6080 C C . TYR B 1 52 ? 12.086 38.616 155.926 1.00 5.10 52 TYR B C 1
ATOM 6081 O O . TYR B 1 52 ? 11.870 38.148 154.802 1.00 4.06 52 TYR B O 1
ATOM 6090 N N . ASP B 1 53 ? 11.821 39.875 156.273 1.00 4.79 53 ASP B N 1
ATOM 6091 C CA . ASP B 1 53 ? 11.399 40.842 155.301 1.00 5.15 53 ASP B CA 1
ATOM 6092 C C . ASP B 1 53 ? 12.479 41.919 155.187 1.00 5.81 53 ASP B C 1
ATOM 6093 O O . ASP B 1 53 ? 12.791 42.620 156.165 1.00 6.51 53 ASP B O 1
ATOM 6098 N N . TYR B 1 54 ? 13.033 42.041 153.985 1.00 5.54 54 TYR B N 1
ATOM 6099 C CA . TYR B 1 54 ? 14.064 43.028 153.656 1.00 5.43 54 TYR B CA 1
ATOM 6100 C C . TYR B 1 54 ? 13.723 44.482 154.045 1.00 5.38 54 TYR B C 1
ATOM 6101 O O . TYR B 1 54 ? 14.624 45.292 154.316 1.00 4.91 54 TYR B O 1
ATOM 6110 N N . ALA B 1 55 ? 12.436 44.813 154.044 1.00 5.10 55 ALA B N 1
ATOM 6111 C CA . ALA B 1 55 ? 11.984 46.169 154.374 1.00 5.97 55 ALA B CA 1
ATOM 6112 C C . ALA B 1 55 ? 12.084 46.532 155.855 1.00 6.40 55 ALA B C 1
ATOM 6113 O O . ALA B 1 55 ? 11.949 47.700 156.220 1.00 6.85 55 ALA B O 1
ATOM 6115 N N . GLN B 1 56 ? 12.335 45.543 156.706 1.00 6.57 56 GLN B N 1
ATOM 6116 C CA . GLN B 1 56 ? 12.446 45.769 158.155 1.00 6.73 56 GLN B CA 1
ATOM 6117 C C . GLN B 1 56 ? 13.847 46.204 158.587 1.00 7.15 56 GLN B C 1
ATOM 6118 O O . GLN B 1 56 ? 14.805 46.109 157.819 1.00 7.24 56 GLN B O 1
ATOM 6124 N N . SER B 1 57 ? 13.972 46.642 159.839 1.00 7.04 57 SER B N 1
ATOM 6125 C CA . SER B 1 57 ? 15.268 47.086 160.349 1.00 7.18 57 SER B CA 1
ATOM 6126 C C . SER B 1 57 ? 15.609 46.535 161.732 1.00 6.37 57 SER B C 1
ATOM 6127 O O . SER B 1 57 ? 16.508 47.038 162.406 1.00 6.13 57 SER B O 1
ATOM 6130 N N . LYS B 1 58 ? 14.897 45.497 162.156 1.00 5.34 58 LYS B N 1
ATOM 6131 C CA . LYS B 1 58 ? 15.306 44.770 163.351 1.00 4.81 58 LYS B CA 1
ATOM 6132 C C . LYS B 1 58 ? 15.347 43.266 163.106 1.00 4.95 58 LYS B C 1
ATOM 6133 O O . LYS B 1 58 ? 14.519 42.730 162.367 1.00 5.58 58 LYS B O 1
ATOM 6139 N N . ILE B 1 59 ? 16.315 42.592 163.719 1.00 4.82 59 ILE B N 1
ATOM 6140 C CA . ILE B 1 59 ? 16.408 41.138 163.680 1.00 4.41 59 ILE B CA 1
ATOM 6141 C C . ILE B 1 59 ? 16.459 40.603 165.116 1.00 4.86 59 ILE B C 1
ATOM 6142 O O . ILE B 1 59 ? 17.122 41.194 165.976 1.00 4.61 59 ILE B O 1
ATOM 6147 N N . SER B 1 60 ? 15.745 39.511 165.380 1.00 4.43 60 SER B N 1
ATOM 6148 C CA . SER B 1 60 ? 15.847 38.827 166.673 1.00 4.63 60 SER B CA 1
ATOM 6149 C C . SER B 1 60 ? 17.039 37.881 166.645 1.00 4.77 60 SER B C 1
ATOM 6150 O O . SER B 1 60 ? 18.099 38.179 167.224 1.00 4.48 60 SER B O 1
ATOM 6153 N N . GLY B 1 61 ? 16.872 36.761 165.932 1.00 4.24 61 GLY B N 1
ATOM 6154 C CA . GLY B 1 61 ? 17.915 35.758 165.791 1.00 3.36 61 GLY B CA 1
ATOM 6155 C C . GLY B 1 61 ? 17.747 34.948 164.521 1.00 3.59 61 GLY B C 1
ATOM 6156 O O . GLY B 1 61 ? 17.179 35.438 163.530 1.00 2.71 61 GLY B O 1
ATOM 6157 N N . PHE B 1 62 ? 18.241 33.708 164.570 1.00 3.22 62 PHE B N 1
ATOM 6158 C CA . PHE B 1 62 ? 18.275 32.810 163.426 1.00 3.48 62 PHE B CA 1
ATOM 6159 C C . PHE B 1 62 ? 17.449 31.554 163.682 1.00 4.14 62 PHE B C 1
ATOM 6160 O O . PHE B 1 62 ? 17.605 30.901 164.731 1.00 4.20 62 PHE B O 1
ATOM 6168 N N . THR B 1 63 ? 16.566 31.223 162.735 1.00 3.68 63 THR B N 1
ATOM 6169 C CA . THR B 1 63 ? 15.870 29.935 162.748 1.00 3.46 63 THR B CA 1
ATOM 6170 C C . THR B 1 63 ? 16.651 28.915 161.905 1.00 4.26 63 THR B C 1
ATOM 6171 O O . THR B 1 63 ? 17.632 29.286 161.220 1.00 4.84 63 THR B O 1
ATOM 6175 N N . HIS B 1 64 ? 16.255 27.642 161.973 1.00 3.48 64 HIS B N 1
ATOM 6176 C CA . HIS B 1 64 ? 17.063 26.576 161.377 1.00 3.52 64 HIS B CA 1
ATOM 6177 C C . HIS B 1 64 ? 16.309 25.684 160.391 1.00 3.41 64 HIS B C 1
ATOM 6178 O O . HIS B 1 64 ? 16.920 24.905 159.666 1.00 2.73 64 HIS B O 1
ATOM 6185 N N . THR B 1 65 ? 14.986 25.806 160.349 1.00 3.55 65 THR B N 1
ATOM 6186 C CA . THR B 1 65 ? 14.187 25.010 159.402 1.00 4.13 65 THR B CA 1
ATOM 6187 C C . THR B 1 65 ? 13.319 25.958 158.612 1.00 4.11 65 THR B C 1
ATOM 6188 O O . THR B 1 65 ? 12.974 27.032 159.106 1.00 4.58 65 THR B O 1
ATOM 6192 N N . ASN B 1 66 ? 12.953 25.580 157.389 1.00 4.26 66 ASN B N 1
ATOM 6193 C CA . ASN B 1 66 ? 12.141 26.467 156.576 1.00 4.29 66 ASN B CA 1
ATOM 6194 C C . ASN B 1 66 ? 11.691 25.826 155.287 1.00 4.35 66 ASN B C 1
ATOM 6195 O O . ASN B 1 66 ? 12.075 24.701 154.970 1.00 4.77 66 ASN B O 1
ATOM 6200 N N . LEU B 1 67 ? 10.876 26.584 154.563 1.00 4.27 67 LEU B N 1
ATOM 6201 C CA . LEU B 1 67 ? 10.335 26.228 153.272 1.00 4.24 67 LEU B CA 1
ATOM 6202 C C . LEU B 1 67 ? 10.436 27.457 152.371 1.00 4.38 67 LEU B C 1
ATOM 6203 O O . LEU B 1 67 ? 9.926 28.517 152.720 1.00 4.30 67 LEU B O 1
ATOM 6208 N N . ASP B 1 68 ? 11.070 27.282 151.216 1.00 4.40 68 ASP B N 1
ATOM 6209 C CA . ASP B 1 68 ? 11.312 28.351 150.252 1.00 4.81 68 ASP B CA 1
ATOM 6210 C C . ASP B 1 68 ? 10.079 28.727 149.459 1.00 4.93 68 ASP B C 1
ATOM 6211 O O . ASP B 1 68 ? 9.469 27.878 148.818 1.00 5.94 68 ASP B O 1
ATOM 6216 N N . GLY B 1 69 ? 9.723 30.005 149.507 1.00 5.17 69 GLY B N 1
ATOM 6217 C CA . GLY B 1 69 ? 8.769 30.598 148.558 1.00 4.56 69 GLY B CA 1
ATOM 6218 C C . GLY B 1 69 ? 7.327 30.161 148.689 1.00 4.60 69 GLY B C 1
ATOM 6219 O O . GLY B 1 69 ? 6.573 30.236 147.713 1.00 4.30 69 GLY B O 1
ATOM 6220 N N . VAL B 1 70 ? 6.932 29.725 149.887 1.00 3.48 70 VAL B N 1
ATOM 6221 C CA . VAL B 1 70 ? 5.589 29.149 150.102 1.00 3.51 70 VAL B CA 1
ATOM 6222 C C . VAL B 1 70 ? 4.609 30.183 150.644 1.00 3.44 70 VAL B C 1
ATOM 6223 O O . VAL B 1 70 ? 5.033 31.257 151.119 1.00 3.41 70 VAL B O 1
ATOM 6227 N N . GLY B 1 71 ? 3.317 29.856 150.590 1.00 3.21 71 GLY B N 1
ATOM 6228 C CA . GLY B 1 71 ? 2.243 30.766 151.033 1.00 4.39 71 GLY B CA 1
ATOM 6229 C C . GLY B 1 71 ? 1.896 30.610 152.517 1.00 5.23 71 GLY B C 1
ATOM 6230 O O . GLY B 1 71 ? 2.732 30.168 153.313 1.00 5.01 71 GLY B O 1
ATOM 6231 N N . GLY B 1 72 ? 0.653 30.950 152.869 1.00 5.67 72 GLY B N 1
ATOM 6232 C CA . GLY B 1 72 ? 0.165 30.889 154.256 1.00 5.93 72 GLY B CA 1
ATOM 6233 C C . GLY B 1 72 ? 0.949 31.862 155.107 1.00 6.07 72 GLY B C 1
ATOM 6234 O O . GLY B 1 72 ? 1.165 33.016 154.692 1.00 6.64 72 GLY B O 1
ATOM 6235 N N . SER B 1 73 ? 1.390 31.404 156.282 1.00 5.79 73 SER B N 1
ATOM 6236 C CA . SER B 1 73 ? 2.360 32.159 157.086 1.00 5.71 73 SER B CA 1
ATOM 6237 C C . SER B 1 73 ? 3.751 31.512 157.055 1.00 5.79 73 SER B C 1
ATOM 6238 O O . SER B 1 73 ? 4.621 31.864 157.855 1.00 5.53 73 SER B O 1
ATOM 6241 N N . GLY B 1 74 ? 3.943 30.560 156.136 1.00 5.50 74 GLY B N 1
ATOM 6242 C CA . GLY B 1 74 ? 5.232 29.886 155.962 1.00 4.98 74 GLY B CA 1
ATOM 6243 C C . GLY B 1 74 ? 5.389 28.660 156.834 1.00 4.36 74 GLY B C 1
ATOM 6244 O O . GLY B 1 74 ? 4.702 28.512 157.834 1.00 4.36 74 GLY B O 1
ATOM 6245 N N . GLY B 1 75 ? 6.284 27.765 156.443 1.00 4.59 75 GLY B N 1
ATOM 6246 C CA . GLY B 1 75 ? 6.527 26.565 157.216 1.00 4.40 75 GLY B CA 1
ATOM 6247 C C . GLY B 1 75 ? 7.889 26.594 157.880 1.00 4.18 75 GLY B C 1
ATOM 6248 O O . GLY B 1 75 ? 8.717 27.435 157.575 1.00 4.41 75 GLY B O 1
ATOM 6249 N N . GLY B 1 76 ? 8.116 25.653 158.788 1.00 4.82 76 GLY B N 1
ATOM 6250 C CA . GLY B 1 76 ? 9.371 25.580 159.508 1.00 4.57 76 GLY B CA 1
ATOM 6251 C C . GLY B 1 76 ? 9.475 26.759 160.434 1.00 4.29 76 GLY B C 1
ATOM 6252 O O . GLY B 1 76 ? 8.504 27.108 161.114 1.00 4.51 76 GLY B O 1
ATOM 6253 N N . GLY B 1 77 ? 10.647 27.390 160.433 1.00 3.80 77 GLY B N 1
ATOM 6254 C CA . GLY B 1 77 ? 10.953 28.443 161.386 1.00 3.39 77 GLY B CA 1
ATOM 6255 C C . GLY B 1 77 ? 11.241 27.958 162.792 1.00 3.21 77 GLY B C 1
ATOM 6256 O O . GLY B 1 77 ? 11.099 28.729 163.743 1.00 3.66 77 GLY B O 1
ATOM 6257 N N . ASP B 1 78 ? 11.665 26.698 162.913 1.00 3.53 78 ASP B N 1
ATOM 6258 C CA . ASP B 1 78 ? 11.986 26.048 164.188 1.00 3.33 78 ASP B CA 1
ATOM 6259 C C . ASP B 1 78 ? 13.390 26.388 164.647 1.00 3.88 78 ASP B C 1
ATOM 6260 O O . ASP B 1 78 ? 14.286 26.586 163.813 1.00 3.15 78 ASP B O 1
ATOM 6265 N N . LEU B 1 79 ? 13.575 26.383 165.974 1.00 4.21 79 LEU B N 1
ATOM 6266 C CA . LEU B 1 79 ? 14.888 26.547 166.612 1.00 5.32 79 LEU B CA 1
ATOM 6267 C C . LEU B 1 79 ? 15.451 27.939 166.399 1.00 5.03 79 LEU B C 1
ATOM 6268 O O . LEU B 1 79 ? 16.352 28.139 165.582 1.00 5.44 79 LEU B O 1
ATOM 6273 N N . LEU B 1 80 ? 14.920 28.888 167.164 1.00 5.04 80 LEU B N 1
ATOM 6274 C CA . LEU B 1 80 ? 15.348 30.284 167.110 1.00 5.08 80 LEU B CA 1
ATOM 6275 C C . LEU B 1 80 ? 16.514 30.505 168.072 1.00 5.24 80 LEU B C 1
ATOM 6276 O O . LEU B 1 80 ? 16.379 30.287 169.285 1.00 5.71 80 LEU B O 1
ATOM 6281 N N . VAL B 1 81 ? 17.647 30.934 167.525 1.00 4.97 81 VAL B N 1
ATOM 6282 C CA . VAL B 1 81 ? 18.851 31.213 168.309 1.00 4.86 81 VAL B CA 1
ATOM 6283 C C . VAL B 1 81 ? 19.044 32.728 168.339 1.00 4.75 81 VAL B C 1
ATOM 6284 O O . VAL B 1 81 ? 19.184 33.364 167.292 1.00 5.16 81 VAL B O 1
ATOM 6288 N N . VAL B 1 82 ? 19.012 33.294 169.543 1.00 4.77 82 VAL B N 1
ATOM 6289 C CA . VAL B 1 82 ? 19.084 34.745 169.745 1.00 5.18 82 VAL B CA 1
ATOM 6290 C C . VAL B 1 82 ? 20.329 35.117 170.567 1.00 5.11 82 VAL B C 1
ATOM 6291 O O . VAL B 1 82 ? 20.453 34.693 171.722 1.00 4.59 82 VAL B O 1
ATOM 6295 N N . PRO B 1 83 ? 21.254 35.917 169.981 1.00 4.93 83 PRO B N 1
ATOM 6296 C CA . PRO B 1 83 ? 22.375 36.414 170.798 1.00 5.18 83 PRO B CA 1
ATOM 6297 C C . PRO B 1 83 ? 21.957 37.649 171.605 1.00 5.11 83 PRO B C 1
ATOM 6298 O O . PRO B 1 83 ? 21.205 38.489 171.108 1.00 5.71 83 PRO B O 1
ATOM 6302 N N . THR B 1 84 ? 22.453 37.751 172.832 1.00 4.63 84 THR B N 1
ATOM 6303 C CA . THR B 1 84 ? 22.055 38.823 173.750 1.00 4.92 84 THR B CA 1
ATOM 6304 C C . THR B 1 84 ? 23.095 38.973 174.867 1.00 4.69 84 THR B C 1
ATOM 6305 O O . THR B 1 84 ? 23.797 38.017 175.208 1.00 4.88 84 THR B O 1
ATOM 6309 N N . SER B 1 85 ? 23.228 40.192 175.383 1.00 4.35 85 SER B N 1
ATOM 6310 C CA . SER B 1 85 ? 24.059 40.445 176.538 1.00 3.51 85 SER B CA 1
ATOM 6311 C C . SER B 1 85 ? 23.158 40.645 177.737 1.00 3.10 85 SER B C 1
ATOM 6312 O O . SER B 1 85 ? 23.626 40.914 178.834 1.00 2.00 85 SER B O 1
ATOM 6315 N N . GLY B 1 86 ? 21.855 40.484 177.509 1.00 3.74 86 GLY B N 1
ATOM 6316 C CA . GLY B 1 86 ? 20.865 40.604 178.572 1.00 3.93 86 GLY B CA 1
ATOM 6317 C C . GLY B 1 86 ? 20.766 39.393 179.473 1.00 4.52 86 GLY B C 1
ATOM 6318 O O . GLY B 1 86 ? 21.372 38.324 179.211 1.00 4.36 86 GLY B O 1
ATOM 6319 N N . SER B 1 87 ? 19.977 39.575 180.531 1.00 4.65 87 SER B N 1
ATOM 6320 C CA . SER B 1 87 ? 19.752 38.579 181.582 1.00 5.35 87 SER B CA 1
ATOM 6321 C C . SER B 1 87 ? 18.257 38.299 181.722 1.00 5.26 87 SER B C 1
ATOM 6322 O O . SER B 1 87 ? 17.437 39.210 181.549 1.00 5.80 87 SER B O 1
ATOM 6325 N N . TYR B 1 88 ? 17.906 37.056 182.043 1.00 5.17 88 TYR B N 1
ATOM 6326 C CA . TYR B 1 88 ? 16.498 36.652 182.221 1.00 5.05 88 TYR B CA 1
ATOM 6327 C C . TYR B 1 88 ? 16.273 35.897 183.539 1.00 5.26 88 TYR B C 1
ATOM 6328 O O . TYR B 1 88 ? 17.165 35.179 184.002 1.00 4.24 88 TYR B O 1
ATOM 6337 N N . THR B 1 89 ? 15.076 36.052 184.111 1.00 5.01 89 THR B N 1
ATOM 6338 C CA . THR B 1 89 ? 14.650 35.335 185.336 1.00 5.80 89 THR B CA 1
ATOM 6339 C C . THR B 1 89 ? 13.327 34.582 185.108 1.00 5.80 89 THR B C 1
ATOM 6340 O O . THR B 1 89 ? 12.773 33.983 186.038 1.00 5.81 89 THR B O 1
ATOM 6344 N N . ALA B 1 90 ? 12.828 34.650 183.873 1.00 5.18 90 ALA B N 1
ATOM 6345 C CA . ALA B 1 90 ? 11.608 33.987 183.442 1.00 4.94 90 ALA B CA 1
ATOM 6346 C C . ALA B 1 90 ? 11.733 33.742 181.944 1.00 5.35 90 ALA B C 1
ATOM 6347 O O . ALA B 1 90 ? 12.718 34.159 181.322 1.00 4.71 90 ALA B O 1
ATOM 6349 N N . ARG B 1 91 ? 10.734 33.079 181.369 1.00 5.50 91 ARG B N 1
ATOM 6350 C CA . ARG B 1 91 ? 10.687 32.820 179.933 1.00 5.95 91 ARG B CA 1
ATOM 6351 C C . ARG B 1 91 ? 10.787 34.171 179.227 1.00 5.74 91 ARG B C 1
ATOM 6352 O O . ARG B 1 91 ? 10.069 35.097 179.581 1.00 5.73 91 ARG B O 1
ATOM 6360 N N . PRO B 1 92 ? 11.705 34.297 178.257 1.00 5.67 92 PRO B N 1
ATOM 6361 C CA . PRO B 1 92 ? 11.913 35.587 177.603 1.00 5.93 92 PRO B CA 1
ATOM 6362 C C . PRO B 1 92 ? 10.688 36.076 176.862 1.00 5.78 92 PRO B C 1
ATOM 6363 O O . PRO B 1 92 ? 10.039 35.292 176.152 1.00 5.75 92 PRO B O 1
ATOM 6367 N N . GLY B 1 93 ? 10.391 37.367 177.017 1.00 5.85 93 GLY B N 1
ATOM 6368 C CA . GLY B 1 93 ? 9.414 38.047 176.166 1.00 5.97 93 GLY B CA 1
ATOM 6369 C C . GLY B 1 93 ? 10.018 38.159 174.779 1.00 6.05 93 GLY B C 1
ATOM 6370 O O . GLY B 1 93 ? 11.184 38.505 174.645 1.00 6.98 93 GLY B O 1
ATOM 6371 N N . THR B 1 94 ? 9.244 37.846 173.746 1.00 6.26 94 THR B N 1
ATOM 6372 C CA . THR B 1 94 ? 9.767 37.813 172.371 1.00 6.48 94 THR B CA 1
ATOM 6373 C C . THR B 1 94 ? 10.275 39.171 171.888 1.00 5.84 94 THR B C 1
ATOM 6374 O O . THR B 1 94 ? 11.161 39.245 171.041 1.00 5.72 94 THR B O 1
ATOM 6378 N N . GLY B 1 95 ? 9.735 40.249 172.453 1.00 5.84 95 GLY B N 1
ATOM 6379 C CA . GLY B 1 95 ? 10.124 41.588 172.055 1.00 4.67 95 GLY B CA 1
ATOM 6380 C C . GLY B 1 95 ? 11.560 41.882 172.443 1.00 4.11 95 GLY B C 1
ATOM 6381 O O . GLY B 1 95 ? 12.257 42.598 171.750 1.00 3.88 95 GLY B O 1
ATOM 6382 N N . THR B 1 96 ? 12.005 41.317 173.551 1.00 4.00 96 THR B N 1
ATOM 6383 C CA . THR B 1 96 ? 13.359 41.564 174.059 1.00 4.62 96 THR B CA 1
ATOM 6384 C C . THR B 1 96 ? 14.481 40.989 173.182 1.00 4.54 96 THR B C 1
ATOM 6385 O O . THR B 1 96 ? 15.660 41.250 173.442 1.00 4.74 96 THR B O 1
ATOM 6389 N N . TYR B 1 97 ? 14.120 40.199 172.162 1.00 4.65 97 TYR B N 1
ATOM 6390 C CA . TYR B 1 97 ? 15.098 39.627 171.228 1.00 4.32 97 TYR B CA 1
ATOM 6391 C C . TYR B 1 97 ? 15.563 40.619 170.161 1.00 4.62 97 TYR B C 1
ATOM 6392 O O . TYR B 1 97 ? 16.556 40.368 169.502 1.00 4.49 97 TYR B O 1
ATOM 6401 N N . ALA B 1 98 ? 14.836 41.722 169.989 1.00 4.16 98 ALA B N 1
ATOM 6402 C CA . ALA B 1 98 ? 15.015 42.620 168.846 1.00 4.26 98 ALA B CA 1
ATOM 6403 C C . ALA B 1 98 ? 16.323 43.388 168.907 1.00 4.39 98 ALA B C 1
ATOM 6404 O O . ALA B 1 98 ? 16.637 43.979 169.942 1.00 4.80 98 ALA B O 1
ATOM 6406 N N . HIS B 1 99 ? 17.070 43.366 167.799 1.00 4.21 99 HIS B N 1
ATOM 6407 C CA . HIS B 1 99 ? 18.311 44.130 167.648 1.00 4.45 99 HIS B CA 1
ATOM 6408 C C . HIS B 1 99 ? 18.167 45.012 166.413 1.00 4.53 99 HIS B C 1
ATOM 6409 O O . HIS B 1 99 ? 17.638 44.538 165.408 1.00 4.26 99 HIS B O 1
ATOM 6416 N N . PRO B 1 100 ? 18.692 46.262 166.444 1.00 4.55 100 PRO B N 1
ATOM 6417 C CA . PRO B 1 100 ? 18.684 47.027 165.199 1.00 4.56 100 PRO B CA 1
ATOM 6418 C C . PRO B 1 100 ? 19.674 46.458 164.199 1.00 5.02 100 PRO B C 1
ATOM 6419 O O . PRO B 1 100 ? 20.735 45.966 164.590 1.00 5.07 100 PRO B O 1
ATOM 6423 N N . PHE B 1 101 ? 19.331 46.504 162.917 1.00 5.09 101 PHE B N 1
ATOM 6424 C CA . PHE B 1 101 ? 20.304 46.145 161.878 1.00 5.62 101 PHE B CA 1
ATOM 6425 C C . PHE B 1 101 ? 20.169 47.048 160.649 1.00 5.77 101 PHE B C 1
ATOM 6426 O O . PHE B 1 101 ? 19.145 47.703 160.455 1.00 5.67 101 PHE B O 1
ATOM 6434 N N . SER B 1 102 ? 21.223 47.079 159.840 1.00 6.42 102 SER B N 1
ATOM 6435 C CA . SER B 1 102 ? 21.236 47.834 158.588 1.00 6.73 102 SER B CA 1
ATOM 6436 C C . SER B 1 102 ? 21.732 46.940 157.473 1.00 6.79 102 SER B C 1
ATOM 6437 O O . SER B 1 102 ? 22.695 46.199 157.656 1.00 6.27 102 SER B O 1
ATOM 6440 N N . HIS B 1 103 ? 21.095 47.025 156.303 1.00 7.60 103 HIS B N 1
ATOM 6441 C CA . HIS B 1 103 ? 21.603 46.324 155.111 1.00 7.29 103 HIS B CA 1
ATOM 6442 C C . HIS B 1 103 ? 23.030 46.740 154.755 1.00 7.76 103 HIS B C 1
ATOM 6443 O O . HIS B 1 103 ? 23.724 46.013 154.055 1.00 7.49 103 HIS B O 1
ATOM 6450 N N . ASP B 1 104 ? 23.477 47.899 155.248 1.00 8.76 104 ASP B N 1
ATOM 6451 C CA . ASP B 1 104 ? 24.879 48.336 155.037 1.00 9.91 104 ASP B CA 1
ATOM 6452 C C . ASP B 1 104 ? 25.907 47.565 155.874 1.00 10.18 104 ASP B C 1
ATOM 6453 O O . ASP B 1 104 ? 27.106 47.674 155.623 1.00 10.02 104 ASP B O 1
ATOM 6458 N N . ASP B 1 105 ? 25.437 46.808 156.875 1.00 10.44 105 ASP B N 1
ATOM 6459 C CA . ASP B 1 105 ? 26.290 45.946 157.703 1.00 10.20 105 ASP B CA 1
ATOM 6460 C C . ASP B 1 105 ? 25.662 44.552 157.714 1.00 10.31 105 ASP B C 1
ATOM 6461 O O . ASP B 1 105 ? 25.249 44.030 158.764 1.00 10.18 105 ASP B O 1
ATOM 6466 N N . GLU B 1 106 ? 25.612 43.963 156.519 1.00 9.62 106 GLU B N 1
ATOM 6467 C CA . GLU B 1 106 ? 24.917 42.703 156.229 1.00 9.23 106 GLU B CA 1
ATOM 6468 C C . GLU B 1 106 ? 25.486 42.163 154.930 1.00 9.11 106 GLU B C 1
ATOM 6469 O O . GLU B 1 106 ? 25.526 42.871 153.928 1.00 8.53 106 GLU B O 1
ATOM 6475 N N . ASP B 1 107 ? 25.941 40.915 154.954 1.00 9.04 107 ASP B N 1
ATOM 6476 C CA . ASP B 1 107 ? 26.499 40.286 153.765 1.00 9.46 107 ASP B CA 1
ATOM 6477 C C . ASP B 1 107 ? 26.082 38.803 153.699 1.00 8.82 107 ASP B C 1
ATOM 6478 O O . ASP B 1 107 ? 26.090 38.087 154.708 1.00 7.95 107 ASP B O 1
ATOM 6483 N N . ALA B 1 108 ? 25.699 38.344 152.514 1.00 8.17 108 ALA B N 1
ATOM 6484 C CA . ALA B 1 108 ? 25.242 36.970 152.370 1.00 6.84 108 ALA B CA 1
ATOM 6485 C C . ALA B 1 108 ? 25.415 36.481 150.946 1.00 6.57 108 ALA B C 1
ATOM 6486 O O . ALA B 1 108 ? 25.516 37.274 150.017 1.00 6.03 108 ALA B O 1
ATOM 6488 N N . GLY B 1 109 ? 25.464 35.157 150.807 1.00 5.77 109 GLY B N 1
ATOM 6489 C CA . GLY B 1 109 ? 25.559 34.488 149.524 1.00 4.80 109 GLY B CA 1
ATOM 6490 C C . GLY B 1 109 ? 25.474 32.991 149.796 1.00 4.45 109 GLY B C 1
ATOM 6491 O O . GLY B 1 109 ? 25.326 32.573 150.957 1.00 3.29 109 GLY B O 1
ATOM 6492 N N . PRO B 1 110 ? 25.593 32.174 148.740 1.00 4.37 110 PRO B N 1
ATOM 6493 C CA . PRO B 1 110 ? 25.491 30.714 148.861 1.00 4.09 110 PRO B CA 1
ATOM 6494 C C . PRO B 1 110 ? 26.312 30.109 150.007 1.00 4.28 110 PRO B C 1
ATOM 6495 O O . PRO B 1 110 ? 27.542 30.019 149.924 1.00 4.88 110 PRO B O 1
ATOM 6499 N N . GLY B 1 111 ? 25.623 29.704 151.077 1.00 4.26 111 GLY B N 1
ATOM 6500 C CA . GLY B 1 111 ? 26.276 29.034 152.198 1.00 4.03 111 GLY B CA 1
ATOM 6501 C C . GLY B 1 111 ? 26.428 29.861 153.456 1.00 4.20 111 GLY B C 1
ATOM 6502 O O . GLY B 1 111 ? 26.814 29.347 154.499 1.00 4.68 111 GLY B O 1
ATOM 6503 N N . PHE B 1 112 ? 26.140 31.153 153.383 1.00 4.63 112 PHE B N 1
ATOM 6504 C CA . PHE B 1 112 ? 26.451 32.010 154.507 1.00 4.63 112 PHE B CA 1
ATOM 6505 C C . PHE B 1 112 ? 25.566 33.248 154.601 1.00 4.23 112 PHE B C 1
ATOM 6506 O O . PHE B 1 112 ? 25.005 33.721 153.616 1.00 3.22 112 PHE B O 1
ATOM 6514 N N . TYR B 1 113 ? 25.485 33.779 155.815 1.00 4.46 113 TYR B N 1
ATOM 6515 C CA . TYR B 1 113 ? 24.841 35.051 156.062 1.00 4.43 113 TYR B CA 1
ATOM 6516 C C . TYR B 1 113 ? 25.516 35.712 157.249 1.00 4.65 113 TYR B C 1
ATOM 6517 O O . TYR B 1 113 ? 25.765 35.065 158.267 1.00 4.75 113 TYR B O 1
ATOM 6526 N N . SER B 1 114 ? 25.797 37.010 157.120 1.00 5.12 114 SER B N 1
ATOM 6527 C CA . SER B 1 114 ? 26.381 37.783 158.200 1.00 5.09 114 SER B CA 1
ATOM 6528 C C . SER B 1 114 ? 25.624 39.100 158.397 1.00 5.67 114 SER B C 1
ATOM 6529 O O . SER B 1 114 ? 25.063 39.657 157.436 1.00 5.78 114 SER B O 1
ATOM 6532 N N . VAL B 1 115 ? 25.614 39.600 159.639 1.00 5.21 115 VAL B N 1
ATOM 6533 C CA . VAL B 1 115 ? 24.962 40.865 159.954 1.00 4.89 115 VAL B CA 1
ATOM 6534 C C . VAL B 1 115 ? 25.490 41.453 161.269 1.00 5.27 115 VAL B C 1
ATOM 6535 O O . VAL B 1 115 ? 25.755 40.723 162.221 1.00 5.29 115 VAL B O 1
ATOM 6539 N N . GLY B 1 116 ? 25.663 42.770 161.307 1.00 5.70 116 GLY B N 1
ATOM 6540 C CA . GLY B 1 116 ? 25.874 43.467 162.573 1.00 6.35 116 GLY B CA 1
ATOM 6541 C C . GLY B 1 116 ? 24.557 43.765 163.265 1.00 6.61 116 GLY B C 1
ATOM 6542 O O . GLY B 1 116 ? 23.683 44.426 162.699 1.00 6.59 116 GLY B O 1
ATOM 6543 N N . LEU B 1 117 ? 24.421 43.267 164.494 1.00 6.85 117 LEU B N 1
ATOM 6544 C CA . LEU B 1 117 ? 23.215 43.427 165.294 1.00 6.43 117 LEU B CA 1
ATOM 6545 C C . LEU B 1 117 ? 23.525 44.355 166.461 1.00 6.54 117 LEU B C 1
ATOM 6546 O O . LEU B 1 117 ? 24.478 44.111 167.182 1.00 6.56 117 LEU B O 1
ATOM 6551 N N . GLY B 1 118 ? 22.730 45.408 166.654 1.00 6.26 118 GLY B N 1
ATOM 6552 C CA . GLY B 1 118 ? 22.939 46.299 167.802 1.00 6.20 118 GLY B CA 1
ATOM 6553 C C . GLY B 1 118 ? 22.894 45.473 169.086 1.00 6.24 118 GLY B C 1
ATOM 6554 O O . GLY B 1 118 ? 22.003 44.628 169.257 1.00 6.17 118 GLY B O 1
ATOM 6555 N N . ASN B 1 119 ? 23.869 45.682 169.973 1.00 6.03 119 ASN B N 1
ATOM 6556 C CA . ASN B 1 119 ? 23.960 44.928 171.238 1.00 5.86 119 ASN B CA 1
ATOM 6557 C C . ASN B 1 119 ? 22.737 45.233 172.110 1.00 5.61 119 ASN B C 1
ATOM 6558 O O . ASN B 1 119 ? 22.207 46.334 172.048 1.00 5.66 119 ASN B O 1
ATOM 6563 N N . VAL B 1 120 ? 22.271 44.252 172.886 1.00 5.20 120 VAL B N 1
ATOM 6564 C CA . VAL B 1 120 ? 21.162 44.472 173.803 1.00 4.83 120 VAL B CA 1
ATOM 6565 C C . VAL B 1 120 ? 21.474 43.904 175.194 1.00 4.98 120 VAL B C 1
ATOM 6566 O O . VAL B 1 120 ? 22.167 42.897 175.312 1.00 4.67 120 VAL B O 1
ATOM 6570 N N . ALA B 1 121 ? 20.974 44.557 176.239 1.00 4.63 121 ALA B N 1
ATOM 6571 C CA . ALA B 1 121 ? 21.260 44.132 177.613 1.00 4.23 121 ALA B CA 1
ATOM 6572 C C . ALA B 1 121 ? 20.202 44.628 178.576 1.00 4.13 121 ALA B C 1
ATOM 6573 O O . ALA B 1 121 ? 19.286 45.337 178.177 1.00 4.67 121 ALA B O 1
ATOM 6575 N N . GLY B 1 122 ? 20.362 44.284 179.856 1.00 4.74 122 GLY B N 1
ATOM 6576 C CA . GLY B 1 122 ? 19.365 44.559 180.892 1.00 4.26 122 GLY B CA 1
ATOM 6577 C C . GLY B 1 122 ? 18.725 43.247 181.332 1.00 5.11 122 GLY B C 1
ATOM 6578 O O . GLY B 1 122 ? 19.280 42.174 181.092 1.00 4.52 122 GLY B O 1
ATOM 6579 N N . THR B 1 123 ? 17.547 43.330 181.941 1.00 4.45 123 THR B N 1
ATOM 6580 C CA . THR B 1 123 ? 16.919 42.174 182.582 1.00 5.43 123 THR B CA 1
ATOM 6581 C C . THR B 1 123 ? 15.459 42.043 182.158 1.00 5.15 123 THR B C 1
ATOM 6582 O O . THR B 1 123 ? 14.710 43.022 182.190 1.00 4.67 123 THR B O 1
ATOM 6586 N N . ASP B 1 124 ? 15.078 40.841 181.725 1.00 5.73 124 ASP B N 1
ATOM 6587 C CA . ASP B 1 124 ? 13.711 40.546 181.298 1.00 5.91 124 ASP B CA 1
ATOM 6588 C C . ASP B 1 124 ? 13.100 41.602 180.368 1.00 6.30 124 ASP B C 1
ATOM 6589 O O . ASP B 1 124 ? 13.751 42.032 179.411 1.00 7.43 124 ASP B O 1
ATOM 6594 N N . GLY B 1 125 ? 11.870 42.040 180.658 1.00 6.19 125 GLY B N 1
ATOM 6595 C CA . GLY B 1 125 ? 11.132 43.006 179.823 1.00 6.02 125 GLY B CA 1
ATOM 6596 C C . GLY B 1 125 ? 11.812 44.352 179.606 1.00 5.91 125 GLY B C 1
ATOM 6597 O O . GLY B 1 125 ? 11.514 45.058 178.645 1.00 5.97 125 GLY B O 1
ATOM 6598 N N . ALA B 1 126 ? 12.730 44.704 180.493 1.00 5.71 126 ALA B N 1
ATOM 6599 C CA . ALA B 1 126 ? 13.463 45.973 180.415 1.00 5.90 126 ALA B CA 1
ATOM 6600 C C . ALA B 1 126 ? 14.659 45.941 179.447 1.00 5.71 126 ALA B C 1
ATOM 6601 O O . ALA B 1 126 ? 15.320 46.960 179.240 1.00 5.91 126 ALA B O 1
ATOM 6603 N N . ILE B 1 127 ? 14.952 44.773 178.882 1.00 5.70 127 ILE B N 1
ATOM 6604 C CA . ILE B 1 127 ? 16.092 44.620 177.976 1.00 5.52 127 ILE B CA 1
ATOM 6605 C C . ILE B 1 127 ? 15.957 45.574 176.798 1.00 5.39 127 ILE B C 1
ATOM 6606 O O . ILE B 1 127 ? 14.883 45.705 176.204 1.00 5.04 127 ILE B O 1
ATOM 6611 N N . THR B 1 128 ? 17.059 46.240 176.463 1.00 5.48 128 THR B N 1
ATOM 6612 C CA . THR B 1 128 ? 17.063 47.192 175.369 1.00 4.75 128 THR B CA 1
ATOM 6613 C C . THR B 1 128 ? 18.488 47.399 174.870 1.00 4.78 128 THR B C 1
ATOM 6614 O O . THR B 1 128 ? 19.405 46.713 175.323 1.00 3.70 128 THR B O 1
ATOM 6618 N N . GLY B 1 129 ? 18.665 48.340 173.933 1.00 4.66 129 GLY B N 1
ATOM 6619 C CA . GLY B 1 129 ? 19.991 48.703 173.407 1.00 4.79 129 GLY B CA 1
ATOM 6620 C C . GLY B 1 129 ? 21.055 48.826 174.494 1.00 4.98 129 GLY B C 1
ATOM 6621 O O . GLY B 1 129 ? 20.774 49.319 175.599 1.00 4.91 129 GLY B O 1
ATOM 6622 N N . ALA B 1 130 ? 22.255 48.326 174.180 1.00 5.35 130 ALA B N 1
ATOM 6623 C CA . ALA B 1 130 ? 23.437 48.378 175.037 1.00 5.28 130 ALA B CA 1
ATOM 6624 C C . ALA B 1 130 ? 24.626 48.730 174.147 1.00 5.35 130 ALA B C 1
ATOM 6625 O O . ALA B 1 130 ? 24.478 48.718 172.922 1.00 5.58 130 ALA B O 1
ATOM 6627 N N . PRO B 1 131 ? 25.808 49.047 174.738 1.00 5.81 131 PRO B N 1
ATOM 6628 C CA . PRO B 1 131 ? 26.932 49.536 173.894 1.00 5.84 131 PRO B CA 1
ATOM 6629 C C . PRO B 1 131 ? 27.405 48.526 172.853 1.00 6.10 131 PRO B C 1
ATOM 6630 O O . PRO B 1 131 ? 27.430 47.337 173.136 1.00 6.73 131 PRO B O 1
ATOM 6634 N N . GLY B 1 132 ? 27.737 49.013 171.660 1.00 5.79 132 GLY B N 1
ATOM 6635 C CA . GLY B 1 132 ? 28.389 48.225 170.633 1.00 5.70 132 GLY B CA 1
ATOM 6636 C C . GLY B 1 132 ? 27.524 47.314 169.779 1.00 5.90 132 GLY B C 1
ATOM 6637 O O . GLY B 1 132 ? 26.300 47.449 169.718 1.00 5.74 132 GLY B O 1
ATOM 6638 N N . THR B 1 133 ? 28.181 46.380 169.108 1.00 5.73 133 THR B N 1
ATOM 6639 C CA . THR B 1 133 ? 27.548 45.592 168.062 1.00 6.06 133 THR B CA 1
ATOM 6640 C C . THR B 1 133 ? 27.844 44.118 168.288 1.00 6.74 133 THR B C 1
ATOM 6641 O O . THR B 1 133 ? 28.980 43.743 168.588 1.00 6.60 133 THR B O 1
ATOM 6645 N N . ILE B 1 134 ? 26.813 43.284 168.174 1.00 6.66 134 ILE B N 1
ATOM 6646 C CA . ILE B 1 134 ? 27.013 41.848 168.174 1.00 7.11 134 ILE B CA 1
ATOM 6647 C C . ILE B 1 134 ? 27.228 41.452 166.718 1.00 7.63 134 ILE B C 1
ATOM 6648 O O . ILE B 1 134 ? 26.285 41.496 165.907 1.00 7.54 134 ILE B O 1
ATOM 6653 N N . GLU B 1 135 ? 28.468 41.084 166.400 1.00 7.55 135 GLU B N 1
ATOM 6654 C CA . GLU B 1 135 ? 28.833 40.654 165.045 1.00 8.84 135 GLU B CA 1
ATOM 6655 C C . GLU B 1 135 ? 28.403 39.191 164.846 1.00 7.91 135 GLU B C 1
ATOM 6656 O O . GLU B 1 135 ? 28.934 38.286 165.471 1.00 8.69 135 GLU B O 1
ATOM 6662 N N . ALA B 1 136 ? 27.391 38.981 164.008 1.00 7.30 136 ALA B N 1
ATOM 6663 C CA . ALA B 1 136 ? 26.820 37.651 163.802 1.00 6.10 136 ALA B CA 1
ATOM 6664 C C . ALA B 1 136 ? 27.245 37.052 162.465 1.00 5.59 136 ALA B C 1
ATOM 6665 O O . ALA B 1 136 ? 27.209 37.722 161.448 1.00 5.55 136 ALA B O 1
ATOM 6667 N N . GLU B 1 137 ? 27.660 35.795 162.472 1.00 4.85 137 GLU B N 1
ATOM 6668 C CA . GLU B 1 137 ? 27.966 35.088 161.226 1.00 4.63 137 GLU B CA 1
ATOM 6669 C C . GLU B 1 137 ? 27.402 33.670 161.317 1.00 4.49 137 GLU B C 1
ATOM 6670 O O . GLU B 1 137 ? 27.605 32.965 162.317 1.00 4.27 137 GLU B O 1
ATOM 6676 N N . VAL B 1 138 ? 26.671 33.268 160.285 1.00 3.90 138 VAL B N 1
ATOM 6677 C CA . VAL B 1 138 ? 26.200 31.897 160.196 1.00 3.25 138 VAL B CA 1
ATOM 6678 C C . VAL B 1 138 ? 26.545 31.305 158.845 1.00 3.29 138 VAL B C 1
ATOM 6679 O O . VAL B 1 138 ? 26.705 32.034 157.846 1.00 3.07 138 VAL B O 1
ATOM 6683 N N . ALA B 1 139 ? 26.671 29.983 158.836 1.00 2.86 139 ALA B N 1
ATOM 6684 C CA . ALA B 1 139 ? 26.905 29.212 157.622 1.00 3.25 139 ALA B CA 1
ATOM 6685 C C . ALA B 1 139 ? 26.145 27.881 157.732 1.00 3.32 139 ALA B C 1
ATOM 6686 O O . ALA B 1 139 ? 25.728 27.473 158.827 1.00 3.07 139 ALA B O 1
ATOM 6688 N N . ALA B 1 140 ? 25.951 27.208 156.611 1.00 3.41 140 ALA B N 1
ATOM 6689 C CA . ALA B 1 140 ? 25.244 25.933 156.657 1.00 4.37 140 ALA B CA 1
ATOM 6690 C C . ALA B 1 140 ? 25.950 24.857 155.861 1.00 5.21 140 ALA B C 1
ATOM 6691 O O . ALA B 1 140 ? 26.564 25.146 154.847 1.00 6.37 140 ALA B O 1
ATOM 6693 N N . ALA B 1 141 ? 25.885 23.622 156.356 1.00 5.60 141 ALA B N 1
ATOM 6694 C CA . ALA B 1 141 ? 26.177 22.444 155.558 1.00 5.98 141 ALA B CA 1
ATOM 6695 C C . ALA B 1 141 ? 24.821 21.777 155.368 1.00 5.51 141 ALA B C 1
ATOM 6696 O O . ALA B 1 141 ? 23.815 22.338 155.805 1.00 6.46 141 ALA B O 1
ATOM 6698 N N . THR B 1 142 ? 24.772 20.600 154.735 1.00 5.12 142 THR B N 1
ATOM 6699 C CA . THR B 1 142 ? 23.483 19.964 154.381 1.00 4.34 142 THR B CA 1
ATOM 6700 C C . THR B 1 142 ? 22.476 19.882 155.547 1.00 4.35 142 THR B C 1
ATOM 6701 O O . THR B 1 142 ? 21.297 20.248 155.397 1.00 3.52 142 THR B O 1
ATOM 6705 N N . ARG B 1 143 ? 22.964 19.410 156.698 1.00 4.25 143 ARG B N 1
ATOM 6706 C CA . ARG B 1 143 ? 22.140 19.123 157.865 1.00 4.38 143 ARG B CA 1
ATOM 6707 C C . ARG B 1 143 ? 22.435 20.064 159.027 1.00 4.38 143 ARG B C 1
ATOM 6708 O O . ARG B 1 143 ? 21.780 19.986 160.078 1.00 3.68 143 ARG B O 1
ATOM 6716 N N . SER B 1 144 ? 23.423 20.939 158.843 1.00 4.53 144 SER B N 1
ATOM 6717 C CA . SER B 1 144 ? 23.954 21.728 159.957 1.00 4.49 144 SER B CA 1
ATOM 6718 C C . SER B 1 144 ? 23.938 23.254 159.745 1.00 4.64 144 SER B C 1
ATOM 6719 O O . SER B 1 144 ? 24.169 23.759 158.645 1.00 3.92 144 SER B O 1
ATOM 6722 N N . GLY B 1 145 ? 23.635 23.971 160.819 1.00 4.78 145 GLY B N 1
ATOM 6723 C CA . GLY B 1 145 ? 23.839 25.419 160.895 1.00 5.05 145 GLY B CA 1
ATOM 6724 C C . GLY B 1 145 ? 24.944 25.693 161.909 1.00 5.42 145 GLY B C 1
ATOM 6725 O O . GLY B 1 145 ? 24.942 25.131 163.005 1.00 5.80 145 GLY B O 1
ATOM 6726 N N . VAL B 1 146 ? 25.920 26.506 161.520 1.00 4.98 146 VAL B N 1
ATOM 6727 C CA . VAL B 1 146 ? 26.994 26.868 162.414 1.00 4.62 146 VAL B CA 1
ATOM 6728 C C . VAL B 1 146 ? 26.984 28.375 162.628 1.00 4.37 146 VAL B C 1
ATOM 6729 O O . VAL B 1 146 ? 26.659 29.139 161.713 1.00 4.75 146 VAL B O 1
ATOM 6733 N N . HIS B 1 147 ? 27.324 28.784 163.846 1.00 4.38 147 HIS B N 1
ATOM 6734 C CA . HIS B 1 147 ? 27.242 30.186 164.272 1.00 4.38 147 HIS B CA 1
ATOM 6735 C C . HIS B 1 147 ? 28.588 30.617 164.840 1.00 4.50 147 HIS B C 1
ATOM 6736 O O . HIS B 1 147 ? 29.230 29.838 165.552 1.00 5.43 147 HIS B O 1
ATOM 6743 N N . ARG B 1 148 ? 28.980 31.857 164.545 1.00 4.04 148 ARG B N 1
ATOM 6744 C CA . ARG B 1 148 ? 30.103 32.540 165.208 1.00 4.25 148 ARG B CA 1
ATOM 6745 C C . ARG B 1 148 ? 29.693 33.977 165.530 1.00 3.58 148 ARG B C 1
ATOM 6746 O O . ARG B 1 148 ? 29.392 34.725 164.619 1.00 3.34 148 ARG B O 1
ATOM 6754 N N . TYR B 1 149 ? 29.697 34.345 166.816 1.00 3.95 149 TYR B N 1
ATOM 6755 C CA . TYR B 1 149 ? 29.335 35.704 167.264 1.00 4.46 149 TYR B CA 1
ATOM 6756 C C . TYR B 1 149 ? 30.512 36.407 167.958 1.00 5.14 149 TYR B C 1
ATOM 6757 O O . TYR B 1 149 ? 31.305 35.771 168.673 1.00 5.83 149 TYR B O 1
ATOM 6766 N N . ALA B 1 150 ? 30.603 37.719 167.766 1.00 5.21 150 ALA B N 1
ATOM 6767 C CA . ALA B 1 150 ? 31.522 38.561 168.553 1.00 5.60 150 ALA B CA 1
ATOM 6768 C C . ALA B 1 150 ? 30.725 39.607 169.353 1.00 5.67 150 ALA B C 1
ATOM 6769 O O . ALA B 1 150 ? 30.004 40.412 168.766 1.00 5.65 150 ALA B O 1
ATOM 6771 N N . PHE B 1 151 ? 30.834 39.566 170.680 1.00 5.81 151 PHE B N 1
ATOM 6772 C CA . PHE B 1 151 ? 30.094 40.472 171.553 1.00 6.42 151 PHE B CA 1
ATOM 6773 C C . PHE B 1 151 ? 31.010 41.634 171.949 1.00 7.31 151 PHE B C 1
ATOM 6774 O O . PHE B 1 151 ? 32.229 41.494 171.928 1.00 7.58 151 PHE B O 1
ATOM 6782 N N . PRO B 1 152 ? 30.441 42.791 172.299 1.00 7.73 152 PRO B N 1
ATOM 6783 C CA . PRO B 1 152 ? 31.380 43.820 172.738 1.00 8.35 152 PRO B CA 1
ATOM 6784 C C . PRO B 1 152 ? 32.093 43.422 174.035 1.00 8.70 152 PRO B C 1
ATOM 6785 O O . PRO B 1 152 ? 31.511 42.727 174.886 1.00 8.45 152 PRO B O 1
ATOM 6789 N N . ALA B 1 153 ? 33.356 43.830 174.157 1.00 8.51 153 ALA B N 1
ATOM 6790 C CA . ALA B 1 153 ? 34.133 43.586 175.369 1.00 8.99 153 ALA B CA 1
ATOM 6791 C C . ALA B 1 153 ? 33.359 43.989 176.622 1.00 8.85 153 ALA B C 1
ATOM 6792 O O . ALA B 1 153 ? 32.772 45.077 176.680 1.00 9.65 153 ALA B O 1
ATOM 6794 N N . GLY B 1 154 ? 33.358 43.113 177.619 1.00 8.34 154 GLY B N 1
ATOM 6795 C CA . GLY B 1 154 ? 32.667 43.385 178.865 1.00 8.42 154 GLY B CA 1
ATOM 6796 C C . GLY B 1 154 ? 31.279 42.757 178.950 1.00 8.16 154 GLY B C 1
ATOM 6797 O O . GLY B 1 154 ? 30.760 42.545 180.055 1.00 7.66 154 GLY B O 1
ATOM 6798 N N . SER B 1 155 ? 30.673 42.482 177.792 1.00 7.97 155 SER B N 1
ATOM 6799 C CA . SER B 1 155 ? 29.390 41.759 177.743 1.00 8.54 155 SER B CA 1
ATOM 6800 C C . SER B 1 155 ? 29.477 40.412 178.424 1.00 7.92 155 SER B C 1
ATOM 6801 O O . SER B 1 155 ? 30.498 39.741 178.327 1.00 7.80 155 SER B O 1
ATOM 6804 N N . THR B 1 156 ? 28.413 40.038 179.137 1.00 7.82 156 THR B N 1
ATOM 6805 C CA . THR B 1 156 ? 28.171 38.643 179.484 1.00 7.06 156 THR B CA 1
ATOM 6806 C C . THR B 1 156 ? 27.339 38.063 178.340 1.00 7.06 156 THR B C 1
ATOM 6807 O O . THR B 1 156 ? 26.125 38.335 178.251 1.00 6.99 156 THR B O 1
ATOM 6811 N N . PRO B 1 157 ? 27.989 37.293 177.446 1.00 7.05 157 PRO B N 1
ATOM 6812 C CA . PRO B 1 157 ? 27.319 36.804 176.247 1.00 7.08 157 PRO B CA 1
ATOM 6813 C C . PRO B 1 157 ? 26.330 35.689 176.563 1.00 7.22 157 PRO B C 1
ATOM 6814 O O . PRO B 1 157 ? 26.535 34.887 177.490 1.00 7.76 157 PRO B O 1
ATOM 6818 N N . SER B 1 158 ? 25.254 35.640 175.797 1.00 6.67 158 SER B N 1
ATOM 6819 C CA . SER B 1 158 ? 24.232 34.650 176.044 1.00 6.71 158 SER B CA 1
ATOM 6820 C C . SER B 1 158 ? 23.594 34.284 174.721 1.00 6.16 158 SER B C 1
ATOM 6821 O O . SER B 1 158 ? 23.476 35.127 173.811 1.00 6.23 158 SER B O 1
ATOM 6824 N N . LEU B 1 159 ? 23.220 33.017 174.599 1.00 5.15 159 LEU B N 1
ATOM 6825 C CA . LEU B 1 159 ? 22.370 32.582 173.502 1.00 4.87 159 LEU B CA 1
ATOM 6826 C C . LEU B 1 159 ? 21.072 31.965 174.017 1.00 4.36 159 LEU B C 1
ATOM 6827 O O . LEU B 1 159 ? 21.086 31.030 174.838 1.00 4.67 159 LEU B O 1
ATOM 6832 N N . VAL B 1 160 ? 19.952 32.515 173.558 1.00 3.79 160 VAL B N 1
ATOM 6833 C CA . VAL B 1 160 ? 18.646 31.941 173.847 1.00 3.09 160 VAL B CA 1
ATOM 6834 C C . VAL B 1 160 ? 18.321 30.945 172.735 1.00 3.06 160 VAL B C 1
ATOM 6835 O O . VAL B 1 160 ? 18.527 31.226 171.553 1.00 3.16 160 VAL B O 1
ATOM 6839 N N . VAL B 1 161 ? 17.830 29.776 173.117 1.00 3.62 161 VAL B N 1
ATOM 6840 C CA . VAL B 1 161 ? 17.419 28.777 172.147 1.00 3.34 161 VAL B CA 1
ATOM 6841 C C . VAL B 1 161 ? 15.913 28.601 172.361 1.00 3.83 161 VAL B C 1
ATOM 6842 O O . VAL B 1 161 ? 15.474 27.878 173.272 1.00 3.90 161 VAL B O 1
ATOM 6846 N N . ASP B 1 162 ? 15.130 29.303 171.547 1.00 3.41 162 ASP B N 1
ATOM 6847 C CA . ASP B 1 162 ? 13.682 29.337 171.720 1.00 4.07 162 ASP B CA 1
ATOM 6848 C C . ASP B 1 162 ? 13.049 28.226 170.888 1.00 3.90 162 ASP B C 1
ATOM 6849 O O . ASP B 1 162 ? 13.111 28.259 169.656 1.00 4.13 162 ASP B O 1
ATOM 6854 N N . LEU B 1 163 ? 12.457 27.235 171.556 1.00 4.22 163 LEU B N 1
ATOM 6855 C CA . LEU B 1 163 ? 11.876 26.065 170.870 1.00 3.79 163 LEU B CA 1
ATOM 6856 C C . LEU B 1 163 ? 10.359 26.170 170.666 1.00 3.94 163 LEU B C 1
ATOM 6857 O O . LEU B 1 163 ? 9.711 25.227 170.181 1.00 3.25 163 LEU B O 1
ATOM 6862 N N . GLU B 1 164 ? 9.802 27.332 170.995 1.00 4.31 164 GLU B N 1
ATOM 6863 C CA . GLU B 1 164 ? 8.402 27.636 170.688 1.00 4.18 164 GLU B CA 1
ATOM 6864 C C . GLU B 1 164 ? 8.251 28.102 169.220 1.00 4.01 164 GLU B C 1
ATOM 6865 O O . GLU B 1 164 ? 7.319 27.693 168.525 1.00 4.61 164 GLU B O 1
ATOM 6871 N N . THR B 1 165 ? 9.163 28.959 168.763 1.00 3.67 165 THR B N 1
ATOM 6872 C CA . THR B 1 165 ? 9.046 29.648 167.474 1.00 2.64 165 THR B CA 1
ATOM 6873 C C . THR B 1 165 ? 8.715 28.692 166.333 1.00 2.88 165 THR B C 1
ATOM 6874 O O . THR B 1 165 ? 9.359 27.650 166.164 1.00 2.73 165 THR B O 1
ATOM 6878 N N . ASN B 1 166 ? 7.721 29.066 165.541 1.00 2.71 166 ASN B N 1
ATOM 6879 C CA . ASN B 1 166 ? 7.417 28.351 164.312 1.00 2.42 166 ASN B CA 1
ATOM 6880 C C . ASN B 1 166 ? 6.697 29.343 163.424 1.00 2.81 166 ASN B C 1
ATOM 6881 O O . ASN B 1 166 ? 6.033 30.284 163.924 1.00 2.86 166 ASN B O 1
ATOM 6886 N N . ASN B 1 167 ? 6.814 29.166 162.113 1.00 2.48 167 ASN B N 1
ATOM 6887 C CA . ASN B 1 167 ? 6.159 30.090 161.193 1.00 2.44 167 ASN B CA 1
ATOM 6888 C C . ASN B 1 167 ? 4.643 29.907 161.124 1.00 3.13 167 ASN B C 1
ATOM 6889 O O . ASN B 1 167 ? 3.927 30.822 160.693 1.00 2.87 167 ASN B O 1
ATOM 6894 N N . THR B 1 168 ? 4.151 28.723 161.514 1.00 2.83 168 THR B N 1
ATOM 6895 C CA . THR B 1 168 ? 2.700 28.469 161.520 1.00 2.77 168 THR B CA 1
ATOM 6896 C C . THR B 1 168 ? 2.165 27.899 162.840 1.00 2.78 168 THR B C 1
ATOM 6897 O O . THR B 1 168 ? 1.238 28.452 163.422 1.00 2.34 168 THR B O 1
ATOM 6901 N N . SER B 1 169 ? 2.732 26.789 163.302 1.00 3.06 169 SER B N 1
ATOM 6902 C CA . SER B 1 169 ? 2.191 26.088 164.470 1.00 3.44 169 SER B CA 1
ATOM 6903 C C . SER B 1 169 ? 3.265 25.231 165.104 1.00 3.51 169 SER B C 1
ATOM 6904 O O . SER B 1 169 ? 3.820 24.351 164.455 1.00 3.40 169 SER B O 1
ATOM 6907 N N . ARG B 1 170 ? 3.578 25.535 166.362 1.00 3.88 170 ARG B N 1
ATOM 6908 C CA . ARG B 1 170 ? 4.367 24.663 167.209 1.00 3.61 170 ARG B CA 1
ATOM 6909 C C . ARG B 1 170 ? 3.415 23.666 167.859 1.00 3.98 170 ARG B C 1
ATOM 6910 O O . ARG B 1 170 ? 2.570 24.034 168.673 1.00 4.12 170 ARG B O 1
ATOM 6918 N N . ARG B 1 171 ? 3.550 22.404 167.477 1.00 3.98 171 ARG B N 1
ATOM 6919 C CA . ARG B 1 171 ? 2.777 21.329 168.092 1.00 4.09 171 ARG B CA 1
ATOM 6920 C C . ARG B 1 171 ? 3.386 20.877 169.421 1.00 3.88 171 ARG B C 1
ATOM 6921 O O . ARG B 1 171 ? 2.677 20.758 170.422 1.00 3.32 171 ARG B O 1
ATOM 6929 N N . SER B 1 172 ? 4.696 20.605 169.420 1.00 3.84 172 SER B N 1
ATOM 6930 C CA . SER B 1 172 ? 5.367 20.136 170.618 1.00 3.92 172 SER B CA 1
ATOM 6931 C C . SER B 1 172 ? 6.850 20.347 170.474 1.00 3.96 172 SER B C 1
ATOM 6932 O O . SER B 1 172 ? 7.342 20.513 169.359 1.00 3.21 172 SER B O 1
ATOM 6935 N N . SER B 1 173 ? 7.560 20.341 171.602 1.00 3.87 173 SER B N 1
ATOM 6936 C CA . SER B 1 173 ? 9.026 20.436 171.605 1.00 4.52 173 SER B CA 1
ATOM 6937 C C . SER B 1 173 ? 9.622 19.878 172.894 1.00 4.54 173 SER B C 1
ATOM 6938 O O . SER B 1 173 ? 8.929 19.713 173.894 1.00 3.91 173 SER B O 1
ATOM 6941 N N . SER B 1 174 ? 10.919 19.582 172.848 1.00 4.79 174 SER B N 1
ATOM 6942 C CA . SER B 1 174 ? 11.644 19.095 174.010 1.00 5.26 174 SER B CA 1
ATOM 6943 C C . SER B 1 174 ? 13.097 19.536 173.928 1.00 5.79 174 SER B C 1
ATOM 6944 O O . SER B 1 174 ? 13.627 19.789 172.837 1.00 6.40 174 SER B O 1
ATOM 6947 N N . VAL B 1 175 ? 13.727 19.640 175.091 1.00 6.96 175 VAL B N 1
ATOM 6948 C CA . VAL B 1 175 ? 15.144 19.964 175.194 1.00 7.61 175 VAL B CA 1
ATOM 6949 C C . VAL B 1 175 ? 15.764 19.181 176.357 1.00 7.97 175 VAL B C 1
ATOM 6950 O O . VAL B 1 175 ? 15.201 19.112 177.446 1.00 8.31 175 VAL B O 1
ATOM 6954 N N . GLN B 1 176 ? 16.889 18.539 176.083 1.00 8.57 176 GLN B N 1
ATOM 6955 C CA . GLN B 1 176 ? 17.707 17.942 177.116 1.00 9.87 176 GLN B CA 1
ATOM 6956 C C . GLN B 1 176 ? 19.073 18.621 177.111 1.00 9.61 176 GLN B C 1
ATOM 6957 O O . GLN B 1 176 ? 19.658 18.873 176.058 1.00 8.67 176 GLN B O 1
ATOM 6963 N N . VAL B 1 177 ? 19.575 18.893 178.307 1.00 9.93 177 VAL B N 1
ATOM 6964 C CA . VAL B 1 177 ? 20.827 19.575 178.479 1.00 10.75 177 VAL B CA 1
ATOM 6965 C C . VAL B 1 177 ? 21.905 18.622 178.995 1.00 10.67 177 VAL B C 1
ATOM 6966 O O . VAL B 1 177 ? 21.664 17.827 179.896 1.00 9.48 177 VAL B O 1
ATOM 6970 N N . GLU B 1 178 ? 23.101 18.745 178.425 1.00 10.92 178 GLU B N 1
ATOM 6971 C CA . GLU B 1 178 ? 24.266 17.972 178.853 1.00 11.75 178 GLU B CA 1
ATOM 6972 C C . GLU B 1 178 ? 25.470 18.917 178.953 1.00 11.12 178 GLU B C 1
ATOM 6973 O O . GLU B 1 178 ? 25.772 19.641 177.999 1.00 10.41 178 GLU B O 1
ATOM 6979 N N . THR B 1 179 ? 26.130 18.929 180.112 1.00 10.90 179 THR B N 1
ATOM 6980 C CA . THR B 1 179 ? 27.408 19.621 180.271 1.00 10.76 179 THR B CA 1
ATOM 6981 C C . THR B 1 179 ? 28.538 18.585 180.257 1.00 10.63 179 THR B C 1
ATOM 6982 O O . THR B 1 179 ? 28.505 17.629 181.030 1.00 10.32 179 THR B O 1
ATOM 6986 N N . ARG B 1 180 ? 29.511 18.783 179.363 1.00 10.60 180 ARG B N 1
ATOM 6987 C CA . ARG B 1 180 ? 30.637 17.869 179.161 1.00 11.07 180 ARG B CA 1
ATOM 6988 C C . ARG B 1 180 ? 31.850 18.238 180.018 1.00 11.40 180 ARG B C 1
ATOM 6989 O O . ARG B 1 180 ? 31.858 19.277 180.665 1.00 11.78 180 ARG B O 1
ATOM 6997 N N . ALA B 1 181 ? 32.869 17.379 180.010 1.00 12.11 181 ALA B N 1
ATOM 6998 C CA . ALA B 1 181 ? 34.052 17.533 180.867 1.00 12.22 181 ALA B CA 1
ATOM 6999 C C . ALA B 1 181 ? 34.800 18.837 180.623 1.00 12.07 181 ALA B C 1
ATOM 7000 O O . ALA B 1 181 ? 35.348 19.398 181.557 1.00 12.28 181 ALA B O 1
ATOM 7002 N N . ASP B 1 182 ? 34.797 19.325 179.381 1.00 11.75 182 ASP B N 1
ATOM 7003 C CA . ASP B 1 182 ? 35.476 20.584 179.033 1.00 11.74 182 ASP B CA 1
ATOM 7004 C C . ASP B 1 182 ? 34.609 21.826 179.300 1.00 11.07 182 ASP B C 1
ATOM 7005 O O . ASP B 1 182 ? 35.007 22.950 178.992 1.00 11.78 182 ASP B O 1
ATOM 7010 N N . GLY B 1 183 ? 33.431 21.615 179.879 1.00 10.23 183 GLY B N 1
ATOM 7011 C CA . GLY B 1 183 ? 32.508 22.707 180.228 1.00 9.15 183 GLY B CA 1
ATOM 7012 C C . GLY B 1 183 ? 31.511 23.117 179.154 1.00 8.20 183 GLY B C 1
ATOM 7013 O O . GLY B 1 183 ? 30.614 23.911 179.419 1.00 8.33 183 GLY B O 1
ATOM 7014 N N . THR B 1 184 ? 31.675 22.612 177.935 1.00 6.96 184 THR B N 1
ATOM 7015 C CA . THR B 1 184 ? 30.755 22.961 176.837 1.00 5.80 184 THR B CA 1
ATOM 7016 C C . THR B 1 184 ? 29.383 22.277 177.031 1.00 5.69 184 THR B C 1
ATOM 7017 O O . THR B 1 184 ? 29.256 21.292 177.786 1.00 4.94 184 THR B O 1
ATOM 7021 N N . VAL B 1 185 ? 28.361 22.822 176.375 1.00 4.99 185 VAL B N 1
ATOM 7022 C CA . VAL B 1 185 ? 27.013 22.306 176.541 1.00 5.32 185 VAL B CA 1
ATOM 7023 C C . VAL B 1 185 ? 26.490 21.739 175.221 1.00 5.66 185 VAL B C 1
ATOM 7024 O O . VAL B 1 185 ? 26.717 22.312 174.150 1.00 5.41 185 VAL B O 1
ATOM 7028 N N . GLU B 1 186 ? 25.816 20.593 175.320 1.00 5.71 186 GLU B N 1
ATOM 7029 C CA . GLU B 1 186 ? 24.991 20.053 174.245 1.00 6.37 186 GLU B CA 1
ATOM 7030 C C . GLU B 1 186 ? 23.493 20.131 174.607 1.00 6.11 186 GLU B C 1
ATOM 7031 O O . GLU B 1 186 ? 23.084 19.780 175.720 1.00 6.52 186 GLU B O 1
ATOM 7037 N N . LEU B 1 187 ? 22.679 20.595 173.660 1.00 5.79 187 LEU B N 1
ATOM 7038 C CA . LEU B 1 187 ? 21.225 20.551 173.801 1.00 5.44 187 LEU B CA 1
ATOM 7039 C C . LEU B 1 187 ? 20.678 19.614 172.764 1.00 4.98 187 LEU B C 1
ATOM 7040 O O . LEU B 1 187 ? 21.128 19.628 171.632 1.00 4.96 187 LEU B O 1
ATOM 7045 N N . SER B 1 188 ? 19.711 18.783 173.127 1.00 4.46 188 SER B N 1
ATOM 7046 C CA . SER B 1 188 ? 19.138 17.900 172.108 1.00 4.09 188 SER B CA 1
ATOM 7047 C C . SER B 1 188 ? 17.660 17.694 172.383 1.00 3.56 188 SER B C 1
ATOM 7048 O O . SER B 1 188 ? 17.217 17.854 173.507 1.00 4.05 188 SER B O 1
ATOM 7051 N N . GLY B 1 189 ? 16.904 17.359 171.348 1.00 3.81 189 GLY B N 1
ATOM 7052 C CA . GLY B 1 189 ? 15.468 17.073 171.486 1.00 3.12 189 GLY B CA 1
ATOM 7053 C C . GLY B 1 189 ? 14.784 16.995 170.134 1.00 2.89 189 GLY B C 1
ATOM 7054 O O . GLY B 1 189 ? 15.411 16.659 169.115 1.00 2.46 189 GLY B O 1
ATOM 7055 N N . GLN B 1 190 ? 13.494 17.313 170.136 1.00 2.41 190 GLN B N 1
ATOM 7056 C CA . GLN B 1 190 ? 12.682 17.282 168.938 1.00 2.37 190 GLN B CA 1
ATOM 7057 C C . GLN B 1 190 ? 11.885 18.578 168.845 1.00 2.21 190 GLN B C 1
ATOM 7058 O O . GLN B 1 190 ? 11.611 19.209 169.859 1.00 2.67 190 GLN B O 1
ATOM 7064 N N . VAL B 1 191 ? 11.526 18.954 167.621 1.00 2.41 191 VAL B N 1
ATOM 7065 C CA . VAL B 1 191 ? 10.502 19.973 167.357 1.00 2.26 191 VAL B CA 1
ATOM 7066 C C . VAL B 1 191 ? 9.474 19.370 166.385 1.00 2.48 191 VAL B C 1
ATOM 7067 O O . VAL B 1 191 ? 9.824 18.660 165.413 1.00 2.00 191 VAL B O 1
ATOM 7071 N N . THR B 1 192 ? 8.209 19.586 166.701 1.00 2.50 192 THR B N 1
ATOM 7072 C CA . THR B 1 192 ? 7.128 19.112 165.863 1.00 2.53 192 THR B CA 1
ATOM 7073 C C . THR B 1 192 ? 6.317 20.333 165.499 1.00 2.65 192 THR B C 1
ATOM 7074 O O . THR B 1 192 ? 5.833 21.063 166.376 1.00 2.22 192 THR B O 1
ATOM 7078 N N . GLY B 1 193 ? 6.211 20.566 164.201 1.00 2.55 193 GLY B N 1
ATOM 7079 C CA . GLY B 1 193 ? 5.491 21.715 163.683 1.00 2.57 193 GLY B CA 1
ATOM 7080 C C . GLY B 1 193 ? 4.380 21.267 162.774 1.00 2.97 193 GLY B C 1
ATOM 7081 O O . GLY B 1 193 ? 4.178 20.067 162.581 1.00 3.07 193 GLY B O 1
ATOM 7082 N N . TYR B 1 194 ? 3.643 22.233 162.238 1.00 3.12 194 TYR B N 1
ATOM 7083 C CA . TYR B 1 194 ? 2.613 21.951 161.250 1.00 3.30 194 TYR B CA 1
ATOM 7084 C C . TYR B 1 194 ? 2.618 23.039 160.183 1.00 3.39 194 TYR B C 1
ATOM 7085 O O . TYR B 1 194 ? 2.833 24.217 160.484 1.00 2.89 194 TYR B O 1
ATOM 7094 N N . PHE B 1 195 ? 2.402 22.634 158.934 1.00 3.57 195 PHE B N 1
ATOM 7095 C CA . PHE B 1 195 ? 2.176 23.583 157.852 1.00 4.28 195 PHE B CA 1
ATOM 7096 C C . PHE B 1 195 ? 1.340 22.977 156.739 1.00 4.75 195 PHE B C 1
ATOM 7097 O O . PHE B 1 195 ? 1.700 21.949 156.158 1.00 4.94 195 PHE B O 1
ATOM 7105 N N . TYR B 1 196 ? 0.234 23.655 156.460 1.00 6.22 196 TYR B N 1
ATOM 7106 C CA . TYR B 1 196 ? -0.598 23.421 155.296 1.00 7.19 196 TYR B CA 1
ATOM 7107 C C . TYR B 1 196 ? -1.432 22.161 155.434 1.00 7.32 196 TYR B C 1
ATOM 7108 O O . TYR B 1 196 ? -2.592 22.244 155.848 1.00 8.08 196 TYR B O 1
ATOM 7117 N N . ASN B 1 197 ? -0.848 21.010 155.111 1.00 6.91 197 ASN B N 1
ATOM 7118 C CA . ASN B 1 197 ? -1.557 19.737 155.149 1.00 7.00 197 ASN B CA 1
ATOM 7119 C C . ASN B 1 197 ? -1.097 18.779 156.242 1.00 6.55 197 ASN B C 1
ATOM 7120 O O . ASN B 1 197 ? -1.841 17.875 156.589 1.00 6.69 197 ASN B O 1
ATOM 7125 N N . ALA B 1 198 ? 0.104 18.977 156.793 1.00 5.68 198 ALA B N 1
ATOM 7126 C CA . ALA B 1 198 ? 0.738 17.907 157.606 1.00 5.17 198 ALA B CA 1
ATOM 7127 C C . ALA B 1 198 ? 1.644 18.391 158.727 1.00 4.90 198 ALA B C 1
ATOM 7128 O O . ALA B 1 198 ? 2.316 19.416 158.594 1.00 5.24 198 ALA B O 1
ATOM 7130 N N . ALA B 1 199 ? 1.660 17.640 159.826 1.00 4.74 199 ALA B N 1
ATOM 7131 C CA . ALA B 1 199 ? 2.648 17.834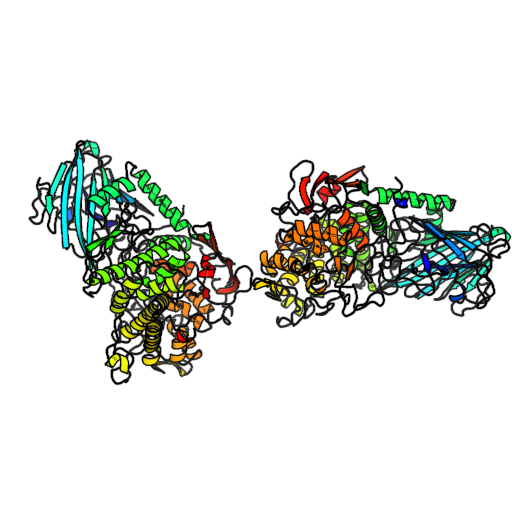 160.876 1.00 4.90 199 ALA B CA 1
ATOM 7132 C C . ALA B 1 199 ? 3.955 17.199 160.428 1.00 5.10 199 ALA B C 1
ATOM 7133 O O . ALA B 1 199 ? 3.948 16.312 159.559 1.00 5.06 199 ALA B O 1
ATOM 7135 N N . TYR B 1 200 ? 5.068 17.656 161.014 1.00 4.80 200 TYR B N 1
ATOM 7136 C CA . TYR B 1 200 ? 6.409 17.069 160.789 1.00 4.22 200 TYR B CA 1
ATOM 7137 C C . TYR B 1 200 ? 7.204 17.093 162.099 1.00 4.21 200 TYR B C 1
ATOM 7138 O O . TYR B 1 200 ? 6.946 17.923 162.978 1.00 4.24 200 TYR B O 1
ATOM 7147 N N . THR B 1 201 ? 8.197 16.213 162.203 1.00 4.93 201 THR B N 1
ATOM 7148 C CA . THR B 1 201 ? 9.101 16.185 163.362 1.00 5.31 201 THR B CA 1
ATOM 7149 C C . THR B 1 201 ? 10.568 16.113 162.940 1.00 4.98 201 THR B C 1
ATOM 7150 O O . THR B 1 201 ? 10.953 15.278 162.106 1.00 4.88 201 THR B O 1
ATOM 7154 N N . LEU B 1 202 ? 11.370 17.003 163.524 1.00 4.31 202 LEU B N 1
ATOM 7155 C CA . LEU B 1 202 ? 12.799 16.977 163.328 1.00 3.48 202 LEU B CA 1
ATOM 7156 C C . LEU B 1 202 ? 13.486 16.864 164.677 1.00 3.71 202 LEU B C 1
ATOM 7157 O O . LEU B 1 202 ? 13.024 17.442 165.670 1.00 3.25 202 LEU B O 1
ATOM 7162 N N . TYR B 1 203 ? 14.571 16.094 164.707 1.00 3.42 203 TYR B N 1
ATOM 7163 C CA . TYR B 1 203 ? 15.415 15.973 165.896 1.00 3.48 203 TYR B CA 1
ATOM 7164 C C . TYR B 1 203 ? 16.626 16.859 165.711 1.00 3.81 203 TYR B C 1
ATOM 7165 O O . TYR B 1 203 ? 17.075 17.069 164.591 1.00 3.95 203 TYR B O 1
ATOM 7174 N N . TYR B 1 204 ? 17.136 17.402 166.804 1.00 4.07 204 TYR B N 1
ATOM 7175 C CA . TYR B 1 204 ? 18.277 18.294 166.724 1.00 4.54 204 TYR B CA 1
ATOM 7176 C C . TYR B 1 204 ? 19.305 17.982 167.798 1.00 5.43 204 TYR B C 1
ATOM 7177 O O . TYR B 1 204 ? 18.981 17.408 168.850 1.00 5.95 204 TYR B O 1
ATOM 7186 N N . THR B 1 205 ? 20.551 18.356 167.503 1.00 5.85 205 THR B N 1
ATOM 7187 C CA . THR B 1 205 ? 21.584 18.490 168.504 1.00 5.64 205 THR B CA 1
ATOM 7188 C C . THR B 1 205 ? 22.346 19.796 168.277 1.00 5.60 205 THR B C 1
ATOM 7189 O O . THR B 1 205 ? 22.651 20.186 167.138 1.00 5.17 205 THR B O 1
ATOM 7193 N N . ALA B 1 206 ? 22.639 20.476 169.375 1.00 5.69 206 ALA B N 1
ATOM 7194 C CA . ALA B 1 206 ? 23.308 21.765 169.341 1.00 5.72 206 ALA B CA 1
ATOM 7195 C C . ALA B 1 206 ? 24.384 21.800 170.402 1.00 6.08 206 ALA B C 1
ATOM 7196 O O . ALA B 1 206 ? 24.126 21.483 171.568 1.00 6.75 206 ALA B O 1
ATOM 7198 N N . ARG B 1 207 ? 25.586 22.198 170.022 1.00 5.71 207 ARG B N 1
ATOM 7199 C CA . ARG B 1 207 ? 26.654 22.253 170.998 1.00 5.49 207 ARG B CA 1
ATOM 7200 C C . ARG B 1 207 ? 27.344 23.597 170.957 1.00 5.40 207 ARG B C 1
ATOM 7201 O O . ARG B 1 207 ? 27.489 24.205 169.887 1.00 4.80 207 ARG B O 1
ATOM 7209 N N . THR B 1 208 ? 27.788 24.038 172.128 1.00 4.81 208 THR B N 1
ATOM 7210 C CA . THR B 1 208 ? 28.601 25.232 172.226 1.00 4.80 208 THR B CA 1
ATOM 7211 C C . THR B 1 208 ? 30.043 24.841 171.950 1.00 5.02 208 THR B C 1
ATOM 7212 O O . THR B 1 208 ? 30.426 23.651 172.095 1.00 5.49 208 THR B O 1
ATOM 7216 N N . LEU B 1 209 ? 30.836 25.817 171.516 1.00 5.00 209 LEU B N 1
ATOM 7217 C CA . LEU B 1 209 ? 32.264 25.598 171.305 1.00 4.71 209 LEU B CA 1
ATOM 7218 C C . LEU B 1 209 ? 33.086 26.155 172.490 1.00 5.41 209 LEU B C 1
ATOM 7219 O O . LEU B 1 209 ? 34.285 25.870 172.612 1.00 4.78 209 LEU B O 1
ATOM 7224 N N . GLN B 1 210 ? 32.430 26.938 173.349 1.00 5.39 210 GLN B N 1
ATOM 7225 C CA . GLN B 1 210 ? 33.041 27.516 174.554 1.00 6.35 210 GLN B CA 1
ATOM 7226 C C . GLN B 1 210 ? 32.253 27.091 175.782 1.00 7.39 210 GLN B C 1
ATOM 7227 O O . GLN B 1 210 ? 31.063 26.794 175.670 1.00 8.03 210 GLN B O 1
ATOM 7233 N N . PRO B 1 211 ? 32.887 27.081 176.969 1.00 7.78 211 PRO B N 1
ATOM 7234 C CA . PRO B 1 211 ? 32.110 26.663 178.148 1.00 7.67 211 PRO B CA 1
ATOM 7235 C C . PRO B 1 211 ? 30.884 27.550 178.409 1.00 8.00 211 PRO B C 1
ATOM 7236 O O . PRO B 1 211 ? 30.935 28.783 178.200 1.00 8.31 211 PRO B O 1
ATOM 7240 N N . ALA B 1 212 ? 29.799 26.919 178.860 1.00 6.99 212 ALA B N 1
ATOM 7241 C CA . ALA B 1 212 ? 28.543 27.611 179.143 1.00 7.25 212 ALA B CA 1
ATOM 7242 C C . ALA B 1 212 ? 27.850 27.048 180.378 1.00 6.94 212 ALA B C 1
ATOM 7243 O O . ALA B 1 212 ? 28.007 25.865 180.711 1.00 7.68 212 ALA B O 1
ATOM 7245 N N . THR B 1 213 ? 27.086 27.896 181.049 1.00 6.95 213 THR B N 1
ATOM 7246 C CA . THR B 1 213 ? 26.099 27.434 182.004 1.00 7.17 213 THR B CA 1
ATOM 7247 C C . THR B 1 213 ? 24.728 27.544 181.332 1.00 7.12 213 THR B C 1
ATOM 7248 O O . THR B 1 213 ? 24.589 28.211 180.300 1.00 7.19 213 THR B O 1
ATOM 7252 N N . VAL B 1 214 ? 23.724 26.868 181.871 1.00 6.30 214 VAL B N 1
ATOM 7253 C CA . VAL B 1 214 ? 22.470 26.720 181.121 1.00 6.69 214 VAL B CA 1
ATOM 7254 C C . VAL B 1 214 ? 21.260 26.660 182.035 1.00 6.49 214 VAL B C 1
ATOM 7255 O O . VAL B 1 214 ? 21.295 26.036 183.100 1.00 6.24 214 VAL B O 1
ATOM 7259 N N . GLN B 1 215 ? 20.208 27.364 181.629 1.00 6.30 215 GLN B N 1
ATOM 7260 C CA . GLN B 1 215 ? 18.911 27.268 182.283 1.00 6.38 215 GLN B CA 1
ATOM 7261 C C . GLN B 1 215 ? 17.879 26.927 181.228 1.00 6.33 215 GLN B C 1
ATOM 7262 O O . GLN B 1 215 ? 18.098 27.225 180.057 1.00 6.41 215 GLN B O 1
ATOM 7268 N N . THR B 1 216 ? 16.784 26.271 181.618 1.00 5.42 216 THR B N 1
ATOM 7269 C CA . THR B 1 216 ? 15.794 25.836 180.631 1.00 4.98 216 THR B CA 1
ATOM 7270 C C . THR B 1 216 ? 14.431 26.310 181.059 1.00 4.54 216 THR B C 1
ATOM 7271 O O . THR B 1 216 ? 14.240 26.669 182.225 1.00 5.19 216 THR B O 1
ATOM 7275 N N . TRP B 1 217 ? 13.491 26.334 180.124 1.00 3.80 217 TRP B N 1
ATOM 7276 C CA . TRP B 1 217 ? 12.111 26.702 180.466 1.00 3.64 217 TRP B CA 1
ATOM 7277 C C . TRP B 1 217 ? 11.089 25.783 179.846 1.00 4.05 217 TRP B C 1
ATOM 7278 O O . TRP B 1 217 ? 11.303 25.216 178.774 1.00 3.71 217 TRP B O 1
ATOM 7289 N N . GLY B 1 218 ? 9.958 25.661 180.522 1.00 4.48 218 GLY B N 1
ATOM 7290 C CA . GLY B 1 218 ? 8.884 24.866 180.016 1.00 5.63 218 GLY B CA 1
ATOM 7291 C C . GLY B 1 218 ? 7.651 25.713 179.955 1.00 6.85 218 GLY B C 1
ATOM 7292 O O . GLY B 1 218 ? 7.711 26.967 180.015 1.00 6.69 218 GLY B O 1
ATOM 7293 N N . ASP B 1 219 ? 6.528 25.022 179.865 1.00 6.82 219 ASP B N 1
ATOM 7294 C CA . ASP B 1 219 ? 5.244 25.649 179.622 1.00 8.12 219 ASP B CA 1
ATOM 7295 C C . ASP B 1 219 ? 4.738 26.486 180.800 1.00 9.15 219 ASP B C 1
ATOM 7296 O O . ASP B 1 219 ? 3.852 27.301 180.636 1.00 9.34 219 ASP B O 1
ATOM 7301 N N . ASP B 1 220 ? 5.331 26.308 181.970 1.00 10.56 220 ASP B N 1
ATOM 7302 C CA . ASP B 1 220 ? 4.977 27.146 183.127 1.00 12.50 220 ASP B CA 1
ATOM 7303 C C . ASP B 1 220 ? 5.640 28.528 183.122 1.00 12.71 220 ASP B C 1
ATOM 7304 O O . ASP B 1 220 ? 5.464 29.292 184.067 1.00 13.04 220 ASP B O 1
ATOM 7309 N N . ASP B 1 221 ? 6.403 28.836 182.071 1.00 12.53 221 ASP B N 1
ATOM 7310 C CA . ASP B 1 221 ? 7.168 30.093 181.953 1.00 12.91 221 ASP B CA 1
ATOM 7311 C C . ASP B 1 221 ? 8.291 30.331 182.972 1.00 12.76 221 ASP B C 1
ATOM 7312 O O . ASP B 1 221 ? 8.883 31.412 183.002 1.00 13.20 221 ASP B O 1
ATOM 7317 N N . ARG B 1 222 ? 8.597 29.337 183.795 1.00 12.24 222 ARG B N 1
ATOM 7318 C CA . ARG B 1 222 ? 9.634 29.500 184.787 1.00 11.75 222 ARG B CA 1
ATOM 7319 C C . ARG B 1 222 ? 11.012 29.062 184.259 1.00 11.16 222 ARG B C 1
ATOM 7320 O O . ARG B 1 222 ? 11.143 28.047 183.571 1.00 11.15 222 ARG B O 1
ATOM 7328 N N . LEU B 1 223 ? 12.027 29.867 184.549 1.00 10.21 223 LEU B N 1
ATOM 7329 C CA . LEU B 1 223 ? 13.374 29.633 184.047 1.00 9.26 223 LEU B CA 1
ATOM 7330 C C . LEU B 1 223 ? 14.171 28.972 185.161 1.00 9.59 223 LEU B C 1
ATOM 7331 O O . LEU B 1 223 ? 14.307 29.537 186.230 1.00 9.69 223 LEU B O 1
ATOM 7336 N N . VAL B 1 224 ? 14.682 27.768 184.913 1.00 9.71 224 VAL B N 1
ATOM 7337 C CA . VAL B 1 224 ? 15.093 26.886 186.002 1.00 9.70 224 VAL B CA 1
ATOM 7338 C C . VAL B 1 224 ? 16.395 26.169 185.680 1.00 9.86 224 VAL B C 1
ATOM 7339 O O . VAL B 1 224 ? 16.829 26.123 184.516 1.00 9.65 224 VAL B O 1
ATOM 7343 N N . ASP B 1 225 ? 17.013 25.601 186.711 1.00 9.54 225 ASP B N 1
ATOM 7344 C CA . ASP B 1 225 ? 18.254 24.870 186.542 1.00 9.71 225 ASP B CA 1
ATOM 7345 C C . ASP B 1 225 ? 18.051 23.437 186.025 1.00 9.51 225 ASP B C 1
ATOM 7346 O O . ASP B 1 225 ? 19.033 22.766 185.663 1.00 9.08 225 ASP B O 1
ATOM 7351 N N . ALA B 1 226 ? 16.789 22.987 185.972 1.00 9.03 226 ALA B N 1
ATOM 7352 C CA . ALA B 1 226 ? 16.446 21.645 185.479 1.00 8.94 226 ALA B CA 1
ATOM 7353 C C . ALA B 1 226 ? 17.021 21.427 184.093 1.00 8.68 226 ALA B C 1
ATOM 7354 O O . ALA B 1 226 ? 17.057 22.348 183.271 1.00 9.24 226 ALA B O 1
ATOM 7356 N N . THR B 1 227 ? 17.496 20.219 183.841 1.00 8.64 227 THR B N 1
ATOM 7357 C CA . THR B 1 227 ? 18.172 19.922 182.585 1.00 8.94 227 THR B CA 1
ATOM 7358 C C . THR B 1 227 ? 17.264 19.295 181.516 1.00 8.79 227 THR B C 1
ATOM 7359 O O . THR B 1 227 ? 17.752 18.958 180.429 1.00 8.38 227 THR B O 1
ATOM 7363 N N . ALA B 1 228 ? 15.969 19.129 181.821 1.00 8.46 228 ALA B N 1
ATOM 7364 C CA . ALA B 1 228 ? 15.027 18.498 180.872 1.00 8.41 228 ALA B CA 1
ATOM 7365 C C . ALA B 1 228 ? 13.704 19.234 180.794 1.00 8.14 228 ALA B C 1
ATOM 7366 O O . ALA B 1 228 ? 13.129 19.587 181.817 1.00 7.86 228 ALA B O 1
ATOM 7368 N N . GLN B 1 229 ? 13.236 19.474 179.570 1.00 7.89 229 GLN B N 1
ATOM 7369 C CA . GLN B 1 229 ? 11.887 19.991 179.343 1.00 7.11 229 GLN B CA 1
ATOM 7370 C C . GLN B 1 229 ? 11.252 19.231 178.182 1.00 7.49 229 GLN B C 1
ATOM 7371 O O . GLN B 1 229 ? 11.948 18.748 177.268 1.00 6.79 229 GLN B O 1
ATOM 7377 N N . ASP B 1 230 ? 9.928 19.123 178.233 1.00 7.25 230 ASP B N 1
ATOM 7378 C CA . ASP B 1 230 ? 9.154 18.361 177.262 1.00 7.62 230 ASP B CA 1
ATOM 7379 C C . ASP B 1 230 ? 7.703 18.817 177.343 1.00 6.91 230 ASP B C 1
ATOM 7380 O O . ASP B 1 230 ? 6.993 18.526 178.313 1.00 6.04 230 ASP B O 1
ATOM 7385 N N . GLY B 1 231 ? 7.301 19.585 176.334 1.00 6.20 231 GLY B N 1
ATOM 7386 C CA . GLY B 1 231 ? 5.982 20.180 176.272 1.00 5.49 231 GLY B CA 1
ATOM 7387 C C . GLY B 1 231 ? 5.757 20.816 174.914 1.00 5.30 231 GLY B C 1
ATOM 7388 O O . GLY B 1 231 ? 5.971 20.171 173.881 1.00 5.39 231 GLY B O 1
ATOM 7389 N N . VAL B 1 232 ? 5.291 22.067 174.921 1.00 4.73 232 VAL B N 1
ATOM 7390 C CA . VAL B 1 232 ? 5.019 22.814 173.687 1.00 3.91 232 VAL B CA 1
ATOM 7391 C C . VAL B 1 232 ? 5.936 24.053 173.618 1.00 4.07 232 VAL B C 1
ATOM 7392 O O . VAL B 1 232 ? 6.698 24.217 172.668 1.00 4.46 232 VAL B O 1
ATOM 7396 N N . ASP B 1 233 ? 5.853 24.928 174.617 1.00 3.62 233 ASP B N 1
ATOM 7397 C CA . ASP B 1 233 ? 6.717 26.124 174.666 1.00 3.59 233 ASP B CA 1
ATOM 7398 C C . ASP B 1 233 ? 7.865 25.872 175.629 1.00 2.87 233 ASP B C 1
ATOM 7399 O O . ASP B 1 233 ? 7.697 25.941 176.863 1.00 2.23 233 ASP B O 1
ATOM 7404 N N . THR B 1 234 ? 9.025 25.548 175.066 1.00 2.91 234 THR B N 1
ATOM 7405 C CA . THR B 1 234 ? 10.207 25.219 175.870 1.00 3.22 234 THR B CA 1
ATOM 7406 C C . THR B 1 234 ? 11.421 25.915 175.259 1.00 3.28 234 THR B C 1
ATOM 7407 O O . THR B 1 234 ? 11.347 26.456 174.131 1.00 3.31 234 THR B O 1
ATOM 7411 N N . GLY B 1 235 ? 12.528 25.921 175.997 1.00 2.86 235 GLY B N 1
ATOM 7412 C CA . GLY B 1 235 ? 13.760 26.456 175.485 1.00 2.52 235 GLY B CA 1
ATOM 7413 C C . GLY B 1 235 ? 14.850 26.466 176.514 1.00 2.54 235 GLY B C 1
ATOM 7414 O O . GLY B 1 235 ? 14.690 25.946 177.630 1.00 2.52 235 GLY B O 1
ATOM 7415 N N . ALA B 1 236 ? 15.963 27.066 176.129 1.00 2.00 236 ALA B N 1
ATOM 7416 C CA . ALA B 1 236 ? 17.165 27.054 176.932 1.00 2.01 236 ALA B CA 1
ATOM 7417 C C . ALA B 1 236 ? 17.902 28.369 176.712 1.00 2.21 236 ALA B C 1
ATOM 7418 O O . ALA B 1 236 ? 17.848 28.950 175.616 1.00 2.13 236 ALA B O 1
ATOM 7420 N N . ILE B 1 237 ? 18.552 28.836 177.772 1.00 2.26 237 ILE B N 1
ATOM 7421 C CA . ILE B 1 237 ? 19.409 30.014 177.730 1.00 2.62 237 ILE B CA 1
ATOM 7422 C C . ILE B 1 237 ? 20.840 29.622 178.141 1.00 3.34 237 ILE B C 1
ATOM 7423 O O . ILE B 1 237 ? 21.086 29.120 179.259 1.00 3.80 237 ILE B O 1
ATOM 7428 N N . LEU B 1 238 ? 21.759 29.818 177.208 1.00 3.70 238 LEU B N 1
ATOM 7429 C CA . LEU B 1 238 ? 23.188 29.544 177.393 1.00 3.80 238 LEU B CA 1
ATOM 7430 C C . LEU B 1 238 ? 23.904 30.837 177.803 1.00 4.79 238 LEU B C 1
ATOM 7431 O O . LEU B 1 238 ? 23.748 31.863 177.137 1.00 4.03 238 LEU B O 1
ATOM 7436 N N . THR B 1 239 ? 24.682 30.783 178.885 1.00 4.86 239 THR B N 1
ATOM 7437 C CA . THR B 1 239 ? 25.439 31.941 179.352 1.00 5.81 239 THR B CA 1
ATOM 7438 C C . THR B 1 239 ? 26.927 31.636 179.363 1.00 6.51 239 THR B C 1
ATOM 7439 O O . THR B 1 239 ? 27.360 30.579 179.835 1.00 6.83 239 THR B O 1
ATOM 7443 N N . PHE B 1 240 ? 27.699 32.567 178.824 1.00 7.14 240 PHE B N 1
ATOM 7444 C CA . PHE B 1 240 ? 29.137 32.391 178.663 1.00 7.71 240 PHE B CA 1
ATOM 7445 C C . PHE B 1 240 ? 29.886 33.398 179.531 1.00 8.55 240 PHE B C 1
ATOM 7446 O O . PHE B 1 240 ? 29.318 34.375 180.009 1.00 7.20 240 PHE B O 1
ATOM 7454 N N . ASP B 1 241 ? 31.176 33.142 179.710 1.00 9.63 241 ASP B N 1
ATOM 7455 C CA . ASP B 1 241 ? 32.053 34.026 180.461 1.00 10.49 241 ASP B CA 1
ATOM 7456 C C . ASP B 1 241 ? 32.415 35.225 179.580 1.00 10.14 241 ASP B C 1
ATOM 7457 O O . ASP B 1 241 ? 32.574 35.079 178.359 1.00 10.25 241 ASP B O 1
ATOM 7462 N N . PRO B 1 242 ? 32.544 36.414 180.186 1.00 9.93 242 PRO B N 1
ATOM 7463 C CA . PRO B 1 242 ? 32.976 37.585 179.419 1.00 10.21 242 PRO B CA 1
ATOM 7464 C C . PRO B 1 242 ? 34.322 37.383 178.717 1.00 10.23 242 PRO B C 1
ATOM 7465 O O . PRO B 1 242 ? 34.543 37.958 177.659 1.00 10.22 242 PRO B O 1
ATOM 7469 N N . ALA B 1 243 ? 35.190 36.541 179.277 1.00 10.79 243 ALA B N 1
ATOM 7470 C CA . ALA B 1 243 ? 36.482 36.270 178.652 1.00 10.56 243 ALA B CA 1
ATOM 7471 C C . ALA B 1 243 ? 36.311 35.755 177.218 1.00 10.59 243 ALA B C 1
ATOM 7472 O O . ALA B 1 243 ? 37.190 35.958 176.383 1.00 9.85 243 ALA B O 1
ATOM 7474 N N . ASP B 1 244 ? 35.154 35.144 176.927 1.00 10.58 244 ASP B N 1
ATOM 7475 C CA . ASP B 1 244 ? 34.898 34.545 175.608 1.00 10.22 244 ASP B CA 1
ATOM 7476 C C . ASP B 1 244 ? 34.111 35.437 174.646 1.00 9.65 244 ASP B C 1
ATOM 7477 O O . ASP B 1 244 ? 33.770 35.000 173.551 1.00 9.51 244 ASP B O 1
ATOM 7482 N N . ALA B 1 245 ? 33.844 36.681 175.043 1.00 9.22 245 ALA B N 1
ATOM 7483 C CA . ALA B 1 245 ? 32.993 37.584 174.265 1.00 9.19 245 ALA B CA 1
ATOM 7484 C C . ALA B 1 245 ? 33.417 37.720 172.802 1.00 9.27 245 ALA B C 1
ATOM 7485 O O . ALA B 1 245 ? 32.567 37.771 171.916 1.00 9.58 245 ALA B O 1
ATOM 7487 N N . GLY B 1 246 ? 34.728 37.740 172.555 1.00 8.95 246 GLY B N 1
ATOM 7488 C CA . GLY B 1 246 ? 35.260 37.861 171.199 1.00 9.07 246 GLY B CA 1
ATOM 7489 C C . GLY B 1 246 ? 34.905 36.755 170.228 1.00 8.65 246 GLY B C 1
ATOM 7490 O O . GLY B 1 246 ? 35.051 36.932 169.026 1.00 9.07 246 GLY B O 1
ATOM 7491 N N . GLU B 1 247 ? 34.448 35.607 170.737 1.00 8.88 247 GLU B N 1
ATOM 7492 C CA . GLU B 1 247 ? 34.117 34.471 169.883 1.00 8.40 247 GLU B CA 1
ATOM 7493 C C . GLU B 1 247 ? 33.228 33.446 170.592 1.00 7.82 247 GLU B C 1
ATOM 7494 O O . GLU B 1 247 ? 33.693 32.662 171.441 1.00 7.73 247 GLU B O 1
ATOM 7500 N N . ILE B 1 248 ? 31.955 33.449 170.215 1.00 6.73 248 ILE B N 1
ATOM 7501 C CA . ILE B 1 248 ? 30.976 32.504 170.743 1.00 6.26 248 ILE B CA 1
ATOM 7502 C C . ILE B 1 248 ? 30.518 31.598 169.599 1.00 5.70 248 ILE B C 1
ATOM 7503 O O . ILE B 1 248 ? 29.998 32.078 168.599 1.00 5.96 248 ILE B O 1
ATOM 7508 N N . GLY B 1 249 ? 30.714 30.293 169.757 1.00 5.67 249 GLY B N 1
ATOM 7509 C CA . GLY B 1 249 ? 30.419 29.317 168.700 1.00 5.26 249 GLY B CA 1
ATOM 7510 C C . GLY B 1 249 ? 29.265 28.380 169.016 1.00 4.74 249 GLY B C 1
ATOM 7511 O O . GLY B 1 249 ? 29.118 27.911 170.152 1.00 4.62 249 GLY B O 1
ATOM 7512 N N . LEU B 1 250 ? 28.450 28.113 168.004 1.00 4.25 250 LEU B N 1
ATOM 7513 C CA . LEU B 1 250 ? 27.365 27.148 168.128 1.00 4.75 250 LEU B CA 1
ATOM 7514 C C . LEU B 1 250 ? 27.219 26.286 166.868 1.00 4.47 250 LEU B C 1
ATOM 7515 O O . LEU B 1 250 ? 27.352 26.780 165.747 1.00 5.06 250 LEU B O 1
ATOM 7520 N N . GLN B 1 251 ? 26.951 24.997 167.062 1.00 4.97 251 GLN B N 1
ATOM 7521 C CA . GLN B 1 251 ? 26.729 24.080 165.940 1.00 4.54 251 GLN B CA 1
ATOM 7522 C C . GLN B 1 251 ? 25.440 23.319 166.150 1.00 4.36 251 GLN B C 1
ATOM 7523 O O . GLN B 1 251 ? 25.237 22.709 167.198 1.00 3.45 251 GLN B O 1
ATOM 7529 N N . VAL B 1 252 ? 24.556 23.405 165.153 1.00 3.87 252 VAL B N 1
ATOM 7530 C CA . VAL B 1 252 ? 23.221 22.815 165.229 1.00 4.09 252 VAL B CA 1
ATOM 7531 C C . VAL B 1 252 ? 23.092 21.804 164.092 1.00 3.31 252 VAL B C 1
ATOM 7532 O O . VAL B 1 252 ? 23.321 22.141 162.928 1.00 2.99 252 VAL B O 1
ATOM 7536 N N . THR B 1 253 ? 22.750 20.565 164.426 1.00 3.31 253 THR B N 1
ATOM 7537 C CA . THR B 1 253 ? 22.517 19.573 163.382 1.00 3.14 253 THR B CA 1
ATOM 7538 C C . THR B 1 253 ? 21.134 18.966 163.495 1.00 3.14 253 THR B C 1
ATOM 7539 O O . THR B 1 253 ? 20.669 18.681 164.593 1.00 3.10 253 THR B O 1
ATOM 7543 N N . LEU B 1 254 ? 20.484 18.784 162.342 1.00 3.13 254 LEU B N 1
ATOM 7544 C CA . LEU B 1 254 ? 19.085 18.325 162.254 1.00 3.66 254 LEU B CA 1
ATOM 7545 C C . LEU B 1 254 ? 18.918 16.947 161.612 1.00 3.20 254 LEU B C 1
ATOM 7546 O O . LEU B 1 254 ? 19.604 16.632 160.641 1.00 3.45 254 LEU B O 1
ATOM 7551 N N . SER B 1 255 ? 17.950 16.168 162.093 1.00 3.31 255 SER B N 1
ATOM 7552 C CA . SER B 1 255 ? 17.710 14.818 161.568 1.00 3.72 255 SER B CA 1
ATOM 7553 C C . SER B 1 255 ? 16.231 14.426 161.636 1.00 3.41 255 SER B C 1
ATOM 7554 O O . SER B 1 255 ? 15.596 14.606 162.678 1.00 2.94 255 SER B O 1
ATOM 7557 N N . PRO B 1 256 ? 15.679 13.890 160.527 1.00 3.28 256 PRO B N 1
ATOM 7558 C CA . PRO B 1 256 ? 14.350 13.322 160.581 1.00 3.90 256 PRO B CA 1
ATOM 7559 C C . PRO B 1 256 ? 14.370 11.964 161.312 1.00 4.32 256 PRO B C 1
ATOM 7560 O O . PRO B 1 256 ? 13.309 11.410 161.597 1.00 4.75 256 PRO B O 1
ATOM 7564 N N . VAL B 1 257 ? 15.559 11.453 161.634 1.00 4.29 257 VAL B N 1
ATOM 7565 C CA . VAL B 1 257 ? 15.675 10.122 162.247 1.00 4.49 257 VAL B CA 1
ATOM 7566 C C . VAL B 1 257 ? 15.529 10.101 163.773 1.00 4.85 257 VAL B C 1
ATOM 7567 O O . VAL B 1 257 ? 14.561 9.521 164.304 1.00 4.82 257 VAL B O 1
ATOM 7571 N N . SER B 1 258 ? 16.456 10.754 164.465 1.00 4.76 258 SER B N 1
ATOM 7572 C CA . SER B 1 258 ? 16.553 10.685 165.919 1.00 5.09 258 SER B CA 1
ATOM 7573 C C . SER B 1 258 ? 17.649 11.656 166.347 1.00 6.08 258 SER B C 1
ATOM 7574 O O . SER B 1 258 ? 18.446 12.112 165.508 1.00 6.20 258 SER B O 1
ATOM 7577 N N . VAL B 1 259 ? 17.714 11.926 167.654 1.00 6.36 259 VAL B N 1
ATOM 7578 C CA . VAL B 1 259 ? 18.811 12.681 168.270 1.00 6.85 259 VAL B CA 1
ATOM 7579 C C . VAL B 1 259 ? 20.144 11.932 168.102 1.00 7.28 259 VAL B C 1
ATOM 7580 O O . VAL B 1 259 ? 21.191 12.506 167.800 1.00 7.56 259 VAL B O 1
ATOM 7584 N N . GLU B 1 260 ? 20.099 10.628 168.284 1.00 7.99 260 GLU B N 1
ATOM 7585 C CA . GLU B 1 260 ? 21.309 9.841 168.225 1.00 8.56 260 GLU B CA 1
ATOM 7586 C C . GLU B 1 260 ? 21.880 9.972 166.808 1.00 8.06 260 GLU B C 1
ATOM 7587 O O . GLU B 1 260 ? 23.097 10.139 166.637 1.00 7.87 260 GLU B O 1
ATOM 7593 N N . GLN B 1 261 ? 21.000 9.964 165.806 1.00 7.33 261 GLN B N 1
ATOM 7594 C CA . GLN B 1 261 ? 21.425 10.162 164.416 1.00 7.14 261 GLN B CA 1
ATOM 7595 C C . GLN B 1 261 ? 21.977 11.564 164.166 1.00 6.89 261 GLN B C 1
ATOM 7596 O O . GLN B 1 261 ? 22.969 11.712 163.468 1.00 7.82 261 GLN B O 1
ATOM 7602 N N . ALA B 1 262 ? 21.335 12.580 164.738 1.00 6.37 262 ALA B N 1
ATOM 7603 C CA . ALA B 1 262 ? 21.764 13.965 164.573 1.00 6.00 262 ALA B CA 1
ATOM 7604 C C . ALA B 1 262 ? 23.181 14.169 165.081 1.00 5.73 262 ALA B C 1
ATOM 7605 O O . ALA B 1 262 ? 23.959 14.858 164.456 1.00 4.41 262 ALA B O 1
ATOM 7607 N N . ARG B 1 263 ? 23.494 13.562 166.222 1.00 6.42 263 ARG B N 1
ATOM 7608 C CA . ARG B 1 263 ? 24.840 13.567 166.780 1.00 6.59 263 ARG B CA 1
ATOM 7609 C C . ARG B 1 263 ? 25.848 12.878 165.871 1.00 6.83 263 ARG B C 1
ATOM 7610 O O . ARG B 1 263 ? 26.948 13.399 165.669 1.00 6.76 263 ARG B O 1
ATOM 7618 N N . ILE B 1 264 ? 25.482 11.705 165.354 1.00 6.54 264 ILE B N 1
ATOM 7619 C CA . ILE B 1 264 ? 26.315 11.008 164.363 1.00 7.36 264 ILE B CA 1
ATOM 7620 C C . ILE B 1 264 ? 26.528 11.875 163.116 1.00 6.92 264 ILE B C 1
ATOM 7621 O O . ILE B 1 264 ? 27.665 12.059 162.679 1.00 6.48 264 ILE B O 1
ATOM 7626 N N . ASP B 1 265 ? 25.444 12.427 162.561 1.00 6.72 265 ASP B N 1
ATOM 7627 C CA . ASP B 1 265 ? 25.571 13.292 161.370 1.00 6.50 265 ASP B CA 1
ATOM 7628 C C . ASP B 1 265 ? 26.469 14.495 161.658 1.00 6.33 265 ASP B C 1
ATOM 7629 O O . ASP B 1 265 ? 27.200 14.979 160.782 1.00 6.05 265 ASP B O 1
ATOM 7634 N N . GLN B 1 266 ? 26.393 15.015 162.876 1.00 6.77 266 GLN B N 1
ATOM 7635 C CA . GLN B 1 266 ? 27.201 16.188 163.205 1.00 7.37 266 GLN B CA 1
ATOM 7636 C C . GLN B 1 266 ? 28.684 15.834 163.255 1.00 8.24 266 GLN B C 1
ATOM 7637 O O . GLN B 1 266 ? 29.519 16.602 162.766 1.00 8.50 266 GLN B O 1
ATOM 7643 N N . GLN B 1 267 ? 29.013 14.676 163.827 1.00 9.70 267 GLN B N 1
ATOM 7644 C CA . GLN B 1 267 ? 30.403 14.178 163.786 1.00 11.20 267 GLN B CA 1
ATOM 7645 C C . GLN B 1 267 ? 30.902 14.027 162.347 1.00 10.82 267 GLN B C 1
ATOM 7646 O O . GLN B 1 267 ? 31.976 14.519 161.996 1.00 11.28 267 GLN B O 1
ATOM 7652 N N . VAL B 1 268 ? 30.108 13.357 161.519 1.00 10.79 268 VAL B N 1
ATOM 7653 C CA . VAL B 1 268 ? 30.481 13.075 160.124 1.00 10.88 268 VAL B CA 1
ATOM 7654 C C . VAL B 1 268 ? 30.603 14.368 159.299 1.00 10.89 268 VAL B C 1
ATOM 7655 O O . VAL B 1 268 ? 31.642 14.628 158.688 1.00 9.97 268 VAL B O 1
ATOM 7659 N N . GLU B 1 269 ? 29.547 15.178 159.332 1.00 10.78 269 GLU B N 1
ATOM 7660 C CA . GLU B 1 269 ? 29.430 16.369 158.505 1.00 11.16 269 GLU B CA 1
ATOM 7661 C C . GLU B 1 269 ? 30.383 17.499 158.905 1.00 11.20 269 GLU B C 1
ATOM 7662 O O . GLU B 1 269 ? 30.940 18.172 158.038 1.00 11.54 269 GLU B O 1
ATOM 7668 N N . LEU B 1 270 ? 30.566 17.712 160.209 1.00 11.19 270 LEU B N 1
ATOM 7669 C CA . LEU B 1 270 ? 31.314 18.882 160.704 1.00 10.96 270 LEU B CA 1
ATOM 7670 C C . LEU B 1 270 ? 32.645 18.519 161.350 1.00 11.05 270 LEU B C 1
ATOM 7671 O O . LEU B 1 270 ? 33.619 19.260 161.234 1.00 11.23 270 LEU B O 1
ATOM 7676 N N . GLY B 1 271 ? 32.672 17.386 162.035 1.00 11.32 271 GLY B N 1
ATOM 7677 C CA . GLY B 1 271 ? 33.869 16.943 162.740 1.00 11.80 271 GLY B CA 1
ATOM 7678 C C . GLY B 1 271 ? 34.512 18.064 163.511 1.00 11.81 271 GLY B C 1
ATOM 7679 O O . GLY B 1 271 ? 33.832 18.846 164.212 1.00 11.43 271 GLY B O 1
ATOM 7680 N N . ASP B 1 272 ? 35.828 18.158 163.352 1.00 11.68 272 ASP B N 1
ATOM 7681 C CA . ASP B 1 272 ? 36.639 19.186 164.002 1.00 11.87 272 ASP B CA 1
ATOM 7682 C C . ASP B 1 272 ? 36.932 20.378 163.082 1.00 11.14 272 ASP B C 1
ATOM 7683 O O . ASP B 1 272 ? 37.851 21.170 163.348 1.00 10.23 272 ASP B O 1
ATOM 7688 N N . LEU B 1 273 ? 36.167 20.500 161.998 1.00 9.91 273 LEU B N 1
ATOM 7689 C CA . LEU B 1 273 ? 36.374 21.606 161.059 1.00 9.30 273 LEU B CA 1
ATOM 7690 C C . LEU B 1 273 ? 36.041 22.959 161.665 1.00 8.68 273 LEU B C 1
ATOM 7691 O O . LEU B 1 273 ? 35.105 23.102 162.465 1.00 8.02 273 LEU B O 1
ATOM 7696 N N . SER B 1 274 ? 36.813 23.955 161.255 1.00 7.70 274 SER B N 1
ATOM 7697 C CA . SER B 1 274 ? 36.585 25.316 161.684 1.00 8.10 274 SER B CA 1
ATOM 7698 C C . SER B 1 274 ? 35.344 25.925 160.994 1.00 7.96 274 SER B C 1
ATOM 7699 O O . SER B 1 274 ? 34.896 25.443 159.935 1.00 7.68 274 SER B O 1
ATOM 7702 N N . PHE B 1 275 ? 34.807 26.989 161.593 1.00 7.65 275 PHE B N 1
ATOM 7703 C CA . PHE B 1 275 ? 33.692 27.729 161.001 1.00 7.57 275 PHE B CA 1
ATOM 7704 C C . PHE B 1 275 ? 34.022 28.171 159.571 1.00 7.66 275 PHE B C 1
ATOM 7705 O O . PHE B 1 275 ? 33.200 28.025 158.662 1.00 6.75 275 PHE B O 1
ATOM 7713 N N . ASP B 1 276 ? 35.229 28.695 159.370 1.00 8.38 276 ASP B N 1
ATOM 7714 C CA . ASP B 1 276 ? 35.633 29.179 158.049 1.00 9.11 276 ASP B CA 1
ATOM 7715 C C . ASP B 1 276 ? 35.653 28.030 157.048 1.00 9.05 276 ASP B C 1
ATOM 7716 O O . ASP B 1 276 ? 35.170 28.183 155.917 1.00 9.93 276 ASP B O 1
ATOM 7721 N N . ALA B 1 277 ? 36.200 26.882 157.462 1.00 9.24 277 ALA B N 1
ATOM 7722 C CA . ALA B 1 277 ? 36.288 25.679 156.588 1.00 8.17 277 ALA B CA 1
ATOM 7723 C C . ALA B 1 277 ? 34.911 25.138 156.179 1.00 7.43 277 ALA B C 1
ATOM 7724 O O . ALA B 1 277 ? 34.694 24.764 155.021 1.00 6.31 277 ALA B O 1
ATOM 7726 N N . ILE B 1 278 ? 33.969 25.131 157.116 1.00 6.62 278 ILE B N 1
ATOM 7727 C CA . ILE B 1 278 ? 32.607 24.690 156.805 1.00 6.31 278 ILE B CA 1
ATOM 7728 C C . ILE B 1 278 ? 31.943 25.638 155.803 1.00 6.49 278 ILE B C 1
ATOM 7729 O O . ILE B 1 278 ? 31.364 25.202 154.794 1.00 6.48 278 ILE B O 1
ATOM 7734 N N . ARG B 1 279 ? 32.048 26.935 156.072 1.00 6.62 279 ARG B N 1
ATOM 7735 C CA . ARG B 1 279 ? 31.510 27.935 155.180 1.00 7.50 279 ARG B CA 1
ATOM 7736 C C . ARG B 1 279 ? 32.140 27.827 153.779 1.00 7.58 279 ARG B C 1
ATOM 7737 O O . ARG B 1 279 ? 31.422 27.875 152.774 1.00 6.66 279 ARG B O 1
ATOM 7745 N N . ASP B 1 280 ? 33.470 27.676 153.726 1.00 8.02 280 ASP B N 1
ATOM 7746 C CA . ASP B 1 280 ? 34.193 27.585 152.447 1.00 8.14 280 ASP B CA 1
ATOM 7747 C C . ASP B 1 280 ? 33.821 26.333 151.655 1.00 7.70 280 ASP B C 1
ATOM 7748 O O . ASP B 1 280 ? 33.666 26.391 150.440 1.00 7.71 280 ASP B O 1
ATOM 7753 N N . ARG B 1 281 ? 33.696 25.202 152.346 1.00 8.12 281 ARG B N 1
ATOM 7754 C CA . ARG B 1 281 ? 33.248 23.952 151.718 1.00 7.53 281 ARG B CA 1
ATOM 7755 C C . ARG B 1 281 ? 31.876 24.092 151.064 1.00 7.21 281 ARG B C 1
ATOM 7756 O O . ARG B 1 281 ? 31.690 23.692 149.907 1.00 7.01 281 ARG B O 1
ATOM 7764 N N . THR B 1 282 ? 30.915 24.671 151.789 1.00 7.09 282 THR B N 1
ATOM 7765 C CA . THR B 1 282 ? 29.590 24.914 151.207 1.00 7.03 282 THR B CA 1
ATOM 7766 C C . THR B 1 282 ? 29.652 25.894 150.007 1.00 7.40 282 THR B C 1
ATOM 7767 O O . THR B 1 282 ? 28.898 25.756 149.038 1.00 7.25 282 THR B O 1
ATOM 7771 N N . ARG B 1 283 ? 30.562 26.866 150.061 1.00 7.98 283 ARG B N 1
ATOM 7772 C CA . ARG B 1 283 ? 30.749 27.741 148.908 1.00 8.06 283 ARG B CA 1
ATOM 7773 C C . ARG B 1 283 ? 31.236 26.943 147.682 1.00 7.82 283 ARG B C 1
ATOM 7774 O O . ARG B 1 283 ? 30.715 27.117 146.581 1.00 8.40 283 ARG B O 1
ATOM 7782 N N . ALA B 1 284 ? 32.209 26.061 147.882 1.00 7.58 284 ALA B N 1
ATOM 7783 C CA . ALA B 1 284 ? 32.685 25.192 146.809 1.00 7.18 284 ALA B CA 1
ATOM 7784 C C . ALA B 1 284 ? 31.570 24.254 146.289 1.00 6.99 284 ALA B C 1
ATOM 7785 O O . ALA B 1 284 ? 31.411 24.076 145.068 1.00 6.37 284 ALA B O 1
ATOM 7787 N N . GLU B 1 285 ? 30.792 23.676 147.204 1.00 6.90 285 GLU B N 1
ATOM 7788 C CA . GLU B 1 285 ? 29.647 22.838 146.826 1.00 8.04 285 GLU B CA 1
ATOM 7789 C C . GLU B 1 285 ? 28.681 23.600 145.905 1.00 7.82 285 GLU B C 1
ATOM 7790 O O . GLU B 1 285 ? 28.266 23.077 144.860 1.00 8.07 285 GLU B O 1
ATOM 7796 N N . TRP B 1 286 ? 28.352 24.843 146.271 1.00 7.15 286 TRP B N 1
ATOM 7797 C CA . TRP B 1 286 ? 27.513 25.684 145.409 1.00 6.44 286 TRP B CA 1
ATOM 7798 C C . TRP B 1 286 ? 28.174 25.987 144.064 1.00 6.36 286 TRP B C 1
ATOM 7799 O O . TRP B 1 286 ? 27.508 25.948 143.027 1.00 6.02 286 TRP B O 1
ATOM 7810 N N . ASN B 1 287 ? 29.476 26.273 144.073 1.00 6.60 287 ASN B N 1
ATOM 7811 C CA . ASN B 1 287 ? 30.194 26.541 142.822 1.00 7.77 287 ASN B CA 1
ATOM 7812 C C . ASN B 1 287 ? 30.278 25.285 141.924 1.00 7.90 287 ASN B C 1
ATOM 7813 O O . ASN B 1 287 ? 30.368 25.396 140.695 1.00 8.40 287 ASN B O 1
ATOM 7818 N N . ALA B 1 288 ? 30.252 24.100 142.534 1.00 8.12 288 ALA B N 1
ATOM 7819 C CA . ALA B 1 288 ? 30.163 22.844 141.765 1.00 8.01 288 ALA B CA 1
ATOM 7820 C C . ALA B 1 288 ? 28.756 22.661 141.169 1.00 7.85 288 ALA B C 1
ATOM 7821 O O . ALA B 1 288 ? 28.607 22.205 140.032 1.00 7.09 288 ALA B O 1
ATOM 7823 N N . THR B 1 289 ? 27.737 23.065 141.923 1.00 7.27 289 THR B N 1
ATOM 7824 C CA . THR B 1 289 ? 26.340 22.924 141.481 1.00 7.57 289 THR B CA 1
ATOM 7825 C C . THR B 1 289 ? 25.975 23.903 140.371 1.00 7.00 289 THR B C 1
ATOM 7826 O O . THR B 1 289 ? 25.425 23.510 139.340 1.00 7.16 289 THR B O 1
ATOM 7830 N N . LEU B 1 290 ? 26.280 25.181 140.604 1.00 6.96 290 LEU B N 1
ATOM 7831 C CA . LEU B 1 290 ? 25.928 26.258 139.687 1.00 6.68 290 LEU B CA 1
ATOM 7832 C C . LEU B 1 290 ? 26.750 26.145 138.419 1.00 6.63 290 LEU B C 1
ATOM 7833 O O . LEU B 1 290 ? 26.305 26.536 137.337 1.00 6.60 290 LEU B O 1
ATOM 7838 N N . GLY B 1 291 ? 27.942 25.583 138.573 1.00 7.26 291 GLY B N 1
ATOM 7839 C CA . GLY B 1 291 ? 28.902 25.412 137.486 1.00 8.30 291 GLY B CA 1
ATOM 7840 C C . GLY B 1 291 ? 28.507 24.335 136.503 1.00 8.62 291 GLY B C 1
ATOM 7841 O O . GLY B 1 291 ? 29.177 24.152 135.486 1.00 8.95 291 GLY B O 1
ATOM 7842 N N . ARG B 1 292 ? 27.423 23.617 136.795 1.00 8.51 292 ARG B N 1
ATOM 7843 C CA . ARG B 1 292 ? 26.832 22.721 135.807 1.00 8.97 292 ARG B CA 1
ATOM 7844 C C . ARG B 1 292 ? 26.398 23.513 134.586 1.00 9.62 292 ARG B C 1
ATOM 7845 O O . ARG B 1 292 ? 26.441 23.009 133.465 1.00 9.75 292 ARG B O 1
ATOM 7853 N N . VAL B 1 293 ? 25.976 24.752 134.813 1.00 10.05 293 VAL B N 1
ATOM 7854 C CA . VAL B 1 293 ? 25.594 25.636 133.725 1.00 10.54 293 VAL B CA 1
ATOM 7855 C C . VAL B 1 293 ? 26.579 26.779 133.577 1.00 11.22 293 VAL B C 1
ATOM 7856 O O . VAL B 1 293 ? 26.771 27.578 134.499 1.00 11.57 293 VAL B O 1
ATOM 7860 N N . ALA B 1 294 ? 27.195 26.842 132.403 1.00 11.96 294 ALA B N 1
ATOM 7861 C CA . ALA B 1 294 ? 28.121 27.918 132.046 1.00 12.46 294 ALA B CA 1
ATOM 7862 C C . ALA B 1 294 ? 27.533 28.808 130.943 1.00 13.14 294 ALA B C 1
ATOM 7863 O O . ALA B 1 294 ? 27.133 28.318 129.874 1.00 12.95 294 ALA B O 1
ATOM 7865 N N . ILE B 1 295 ? 27.473 30.111 131.192 1.00 13.94 295 ILE B N 1
ATOM 7866 C CA . ILE B 1 295 ? 26.911 31.025 130.202 1.00 15.01 295 ILE B CA 1
ATOM 7867 C C . ILE B 1 295 ? 27.939 32.027 129.669 1.00 15.55 295 ILE B C 1
ATOM 7868 O O . ILE B 1 295 ? 28.875 32.427 130.359 1.00 15.56 295 ILE B O 1
ATOM 7873 N N . ASP B 1 296 ? 27.761 32.382 128.403 1.00 16.08 296 ASP B N 1
ATOM 7874 C CA . ASP B 1 296 ? 28.503 33.444 127.742 1.00 16.68 296 ASP B CA 1
ATOM 7875 C C . ASP B 1 296 ? 27.443 34.442 127.259 1.00 16.24 296 ASP B C 1
ATOM 7876 O O . ASP B 1 296 ? 26.529 34.085 126.499 1.00 15.98 296 ASP B O 1
ATOM 7881 N N . ALA B 1 297 ? 27.540 35.678 127.737 1.00 16.32 297 ALA B N 1
ATOM 7882 C CA . ALA B 1 297 ? 26.492 36.686 127.506 1.00 16.02 297 ALA B CA 1
ATOM 7883 C C . ALA B 1 297 ? 27.058 38.050 127.096 1.00 15.97 297 ALA B C 1
ATOM 7884 O O . ALA B 1 297 ? 27.591 38.786 127.936 1.00 15.24 297 ALA B O 1
ATOM 7886 N N . SER B 1 298 ? 26.914 38.383 125.811 1.00 15.25 298 SER B N 1
ATOM 7887 C CA . SER B 1 298 ? 27.400 39.653 125.271 1.00 15.25 298 SER B CA 1
ATOM 7888 C C . SER B 1 298 ? 26.689 40.843 125.912 1.00 15.07 298 SER B C 1
ATOM 7889 O O . SER B 1 298 ? 25.642 40.687 126.543 1.00 14.24 298 SER B O 1
ATOM 7892 N N . THR B 1 299 ? 27.263 42.029 125.718 1.00 14.92 299 THR B N 1
ATOM 7893 C CA . THR B 1 299 ? 26.635 43.276 126.121 1.00 14.42 299 THR B CA 1
ATOM 7894 C C . THR B 1 299 ? 25.328 43.477 125.360 1.00 13.63 299 THR B C 1
ATOM 7895 O O . THR B 1 299 ? 24.412 44.136 125.858 1.00 13.50 299 THR B O 1
ATOM 7899 N N . ALA B 1 300 ? 25.233 42.908 124.155 1.00 12.50 300 ALA B N 1
ATOM 7900 C CA . ALA B 1 300 ? 24.046 43.110 123.326 1.00 11.48 300 ALA B CA 1
ATOM 7901 C C . ALA B 1 300 ? 22.788 42.464 123.921 1.00 11.05 300 ALA B C 1
ATOM 7902 O O . ALA B 1 300 ? 21.706 43.070 123.886 1.00 10.43 300 ALA B O 1
ATOM 7904 N N . THR B 1 301 ? 22.928 41.254 124.471 1.00 10.20 301 THR B N 1
ATOM 7905 C CA . THR B 1 301 ? 21.783 40.582 125.103 1.00 9.84 301 THR B CA 1
ATOM 7906 C C . THR B 1 301 ? 21.617 40.908 126.592 1.00 9.69 301 THR B C 1
ATOM 7907 O O . THR B 1 301 ? 20.493 40.884 127.104 1.00 9.73 301 THR B O 1
ATOM 7911 N N . ASP B 1 302 ? 22.721 41.236 127.264 1.00 9.61 302 ASP B N 1
ATOM 7912 C CA . ASP B 1 302 ? 22.704 41.528 128.706 1.00 9.77 302 ASP B CA 1
ATOM 7913 C C . ASP B 1 302 ? 23.515 42.807 129.037 1.00 10.30 302 ASP B C 1
ATOM 7914 O O . ASP B 1 302 ? 24.551 42.740 129.694 1.00 10.94 302 ASP B O 1
ATOM 7919 N N . PRO B 1 303 ? 23.035 43.980 128.588 1.00 10.61 303 PRO B N 1
ATOM 7920 C CA . PRO B 1 303 ? 23.868 45.197 128.715 1.00 10.54 303 PRO B CA 1
ATOM 7921 C C . PRO B 1 303 ? 24.180 45.594 130.169 1.00 10.56 303 PRO B C 1
ATOM 7922 O O . PRO B 1 303 ? 25.238 46.169 130.436 1.00 9.84 303 PRO B O 1
ATOM 7926 N N . THR B 1 304 ? 23.294 45.237 131.101 1.00 10.74 304 THR B N 1
ATOM 7927 C CA . THR B 1 304 ? 23.489 45.589 132.512 1.00 11.07 304 THR B CA 1
ATOM 7928 C C . THR B 1 304 ? 24.124 44.482 133.355 1.00 11.15 304 THR B C 1
ATOM 7929 O O . THR B 1 304 ? 24.471 44.696 134.534 1.00 10.68 304 THR B O 1
ATOM 7933 N N . GLY B 1 305 ? 24.278 43.297 132.765 1.00 11.04 305 GLY B N 1
ATOM 7934 C CA . GLY B 1 305 ? 24.761 42.154 133.524 1.00 11.11 305 GLY B CA 1
ATOM 7935 C C . GLY B 1 305 ? 23.700 41.548 134.442 1.00 10.98 305 GLY B C 1
ATOM 7936 O O . GLY B 1 305 ? 23.936 40.499 135.062 1.00 11.60 305 GLY B O 1
ATOM 7937 N N . GLU B 1 306 ? 22.529 42.177 134.517 1.00 10.32 306 GLU B N 1
ATOM 7938 C CA . GLU B 1 306 ? 21.483 41.714 135.432 1.00 10.64 306 GLU B CA 1
ATOM 7939 C C . GLU B 1 306 ? 20.884 40.349 135.042 1.00 10.15 306 GLU B C 1
ATOM 7940 O O . GLU B 1 306 ? 20.509 39.592 135.927 1.00 9.78 306 GLU B O 1
ATOM 7946 N N . LEU B 1 307 ? 20.820 40.032 133.742 1.00 9.89 307 LEU B N 1
ATOM 7947 C CA . LEU B 1 307 ? 20.268 38.736 133.293 1.00 10.30 307 LEU B CA 1
ATOM 7948 C C . LEU B 1 307 ? 21.132 37.559 133.721 1.00 9.92 307 LEU B C 1
ATOM 7949 O O . LEU B 1 307 ? 20.606 36.525 134.123 1.00 9.79 307 LEU B O 1
ATOM 7954 N N . GLN B 1 308 ? 22.453 37.712 133.633 1.00 9.59 308 GLN B N 1
ATOM 7955 C CA . GLN B 1 308 ? 23.365 36.685 134.127 1.00 10.19 308 GLN B CA 1
ATOM 7956 C C . GLN B 1 308 ? 23.152 36.470 135.630 1.00 9.62 308 GLN B C 1
ATOM 7957 O O . GLN B 1 308 ? 23.062 35.335 136.093 1.00 9.21 308 GLN B O 1
ATOM 7963 N N . ARG B 1 309 ? 23.060 37.562 136.382 1.00 8.69 309 ARG B N 1
ATOM 7964 C CA . ARG B 1 309 ? 22.914 37.468 137.835 1.00 8.46 309 ARG B CA 1
ATOM 7965 C C . ARG B 1 309 ? 21.556 36.857 138.208 1.00 7.37 309 ARG B C 1
ATOM 7966 O O . ARG B 1 309 ? 21.447 36.087 139.158 1.00 6.38 309 ARG B O 1
ATOM 7974 N N . LEU B 1 310 ? 20.520 37.219 137.458 1.00 7.05 310 LEU B N 1
ATOM 7975 C CA . LEU B 1 310 ? 19.207 36.600 137.644 1.00 6.90 310 LEU B CA 1
ATOM 7976 C C . LEU B 1 310 ? 19.291 35.109 137.320 1.00 6.40 310 LEU B C 1
ATOM 7977 O O . LEU B 1 310 ? 18.783 34.280 138.074 1.00 6.08 310 LEU B O 1
ATOM 7982 N N . PHE B 1 311 ? 19.947 34.757 136.214 1.00 5.76 311 PHE B N 1
ATOM 7983 C CA . PHE B 1 311 ? 20.109 33.341 135.894 1.00 5.42 311 PHE B CA 1
ATOM 7984 C C . PHE B 1 311 ? 20.707 32.524 137.065 1.00 5.36 311 PHE B C 1
ATOM 7985 O O . PHE B 1 311 ? 20.098 31.547 137.507 1.00 4.74 311 PHE B O 1
ATOM 7993 N N . TYR B 1 312 ? 21.865 32.941 137.578 1.00 4.83 312 TYR B N 1
ATOM 7994 C CA . TYR B 1 312 ? 22.509 32.208 138.679 1.00 4.65 312 TYR B CA 1
ATOM 7995 C C . TYR B 1 312 ? 21.788 32.290 140.021 1.00 4.98 312 TYR B C 1
ATOM 7996 O O . TYR B 1 312 ? 21.817 31.331 140.820 1.00 5.64 312 TYR B O 1
ATOM 8005 N N . THR B 1 313 ? 21.146 33.428 140.273 1.00 4.42 313 THR B N 1
ATOM 8006 C CA . THR B 1 313 ? 20.288 33.567 141.446 1.00 3.72 313 THR B CA 1
ATOM 8007 C C . THR B 1 313 ? 19.115 32.568 141.370 1.00 3.36 313 THR B C 1
ATOM 8008 O O . THR B 1 313 ? 18.745 31.959 142.371 1.00 3.07 313 THR B O 1
ATOM 8012 N N . HIS B 1 314 ? 18.548 32.374 140.186 1.00 3.13 314 HIS B N 1
ATOM 8013 C CA . HIS B 1 314 ? 17.411 31.465 140.078 1.00 3.77 314 HIS B CA 1
ATOM 8014 C C . HIS B 1 314 ? 17.833 29.989 139.954 1.00 3.99 314 HIS B C 1
ATOM 8015 O O . HIS B 1 314 ? 17.093 29.083 140.386 1.00 3.74 314 HIS B O 1
ATOM 8022 N N . LEU B 1 315 ? 19.026 29.758 139.410 1.00 3.89 315 LEU B N 1
ATOM 8023 C CA . LEU B 1 315 ? 19.597 28.424 139.419 1.00 4.98 315 LEU B CA 1
ATOM 8024 C C . LEU B 1 315 ? 19.845 28.021 140.885 1.00 4.81 315 LEU B C 1
ATOM 8025 O O . LEU B 1 315 ? 19.491 26.922 141.295 1.00 5.37 315 LEU B O 1
ATOM 8030 N N . TYR B 1 316 ? 20.378 28.944 141.682 1.00 4.74 316 TYR B N 1
ATOM 8031 C CA . TYR B 1 316 ? 20.467 28.753 143.144 1.00 4.55 316 TYR B CA 1
ATOM 8032 C C . TYR B 1 316 ? 19.117 28.361 143.776 1.00 4.42 316 TYR B C 1
ATOM 8033 O O . TYR B 1 316 ? 19.043 27.428 144.575 1.00 4.04 316 TYR B O 1
ATOM 8042 N N . ARG B 1 317 ? 18.049 29.071 143.411 1.00 4.80 317 ARG B N 1
ATOM 8043 C CA . ARG B 1 317 ? 16.731 28.839 144.007 1.00 5.20 317 ARG B CA 1
ATOM 8044 C C . ARG B 1 317 ? 16.138 27.519 143.541 1.00 5.53 317 ARG B C 1
ATOM 8045 O O . ARG B 1 317 ? 15.296 26.958 144.222 1.00 4.72 317 ARG B O 1
ATOM 8053 N N . MET B 1 318 ? 16.573 27.056 142.368 1.00 6.30 318 MET B N 1
ATOM 8054 C CA . MET B 1 318 ? 16.085 25.817 141.789 1.00 7.54 318 MET B CA 1
ATOM 8055 C C . MET B 1 318 ? 16.508 24.574 142.585 1.00 7.65 318 MET B C 1
ATOM 8056 O O . MET B 1 318 ? 15.789 23.575 142.606 1.00 8.31 318 MET B O 1
ATOM 8061 N N . PHE B 1 319 ? 17.676 24.640 143.219 1.00 7.78 319 PHE B N 1
ATOM 8062 C CA . PHE B 1 319 ? 18.175 23.558 144.063 1.00 8.02 319 PHE B CA 1
ATOM 8063 C C . PHE B 1 319 ? 17.946 23.822 145.570 1.00 7.60 319 PHE B C 1
ATOM 8064 O O . PHE B 1 319 ? 18.884 23.851 146.363 1.00 7.50 319 PHE B O 1
ATOM 8072 N N . ALA B 1 320 ? 16.689 24.006 145.946 1.00 7.58 320 ALA B N 1
ATOM 8073 C CA . ALA B 1 320 ? 16.316 24.249 147.345 1.00 7.25 320 ALA B CA 1
ATOM 8074 C C . ALA B 1 320 ? 15.421 23.135 147.860 1.00 7.25 320 ALA B C 1
ATOM 8075 O O . ALA B 1 320 ? 15.673 22.578 148.936 1.00 7.64 320 ALA B O 1
ATOM 8077 N N . MET B 1 321 ? 14.374 22.820 147.092 1.00 6.61 321 MET B N 1
ATOM 8078 C CA . MET B 1 321 ? 13.403 21.781 147.467 1.00 5.88 321 MET B CA 1
ATOM 8079 C C . MET B 1 321 ? 13.118 20.851 146.292 1.00 5.39 321 MET B C 1
ATOM 8080 O O . MET B 1 321 ? 13.049 21.317 145.148 1.00 6.56 321 MET B O 1
ATOM 8085 N N . PRO B 1 322 ? 12.890 19.553 146.564 1.00 4.59 322 PRO B N 1
ATOM 8086 C CA . PRO B 1 322 ? 12.863 18.952 147.903 1.00 4.25 322 PRO B CA 1
ATOM 8087 C C . PRO B 1 322 ? 14.219 18.939 148.591 1.00 4.02 322 PRO B C 1
ATOM 8088 O O . PRO B 1 322 ? 15.254 18.996 147.928 1.00 3.84 322 PRO B O 1
ATOM 8092 N N . MET B 1 323 ? 14.189 18.851 149.920 1.00 3.54 323 MET B N 1
ATOM 8093 C CA . MET B 1 323 ? 15.380 18.850 150.760 1.00 3.69 323 MET B CA 1
ATOM 8094 C C . MET B 1 323 ? 15.956 17.456 150.930 1.00 3.61 323 MET B C 1
ATOM 8095 O O . MET B 1 323 ? 15.206 16.450 150.947 1.00 2.23 323 MET B O 1
ATOM 8100 N N . ASN B 1 324 ? 17.276 17.409 151.101 1.00 2.38 324 ASN B N 1
ATOM 8101 C CA . ASN B 1 324 ? 17.944 16.177 151.447 1.00 3.38 324 ASN B CA 1
ATOM 8102 C C . ASN B 1 324 ? 17.413 15.724 152.804 1.00 3.45 324 ASN B C 1
ATOM 8103 O O . ASN B 1 324 ? 17.604 16.415 153.811 1.00 4.28 324 ASN B O 1
ATOM 8108 N N . ALA B 1 325 ? 16.703 14.602 152.829 1.00 3.46 325 ALA B N 1
ATOM 8109 C CA . ALA B 1 325 ? 16.107 14.123 154.077 1.00 3.72 325 ALA B CA 1
ATOM 8110 C C . ALA B 1 325 ? 16.722 12.804 154.550 1.00 3.86 325 ALA B C 1
ATOM 8111 O O . ALA B 1 325 ? 16.069 12.013 155.242 1.00 3.97 325 ALA B O 1
ATOM 8113 N N . THR B 1 326 ? 17.991 12.604 154.197 1.00 3.58 326 THR B N 1
ATOM 8114 C CA . THR B 1 326 ? 18.714 11.357 154.443 1.00 3.39 326 THR B CA 1
ATOM 8115 C C . THR B 1 326 ? 19.819 11.619 155.457 1.00 3.94 326 THR B C 1
ATOM 8116 O O . THR B 1 326 ? 20.467 12.674 155.408 1.00 4.20 326 THR B O 1
ATOM 8120 N N . SER B 1 327 ? 20.021 10.679 156.378 1.00 4.12 327 SER B N 1
ATOM 8121 C CA . SER B 1 327 ? 21.071 10.805 157.383 1.00 4.75 327 SER B CA 1
ATOM 8122 C C . SER B 1 327 ? 22.431 10.565 156.730 1.00 5.33 327 SER B C 1
ATOM 8123 O O . SER B 1 327 ? 22.494 10.122 155.578 1.00 5.45 327 SER B O 1
ATOM 8126 N N . THR B 1 328 ? 23.521 10.844 157.450 1.00 5.64 328 THR B N 1
ATOM 8127 C CA . THR B 1 328 ? 24.861 10.478 156.953 1.00 5.56 328 THR B CA 1
ATOM 8128 C C . THR B 1 328 ? 25.047 8.951 156.966 1.00 5.78 328 THR B C 1
ATOM 8129 O O . THR B 1 328 ? 25.956 8.427 156.331 1.00 5.66 328 THR B O 1
ATOM 8133 N N . SER B 1 329 ? 24.185 8.245 157.691 1.00 5.60 329 SER B N 1
ATOM 8134 C CA . SER B 1 329 ? 24.175 6.783 157.673 1.00 5.03 329 SER B CA 1
ATOM 8135 C C . SER B 1 329 ? 23.288 6.196 156.563 1.00 5.24 329 SER B C 1
ATOM 8136 O O . SER B 1 329 ? 22.995 5.005 156.574 1.00 5.38 329 SER B O 1
ATOM 8139 N N . GLY B 1 330 ? 22.859 7.024 155.613 1.00 5.41 330 GLY B N 1
ATOM 8140 C CA . GLY B 1 330 ? 21.990 6.586 154.509 1.00 5.56 330 GLY B CA 1
ATOM 8141 C C . GLY B 1 330 ? 20.579 6.126 154.871 1.00 5.42 330 GLY B C 1
ATOM 8142 O O . GLY B 1 330 ? 20.004 5.253 154.190 1.00 6.29 330 GLY B O 1
ATOM 8143 N N . THR B 1 331 ? 20.010 6.697 155.928 1.00 4.65 331 THR B N 1
ATOM 8144 C CA . THR B 1 331 ? 18.681 6.308 156.385 1.00 4.67 331 THR B CA 1
ATOM 8145 C C . THR B 1 331 ? 17.713 7.496 156.319 1.00 4.68 331 THR B C 1
ATOM 8146 O O . THR B 1 331 ? 18.127 8.666 156.280 1.00 4.97 331 THR B O 1
ATOM 8150 N N . TYR B 1 332 ? 16.426 7.181 156.308 1.00 4.11 332 TYR B N 1
ATOM 8151 C CA . TYR B 1 332 ? 15.380 8.194 156.221 1.00 4.08 332 TYR B CA 1
ATOM 8152 C C . TYR B 1 332 ? 14.197 7.696 157.058 1.00 5.17 332 TYR B C 1
ATOM 8153 O O . TYR B 1 332 ? 14.137 6.505 157.434 1.00 4.32 332 TYR B O 1
ATOM 8162 N N . ARG B 1 333 ? 13.269 8.596 157.363 1.00 5.32 333 ARG B N 1
ATOM 8163 C CA . ARG B 1 333 ? 12.110 8.234 158.156 1.00 5.90 333 ARG B CA 1
ATOM 8164 C C . ARG B 1 333 ? 10.871 8.302 157.282 1.00 6.06 333 ARG B C 1
ATOM 8165 O O . ARG B 1 333 ? 10.621 9.320 156.624 1.00 5.80 333 ARG B O 1
ATOM 8173 N N . GLY B 1 334 ? 10.118 7.199 157.263 1.00 6.68 334 GLY B N 1
ATOM 8174 C CA . GLY B 1 334 ? 8.940 7.045 156.393 1.00 7.33 334 GLY B CA 1
ATOM 8175 C C . GLY B 1 334 ? 7.681 7.583 157.041 1.00 8.23 334 GLY B C 1
ATOM 8176 O O . GLY B 1 334 ? 7.617 7.712 158.268 1.00 8.00 334 GLY B O 1
ATOM 8177 N N . VAL B 1 335 ? 6.675 7.904 156.229 1.00 8.77 335 VAL B N 1
ATOM 8178 C CA . VAL B 1 335 ? 5.362 8.276 156.776 1.00 9.86 335 VAL B CA 1
ATOM 8179 C C . VAL B 1 335 ? 4.688 7.115 157.506 1.00 10.20 335 VAL B C 1
ATOM 8180 O O . VAL B 1 335 ? 3.689 7.322 158.178 1.00 10.10 335 VAL B O 1
ATOM 8184 N N . ASP B 1 336 ? 5.236 5.905 157.372 1.00 10.76 336 ASP B N 1
ATOM 8185 C CA . ASP B 1 336 ? 4.715 4.745 158.108 1.00 11.83 336 ASP B CA 1
ATOM 8186 C C . ASP B 1 336 ? 5.236 4.700 159.553 1.00 12.21 336 ASP B C 1
ATOM 8187 O O . ASP B 1 336 ? 4.957 3.765 160.309 1.00 12.59 336 ASP B O 1
ATOM 8192 N N . GLY B 1 337 ? 6.005 5.721 159.922 1.00 12.61 337 GLY B N 1
ATOM 8193 C CA . GLY B 1 337 ? 6.472 5.889 161.292 1.00 12.67 337 GLY B CA 1
ATOM 8194 C C . GLY B 1 337 ? 7.773 5.161 161.571 1.00 12.51 337 GLY B C 1
ATOM 8195 O O . GLY B 1 337 ? 8.264 5.188 162.691 1.00 13.64 337 GLY B O 1
ATOM 8196 N N . ALA B 1 338 ? 8.346 4.518 160.561 1.00 11.46 338 ALA B N 1
ATOM 8197 C CA . ALA B 1 338 ? 9.546 3.712 160.784 1.00 10.29 338 ALA B CA 1
ATOM 8198 C C . ALA B 1 338 ? 10.751 4.273 160.016 1.00 9.55 338 ALA B C 1
ATOM 8199 O O . ALA B 1 338 ? 10.580 4.968 159.010 1.00 9.27 338 ALA B O 1
ATOM 8201 N N . VAL B 1 339 ? 11.961 3.994 160.509 1.00 8.80 339 VAL B N 1
ATOM 8202 C CA . VAL B 1 339 ? 13.181 4.400 159.827 1.00 8.36 339 VAL B CA 1
ATOM 8203 C C . VAL B 1 339 ? 13.477 3.317 158.794 1.00 8.55 339 VAL B C 1
ATOM 8204 O O . VAL B 1 339 ? 13.204 2.139 159.051 1.00 8.20 339 VAL B O 1
ATOM 8208 N N . HIS B 1 340 ? 13.977 3.716 157.620 1.00 8.12 340 HIS B N 1
ATOM 8209 C CA . HIS B 1 340 ? 14.277 2.783 156.523 1.00 8.22 340 HIS B CA 1
ATOM 8210 C C . HIS B 1 340 ? 15.624 3.103 155.875 1.00 8.56 340 HIS B C 1
ATOM 8211 O O . HIS B 1 340 ? 16.162 4.183 156.067 1.00 7.67 340 HIS B O 1
ATOM 8218 N N . ALA B 1 341 ? 16.161 2.169 155.091 1.00 8.84 341 ALA B N 1
ATOM 8219 C CA . ALA B 1 341 ? 17.345 2.468 154.295 1.00 9.30 341 ALA B CA 1
ATOM 8220 C C . ALA B 1 341 ? 16.988 3.162 152.970 1.00 9.69 341 ALA B C 1
ATOM 8221 O O . ALA B 1 341 ? 16.004 2.791 152.312 1.00 9.22 341 ALA B O 1
ATOM 8223 N N . ALA B 1 342 ? 17.770 4.176 152.600 1.00 9.47 342 ALA B N 1
ATOM 8224 C CA . ALA B 1 342 ? 17.738 4.699 151.232 1.00 10.96 342 ALA B CA 1
ATOM 8225 C C . ALA B 1 342 ? 18.913 4.028 150.545 1.00 11.70 342 ALA B C 1
ATOM 8226 O O . ALA B 1 342 ? 20.029 4.524 150.573 1.00 11.56 342 ALA B O 1
ATOM 8228 N N . GLN B 1 343 ? 18.656 2.856 149.977 1.00 13.54 343 GLN B N 1
ATOM 8229 C CA . GLN B 1 343 ? 19.736 1.973 149.549 1.00 14.92 343 GLN B CA 1
ATOM 8230 C C . GLN B 1 343 ? 20.206 2.348 148.140 1.00 14.93 343 GLN B C 1
ATOM 8231 O O . GLN B 1 343 ? 19.461 2.196 147.167 1.00 14.91 343 GLN B O 1
ATOM 8237 N N . GLY B 1 344 ? 21.431 2.883 148.064 1.00 14.63 344 GLY B N 1
ATOM 8238 C CA . GLY B 1 344 ? 22.061 3.243 146.798 1.00 14.18 344 GLY B CA 1
ATOM 8239 C C . GLY B 1 344 ? 21.710 4.621 146.245 1.00 13.61 344 GLY B C 1
ATOM 8240 O O . GLY B 1 344 ? 22.282 5.034 145.224 1.00 14.48 344 GLY B O 1
ATOM 8241 N N . PHE B 1 345 ? 20.760 5.312 146.888 1.00 11.73 345 PHE B N 1
ATOM 8242 C CA . PHE B 1 345 ? 20.330 6.658 146.470 1.00 9.94 345 PHE B CA 1
ATOM 8243 C C . PHE B 1 345 ? 20.133 7.585 147.674 1.00 9.28 345 PHE B C 1
ATOM 8244 O O . PHE B 1 345 ? 20.163 7.130 148.834 1.00 9.00 345 PHE B O 1
ATOM 8252 N N . THR B 1 346 ? 19.939 8.874 147.402 1.00 7.06 346 THR B N 1
ATOM 8253 C CA . THR B 1 346 ? 19.663 9.851 148.454 1.00 5.70 346 THR B CA 1
ATOM 8254 C C . THR B 1 346 ? 18.163 10.194 148.466 1.00 4.46 346 THR B C 1
ATOM 8255 O O . THR B 1 346 ? 17.572 10.536 147.434 1.00 3.22 346 THR B O 1
ATOM 8259 N N . TYR B 1 347 ? 17.561 10.110 149.644 1.00 3.50 347 TYR B N 1
ATOM 8260 C CA . TYR B 1 347 ? 16.132 10.341 149.769 1.00 3.08 347 TYR B CA 1
ATOM 8261 C C . TYR B 1 347 ? 15.867 11.821 150.044 1.00 2.91 347 TYR B C 1
ATOM 8262 O O . TYR B 1 347 ? 16.441 12.401 150.968 1.00 2.89 347 TYR B O 1
ATOM 8271 N N . TYR B 1 348 ? 14.972 12.397 149.239 1.00 2.50 348 TYR B N 1
ATOM 8272 C CA . TYR B 1 348 ? 14.568 13.786 149.336 1.00 2.49 348 TYR B CA 1
ATOM 8273 C C . TYR B 1 348 ? 13.114 13.862 149.765 1.00 2.88 348 TYR B C 1
ATOM 8274 O O . TYR B 1 348 ? 12.310 12.949 149.486 1.00 2.83 348 TYR B O 1
ATOM 8283 N N . ASP B 1 349 ? 12.763 14.934 150.464 1.00 2.39 349 ASP B N 1
ATOM 8284 C CA . ASP B 1 349 ? 11.394 15.091 150.938 1.00 2.40 349 ASP B CA 1
ATOM 8285 C C . ASP B 1 349 ? 11.145 16.593 151.076 1.00 2.83 349 ASP B C 1
ATOM 8286 O O . ASP B 1 349 ? 12.095 17.366 151.251 1.00 2.00 349 ASP B O 1
ATOM 8291 N N . SER B 1 350 ? 9.865 16.968 150.997 1.00 2.95 350 SER B N 1
ATOM 8292 C CA . SER B 1 350 ? 9.337 18.340 151.066 1.00 3.13 350 SER B CA 1
ATOM 8293 C C . SER B 1 350 ? 8.849 18.708 149.691 1.00 3.37 350 SER B C 1
ATOM 8294 O O . SER B 1 350 ? 9.644 18.999 148.787 1.00 2.29 350 SER B O 1
ATOM 8297 N N . TRP B 1 351 ? 7.530 18.647 149.536 1.00 3.63 351 TRP B N 1
ATOM 8298 C CA . TRP B 1 351 ? 6.904 18.658 148.223 1.00 3.44 351 TRP B CA 1
ATOM 8299 C C . TRP B 1 351 ? 5.808 19.710 148.193 1.00 4.41 351 TRP B C 1
ATOM 8300 O O . TRP B 1 351 ? 5.136 19.950 149.196 1.00 4.12 351 TRP B O 1
ATOM 8311 N N . 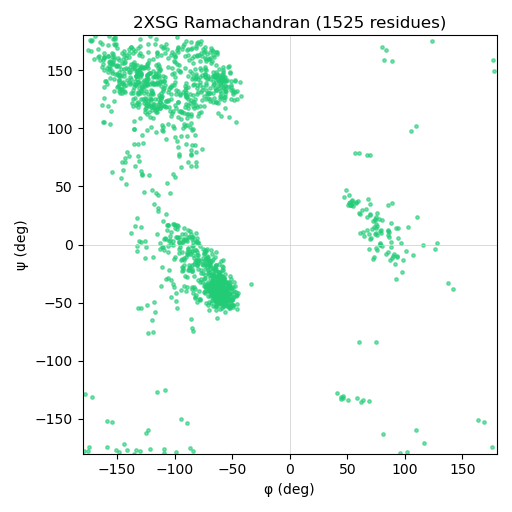ALA B 1 352 ? 5.634 20.319 147.023 1.00 5.44 352 ALA B N 1
ATOM 8312 C CA . ALA B 1 352 ? 4.594 21.317 146.769 1.00 6.09 352 ALA B CA 1
ATOM 8313 C C . ALA B 1 352 ? 4.223 21.089 145.329 1.00 6.35 352 ALA B C 1
ATOM 8314 O O . ALA B 1 352 ? 4.288 21.990 144.503 1.00 6.13 352 ALA B O 1
ATOM 8316 N N . THR B 1 353 ? 3.821 19.855 145.044 1.00 7.15 353 THR B N 1
ATOM 8317 C CA . THR B 1 353 ? 3.818 19.352 143.690 1.00 7.57 353 THR B CA 1
ATOM 8318 C C . THR B 1 353 ? 2.656 19.914 142.859 1.00 8.28 353 THR B C 1
ATOM 8319 O O . THR B 1 353 ? 2.750 19.992 141.631 1.00 8.21 353 THR B O 1
ATOM 8323 N N . TRP B 1 354 ? 1.581 20.325 143.531 1.00 8.91 354 TRP B N 1
ATOM 8324 C CA . TRP B 1 354 ? 0.511 21.060 142.861 1.00 10.28 354 TRP B CA 1
ATOM 8325 C C . TRP B 1 354 ? 1.082 22.248 142.090 1.00 9.94 354 TRP B C 1
ATOM 8326 O O . TRP B 1 354 ? 0.679 22.498 140.957 1.00 10.17 354 TRP B O 1
ATOM 8337 N N . ASP B 1 355 ? 2.027 22.961 142.708 1.00 9.68 355 ASP B N 1
ATOM 8338 C CA . ASP B 1 355 ? 2.607 24.171 142.126 1.00 9.25 355 ASP B CA 1
ATOM 8339 C C . ASP B 1 355 ? 3.832 23.883 141.261 1.00 8.63 355 ASP B C 1
ATOM 8340 O O . ASP B 1 355 ? 4.010 24.505 140.198 1.00 8.49 355 ASP B O 1
ATOM 8345 N N . ASP B 1 356 ? 4.679 22.961 141.721 1.00 7.73 356 ASP B N 1
ATOM 8346 C CA . ASP B 1 356 ? 6.027 22.821 141.162 1.00 7.97 356 ASP B CA 1
ATOM 8347 C C . ASP B 1 356 ? 6.290 21.648 140.225 1.00 6.85 356 ASP B C 1
ATOM 8348 O O . ASP B 1 356 ? 7.432 21.434 139.843 1.00 6.23 356 ASP B O 1
ATOM 8353 N N . PHE B 1 357 ? 5.252 20.903 139.841 1.00 5.78 357 PHE B N 1
ATOM 8354 C CA . PHE B 1 357 ? 5.476 19.675 139.069 1.00 5.45 357 PHE B CA 1
ATOM 8355 C C . PHE B 1 357 ? 6.345 19.810 137.813 1.00 5.24 357 PHE B C 1
ATOM 8356 O O . PHE B 1 357 ? 7.081 18.885 137.480 1.00 4.97 357 PHE B O 1
ATOM 8364 N N . ARG B 1 358 ? 6.278 20.955 137.140 1.00 4.81 358 ARG B N 1
ATOM 8365 C CA . ARG B 1 358 ? 7.086 21.219 135.922 1.00 4.54 358 ARG B CA 1
ATOM 8366 C C . ARG B 1 358 ? 8.564 21.483 136.211 1.00 4.54 358 ARG B C 1
ATOM 8367 O O . ARG B 1 358 ? 9.416 21.282 135.348 1.00 4.36 358 ARG B O 1
ATOM 8375 N N . LYS B 1 359 ? 8.851 21.973 137.416 1.00 3.89 359 LYS B N 1
ATOM 8376 C CA . LYS B 1 359 ? 10.204 22.174 137.907 1.00 3.86 359 LYS B CA 1
ATOM 8377 C C . LYS B 1 359 ? 11.070 20.929 137.697 1.00 3.93 359 LYS B C 1
ATOM 8378 O O . LYS B 1 359 ? 12.219 21.023 137.244 1.00 4.19 359 LYS B O 1
ATOM 8384 N N . PHE B 1 360 ? 10.515 19.769 138.041 1.00 3.35 360 PHE B N 1
ATOM 8385 C CA . PHE B 1 360 ? 11.251 18.513 137.948 1.00 3.85 360 PHE B CA 1
ATOM 8386 C C . PHE B 1 360 ? 11.690 18.157 136.521 1.00 3.84 360 PHE B C 1
ATOM 8387 O O . PHE B 1 360 ? 12.773 17.626 136.323 1.00 4.56 360 PHE B O 1
ATOM 8395 N N . SER B 1 361 ? 10.873 18.485 135.531 1.00 3.92 361 SER B N 1
ATOM 8396 C CA . SER B 1 361 ? 11.230 18.254 134.132 1.00 4.19 361 SER B CA 1
ATOM 8397 C C . SER B 1 361 ? 12.497 19.014 133.729 1.00 5.13 361 SER B C 1
ATOM 8398 O O . SER B 1 361 ? 13.251 18.548 132.870 1.00 5.89 361 SER B O 1
ATOM 8401 N N . VAL B 1 362 ? 12.716 20.174 134.353 1.00 4.56 362 VAL B N 1
ATOM 8402 C CA . VAL B 1 362 ? 13.848 21.051 134.057 1.00 4.66 362 VAL B CA 1
ATOM 8403 C C . VAL B 1 362 ? 15.085 20.610 134.829 1.00 4.55 362 VAL B C 1
ATOM 8404 O O . VAL B 1 362 ? 16.184 20.617 134.289 1.00 4.46 362 VAL B O 1
ATOM 8408 N N . ILE B 1 363 ? 14.904 20.248 136.101 1.00 3.87 363 ILE B N 1
ATOM 8409 C CA . ILE B 1 363 ? 15.981 19.656 136.859 1.00 3.60 363 ILE B CA 1
ATOM 8410 C C . ILE B 1 363 ? 16.494 18.430 136.104 1.00 3.22 363 ILE B C 1
ATOM 8411 O O . ILE B 1 363 ? 17.678 18.223 136.020 1.00 2.77 363 ILE B O 1
ATOM 8416 N N . ALA B 1 364 ? 15.591 17.642 135.523 1.00 3.62 364 ALA B N 1
ATOM 8417 C CA . ALA B 1 364 ? 15.986 16.487 134.724 1.00 4.12 364 ALA B CA 1
ATOM 8418 C C . ALA B 1 364 ? 17.143 16.771 133.748 1.00 4.52 364 ALA B C 1
ATOM 8419 O O . ALA B 1 364 ? 18.034 15.937 133.609 1.00 4.27 364 ALA B O 1
ATOM 8421 N N . TYR B 1 365 ? 17.133 17.928 133.080 1.00 4.69 365 TYR B N 1
ATOM 8422 C CA . TYR B 1 365 ? 18.152 18.190 132.040 1.00 5.46 365 TYR B CA 1
ATOM 8423 C C . TYR B 1 365 ? 19.381 18.996 132.512 1.00 6.00 365 TYR B C 1
ATOM 8424 O O . TYR B 1 365 ? 20.339 19.207 131.757 1.00 6.33 365 TYR B O 1
ATOM 8433 N N . ILE B 1 366 ? 19.341 19.418 133.775 1.00 6.01 366 ILE B N 1
ATOM 8434 C CA . ILE B 1 366 ? 20.412 20.182 134.397 1.00 6.51 366 ILE B CA 1
ATOM 8435 C C . ILE B 1 366 ? 21.236 19.287 135.309 1.00 6.51 366 ILE B C 1
ATOM 8436 O O . ILE B 1 366 ? 22.458 19.309 135.264 1.00 6.78 366 ILE B O 1
ATOM 8441 N N . ASP B 1 367 ? 20.558 18.480 136.117 1.00 6.71 367 ASP B N 1
ATOM 8442 C CA . ASP B 1 367 ? 21.232 17.592 137.055 1.00 6.76 367 ASP B CA 1
ATOM 8443 C C . ASP B 1 367 ? 20.487 16.239 137.072 1.00 6.37 367 ASP B C 1
ATOM 8444 O O . ASP B 1 367 ? 19.717 15.941 137.992 1.00 6.49 367 ASP B O 1
ATOM 8449 N N . PRO B 1 368 ? 20.702 15.418 136.025 1.00 6.44 368 PRO B N 1
ATOM 8450 C CA . PRO B 1 368 ? 19.936 14.178 135.858 1.00 6.15 368 PRO B CA 1
ATOM 8451 C C . PRO B 1 368 ? 19.979 13.237 137.081 1.00 5.58 368 PRO B C 1
ATOM 8452 O O . PRO B 1 368 ? 18.965 12.609 137.406 1.00 4.88 368 PRO B O 1
ATOM 8456 N N . ALA B 1 369 ? 21.125 13.154 137.746 1.00 4.91 369 ALA B N 1
ATOM 8457 C CA . ALA B 1 369 ? 21.272 12.238 138.895 1.00 5.16 369 ALA B CA 1
ATOM 8458 C C . ALA B 1 369 ? 20.443 12.718 140.101 1.00 5.14 369 ALA B C 1
ATOM 8459 O O . ALA B 1 369 ? 19.804 11.917 140.786 1.00 5.38 369 ALA B O 1
ATOM 8461 N N . LEU B 1 370 ? 20.434 14.024 140.335 1.00 5.20 370 LEU B N 1
ATOM 8462 C CA . LEU B 1 370 ? 19.595 14.581 141.391 1.00 5.66 370 LEU B CA 1
ATOM 8463 C C . LEU B 1 370 ? 18.115 14.340 141.112 1.00 5.40 370 LEU B C 1
ATOM 8464 O O . LEU B 1 370 ? 17.349 13.964 142.015 1.00 5.33 370 LEU B O 1
ATOM 8469 N N . TYR B 1 371 ? 17.731 14.537 139.852 1.00 4.89 371 TYR B N 1
ATOM 8470 C CA . TYR B 1 371 ? 16.368 14.351 139.411 1.00 5.00 371 TYR B CA 1
ATOM 8471 C C . TYR B 1 371 ? 15.939 12.899 139.656 1.00 4.82 371 TYR B C 1
ATOM 8472 O O . TYR B 1 371 ? 14.835 12.647 140.135 1.00 4.24 371 TYR B O 1
ATOM 8481 N N . ARG B 1 372 ? 16.836 11.959 139.342 1.00 5.47 372 ARG B N 1
ATOM 8482 C CA . ARG B 1 372 ? 16.537 10.538 139.507 1.00 6.13 372 ARG B CA 1
ATOM 8483 C C . ARG B 1 372 ? 16.286 10.223 140.988 1.00 5.50 372 ARG B C 1
ATOM 8484 O O . ARG B 1 372 ? 15.290 9.574 141.320 1.00 5.19 372 ARG B O 1
ATOM 8492 N N . ASP B 1 373 ? 17.167 10.702 141.869 1.00 4.87 373 ASP B N 1
ATOM 8493 C CA . ASP B 1 373 ? 16.991 10.482 143.321 1.00 4.65 373 ASP B CA 1
ATOM 8494 C C . ASP B 1 373 ? 15.683 11.059 143.829 1.00 4.21 373 ASP B C 1
ATOM 8495 O O . ASP B 1 373 ? 14.999 10.428 144.655 1.00 4.16 373 ASP B O 1
ATOM 8500 N N . MET B 1 374 ? 15.339 12.244 143.335 1.00 3.51 374 MET B N 1
ATOM 8501 C CA . MET B 1 374 ? 14.069 12.884 143.690 1.00 3.74 374 MET B CA 1
ATOM 8502 C C . MET B 1 374 ? 12.838 12.070 143.304 1.00 3.87 374 MET B C 1
ATOM 8503 O O . MET B 1 374 ? 11.914 11.963 144.099 1.00 4.45 374 MET B O 1
ATOM 8508 N N . VAL B 1 375 ? 12.822 11.517 142.089 1.00 3.92 375 VAL B N 1
ATOM 8509 C CA . VAL B 1 375 ? 11.706 10.681 141.648 1.00 3.94 375 VAL B CA 1
ATOM 8510 C C . VAL B 1 375 ? 11.648 9.378 142.426 1.00 4.06 375 VAL B C 1
ATOM 8511 O O . VAL B 1 375 ? 10.558 8.930 142.801 1.00 4.78 375 VAL B O 1
ATOM 8515 N N . GLN B 1 376 ? 12.808 8.756 142.667 1.00 3.57 376 GLN B N 1
ATOM 8516 C CA . GLN B 1 376 ? 12.853 7.548 143.481 1.00 3.66 376 GLN B CA 1
ATOM 8517 C C . GLN B 1 376 ? 12.341 7.813 144.896 1.00 3.79 376 GLN B C 1
ATOM 8518 O O . GLN B 1 376 ? 11.670 6.952 145.493 1.00 3.52 376 GLN B O 1
ATOM 8524 N N . SER B 1 377 ? 12.660 8.993 145.433 1.00 3.63 377 SER B N 1
ATOM 8525 C CA . SER B 1 377 ? 12.139 9.421 146.732 1.00 3.93 377 SER B CA 1
ATOM 8526 C C . SER B 1 377 ? 10.599 9.500 146.742 1.00 4.27 377 SER B C 1
ATOM 8527 O O . SER B 1 377 ? 9.951 8.983 147.664 1.00 4.29 377 SER B O 1
ATOM 8530 N N . LEU B 1 378 ? 10.029 10.133 145.712 1.00 4.30 378 LEU B N 1
ATOM 8531 C CA . LEU B 1 378 ? 8.564 10.288 145.559 1.00 4.51 378 LEU B CA 1
ATOM 8532 C C . LEU B 1 378 ? 7.895 8.908 145.487 1.00 4.01 378 LEU B C 1
ATOM 8533 O O . LEU B 1 378 ? 6.847 8.660 146.080 1.00 3.52 378 LEU B O 1
ATOM 8538 N N . VAL B 1 379 ? 8.515 8.014 144.741 1.00 3.72 379 VAL B N 1
ATOM 8539 C CA . VAL B 1 379 ? 8.064 6.634 144.704 1.00 3.56 379 VAL B CA 1
ATOM 8540 C C . VAL B 1 379 ? 8.063 6.038 146.125 1.00 3.59 379 VAL B C 1
ATOM 8541 O O . VAL B 1 379 ? 7.063 5.468 146.539 1.00 3.37 379 VAL B O 1
ATOM 8545 N N . TYR B 1 380 ? 9.138 6.221 146.887 1.00 3.79 380 TYR B N 1
ATOM 8546 C CA . TYR B 1 380 ? 9.204 5.663 148.259 1.00 4.32 380 TYR B CA 1
ATOM 8547 C C . TYR B 1 380 ? 8.156 6.249 149.200 1.00 4.01 380 TYR B C 1
ATOM 8548 O O . TYR B 1 380 ? 7.566 5.534 150.027 1.00 4.23 380 TYR B O 1
ATOM 8557 N N . LEU B 1 381 ? 7.936 7.554 149.079 1.00 3.89 381 LEU B N 1
ATOM 8558 C CA . LEU B 1 381 ? 6.959 8.247 149.897 1.00 3.49 381 LEU B CA 1
ATOM 8559 C C . LEU B 1 381 ? 5.577 7.622 149.743 1.00 3.44 381 LEU B C 1
ATOM 8560 O O . LEU B 1 381 ? 4.909 7.343 150.736 1.00 3.71 381 LEU B O 1
ATOM 8565 N N . PHE B 1 382 ? 5.139 7.422 148.502 1.00 3.46 382 PHE B N 1
ATOM 8566 C CA . PHE B 1 382 ? 3.838 6.774 148.265 1.00 3.82 382 PHE B CA 1
ATOM 8567 C C . PHE B 1 382 ? 3.842 5.280 148.597 1.00 3.59 382 PHE B C 1
ATOM 8568 O O . PHE B 1 382 ? 2.826 4.730 149.026 1.00 3.76 382 PHE B O 1
ATOM 8576 N N . ALA B 1 383 ? 4.985 4.631 148.401 1.00 4.38 383 ALA B N 1
ATOM 8577 C CA . ALA B 1 383 ? 5.141 3.221 148.777 1.00 4.94 383 ALA B CA 1
ATOM 8578 C C . A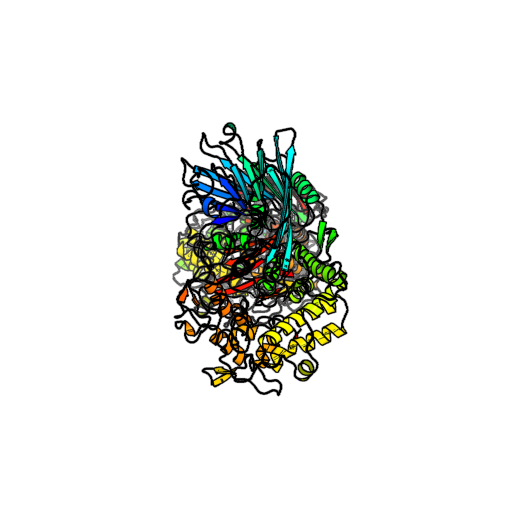LA B 1 383 ? 4.996 3.065 150.295 1.00 5.49 383 ALA B C 1
ATOM 8579 O O . ALA B 1 383 ? 4.353 2.123 150.782 1.00 6.48 383 ALA B O 1
ATOM 8581 N N . ASP B 1 384 ? 5.584 3.993 151.043 1.00 6.08 384 ASP B N 1
ATOM 8582 C CA . ASP B 1 384 ? 5.471 3.995 152.503 1.00 6.79 384 ASP B CA 1
ATOM 8583 C C . ASP B 1 384 ? 4.033 4.270 152.973 1.00 7.62 384 ASP B C 1
ATOM 8584 O O . ASP B 1 384 ? 3.570 3.675 153.947 1.00 7.27 384 ASP B O 1
ATOM 8589 N N . ALA B 1 385 ? 3.324 5.165 152.282 1.00 8.02 385 ALA B N 1
ATOM 8590 C CA . ALA B 1 385 ? 1.923 5.413 152.611 1.00 9.08 385 ALA B CA 1
ATOM 8591 C C . ALA B 1 385 ? 1.083 4.153 152.353 1.00 9.64 385 ALA B C 1
ATOM 8592 O O . ALA B 1 385 ? 0.189 3.825 153.147 1.00 9.31 385 ALA B O 1
ATOM 8594 N N . GLU B 1 386 ? 1.403 3.434 151.272 1.00 10.11 386 GLU B N 1
ATOM 8595 C CA . GLU B 1 386 ? 0.765 2.141 150.976 1.00 10.89 386 GLU B CA 1
ATOM 8596 C C . GLU B 1 386 ? 1.115 1.063 152.020 1.00 11.37 386 GLU B C 1
ATOM 8597 O O . GLU B 1 386 ? 0.251 0.265 152.425 1.00 11.03 386 GLU B O 1
ATOM 8603 N N . ALA B 1 387 ? 2.373 1.051 152.459 1.00 11.82 387 ALA B N 1
ATOM 8604 C CA . ALA B 1 387 ? 2.810 0.119 153.498 1.00 13.19 387 ALA B CA 1
ATOM 8605 C C . ALA B 1 387 ? 2.045 0.227 154.837 1.00 13.98 387 ALA B C 1
ATOM 8606 O O . ALA B 1 387 ? 1.941 -0.763 155.549 1.00 15.24 387 ALA B O 1
ATOM 8608 N N . THR B 1 388 ? 1.512 1.402 155.182 1.00 14.93 388 THR B N 1
ATOM 8609 C CA . THR B 1 388 ? 0.740 1.552 156.445 1.00 15.38 388 THR B CA 1
ATOM 8610 C C . THR B 1 388 ? -0.548 0.712 156.489 1.00 15.66 388 THR B C 1
ATOM 8611 O O . THR B 1 388 ? -1.080 0.454 157.563 1.00 15.97 388 THR B O 1
ATOM 8615 N N . GLY B 1 389 ? -1.050 0.309 155.322 1.00 16.10 389 GLY B N 1
ATOM 8616 C CA . GLY B 1 389 ? -2.271 -0.495 155.224 1.00 15.84 389 GLY B CA 1
ATOM 8617 C C . GLY B 1 389 ? -3.542 0.260 155.601 1.00 16.01 389 GLY B C 1
ATOM 8618 O O . GLY B 1 389 ? -4.630 -0.321 155.633 1.00 16.28 389 GLY B O 1
ATOM 8619 N N . THR B 1 390 ? -3.428 1.554 155.880 1.00 15.33 390 THR B N 1
ATOM 8620 C CA . THR B 1 390 ? -4.587 2.321 156.337 1.00 14.91 390 THR B CA 1
ATOM 8621 C C . THR B 1 390 ? -5.404 2.866 155.167 1.00 14.59 390 THR B C 1
ATOM 8622 O O . THR B 1 390 ? -6.562 3.229 155.328 1.00 15.10 390 THR B O 1
ATOM 8626 N N . GLY B 1 391 ? -4.792 2.931 153.991 1.00 13.93 391 GLY B N 1
ATOM 8627 C CA . GLY B 1 391 ? -5.415 3.542 152.829 1.00 12.96 391 GLY B CA 1
ATOM 8628 C C . GLY B 1 391 ? -5.601 5.043 152.977 1.00 12.42 391 GLY B C 1
ATOM 8629 O O . GLY B 1 391 ? -6.321 5.649 152.184 1.00 12.82 391 GLY B O 1
ATOM 8630 N N . GLY B 1 392 ? -4.959 5.644 153.984 1.00 11.64 392 GLY B N 1
ATOM 8631 C CA . GLY B 1 392 ? -5.069 7.090 154.245 1.00 10.55 392 GLY B CA 1
ATOM 8632 C C . GLY B 1 392 ? -4.254 7.967 153.296 1.00 9.68 392 GLY B C 1
ATOM 8633 O O . GLY B 1 392 ? -3.207 7.550 152.797 1.00 9.24 392 GLY B O 1
ATOM 8634 N N . GLY B 1 393 ? -4.736 9.185 153.050 1.00 8.94 393 GLY B N 1
ATOM 8635 C CA . GLY B 1 393 ? -3.986 10.168 152.254 1.00 8.29 393 GLY B CA 1
ATOM 8636 C C . GLY B 1 393 ? -2.756 10.683 152.992 1.00 7.45 393 GLY B C 1
ATOM 8637 O O . GLY B 1 393 ? -2.669 10.590 154.223 1.00 7.69 393 GLY B O 1
ATOM 8638 N N . LEU B 1 394 ? -1.799 11.223 152.243 1.00 6.88 394 LEU B N 1
ATOM 8639 C CA . LEU B 1 394 ? -0.516 11.679 152.818 1.00 6.39 394 LEU B CA 1
ATOM 8640 C C . LEU B 1 394 ? -0.657 12.666 153.965 1.00 6.34 394 LEU B C 1
ATOM 8641 O O . LEU B 1 394 ? 0.142 12.640 154.902 1.00 5.62 394 LEU B O 1
ATOM 8646 N N . GLY B 1 395 ? -1.690 13.509 153.905 1.00 6.14 395 GLY B N 1
ATOM 8647 C CA . GLY B 1 395 ? -1.926 14.514 154.938 1.00 6.61 395 GLY B CA 1
ATOM 8648 C C . GLY B 1 395 ? -2.248 13.984 156.321 1.00 7.43 395 GLY B C 1
ATOM 8649 O O . GLY B 1 395 ? -2.167 14.731 157.303 1.00 7.76 395 GLY B O 1
ATOM 8650 N N . GLY B 1 396 ? -2.636 12.710 156.411 1.00 7.56 396 GLY B N 1
ATOM 8651 C CA . GLY B 1 396 ? -2.978 12.076 157.705 1.00 7.77 396 GLY B CA 1
ATOM 8652 C C . GLY B 1 396 ? -1.801 11.535 158.510 1.00 8.00 396 GLY B C 1
ATOM 8653 O O . GLY B 1 396 ? -1.970 11.130 159.668 1.00 8.64 396 GLY B O 1
ATOM 8654 N N . PHE B 1 397 ? -0.613 11.513 157.910 1.00 7.01 397 PHE B N 1
ATOM 8655 C CA . PHE B 1 397 ? 0.603 11.030 158.585 1.00 7.05 397 PHE B CA 1
ATOM 8656 C C . PHE B 1 397 ? 1.477 12.170 159.047 1.00 6.62 397 PHE B C 1
ATOM 8657 O O . PHE B 1 397 ? 1.298 13.294 158.594 1.00 6.37 397 PHE B O 1
ATOM 8665 N N . VAL B 1 398 ? 2.439 11.862 159.909 1.00 6.14 398 VAL B N 1
ATOM 8666 C CA . VAL B 1 398 ? 3.457 12.825 160.317 1.00 6.28 398 VAL B CA 1
ATOM 8667 C C . VAL B 1 398 ? 4.650 12.724 159.362 1.00 5.66 398 VAL B C 1
ATOM 8668 O O . VAL B 1 398 ? 5.200 11.640 159.133 1.00 5.88 398 VAL B O 1
ATOM 8672 N N . HIS B 1 399 ? 5.064 13.858 158.807 1.00 5.06 399 HIS B N 1
ATOM 8673 C CA . HIS B 1 399 ? 6.082 13.832 157.779 1.00 4.37 399 HIS B CA 1
ATOM 8674 C C . HIS B 1 399 ? 7.478 14.022 158.361 1.00 4.32 399 HIS B C 1
ATOM 8675 O O . HIS B 1 399 ? 7.626 14.370 159.534 1.00 3.82 399 HIS B O 1
ATOM 8682 N N . SER B 1 400 ? 8.501 13.785 157.551 1.00 4.64 400 SER B N 1
ATOM 8683 C CA . SER B 1 400 ? 9.868 13.714 158.080 1.00 4.62 400 SER B CA 1
ATOM 8684 C C . SER B 1 400 ? 10.564 15.064 158.021 1.00 4.55 400 SER B C 1
ATOM 8685 O O . SER B 1 400 ? 11.563 15.280 158.684 1.00 4.82 400 SER B O 1
ATOM 8688 N N . VAL B 1 401 ? 10.015 15.963 157.215 1.00 3.79 401 VAL B N 1
ATOM 8689 C CA . VAL B 1 401 ? 10.519 17.328 157.074 1.00 3.81 401 VAL B CA 1
ATOM 8690 C C . VAL B 1 401 ? 9.295 18.220 156.852 1.00 3.67 401 VAL B C 1
ATOM 8691 O O . VAL B 1 401 ? 8.239 17.709 156.463 1.00 3.65 401 VAL B O 1
ATOM 8695 N N . PRO B 1 402 ? 9.412 19.544 157.103 1.00 3.22 402 PRO B N 1
ATOM 8696 C CA . PRO B 1 402 ? 8.279 20.398 156.732 1.00 2.81 402 PRO B CA 1
ATOM 8697 C C . PRO B 1 402 ? 7.949 20.225 155.247 1.00 2.98 402 PRO B C 1
ATOM 8698 O O . PRO B 1 402 ? 8.862 20.130 154.410 1.00 2.62 402 PRO B O 1
ATOM 8702 N N . THR B 1 403 ? 6.656 20.211 154.931 1.00 2.24 403 THR B N 1
ATOM 8703 C CA . THR B 1 403 ? 6.223 19.841 153.605 1.00 2.00 403 THR B CA 1
ATOM 8704 C C . THR B 1 403 ? 4.913 20.578 153.289 1.00 2.00 403 THR B C 1
ATOM 8705 O O . THR B 1 403 ? 4.316 21.193 154.178 1.00 2.00 403 THR B O 1
ATOM 8709 N N . VAL B 1 404 ? 4.491 20.536 152.026 1.00 2.00 404 VAL B N 1
ATOM 8710 C CA . VAL B 1 404 ? 3.295 21.247 151.582 1.00 2.02 404 VAL B CA 1
ATOM 8711 C C . VAL B 1 404 ? 2.175 20.345 151.023 1.00 2.65 404 VAL B C 1
ATOM 8712 O O . VAL B 1 404 ? 1.183 20.118 151.702 1.00 2.92 404 VAL B O 1
ATOM 8716 N N . ARG B 1 405 ? 2.332 19.834 149.803 1.00 3.29 405 ARG B N 1
ATOM 8717 C CA . ARG B 1 405 ? 1.236 19.105 149.134 1.00 3.66 405 ARG B CA 1
ATOM 8718 C C . ARG B 1 405 ? 1.717 18.221 147.981 1.00 3.69 405 ARG B C 1
ATOM 8719 O O . ARG B 1 405 ? 2.837 18.353 147.494 1.00 3.54 405 ARG B O 1
ATOM 8727 N N . TRP B 1 406 ? 0.861 17.315 147.540 1.00 4.26 406 TRP B N 1
ATOM 8728 C CA . TRP B 1 406 ? 1.343 16.193 146.726 1.00 4.40 406 TRP B CA 1
ATOM 8729 C C . TRP B 1 406 ? 0.565 15.933 145.433 1.00 4.65 406 TRP B C 1
ATOM 8730 O O . TRP B 1 406 ? 0.877 14.972 144.719 1.00 4.82 406 TRP B O 1
ATOM 8741 N N . GLU B 1 407 ? -0.432 16.767 145.124 1.00 4.68 407 GLU B N 1
ATOM 8742 C CA . GLU B 1 407 ? -1.154 16.632 143.859 1.00 4.95 407 GLU B CA 1
ATOM 8743 C C . GLU B 1 407 ? -0.178 16.731 142.682 1.00 4.85 407 GLU B C 1
ATOM 8744 O O . GLU B 1 407 ? 0.862 17.353 142.810 1.00 5.56 407 GLU B O 1
ATOM 8750 N N . ARG B 1 408 ? -0.516 16.112 141.550 1.00 4.41 408 ARG B N 1
ATOM 8751 C CA . ARG B 1 408 ? 0.354 16.056 140.358 1.00 4.63 408 ARG B CA 1
ATOM 8752 C C . ARG B 1 408 ? 1.545 15.088 140.485 1.00 4.47 408 ARG B C 1
ATOM 8753 O O . ARG B 1 408 ? 2.275 14.922 139.523 1.00 4.99 408 ARG B O 1
ATOM 8761 N N . SER B 1 409 ? 1.728 14.439 141.638 1.00 3.98 409 SER B N 1
ATOM 8762 C CA . SER B 1 409 ? 2.805 13.445 141.798 1.00 4.41 409 SER B CA 1
ATOM 8763 C C . SER B 1 409 ? 2.789 12.337 140.723 1.00 4.83 409 SER B C 1
ATOM 8764 O O . SER B 1 409 ? 3.841 11.861 140.308 1.00 4.74 409 SER B O 1
ATOM 8767 N N . SER B 1 410 ? 1.605 11.902 140.285 1.00 4.81 410 SER B N 1
ATOM 8768 C CA . SER B 1 410 ? 1.577 10.955 139.158 1.00 5.65 410 SER B CA 1
ATOM 8769 C C . SER B 1 410 ? 2.321 11.496 137.924 1.00 5.56 410 SER B C 1
ATOM 8770 O O . SER B 1 410 ? 2.986 10.741 137.189 1.00 6.69 410 SER B O 1
ATOM 8773 N N . VAL B 1 411 ? 2.247 12.805 137.715 1.00 5.29 411 VAL B N 1
ATOM 8774 C CA . VAL B 1 411 ? 2.871 13.412 136.534 1.00 4.55 411 VAL B CA 1
ATOM 8775 C C . VAL B 1 411 ? 4.401 13.439 136.657 1.00 4.28 411 VAL B C 1
ATOM 8776 O O . VAL B 1 411 ? 5.113 13.264 135.658 1.00 4.44 411 VAL B O 1
ATOM 8780 N N . VAL B 1 412 ? 4.901 13.671 137.868 1.00 3.69 412 VAL B N 1
ATOM 8781 C CA . VAL B 1 412 ? 6.352 13.733 138.090 1.00 3.62 412 VAL B CA 1
ATOM 8782 C C . VAL B 1 412 ? 6.993 12.358 137.870 1.00 3.76 412 VAL B C 1
ATOM 8783 O O . VAL B 1 412 ? 8.027 12.258 137.243 1.00 4.14 412 VAL B O 1
ATOM 8787 N N . VAL B 1 413 ? 6.360 11.309 138.382 1.00 3.98 413 VAL B N 1
ATOM 8788 C CA . VAL B 1 413 ? 6.857 9.945 138.202 1.00 3.87 413 VAL B CA 1
ATOM 8789 C C . VAL B 1 413 ? 6.753 9.547 136.719 1.00 4.61 413 VAL B C 1
ATOM 8790 O O . VAL B 1 413 ? 7.693 8.987 136.155 1.00 5.21 413 VAL B O 1
ATOM 8794 N N . ALA B 1 414 ? 5.632 9.880 136.092 1.00 4.88 414 ALA B N 1
ATOM 8795 C CA . ALA B 1 414 ? 5.438 9.658 134.653 1.00 5.13 414 ALA B CA 1
ATOM 8796 C C . ALA B 1 414 ? 6.480 10.404 133.819 1.00 5.24 414 ALA B C 1
ATOM 8797 O O . ALA B 1 414 ? 6.901 9.936 132.760 1.00 5.09 414 ALA B O 1
ATOM 8799 N N . ASP B 1 415 ? 6.882 11.572 134.305 1.00 5.57 415 ASP B N 1
ATOM 8800 C CA . ASP B 1 415 ? 7.928 12.368 133.664 1.00 4.82 415 ASP B CA 1
ATOM 8801 C C . ASP B 1 415 ? 9.255 11.606 133.546 1.00 4.80 415 ASP B C 1
ATOM 8802 O O . ASP B 1 415 ? 9.864 11.583 132.470 1.00 4.17 415 ASP B O 1
ATOM 8807 N N . ALA B 1 416 ? 9.679 10.971 134.635 1.00 4.34 416 ALA B N 1
ATOM 8808 C CA . ALA B 1 416 ? 10.908 10.154 134.619 1.00 4.44 416 ALA B CA 1
ATOM 8809 C C . ALA B 1 416 ? 10.789 8.935 133.704 1.00 4.88 416 ALA B C 1
ATOM 8810 O O . ALA B 1 416 ? 11.726 8.626 132.954 1.00 5.54 416 ALA B O 1
ATOM 8812 N N . ILE B 1 417 ? 9.655 8.235 133.784 1.00 5.33 417 ILE B N 1
ATOM 8813 C CA . ILE B 1 417 ? 9.427 7.020 132.987 1.00 5.16 417 ILE B CA 1
ATOM 8814 C C . ILE B 1 417 ? 9.446 7.382 131.498 1.00 5.41 417 ILE B C 1
ATOM 8815 O O . ILE B 1 417 ? 10.133 6.730 130.718 1.00 4.70 417 ILE B O 1
ATOM 8820 N N . ALA B 1 418 ? 8.743 8.456 131.128 1.00 5.78 418 ALA B N 1
ATOM 8821 C CA . ALA B 1 418 ? 8.712 8.909 129.732 1.00 6.23 418 ALA B CA 1
ATOM 8822 C C . ALA B 1 418 ? 10.103 9.304 129.235 1.00 6.82 418 ALA B C 1
ATOM 8823 O O . ALA B 1 418 ? 10.388 9.239 128.028 1.00 6.89 418 ALA B O 1
ATOM 8825 N N . LYS B 1 419 ? 10.963 9.714 130.170 1.00 7.46 419 LYS B N 1
ATOM 8826 C CA . LYS B 1 419 ? 12.303 10.194 129.851 1.00 8.29 419 LYS B CA 1
ATOM 8827 C C . LYS B 1 419 ? 13.346 9.083 129.873 1.00 8.99 419 LYS B C 1
ATOM 8828 O O . LYS B 1 419 ? 14.533 9.354 129.723 1.00 9.45 419 LYS B O 1
ATOM 8834 N N . GLY B 1 420 ? 12.905 7.839 130.067 1.00 9.79 420 GLY B N 1
ATOM 8835 C CA . GLY B 1 420 ? 13.794 6.686 129.922 1.00 10.82 420 GLY B CA 1
ATOM 8836 C C . GLY B 1 420 ? 14.404 6.147 131.197 1.00 11.54 420 GLY B C 1
ATOM 8837 O O . GLY B 1 420 ? 15.180 5.190 131.145 1.00 12.16 420 GLY B O 1
ATOM 8838 N N . PHE B 1 421 ? 14.057 6.745 132.342 1.00 11.65 421 PHE B N 1
ATOM 8839 C CA . PHE B 1 421 ? 14.569 6.285 133.624 1.00 11.95 421 PHE B CA 1
ATOM 8840 C C . PHE B 1 421 ? 13.833 5.040 134.077 1.00 12.63 421 PHE B C 1
ATOM 8841 O O . PHE B 1 421 ? 12.604 4.949 133.977 1.00 12.63 421 PHE B O 1
ATOM 8849 N N . ASP B 1 422 ? 14.581 4.079 134.595 1.00 13.55 422 ASP B N 1
ATOM 8850 C CA . ASP B 1 422 ? 13.949 2.885 135.136 1.00 14.48 422 ASP B CA 1
ATOM 8851 C C . ASP B 1 422 ? 14.687 2.372 136.362 1.00 14.60 422 ASP B C 1
ATOM 8852 O O . ASP B 1 422 ? 15.588 3.048 136.873 1.00 14.67 422 ASP B O 1
ATOM 8857 N N . GLY B 1 423 ? 14.294 1.191 136.833 1.00 14.30 423 GLY B N 1
ATOM 8858 C CA . GLY B 1 423 ? 14.815 0.654 138.084 1.00 14.15 423 GLY B CA 1
ATOM 8859 C C . GLY B 1 423 ? 14.316 1.446 139.276 1.00 13.75 423 GLY B C 1
ATOM 8860 O O . GLY B 1 423 ? 15.038 1.625 140.257 1.00 13.97 423 GLY B O 1
ATOM 8861 N N . PHE B 1 424 ? 13.078 1.929 139.203 1.00 13.07 424 PHE B N 1
ATOM 8862 C CA . PHE B 1 424 ? 12.489 2.574 140.366 1.00 12.52 424 PHE B CA 1
ATOM 8863 C C . PHE B 1 424 ? 11.919 1.533 141.315 1.00 12.53 424 PHE B C 1
ATOM 8864 O O . PHE B 1 424 ? 10.778 1.076 141.165 1.00 12.03 424 PHE B O 1
ATOM 8872 N N . ASP B 1 425 ? 12.753 1.162 142.283 1.00 12.15 425 ASP B N 1
ATOM 8873 C CA . ASP B 1 425 ? 12.381 0.289 143.387 1.00 12.13 425 ASP B CA 1
ATOM 8874 C C . ASP B 1 425 ? 11.031 0.733 143.968 1.00 10.86 425 ASP B C 1
ATOM 8875 O O . ASP B 1 425 ? 10.816 1.919 144.198 1.00 10.28 425 ASP B O 1
ATOM 8880 N N . ARG B 1 426 ? 10.132 -0.230 144.167 1.00 9.93 426 ARG B N 1
ATOM 8881 C CA . ARG B 1 426 ? 8.874 -0.058 144.898 1.00 9.62 426 ARG B CA 1
ATOM 8882 C C . ARG B 1 426 ? 7.784 0.701 144.124 1.00 9.62 426 ARG B C 1
ATOM 8883 O O . ARG B 1 426 ? 6.789 1.134 144.709 1.00 9.11 426 ARG B O 1
ATOM 8891 N N . LEU B 1 427 ? 7.966 0.855 142.815 1.00 9.51 427 LEU B N 1
ATOM 8892 C CA . LEU B 1 427 ? 6.950 1.477 141.964 1.00 9.74 427 LEU B CA 1
ATOM 8893 C C . LEU B 1 427 ? 5.615 0.743 142.070 1.00 10.13 427 LEU B C 1
ATOM 8894 O O . LEU B 1 427 ? 4.545 1.371 142.074 1.00 10.20 427 LEU B O 1
ATOM 8899 N N . ASP B 1 428 ? 5.692 -0.587 142.176 1.00 10.86 428 ASP B N 1
ATOM 8900 C CA . ASP B 1 428 ? 4.503 -1.436 142.300 1.00 11.74 428 ASP B CA 1
ATOM 8901 C C . ASP B 1 428 ? 3.720 -1.172 143.595 1.00 11.33 428 ASP B C 1
ATOM 8902 O O . ASP B 1 428 ? 2.486 -1.238 143.610 1.00 10.83 428 ASP B O 1
ATOM 8907 N N . GLU B 1 429 ? 4.447 -0.863 144.669 1.00 11.06 429 GLU B N 1
ATOM 8908 C CA . GLU B 1 429 ? 3.837 -0.485 145.942 1.00 10.85 429 GLU B CA 1
ATOM 8909 C C . GLU B 1 429 ? 3.272 0.931 145.893 1.00 10.62 429 GLU B C 1
ATOM 8910 O O . GLU B 1 429 ? 2.208 1.206 146.473 1.00 10.64 429 GLU B O 1
ATOM 8916 N N . ALA B 1 430 ? 4.007 1.841 145.256 1.00 9.88 430 ALA B N 1
ATOM 8917 C CA . ALA B 1 430 ? 3.557 3.228 145.139 1.00 9.56 430 ALA B CA 1
ATOM 8918 C C . ALA B 1 430 ? 2.256 3.355 144.349 1.00 9.41 430 ALA B C 1
ATOM 8919 O O . ALA B 1 430 ? 1.409 4.192 144.673 1.00 8.75 430 ALA B O 1
ATOM 8921 N N . TYR B 1 431 ? 2.078 2.489 143.349 1.00 9.39 431 TYR B N 1
ATOM 8922 C CA . TYR B 1 431 ? 0.970 2.649 142.393 1.00 9.69 431 TYR B CA 1
ATOM 8923 C C . TYR B 1 431 ? -0.439 2.813 143.016 1.00 9.30 431 TYR B C 1
ATOM 8924 O O . TYR B 1 431 ? -1.132 3.779 142.686 1.00 9.70 431 TYR B O 1
ATOM 8933 N N . PRO B 1 432 ? -0.863 1.887 143.909 1.00 9.01 432 PRO B N 1
ATOM 8934 C CA . PRO B 1 432 ? -2.178 2.019 144.553 1.00 8.88 432 PRO B CA 1
ATOM 8935 C C . PRO B 1 432 ? -2.364 3.356 145.321 1.00 8.70 432 PRO B C 1
ATOM 8936 O O . PRO B 1 432 ? -3.460 3.932 145.311 1.00 8.86 432 PRO B O 1
ATOM 8940 N N . ALA B 1 433 ? -1.307 3.823 145.987 1.00 8.07 433 ALA B N 1
ATOM 8941 C CA . ALA B 1 433 ? -1.368 5.086 146.736 1.00 7.60 433 ALA B CA 1
ATOM 8942 C C . ALA B 1 433 ? -1.489 6.263 145.773 1.00 7.63 433 ALA B C 1
ATOM 8943 O O . ALA B 1 433 ? -2.238 7.217 146.033 1.00 7.42 433 ALA B O 1
ATOM 8945 N N . LEU B 1 434 ? -0.770 6.172 144.652 1.00 7.19 434 LEU B N 1
ATOM 8946 C CA . LEU B 1 434 ? -0.914 7.129 143.566 1.00 7.98 434 LEU B CA 1
ATOM 8947 C C . LEU B 1 434 ? -2.346 7.154 142.992 1.00 8.25 434 LEU B C 1
ATOM 8948 O O . LEU B 1 434 ? -2.900 8.215 142.714 1.00 8.19 434 LEU B O 1
ATOM 8953 N N . GLN B 1 435 ? -2.948 5.982 142.834 1.00 8.86 435 GLN B N 1
ATOM 8954 C CA . GLN B 1 435 ? -4.332 5.893 142.378 1.00 9.79 435 GLN B CA 1
ATOM 8955 C C . GLN B 1 435 ? -5.303 6.544 143.376 1.00 9.27 435 GLN B C 1
ATOM 8956 O O . GLN B 1 435 ? -6.221 7.249 142.971 1.00 9.06 435 GLN B O 1
ATOM 8962 N N . ARG B 1 436 ? -5.086 6.319 144.676 1.00 9.05 436 ARG B N 1
ATOM 8963 C CA . ARG B 1 436 ? -5.876 6.985 145.714 1.00 8.63 436 ARG B CA 1
ATOM 8964 C C . ARG B 1 436 ? -5.709 8.516 145.665 1.00 9.25 436 ARG B C 1
ATOM 8965 O O . ARG B 1 436 ? -6.694 9.266 145.791 1.00 9.13 436 ARG B O 1
ATOM 8973 N N . LEU B 1 437 ? -4.469 8.970 145.470 1.00 9.00 437 LEU B N 1
ATOM 8974 C CA . LEU B 1 437 ? -4.175 10.398 145.345 1.00 8.82 437 LEU B CA 1
ATOM 8975 C C . LEU B 1 437 ? -4.963 11.025 144.198 1.00 9.62 437 LEU B C 1
ATOM 8976 O O . LEU B 1 437 ? -5.579 12.095 144.359 1.00 9.64 437 LEU B O 1
ATOM 8981 N N . VAL B 1 438 ? -4.928 10.360 143.043 1.00 9.88 438 VAL B N 1
ATOM 8982 C CA . VAL B 1 438 ? -5.651 10.832 141.863 1.00 10.72 438 VAL B CA 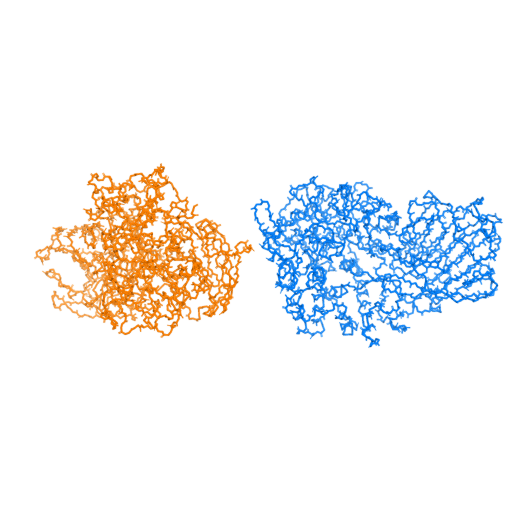1
ATOM 8983 C C . VAL B 1 438 ? -7.172 10.800 142.111 1.00 11.30 438 VAL B C 1
ATOM 8984 O O . VAL B 1 438 ? -7.892 11.769 141.786 1.00 11.39 438 VAL B O 1
ATOM 8988 N N . GLY B 1 439 ? -7.650 9.701 142.705 1.00 11.59 439 GLY B N 1
ATOM 8989 C CA . GLY B 1 439 ? -9.074 9.520 142.973 1.00 11.53 439 GLY B CA 1
ATOM 8990 C C . GLY B 1 439 ? -9.839 8.985 141.771 1.00 12.21 439 GLY B C 1
ATOM 8991 O O . GLY B 1 439 ? -9.314 8.945 140.649 1.00 11.48 439 GLY B O 1
ATOM 8992 N N . GLN B 1 440 ? -11.078 8.561 142.030 1.00 12.69 440 GLN B N 1
ATOM 8993 C CA . GLN B 1 440 ? -11.952 7.945 141.034 1.00 13.71 440 GLN B CA 1
ATOM 8994 C C . GLN B 1 440 ? -13.153 8.842 140.731 1.00 13.25 440 GLN B C 1
ATOM 8995 O O . GLN B 1 440 ? -13.679 9.514 141.626 1.00 12.36 440 GLN B O 1
ATOM 9001 N N . TYR B 1 441 ? -13.582 8.857 139.469 1.00 12.78 441 TYR B N 1
ATOM 9002 C CA . TYR B 1 441 ? -14.865 9.454 139.124 1.00 12.01 441 TYR B CA 1
ATOM 9003 C C . TYR B 1 441 ? -15.973 8.619 139.739 1.00 12.41 441 TYR B C 1
ATOM 9004 O O . TYR B 1 441 ? -15.877 7.395 139.748 1.00 12.18 441 TYR B O 1
ATOM 9013 N N . SER B 1 442 ? -17.015 9.272 140.260 1.00 12.59 442 SER B N 1
ATOM 9014 C CA . SER B 1 442 ? -18.189 8.549 140.760 1.00 12.74 442 SER B CA 1
ATOM 9015 C C . SER B 1 442 ? -18.922 7.894 139.583 1.00 12.87 442 SER B C 1
ATOM 9016 O O . SER B 1 442 ? -18.648 8.221 138.421 1.00 12.86 442 SER B O 1
ATOM 9019 N N . ALA B 1 443 ? -19.857 6.992 139.882 1.00 12.65 443 ALA B N 1
ATOM 9020 C CA . ALA B 1 443 ? -20.666 6.339 138.839 1.00 12.68 443 ALA B CA 1
ATOM 9021 C C . ALA B 1 443 ? -21.334 7.360 137.918 1.00 12.61 443 ALA B C 1
ATOM 9022 O O . ALA B 1 443 ? -21.333 7.203 136.696 1.00 12.75 443 ALA B O 1
ATOM 9024 N N . ASP B 1 444 ? -21.895 8.419 138.497 1.00 12.57 444 ASP B N 1
ATOM 9025 C CA . ASP B 1 444 ? -22.553 9.434 137.687 1.00 12.69 444 ASP B CA 1
ATOM 9026 C C . ASP B 1 444 ? -21.536 10.236 136.880 1.00 12.03 444 ASP B C 1
ATOM 9027 O O . ASP B 1 444 ? -21.782 10.601 135.729 1.00 11.80 444 ASP B O 1
ATOM 9032 N N . GLU B 1 445 ? -20.377 10.482 137.479 1.00 11.46 445 GLU B N 1
ATOM 9033 C CA . GLU B 1 445 ? -19.307 11.199 136.788 1.00 10.37 445 GLU B CA 1
ATOM 9034 C C . GLU B 1 445 ? -18.771 10.377 135.630 1.00 10.62 445 GLU B C 1
ATOM 9035 O O . GLU B 1 445 ? -18.442 10.926 134.573 1.00 10.09 445 GLU B O 1
ATOM 9041 N N . LEU B 1 446 ? -18.696 9.059 135.830 1.00 10.11 446 LEU B N 1
ATOM 9042 C CA . LEU B 1 446 ? -18.282 8.164 134.766 1.00 10.75 446 LEU B CA 1
ATOM 9043 C C . LEU B 1 446 ? -19.245 8.231 133.583 1.00 11.09 446 LEU B C 1
ATOM 9044 O O . LEU B 1 446 ? -18.800 8.327 132.445 1.00 11.04 446 LEU B O 1
ATOM 9049 N N . ARG B 1 447 ? -20.554 8.182 133.839 1.00 11.67 447 ARG B N 1
ATOM 9050 C CA . ARG B 1 447 ? -21.517 8.211 132.730 1.00 12.18 447 ARG B CA 1
ATOM 9051 C C . ARG B 1 447 ? -21.464 9.526 131.929 1.00 11.84 447 ARG B C 1
ATOM 9052 O O . ARG B 1 447 ? -21.565 9.508 130.705 1.00 11.81 447 ARG B O 1
ATOM 9060 N N . ARG B 1 448 ? -21.301 10.661 132.611 1.00 11.45 448 ARG B N 1
ATOM 9061 C CA . ARG B 1 448 ? -21.331 11.954 131.904 1.00 11.28 448 ARG B CA 1
ATOM 9062 C C . ARG B 1 448 ? -19.931 12.388 131.457 1.00 10.97 448 ARG B C 1
ATOM 9063 O O . ARG B 1 448 ? -19.788 13.119 130.472 1.00 11.23 448 ARG B O 1
ATOM 9071 N N . GLY B 1 449 ? -18.900 11.934 132.174 1.00 10.42 449 GLY B N 1
ATOM 9072 C CA . GLY B 1 449 ? -17.521 12.199 131.769 1.00 9.56 449 GLY B CA 1
ATOM 9073 C C . GLY B 1 449 ? -16.841 13.424 132.388 1.00 9.30 449 GLY B C 1
ATOM 9074 O O . GLY B 1 449 ? -15.792 13.845 131.916 1.00 7.87 449 GLY B O 1
ATOM 9075 N N . TYR B 1 450 ? -17.419 13.984 133.455 1.00 8.96 450 TYR B N 1
ATOM 9076 C CA . TYR B 1 450 ? -16.840 15.171 134.104 1.00 8.69 450 TYR B CA 1
ATOM 9077 C C . TYR B 1 450 ? -17.475 15.420 135.477 1.00 8.60 450 TYR B C 1
ATOM 9078 O O . TYR B 1 450 ? -18.548 14.881 135.773 1.00 8.31 450 TYR B O 1
ATOM 9087 N N . VAL B 1 451 ? -16.795 16.212 136.312 1.00 8.40 451 VAL B N 1
ATOM 9088 C CA . VAL B 1 451 ? -17.362 16.664 137.586 1.00 8.42 451 VAL B CA 1
ATOM 9089 C C . VAL B 1 451 ? -18.288 17.848 137.301 1.00 9.13 451 VAL B C 1
ATOM 9090 O O . VAL B 1 451 ? -17.854 18.900 136.775 1.00 9.04 451 VAL B O 1
ATOM 9094 N N . ALA B 1 452 ? -19.564 17.652 137.625 1.00 9.43 452 ALA B N 1
ATOM 9095 C CA . ALA B 1 452 ? -20.609 18.655 137.398 1.00 9.63 452 ALA B CA 1
ATOM 9096 C C . ALA B 1 452 ? -20.257 19.947 138.105 1.00 9.07 452 ALA B C 1
ATOM 9097 O O . ALA B 1 452 ? -20.026 19.952 139.307 1.00 8.36 452 ALA B O 1
ATOM 9099 N N . GLY B 1 453 ? -20.212 21.036 137.348 1.00 9.45 453 GLY B N 1
ATOM 9100 C CA . GLY B 1 453 ? -19.943 22.350 137.910 1.00 9.76 453 GLY B CA 1
ATOM 9101 C C . GLY B 1 453 ? -18.539 22.573 138.431 1.00 9.69 453 GLY B C 1
ATOM 9102 O O . GLY B 1 453 ? -18.275 23.587 139.065 1.00 11.16 453 GLY B O 1
ATOM 9103 N N . ASN B 1 454 ? -17.630 21.640 138.168 1.00 9.35 454 ASN B N 1
ATOM 9104 C CA . ASN B 1 454 ? -16.242 21.775 138.624 1.00 8.50 454 ASN B CA 1
ATOM 9105 C C . ASN B 1 454 ? -15.249 21.489 137.489 1.00 8.35 454 ASN B C 1
ATOM 9106 O O . ASN B 1 454 ? -14.652 20.416 137.459 1.00 7.38 454 ASN B O 1
ATOM 9111 N N . PRO B 1 455 ? -15.078 22.445 136.545 1.00 8.05 455 PRO B N 1
ATOM 9112 C CA . PRO B 1 455 ? -14.156 22.194 135.439 1.00 8.32 455 PRO B CA 1
ATOM 9113 C C . PRO B 1 455 ? -12.695 22.129 135.924 1.00 8.31 455 PRO B C 1
ATOM 9114 O O . PRO B 1 455 ? -11.867 21.453 135.307 1.00 8.46 455 PRO B O 1
ATOM 9118 N N . GLY B 1 456 ? -12.412 22.810 137.029 1.00 7.94 456 GLY B N 1
ATOM 9119 C CA . GLY B 1 456 ? -11.107 22.756 137.692 1.00 8.02 456 GLY B CA 1
ATOM 9120 C C . GLY B 1 456 ? -10.679 21.345 138.065 1.00 7.85 456 GLY B C 1
ATOM 9121 O O . GLY B 1 456 ? -9.628 20.880 137.607 1.00 7.59 456 GLY B O 1
ATOM 9122 N N . ALA B 1 457 ? -11.494 20.655 138.869 1.00 7.10 457 ALA B N 1
ATOM 9123 C CA . ALA B 1 457 ? -11.159 19.292 139.280 1.00 6.90 457 ALA B CA 1
ATOM 9124 C C . ALA B 1 457 ? -11.106 18.322 138.092 1.00 6.26 457 ALA B C 1
ATOM 9125 O O . ALA B 1 457 ? -10.314 17.383 138.098 1.00 5.07 457 ALA B O 1
ATOM 9127 N N . SER B 1 458 ? -11.921 18.578 137.069 1.00 6.00 458 SER B N 1
ATOM 9128 C CA . SER B 1 458 ? -11.963 17.688 135.889 1.00 6.05 458 SER B CA 1
ATOM 9129 C C . SER B 1 458 ? -10.656 17.697 135.070 1.00 5.76 458 SER B C 1
ATOM 9130 O O . SER B 1 458 ? -10.092 16.634 134.801 1.00 5.64 458 SER B O 1
ATOM 9133 N N . VAL B 1 459 ? -10.188 18.886 134.669 1.00 6.00 459 VAL B N 1
ATOM 9134 C CA . VAL B 1 459 ? -8.939 18.989 133.896 1.00 5.70 459 VAL B CA 1
ATOM 9135 C C . VAL B 1 459 ? -7.732 18.524 134.708 1.00 5.73 459 VAL B C 1
ATOM 9136 O O . VAL B 1 459 ? -6.801 17.950 134.161 1.00 5.90 459 VAL B O 1
ATOM 9140 N N . GLN B 1 460 ? -7.761 18.777 136.013 1.00 5.53 460 GLN B N 1
ATOM 9141 C CA . GLN B 1 460 ? -6.681 18.365 136.882 1.00 5.79 460 GLN B CA 1
ATOM 9142 C C . GLN B 1 460 ? -6.613 16.842 136.955 1.00 5.66 460 GLN B C 1
ATOM 9143 O O . GLN B 1 460 ? -5.530 16.267 136.852 1.00 5.93 460 GLN B O 1
ATOM 9149 N N . ARG B 1 461 ? -7.767 16.196 137.103 1.00 5.28 461 ARG B N 1
ATOM 9150 C CA . ARG B 1 461 ? -7.804 14.732 137.121 1.00 6.42 461 ARG B CA 1
ATOM 9151 C C . ARG B 1 461 ? -7.344 14.159 135.786 1.00 6.11 461 ARG B C 1
ATOM 9152 O O . ARG B 1 461 ? -6.671 13.137 135.756 1.00 7.67 461 ARG B O 1
ATOM 9160 N N . GLY B 1 462 ? -7.690 14.827 134.690 1.00 5.96 462 GLY B N 1
ATOM 9161 C CA . GLY B 1 462 ? -7.221 14.406 133.370 1.00 5.35 462 GLY B CA 1
ATOM 9162 C C . GLY B 1 462 ? -5.706 14.311 133.297 1.00 5.18 462 GLY B C 1
ATOM 9163 O O . GLY B 1 462 ? -5.169 13.312 132.815 1.00 4.62 462 GLY B O 1
ATOM 9164 N N . TYR B 1 463 ? -5.005 15.337 133.780 1.00 4.52 463 TYR B N 1
ATOM 9165 C CA . TYR B 1 463 ? -3.539 15.278 133.771 1.00 5.04 463 TYR B CA 1
ATOM 9166 C C . TYR B 1 463 ? -3.040 14.172 134.725 1.00 4.94 463 TYR B C 1
ATOM 9167 O O . TYR B 1 463 ? -2.148 13.409 134.375 1.00 4.83 463 TYR B O 1
ATOM 9176 N N . ASP B 1 464 ? -3.625 14.088 135.919 1.00 5.16 464 ASP B N 1
ATOM 9177 C CA . ASP B 1 464 ? -3.270 13.035 136.851 1.00 5.57 464 ASP B CA 1
ATOM 9178 C C . ASP B 1 464 ? -3.430 11.659 136.215 1.00 5.97 464 ASP B C 1
ATOM 9179 O O . ASP B 1 464 ? -2.586 10.783 136.414 1.00 6.20 464 ASP B O 1
ATOM 9184 N N . GLN B 1 465 ? -4.503 11.486 135.443 1.00 5.86 465 GLN B N 1
ATOM 9185 C CA . GLN B 1 465 ? -4.804 10.198 134.841 1.00 5.78 465 GLN B CA 1
ATOM 9186 C C . GLN B 1 465 ? -3.897 9.885 133.675 1.00 5.93 465 GLN B C 1
ATOM 9187 O O . GLN B 1 465 ? -3.527 8.720 133.471 1.00 5.86 465 GLN B O 1
ATOM 9193 N N . TYR B 1 466 ? -3.535 10.917 132.915 1.00 5.90 466 TYR B N 1
ATOM 9194 C CA . TYR B 1 466 ? -2.483 10.769 131.919 1.00 6.49 466 TYR B CA 1
ATOM 9195 C C . TYR B 1 466 ? -1.202 10.229 132.595 1.00 6.58 466 TYR B C 1
ATOM 9196 O O . TYR B 1 466 ? -0.624 9.216 132.161 1.00 6.93 466 TYR B O 1
ATOM 9205 N N . GLY B 1 467 ? -0.774 10.897 133.669 1.00 6.44 467 GLY B N 1
ATOM 9206 C CA . GLY B 1 467 ? 0.439 10.511 134.378 1.00 5.94 467 GLY B CA 1
ATOM 9207 C C . GLY B 1 467 ? 0.345 9.089 134.887 1.00 6.45 467 GLY B C 1
ATOM 9208 O O . GLY B 1 467 ? 1.281 8.297 134.727 1.00 6.22 467 GLY B O 1
ATOM 9209 N N . LEU B 1 468 ? -0.794 8.761 135.491 1.00 6.47 468 LEU B N 1
ATOM 9210 C CA . LEU B 1 468 ? -1.027 7.423 136.006 1.00 7.08 468 LEU B CA 1
ATOM 9211 C C . LEU B 1 468 ? -0.961 6.355 134.906 1.00 7.21 468 LEU B C 1
ATOM 9212 O O . LEU B 1 468 ? -0.463 5.248 135.142 1.00 6.88 468 LEU B O 1
ATOM 9217 N N . SER B 1 469 ? -1.458 6.705 133.718 1.00 7.17 469 SER B N 1
ATOM 9218 C CA . SER B 1 469 ? -1.447 5.806 132.563 1.00 7.35 469 SER B CA 1
ATOM 9219 C C . SER B 1 469 ? -0.027 5.393 132.176 1.00 7.71 469 SER B C 1
ATOM 9220 O O . SER B 1 469 ? 0.220 4.199 131.927 1.00 8.03 469 SER B O 1
ATOM 9223 N N . VAL B 1 470 ? 0.892 6.369 132.140 1.00 7.40 470 VAL B N 1
ATOM 9224 C CA . VAL B 1 470 ? 2.324 6.119 131.916 1.00 7.31 470 VAL B CA 1
ATOM 9225 C C . VAL B 1 470 ? 2.892 5.126 132.945 1.00 7.54 470 VAL B C 1
ATOM 9226 O O . VAL B 1 470 ? 3.573 4.161 132.571 1.00 8.04 470 VAL B O 1
ATOM 9230 N N . ILE B 1 471 ? 2.600 5.350 134.228 1.00 7.53 471 ILE B N 1
ATOM 9231 C CA . ILE B 1 471 ? 3.054 4.452 135.299 1.00 7.55 471 ILE B CA 1
ATOM 9232 C C . ILE B 1 471 ? 2.427 3.059 135.163 1.00 7.98 471 ILE B C 1
ATOM 9233 O O . ILE B 1 471 ? 3.098 2.047 135.353 1.00 7.32 471 ILE B O 1
ATOM 9238 N N . ALA B 1 472 ? 1.134 3.021 134.855 1.00 8.09 472 ALA B N 1
ATOM 9239 C CA . ALA B 1 472 ? 0.432 1.758 134.635 1.00 8.69 472 ALA B CA 1
ATOM 9240 C C . ALA B 1 472 ? 1.124 0.890 133.572 1.00 9.07 472 ALA B C 1
ATOM 9241 O O . ALA B 1 472 ? 1.447 -0.273 133.836 1.00 9.22 472 ALA B O 1
ATOM 9243 N N . ASP B 1 473 ? 1.366 1.463 132.390 1.00 9.25 473 ASP B N 1
ATOM 9244 C CA . ASP B 1 473 ? 2.077 0.765 131.318 1.00 10.11 473 ASP B CA 1
ATOM 9245 C C . ASP B 1 473 ? 3.441 0.233 131.760 1.00 10.17 473 ASP B C 1
ATOM 9246 O O . ASP B 1 473 ? 3.773 -0.926 131.502 1.00 9.70 473 ASP B O 1
ATOM 9251 N N . GLU B 1 474 ? 4.209 1.072 132.458 1.00 10.57 474 GLU B N 1
ATOM 9252 C CA . GLU B 1 474 ? 5.524 0.684 132.942 1.00 11.08 474 GLU B CA 1
ATOM 9253 C C . GLU B 1 474 ? 5.424 -0.523 133.870 1.00 11.23 474 GLU B C 1
ATOM 9254 O O . GLU B 1 474 ? 6.340 -1.338 133.925 1.00 11.02 474 GLU B O 1
ATOM 9260 N N . LEU B 1 475 ? 4.309 -0.632 134.590 1.00 10.72 475 LEU B N 1
ATOM 9261 C CA . LEU B 1 475 ? 4.081 -1.770 135.471 1.00 10.77 475 LEU B CA 1
ATOM 9262 C C . LEU B 1 475 ? 3.394 -2.950 134.749 1.00 10.96 475 LEU B C 1
ATOM 9263 O O . LEU B 1 475 ? 3.016 -3.931 135.373 1.00 10.87 475 LEU B O 1
ATOM 9268 N N . GLY B 1 476 ? 3.222 -2.836 133.435 1.00 11.67 476 GLY B N 1
ATOM 9269 C CA . GLY B 1 476 ? 2.557 -3.863 132.643 1.00 12.28 476 GLY B CA 1
ATOM 9270 C C . GLY B 1 476 ? 1.056 -3.972 132.864 1.00 13.20 476 GLY B C 1
ATOM 9271 O O . GLY B 1 476 ? 0.444 -4.956 132.443 1.00 12.93 476 GLY B O 1
ATOM 9272 N N . LEU B 1 477 ? 0.454 -2.976 133.514 1.00 13.56 477 LEU B N 1
ATOM 9273 C CA . LEU B 1 477 ? -1.005 -2.946 133.703 1.00 14.48 477 LEU B CA 1
ATOM 9274 C C . LEU B 1 477 ? -1.681 -2.305 132.476 1.00 15.37 477 LEU B C 1
ATOM 9275 O O . LEU B 1 477 ? -2.270 -1.197 132.535 1.00 14.82 477 LEU B O 1
ATOM 9280 N N . THR B 1 478 ? -1.576 -3.041 131.368 1.00 16.20 478 THR B N 1
ATOM 9281 C CA . THR B 1 478 ? -1.957 -2.607 130.034 1.00 17.13 478 THR B CA 1
ATOM 9282 C C . THR B 1 478 ? -3.391 -2.096 129.968 1.00 17.38 478 THR B C 1
ATOM 9283 O O . THR B 1 478 ? -3.637 -1.033 129.392 1.00 18.07 478 THR B O 1
ATOM 9287 N N . GLU B 1 479 ? -4.322 -2.847 130.552 1.00 17.55 479 GLU B N 1
ATOM 9288 C CA . GLU B 1 479 ? -5.736 -2.506 130.474 1.00 18.35 479 GLU B CA 1
ATOM 9289 C C . GLU B 1 479 ? -6.090 -1.262 131.305 1.00 17.38 479 GLU B C 1
ATOM 9290 O O . GLU B 1 479 ? -6.887 -0.432 130.862 1.00 17.05 479 GLU B O 1
ATOM 9296 N N . GLU B 1 480 ? -5.504 -1.141 132.500 1.00 16.50 480 GLU B N 1
ATOM 9297 C CA . GLU B 1 480 ? -5.722 0.045 133.355 1.00 15.71 480 GLU B CA 1
ATOM 9298 C C . GLU B 1 480 ? -5.183 1.318 132.699 1.00 14.51 480 GLU B C 1
ATOM 9299 O O . GLU B 1 480 ? -5.838 2.371 132.740 1.00 13.26 480 GLU B O 1
ATOM 9305 N N . ALA B 1 481 ? -4.017 1.199 132.062 1.00 13.48 481 ALA B N 1
ATOM 9306 C CA . ALA B 1 481 ? -3.447 2.289 131.256 1.00 13.30 481 ALA B CA 1
ATOM 9307 C C . ALA B 1 481 ? -4.398 2.801 130.159 1.00 13.27 481 ALA B C 1
ATOM 9308 O O . ALA B 1 481 ? -4.536 4.008 129.959 1.00 13.13 481 ALA B O 1
ATOM 9310 N N . GLU B 1 482 ? -5.022 1.871 129.436 1.00 13.71 482 GLU B N 1
ATOM 9311 C CA . GLU B 1 482 ? -5.993 2.198 128.387 1.00 13.38 482 GLU B CA 1
ATOM 9312 C C . GLU B 1 482 ? -7.192 2.933 128.956 1.00 12.76 482 GLU B C 1
ATOM 9313 O O . GLU B 1 482 ? -7.619 3.945 128.408 1.00 12.27 482 GLU B O 1
ATOM 9319 N N . THR B 1 483 ? -7.732 2.394 130.048 1.00 12.22 483 THR B N 1
ATOM 9320 C CA . THR B 1 483 ? -8.838 3.007 130.776 1.00 11.91 483 THR B CA 1
ATOM 9321 C C . THR B 1 483 ? -8.463 4.422 131.227 1.00 10.89 483 THR B C 1
ATOM 9322 O O . THR B 1 483 ? -9.224 5.367 131.026 1.00 10.91 483 THR B O 1
ATOM 9326 N N . LEU B 1 484 ? -7.287 4.556 131.834 1.00 9.85 484 LEU B N 1
ATOM 9327 C CA . LEU B 1 484 ? -6.802 5.857 132.279 1.00 9.11 484 LEU B CA 1
ATOM 9328 C C . LEU B 1 484 ? -6.654 6.840 131.104 1.00 8.77 484 LEU B C 1
ATOM 9329 O O . LEU B 1 484 ? -7.036 8.002 131.231 1.00 9.51 484 LEU B O 1
ATOM 9334 N N . ARG B 1 485 ? -6.141 6.374 129.962 1.00 8.93 485 ARG B N 1
ATOM 9335 C CA . ARG B 1 485 ? -6.030 7.235 128.765 1.00 8.25 485 ARG B CA 1
ATOM 9336 C C . ARG B 1 485 ? -7.398 7.641 128.208 1.00 8.43 485 ARG B C 1
ATOM 9337 O O . ARG B 1 485 ? -7.577 8.768 127.766 1.00 7.38 485 ARG B O 1
ATOM 9345 N N . GLU B 1 486 ? -8.353 6.711 128.211 1.00 8.20 486 GLU B N 1
ATOM 9346 C CA . GLU B 1 486 ? -9.735 7.030 127.831 1.00 8.59 486 GLU B CA 1
ATOM 9347 C C . GLU B 1 486 ? -10.296 8.169 128.702 1.00 7.98 486 GLU B C 1
ATOM 9348 O O . GLU B 1 486 ? -10.824 9.155 128.198 1.00 8.07 486 GLU B O 1
ATOM 9354 N N . GLN B 1 487 ? -10.172 8.020 130.014 1.00 7.95 487 GLN B N 1
ATOM 9355 C CA . GLN B 1 487 ? -10.721 8.982 130.961 1.00 7.84 487 GLN B CA 1
ATOM 9356 C C . GLN B 1 487 ? -10.021 10.347 130.904 1.00 7.54 487 GLN B C 1
ATOM 9357 O O . GLN B 1 487 ? -10.669 11.377 131.046 1.00 7.21 487 GLN B O 1
ATOM 9363 N N . ALA B 1 488 ? -8.716 10.340 130.645 1.00 7.14 488 ALA B N 1
ATOM 9364 C CA . ALA B 1 488 ? -7.917 11.568 130.491 1.00 6.89 488 ALA B CA 1
ATOM 9365 C C . ALA B 1 488 ? -8.307 12.416 129.289 1.00 6.81 488 ALA B C 1
ATOM 9366 O O . ALA B 1 488 ? -7.961 13.606 129.223 1.00 6.80 488 ALA B O 1
ATOM 9368 N N . SER B 1 489 ? -8.979 11.811 128.318 1.00 6.25 489 SER B N 1
ATOM 9369 C CA . SER B 1 489 ? -9.413 12.554 127.143 1.00 6.88 489 SER B CA 1
ATOM 9370 C C . SER B 1 489 ? -10.735 13.305 127.415 1.00 6.98 489 SER B C 1
ATOM 9371 O O . SER B 1 489 ? -11.093 14.239 126.680 1.00 6.14 489 SER B O 1
ATOM 9374 N N . TRP B 1 490 ? -11.426 12.896 128.487 1.00 6.64 490 TRP B N 1
ATOM 9375 C CA . TRP B 1 490 ? -12.765 13.388 128.798 1.00 7.07 490 TRP B CA 1
ATOM 9376 C C . TRP B 1 490 ? -12.865 14.883 129.085 1.00 7.28 490 TRP B C 1
ATOM 9377 O O . TRP B 1 490 ? -13.773 15.516 128.574 1.00 7.82 490 TRP B O 1
ATOM 9388 N N . PRO B 1 491 ? -11.972 15.454 129.932 1.00 7.70 491 PRO B N 1
ATOM 9389 C CA . PRO B 1 491 ? -12.065 16.904 130.180 1.00 7.75 491 PRO B CA 1
ATOM 9390 C C . PRO B 1 491 ? -12.026 17.749 128.900 1.00 8.18 491 PRO B C 1
ATOM 9391 O O . PRO B 1 491 ? -12.838 18.656 128.741 1.00 8.04 491 PRO B O 1
ATOM 9395 N N . ILE B 1 492 ? -11.098 17.459 127.995 1.00 8.90 492 ILE B N 1
ATOM 9396 C CA . ILE B 1 492 ? -11.008 18.232 126.748 1.00 10.03 492 ILE B CA 1
ATOM 9397 C C . ILE B 1 492 ? -12.281 18.070 125.908 1.00 10.36 492 ILE B C 1
ATOM 9398 O O . ILE B 1 492 ? -12.866 19.068 125.460 1.00 9.90 492 ILE B O 1
ATOM 9403 N N . GLU B 1 493 ? -12.700 16.818 125.712 1.00 10.90 493 GLU B N 1
ATOM 9404 C CA . GLU B 1 493 ? -13.896 16.510 124.905 1.00 12.06 493 GLU B CA 1
ATOM 9405 C C . GLU B 1 493 ? -15.170 17.049 125.520 1.00 11.80 493 GLU B C 1
ATOM 9406 O O . GLU B 1 493 ? -15.962 17.697 124.836 1.00 12.26 493 GLU B O 1
ATOM 9412 N N . LYS B 1 494 ? -15.370 16.789 126.807 1.00 11.16 494 LYS B N 1
ATOM 9413 C CA . LYS B 1 494 ? -16.671 17.061 127.427 1.00 10.91 494 LYS B CA 1
ATOM 9414 C C . LYS B 1 494 ? -16.875 18.494 127.915 1.00 10.27 494 LYS B C 1
ATOM 9415 O O . LYS B 1 494 ? -18.014 18.932 128.076 1.00 10.23 494 LYS B O 1
ATOM 9421 N N . LEU B 1 495 ? -15.785 19.205 128.178 1.00 9.57 495 LEU B N 1
ATOM 9422 C CA . LEU B 1 495 ? -15.887 20.513 128.833 1.00 9.26 495 LEU B CA 1
ATOM 9423 C C . LEU B 1 495 ? -15.507 21.705 127.974 1.00 9.30 495 LEU B C 1
ATOM 9424 O O . LEU B 1 495 ? -15.570 22.844 128.434 1.00 10.09 495 LEU B O 1
ATOM 9429 N N . THR B 1 496 ? -15.147 21.455 126.719 1.00 9.38 496 THR B N 1
ATOM 9430 C CA . THR B 1 496 ? -14.827 22.544 125.800 1.00 9.84 496 THR B CA 1
ATOM 9431 C C . THR B 1 496 ? -16.104 22.930 125.056 1.00 9.98 496 THR B C 1
ATOM 9432 O O . THR B 1 496 ? -16.528 22.217 124.147 1.00 10.07 496 THR B O 1
ATOM 9436 N N . LYS B 1 497 ? -16.707 24.049 125.460 1.00 10.14 497 LYS B N 1
ATOM 9437 C CA . LYS B 1 497 ? -17.972 24.524 124.878 1.00 10.36 497 LYS B CA 1
ATOM 9438 C C . LYS B 1 497 ? -17.727 25.299 123.583 1.00 10.27 497 LYS B C 1
ATOM 9439 O O . LYS B 1 497 ? -17.071 26.347 123.612 1.00 10.05 497 LYS B O 1
ATOM 9445 N N . PRO B 1 498 ? -18.249 24.794 122.446 1.00 9.93 498 PRO B N 1
ATOM 9446 C CA . PRO B 1 498 ? -18.062 25.503 121.171 1.00 10.16 498 PRO B CA 1
ATOM 9447 C C . PRO B 1 498 ? -18.658 26.910 121.215 1.00 10.60 498 PRO B C 1
ATOM 9448 O O . PRO B 1 498 ? -19.743 27.107 121.770 1.00 10.85 498 PRO B O 1
ATOM 9452 N N . GLY B 1 499 ? -17.947 27.880 120.651 1.00 11.05 499 GLY B N 1
ATOM 9453 C CA . GLY B 1 499 ? -18.441 29.251 120.587 1.00 11.73 499 GLY B CA 1
ATOM 9454 C C . GLY B 1 499 ? -18.497 29.967 121.930 1.00 12.32 499 GLY B C 1
ATOM 9455 O O . GLY B 1 499 ? -19.291 30.888 122.106 1.00 12.38 499 GLY B O 1
ATOM 9456 N N . ALA B 1 500 ? -17.649 29.557 122.874 1.00 12.81 500 ALA B N 1
ATOM 9457 C CA . ALA B 1 500 ? -17.533 30.238 124.169 1.00 12.89 500 ALA B CA 1
ATOM 9458 C C . ALA B 1 500 ? -16.883 31.618 124.026 1.00 12.81 500 ALA B C 1
ATOM 9459 O O . ALA B 1 500 ? -17.101 32.505 124.848 1.00 12.96 500 ALA B O 1
ATOM 9461 N N . TRP B 1 501 ? -16.072 31.793 122.993 1.00 12.86 501 TRP B N 1
ATOM 9462 C CA . TRP B 1 501 ? -15.579 33.120 122.622 1.00 13.32 501 TRP B CA 1
ATOM 9463 C C . TRP B 1 501 ? -15.621 33.259 121.110 1.00 13.84 501 TRP B C 1
ATOM 9464 O O . TRP B 1 501 ? -15.358 32.294 120.397 1.00 14.05 501 TRP B O 1
ATOM 9475 N N . THR B 1 502 ? -15.965 34.459 120.630 1.00 14.77 502 THR B N 1
ATOM 9476 C CA . THR B 1 502 ? -16.087 34.739 119.196 1.00 14.82 502 THR B CA 1
ATOM 9477 C C . THR B 1 502 ? -15.011 35.708 118.717 1.00 15.38 502 THR B C 1
ATOM 9478 O O . THR B 1 502 ? -14.986 36.855 119.153 1.00 15.04 502 THR B O 1
ATOM 9482 N N . ALA B 1 503 ? -14.151 35.254 117.800 1.00 16.03 503 ALA B N 1
ATOM 9483 C CA . ALA B 1 503 ? -13.072 36.086 117.234 1.00 17.18 503 ALA B CA 1
ATOM 9484 C C . ALA B 1 503 ? -13.555 37.299 116.419 1.00 17.95 503 ALA B C 1
ATOM 9485 O O . ALA B 1 503 ? -14.732 37.386 116.053 1.00 17.71 503 ALA B O 1
ATOM 9487 N N . ALA B 1 504 ? -12.630 38.228 116.152 1.00 19.05 504 ALA B N 1
ATOM 9488 C CA . ALA B 1 504 ? -12.857 39.344 115.232 1.00 19.86 504 ALA B CA 1
ATOM 9489 C C . ALA B 1 504 ? -13.452 38.848 113.899 1.00 20.31 504 ALA B C 1
ATOM 9490 O O . ALA B 1 504 ? -14.465 39.363 113.440 1.00 20.80 504 ALA B O 1
ATOM 9492 N N . ASP B 1 505 ? -12.783 37.858 113.310 1.00 20.95 505 ASP B N 1
ATOM 9493 C CA . ASP B 1 505 ? -13.256 36.963 112.234 1.00 21.28 505 ASP B CA 1
ATOM 9494 C C . ASP B 1 505 ? -14.738 36.582 112.238 1.00 21.25 505 ASP B C 1
ATOM 9495 O O . ASP B 1 505 ? -15.327 36.345 111.178 1.00 21.32 505 ASP B O 1
ATOM 9500 N N . GLY B 1 506 ? -15.314 36.451 113.431 1.00 20.65 506 GLY B N 1
ATOM 9501 C CA . GLY B 1 506 ? -16.585 35.755 113.609 1.00 20.03 506 GLY B CA 1
ATOM 9502 C C . GLY B 1 506 ? -16.371 34.261 113.825 1.00 19.75 506 GLY B C 1
ATOM 9503 O O . GLY B 1 506 ? -17.331 33.515 114.015 1.00 19.92 506 GLY B O 1
ATOM 9504 N N . THR B 1 507 ? -15.111 33.822 113.774 1.00 18.79 507 THR B N 1
ATOM 9505 C CA . THR B 1 507 ? -14.731 32.439 114.087 1.00 18.03 507 THR B CA 1
ATOM 9506 C C . THR B 1 507 ? -15.123 32.107 115.522 1.00 17.37 507 THR B C 1
ATOM 9507 O O . THR B 1 507 ? -14.836 32.878 116.452 1.00 17.54 507 THR B O 1
ATOM 9511 N N . GLN B 1 508 ? -15.801 30.975 115.694 1.00 16.32 508 GLN B N 1
ATOM 9512 C CA . GLN B 1 508 ? -16.251 30.532 117.010 1.00 15.34 508 GLN B CA 1
ATOM 9513 C C . GLN B 1 508 ? -15.176 29.647 117.670 1.00 14.21 508 GLN B C 1
ATOM 9514 O O . GLN B 1 508 ? -14.677 28.673 117.083 1.00 13.68 508 GLN B O 1
ATOM 9520 N N . VAL B 1 509 ? -14.801 30.017 118.888 1.00 12.64 509 VAL B N 1
ATOM 9521 C CA . VAL B 1 509 ? -13.708 29.336 119.570 1.00 11.34 509 VAL B CA 1
ATOM 9522 C C . VAL B 1 509 ? -14.206 28.661 120.837 1.00 10.80 509 VAL B C 1
ATOM 9523 O O . VAL B 1 509 ? -14.811 29.310 121.700 1.00 10.23 509 VAL B O 1
ATOM 9527 N N . GLY B 1 510 ? -13.947 27.353 120.925 1.00 10.12 510 GLY B N 1
ATOM 9528 C CA . GLY B 1 510 ? -14.366 26.537 122.049 1.00 9.07 510 GLY B CA 1
ATOM 9529 C C . GLY B 1 510 ? -13.416 26.688 123.220 1.00 8.69 510 GLY B C 1
ATOM 9530 O O . GLY B 1 510 ? -12.198 26.681 123.035 1.00 8.44 510 GLY B O 1
ATOM 9531 N N . LEU B 1 511 ? -13.978 26.808 124.420 1.00 7.85 511 LEU B N 1
ATOM 9532 C CA . LEU B 1 511 ? -13.197 27.026 125.631 1.00 7.86 511 LEU B CA 1
ATOM 9533 C C . LEU B 1 511 ? -13.719 26.207 126.787 1.00 7.33 511 LEU B C 1
ATOM 9534 O O . LEU B 1 511 ? -14.917 25.989 126.888 1.00 6.96 511 LEU B O 1
ATOM 9539 N N . LEU B 1 512 ? -12.825 25.791 127.683 1.00 7.24 512 LEU B N 1
ATOM 9540 C CA . LEU B 1 512 ? -13.219 25.124 128.921 1.00 7.01 512 LEU B CA 1
ATOM 9541 C C . LEU B 1 512 ? -14.350 25.914 129.587 1.00 7.69 512 LEU B C 1
ATOM 9542 O O . LEU B 1 512 ? -14.248 27.128 129.745 1.00 7.25 512 LEU B O 1
ATOM 9547 N N . THR B 1 513 ? -15.419 25.224 129.978 1.00 8.26 513 THR B N 1
ATOM 9548 C CA . THR B 1 513 ? -16.601 25.890 130.550 1.00 8.85 513 THR B CA 1
ATOM 9549 C C . THR B 1 513 ? -17.270 24.938 131.550 1.00 8.94 513 THR B C 1
ATOM 9550 O O . THR B 1 513 ? -17.420 23.772 131.245 1.00 9.73 513 THR B O 1
ATOM 9554 N N . PRO B 1 514 ? -17.688 25.430 132.739 1.00 9.71 514 PRO B N 1
ATOM 9555 C CA . PRO B 1 514 ? -18.393 24.554 133.677 1.00 10.28 514 PRO B CA 1
ATOM 9556 C C . PRO B 1 514 ? -19.661 23.964 133.048 1.00 10.98 514 PRO B C 1
ATOM 9557 O O . PRO B 1 514 ? -20.380 24.659 132.321 1.00 10.24 514 PRO B O 1
ATOM 9561 N N . ARG B 1 515 ? -19.921 22.689 133.309 1.00 11.76 515 ARG B N 1
ATOM 9562 C CA . ARG B 1 515 ? -21.081 22.039 132.717 1.00 12.26 515 ARG B CA 1
ATOM 9563 C C . ARG B 1 515 ? -21.885 21.406 133.838 1.00 12.34 515 ARG B C 1
ATOM 9564 O O . ARG B 1 515 ? -21.307 20.833 134.760 1.00 11.95 515 ARG B O 1
ATOM 9572 N N . ALA B 1 516 ? -23.209 21.535 133.761 1.00 12.82 516 ALA B N 1
ATOM 9573 C CA . ALA B 1 516 ? -24.111 20.973 134.766 1.00 13.16 516 ALA B CA 1
ATOM 9574 C C . ALA B 1 516 ? -24.204 19.457 134.625 1.00 13.29 516 ALA B C 1
ATOM 9575 O O . ALA B 1 516 ? -23.786 18.906 133.610 1.00 13.20 516 ALA B O 1
ATOM 9577 N N . ALA B 1 517 ? -24.764 18.804 135.643 1.00 13.89 517 ALA B N 1
ATOM 9578 C CA . ALA B 1 517 ? -24.951 17.342 135.665 1.00 14.35 517 ALA B CA 1
ATOM 9579 C C . ALA B 1 517 ? -25.757 16.817 134.463 1.00 15.17 517 ALA B C 1
ATOM 9580 O O . ALA B 1 517 ? -25.445 15.751 133.914 1.00 15.14 517 ALA B O 1
ATOM 9582 N N . ASP B 1 518 ? -26.773 17.576 134.042 1.00 15.61 518 ASP B N 1
ATOM 9583 C CA . ASP B 1 518 ? -27.642 17.167 132.923 1.00 16.53 518 ASP B CA 1
ATOM 9584 C C . ASP B 1 518 ? -27.051 17.448 131.535 1.00 16.51 518 ASP B C 1
ATOM 9585 O O . ASP B 1 518 ? -27.700 17.206 130.516 1.00 16.81 518 ASP B O 1
ATOM 9590 N N . GLY B 1 519 ? -25.834 17.980 131.488 1.00 16.52 519 GLY B N 1
ATOM 9591 C CA . GLY B 1 519 ? -25.191 18.281 130.210 1.00 16.33 519 GLY B CA 1
ATOM 9592 C C . GLY B 1 519 ? -25.269 19.728 129.736 1.00 16.40 519 GLY B C 1
ATOM 9593 O O . GLY B 1 519 ? -24.546 20.113 128.807 1.00 16.83 519 GLY B O 1
ATOM 9594 N N . SER B 1 520 ? -26.129 20.538 130.356 1.00 16.03 520 SER B N 1
ATOM 9595 C CA . SER B 1 520 ? -26.240 21.945 129.971 1.00 15.96 520 SER B CA 1
ATOM 9596 C C . SER B 1 520 ? -25.037 22.745 130.454 1.00 15.71 520 SER B C 1
ATOM 9597 O O . SER B 1 520 ? -24.473 22.457 131.514 1.00 15.54 520 SER B O 1
ATOM 9600 N N . TRP B 1 521 ? -24.661 23.751 129.667 1.00 15.36 521 TRP B N 1
ATOM 9601 C CA . TRP B 1 521 ? -23.559 24.648 130.008 1.00 15.21 521 TRP B CA 1
ATOM 9602 C C . TRP B 1 521 ? -23.992 25.718 131.013 1.00 15.52 521 TRP B C 1
ATOM 9603 O O . TRP B 1 521 ? -25.017 26.375 130.837 1.00 14.76 521 TRP B O 1
ATOM 9614 N N . GLN B 1 522 ? -23.198 25.886 132.067 1.00 15.59 522 GLN B N 1
ATOM 9615 C CA . GLN B 1 522 ? -23.432 26.929 133.060 1.00 15.39 522 GLN B CA 1
ATOM 9616 C C . GLN B 1 522 ? -22.723 28.193 132.603 1.00 15.46 522 GLN B C 1
ATOM 9617 O O . GLN B 1 522 ? -21.653 28.132 131.985 1.00 15.39 522 GLN B O 1
ATOM 9623 N N . SER B 1 523 ? -23.321 29.343 132.879 1.00 15.12 523 SER B N 1
ATOM 9624 C CA . SER B 1 523 ? -22.733 30.599 132.427 1.00 15.49 523 SER B CA 1
ATOM 9625 C C . SER B 1 523 ? -21.502 30.966 133.260 1.00 14.62 523 SER B C 1
ATOM 9626 O O . SER B 1 523 ? -21.379 30.568 134.418 1.00 15.23 523 SER B O 1
ATOM 9629 N N . ALA B 1 524 ? -20.589 31.713 132.658 1.00 13.77 524 ALA B N 1
ATOM 9630 C CA . ALA B 1 524 ? -19.406 32.190 133.361 1.00 13.08 524 ALA B CA 1
ATOM 9631 C C . ALA B 1 524 ? -18.713 33.296 132.593 1.00 12.33 524 ALA B C 1
ATOM 9632 O O . ALA B 1 524 ? -18.866 33.422 131.384 1.00 12.32 524 ALA B O 1
ATOM 9634 N N . ASP B 1 525 ? -17.920 34.077 133.305 1.00 11.21 525 ASP B N 1
ATOM 9635 C CA . ASP B 1 525 ? -16.958 34.949 132.667 1.00 10.42 525 ASP B CA 1
ATOM 9636 C C . ASP B 1 525 ? -15.630 34.179 132.612 1.00 9.90 525 ASP B C 1
ATOM 9637 O O . ASP B 1 525 ? -15.016 33.891 133.646 1.00 9.43 525 ASP B O 1
ATOM 9642 N N . HIS B 1 526 ? -15.191 33.850 131.402 1.00 9.03 526 HIS B N 1
ATOM 9643 C CA . HIS B 1 526 ? -13.996 33.026 131.216 1.00 9.11 526 HIS B CA 1
ATOM 9644 C C . HIS B 1 526 ? -12.717 33.747 131.649 1.00 8.82 526 HIS B C 1
ATOM 9645 O O . HIS B 1 526 ? -11.681 33.110 131.817 1.00 8.97 526 HIS B O 1
ATOM 9652 N N . ALA B 1 527 ? -12.809 35.064 131.850 1.00 8.83 527 ALA B N 1
ATOM 9653 C CA . ALA B 1 527 ? -11.679 35.887 132.307 1.00 9.10 527 ALA B CA 1
ATOM 9654 C C . ALA B 1 527 ? -11.713 36.244 133.803 1.00 9.28 527 ALA B C 1
ATOM 9655 O O . ALA B 1 527 ? -10.828 36.965 134.312 1.00 9.80 527 ALA B O 1
ATOM 9657 N N . LYS B 1 528 ? -12.742 35.783 134.503 1.00 9.74 528 LYS B N 1
ATOM 9658 C CA . LYS B 1 528 ? -12.918 36.154 135.899 1.00 10.32 528 LYS B CA 1
ATOM 9659 C C . LYS B 1 528 ? -12.198 35.196 136.832 1.00 9.90 528 LYS B C 1
ATOM 9660 O O . LYS B 1 528 ? -12.406 33.988 136.769 1.00 10.18 528 LYS B O 1
ATOM 9666 N N . PHE B 1 529 ? -11.372 35.772 137.703 1.00 9.48 529 PHE B N 1
ATOM 9667 C CA . PHE B 1 529 ? -10.563 35.052 138.686 1.00 8.73 529 PHE B CA 1
ATOM 9668 C C . PHE B 1 529 ? -11.467 34.260 139.632 1.00 8.57 529 PHE B C 1
ATOM 9669 O O . PHE B 1 529 ? -12.418 34.806 140.199 1.00 7.72 529 PHE B O 1
ATOM 9677 N N . GLU B 1 530 ? -11.175 32.968 139.764 1.00 8.00 530 GLU B N 1
ATOM 9678 C CA . GLU B 1 530 ? -11.981 32.026 140.571 1.00 8.70 530 GLU B CA 1
ATOM 9679 C C . GLU B 1 530 ? -13.500 31.987 140.267 1.00 8.74 530 GLU B C 1
ATOM 9680 O O . GLU B 1 530 ? -14.327 31.755 141.153 1.00 9.31 530 GLU B O 1
ATOM 9686 N N . ALA B 1 531 ? -13.854 32.192 139.004 1.00 8.87 531 ALA B N 1
ATOM 9687 C CA . ALA B 1 531 ? -15.175 31.800 138.513 1.00 9.23 531 ALA B CA 1
ATOM 9688 C C . ALA B 1 531 ? -15.282 30.271 138.470 1.00 9.37 531 ALA B C 1
ATOM 9689 O O . ALA B 1 531 ? -14.266 29.575 138.502 1.00 8.93 531 ALA B O 1
ATOM 9691 N N . ALA B 1 532 ? -16.517 29.762 138.442 1.00 9.78 532 ALA B N 1
ATOM 9692 C CA . ALA B 1 532 ? -16.810 28.339 138.183 1.00 10.00 532 ALA B CA 1
ATOM 9693 C C . ALA B 1 532 ? -16.071 27.338 139.087 1.00 9.82 532 ALA B C 1
ATOM 9694 O O . ALA B 1 532 ? -15.698 26.243 138.643 1.00 10.23 532 ALA B O 1
ATOM 9696 N N . GLY B 1 533 ? -15.847 27.725 140.342 1.00 9.53 533 GLY B N 1
ATOM 9697 C CA . GLY B 1 533 ? -15.211 26.855 141.335 1.00 9.25 533 GLY B CA 1
ATOM 9698 C C . GLY B 1 533 ? -13.705 26.691 141.187 1.00 8.71 533 GLY B C 1
ATOM 9699 O O . GLY B 1 533 ? -13.098 25.875 141.883 1.00 8.16 533 GLY B O 1
ATOM 9700 N N . LEU B 1 534 ? -13.099 27.477 140.293 1.00 8.58 534 LEU B N 1
ATOM 9701 C CA . LEU B 1 534 ? -11.653 27.388 140.006 1.00 8.07 534 LEU B CA 1
ATOM 9702 C C . LEU B 1 534 ? -10.747 27.869 141.134 1.00 8.88 534 LEU B C 1
ATOM 9703 O O . LEU B 1 534 ? -11.033 28.870 141.822 1.00 7.62 534 LEU B O 1
ATOM 9708 N N . TYR B 1 535 ? -9.637 27.152 141.288 1.00 9.49 535 TYR B N 1
ATOM 9709 C CA . TYR B 1 535 ? -8.638 27.486 142.280 1.00 10.81 535 TYR B CA 1
ATOM 9710 C C . TYR B 1 535 ? -7.604 28.447 141.703 1.00 10.16 535 TYR B C 1
ATOM 9711 O O . TYR B 1 535 ? -6.865 28.094 140.801 1.00 10.24 535 TYR B O 1
ATOM 9720 N N . GLN B 1 536 ? -7.600 29.677 142.211 1.00 9.98 536 GLN B N 1
ATOM 9721 C CA . GLN B 1 536 ? -6.568 30.681 141.905 1.00 10.33 536 GLN B CA 1
ATOM 9722 C C . GLN B 1 536 ? -6.337 30.936 140.402 1.00 10.03 536 GLN B C 1
ATOM 9723 O O . GLN B 1 536 ? -5.217 31.217 139.967 1.00 10.11 536 GLN B O 1
ATOM 9729 N N . GLY B 1 537 ? -7.397 30.850 139.608 1.00 10.06 537 GLY B N 1
ATOM 9730 C CA . GLY B 1 537 ? -7.264 31.159 138.187 1.00 8.79 537 GLY B CA 1
ATOM 9731 C C . GLY B 1 537 ? -8.584 31.268 137.454 1.00 8.30 537 GLY B C 1
ATOM 9732 O O . GLY B 1 537 ? -9.659 31.075 138.037 1.00 7.71 537 GLY B O 1
ATOM 9733 N N . THR B 1 538 ? -8.478 31.564 136.157 1.00 7.55 538 THR B N 1
ATOM 9734 C CA . THR B 1 538 ? -9.626 31.771 135.278 1.00 7.44 538 THR B CA 1
ATOM 9735 C C . THR B 1 538 ? -9.760 30.613 134.307 1.00 7.69 538 THR B C 1
ATOM 9736 O O . THR B 1 538 ? -8.859 29.779 134.206 1.00 7.81 538 THR B O 1
ATOM 9740 N N . LEU B 1 539 ? -10.877 30.580 133.589 1.00 7.86 539 LEU B N 1
ATOM 9741 C CA . LEU B 1 539 ? -11.154 29.505 132.643 1.00 8.31 539 LEU B CA 1
ATOM 9742 C C . LEU B 1 539 ? -10.226 29.565 131.446 1.00 7.77 539 LEU B C 1
ATOM 9743 O O . LEU B 1 539 ? -9.832 28.521 130.923 1.00 8.33 539 LEU B O 1
ATOM 9748 N N . TRP B 1 540 ? -9.914 30.780 130.997 1.00 7.16 540 TRP B N 1
ATOM 9749 C CA . TRP B 1 540 ? -8.976 31.006 129.900 1.00 6.79 540 TRP B CA 1
ATOM 9750 C C . TRP B 1 540 ? -7.614 30.456 130.281 1.00 6.48 540 TRP B C 1
ATOM 9751 O O . TRP B 1 540 ? -6.884 29.955 129.428 1.00 6.90 540 TRP B O 1
ATOM 9762 N N . GLN B 1 541 ? -7.284 30.556 131.565 1.00 5.58 541 GLN B N 1
ATOM 9763 C CA . GLN B 1 541 ? -6.001 30.062 132.087 1.00 5.72 541 GLN B CA 1
ATOM 9764 C C . GLN B 1 541 ? -6.016 28.553 132.275 1.00 5.46 541 GLN B C 1
ATOM 9765 O O . GLN B 1 541 ? -5.086 27.874 131.845 1.00 5.81 541 GLN B O 1
ATOM 9771 N N . TYR B 1 542 ? -7.075 28.024 132.889 1.00 5.40 542 TYR B N 1
ATOM 9772 C CA . TYR B 1 542 ? -7.247 26.567 133.014 1.00 6.07 542 TYR B CA 1
ATOM 9773 C C . TYR B 1 542 ? -7.582 25.843 131.693 1.00 6.27 542 TYR B C 1
ATOM 9774 O O . TYR B 1 542 ? -7.458 24.619 131.603 1.00 6.59 542 TYR B O 1
ATOM 9783 N N . HIS B 1 543 ? -8.010 26.588 130.677 1.00 6.24 543 HIS B N 1
ATOM 9784 C CA . HIS B 1 543 ? -8.336 25.987 129.378 1.00 6.44 543 HIS B CA 1
ATOM 9785 C C . HIS B 1 543 ? -7.220 25.101 128.843 1.00 6.31 543 HIS B C 1
ATOM 9786 O O . HIS B 1 543 ? -7.471 24.057 128.239 1.00 6.37 543 HIS B O 1
ATOM 9793 N N . TRP B 1 544 ? -5.987 25.536 129.073 1.00 6.00 544 TRP B N 1
ATOM 9794 C CA . TRP B 1 544 ? -4.804 24.912 128.489 1.00 5.93 544 TRP B CA 1
ATOM 9795 C C . TRP B 1 544 ? -4.190 23.852 129.390 1.00 5.03 544 TRP B C 1
ATOM 9796 O O . TRP B 1 544 ? -3.138 23.307 129.071 1.00 5.70 544 TRP B O 1
ATOM 9807 N N . TYR B 1 545 ? -4.846 23.562 130.505 1.00 5.12 545 TYR B N 1
ATOM 9808 C CA . TYR B 1 545 ? -4.279 22.715 131.546 1.00 4.79 545 TYR B CA 1
ATOM 9809 C C . TYR B 1 545 ? -3.850 21.338 131.081 1.00 4.33 545 TYR B C 1
ATOM 9810 O O . TYR B 1 545 ? -2.810 20.850 131.492 1.00 4.00 545 TYR B O 1
ATOM 9819 N N . ASP B 1 546 ? -4.653 20.713 130.223 1.00 4.43 546 ASP B N 1
ATOM 9820 C CA . ASP B 1 546 ? -4.407 19.324 129.817 1.00 4.56 546 ASP B CA 1
ATOM 9821 C C . ASP B 1 546 ? -3.345 19.262 128.717 1.00 5.04 546 ASP B C 1
ATOM 9822 O O . ASP B 1 546 ? -3.623 18.985 127.535 1.00 4.57 546 ASP B O 1
ATOM 9827 N N . ALA B 1 547 ? -2.120 19.555 129.148 1.00 5.15 547 ALA B N 1
ATOM 9828 C CA . ALA B 1 547 ? -0.984 19.835 128.277 1.00 5.44 547 ALA B CA 1
ATOM 9829 C C . ALA B 1 547 ? -0.467 18.603 127.560 1.00 5.76 547 ALA B C 1
ATOM 9830 O O . ALA B 1 547 ? 0.365 18.721 126.660 1.00 5.63 547 ALA B O 1
ATOM 9832 N N . TYR B 1 548 ? -0.969 17.437 127.974 1.00 5.74 548 TYR B N 1
ATOM 9833 C CA . TYR B 1 548 ? -0.609 16.142 127.393 1.00 6.08 548 TYR B CA 1
ATOM 9834 C C . TYR B 1 548 ? -1.354 15.857 126.091 1.00 5.71 548 TYR B C 1
ATOM 9835 O O . TYR B 1 548 ? -1.064 14.864 125.421 1.00 5.72 548 TYR B O 1
ATOM 9844 N N . ASP B 1 549 ? -2.340 16.685 125.755 1.00 5.76 549 ASP B N 1
ATOM 9845 C CA . ASP B 1 549 ? -3.092 16.487 124.510 1.00 5.83 549 ASP B CA 1
ATOM 9846 C C . ASP B 1 549 ? -3.524 17.805 123.830 1.00 6.24 549 ASP B C 1
ATOM 9847 O O . ASP B 1 549 ? -4.715 18.101 123.678 1.00 5.79 549 ASP B O 1
ATOM 9852 N N . MET B 1 550 ? -2.541 18.589 123.401 1.00 6.20 550 MET B N 1
ATOM 9853 C CA . MET B 1 550 ? -2.830 19.820 122.688 1.00 7.27 550 MET B CA 1
ATOM 9854 C C . MET B 1 550 ? -3.552 19.549 121.369 1.00 7.77 550 MET B C 1
ATOM 9855 O O . MET B 1 550 ? -4.388 20.338 120.942 1.00 7.10 550 MET B O 1
ATOM 9860 N N . ASP B 1 551 ? -3.244 18.414 120.753 1.00 8.47 551 ASP B N 1
ATOM 9861 C CA . ASP B 1 551 ? -3.867 18.042 119.495 1.00 9.92 551 ASP B CA 1
ATOM 9862 C C . ASP B 1 551 ? -5.374 17.879 119.684 1.00 9.34 551 ASP B C 1
ATOM 9863 O O . ASP B 1 551 ? -6.159 18.441 118.919 1.00 9.30 551 ASP B O 1
ATOM 9868 N N . ALA B 1 552 ? -5.772 17.119 120.705 1.00 9.15 552 ALA B N 1
ATOM 9869 C CA . ALA B 1 552 ? -7.181 17.034 121.101 1.00 9.29 552 ALA B CA 1
ATOM 9870 C C . ALA B 1 552 ? -7.796 18.408 121.416 1.00 8.90 552 ALA B C 1
ATOM 9871 O O . ALA B 1 552 ? -8.920 18.674 121.013 1.00 8.53 552 ALA B O 1
ATOM 9873 N N . LEU B 1 553 ? -7.061 19.264 122.135 1.00 8.84 553 LEU B N 1
ATOM 9874 C CA . LEU B 1 553 ? -7.610 20.544 122.602 1.00 8.74 553 LEU B CA 1
ATOM 9875 C C . LEU B 1 553 ? -7.827 21.488 121.425 1.00 8.69 553 LEU B C 1
ATOM 9876 O O . LEU B 1 553 ? -8.864 22.122 121.320 1.00 8.47 553 LEU B O 1
ATOM 9881 N N . VAL B 1 554 ? -6.846 21.546 120.534 1.00 8.90 554 VAL B N 1
ATOM 9882 C CA . VAL B 1 554 ? -6.969 22.270 119.281 1.00 9.28 554 VAL B CA 1
ATOM 9883 C C . VAL B 1 554 ? -8.232 21.855 118.509 1.00 9.38 554 VAL B C 1
ATOM 9884 O O . VAL B 1 554 ? -8.984 22.720 118.047 1.00 9.10 554 VAL B O 1
ATOM 9888 N N . GLU B 1 555 ? -8.474 20.545 118.393 1.00 9.66 555 GLU B N 1
ATOM 9889 C CA . GLU B 1 555 ? -9.660 20.056 117.696 1.00 10.79 555 GLU B CA 1
ATOM 9890 C C . GLU B 1 555 ? -10.944 20.511 118.408 1.00 10.05 555 GLU B C 1
ATOM 9891 O O . GLU B 1 555 ? -11.855 21.014 117.772 1.00 8.83 555 GLU B O 1
ATOM 9897 N N . ALA B 1 556 ? -10.972 20.378 119.733 1.00 9.49 556 ALA B N 1
ATOM 9898 C CA . ALA B 1 556 ? -12.151 20.721 120.539 1.00 8.98 556 ALA B CA 1
ATOM 9899 C C . ALA B 1 556 ? -12.494 22.206 120.516 1.00 8.91 556 ALA B C 1
ATOM 9900 O O . ALA B 1 556 ? -13.662 22.576 120.652 1.00 9.04 556 ALA B O 1
ATOM 9902 N N . MET B 1 557 ? -11.469 23.040 120.371 1.00 8.72 557 MET B N 1
ATOM 9903 C CA . MET B 1 557 ? -11.629 24.480 120.201 1.00 9.27 557 MET B CA 1
ATOM 9904 C C . MET B 1 557 ? -12.310 24.813 118.872 1.00 9.56 557 MET B C 1
ATOM 9905 O O . MET B 1 557 ? -12.944 25.860 118.744 1.00 9.23 557 MET B O 1
ATOM 9910 N N . GLY B 1 558 ? -12.180 23.915 117.893 1.00 10.31 558 GLY B N 1
ATOM 9911 C CA . GLY B 1 558 ? -12.831 24.096 116.592 1.00 11.18 558 GLY B CA 1
ATOM 9912 C C . GLY B 1 558 ? -11.886 23.963 115.421 1.00 12.07 558 GLY B C 1
ATOM 9913 O O . GLY B 1 558 ? -12.284 24.142 114.262 1.00 12.28 558 GLY B O 1
ATOM 9914 N N . GLY B 1 559 ? -10.619 23.675 115.710 1.00 11.99 559 GLY B N 1
ATOM 9915 C CA . GLY B 1 559 ? -9.648 23.449 114.651 1.00 12.57 559 GLY B CA 1
ATOM 9916 C C . GLY B 1 559 ? -8.464 24.372 114.755 1.00 12.75 559 GLY B C 1
ATOM 9917 O O . GLY B 1 559 ? -8.434 25.263 115.622 1.00 12.65 559 GLY B O 1
ATOM 9918 N N . HIS B 1 560 ? -7.488 24.161 113.872 1.00 12.81 560 HIS B N 1
ATOM 9919 C CA . HIS B 1 560 ? -6.240 24.925 113.907 1.00 13.76 560 HIS B CA 1
ATOM 9920 C C . HIS B 1 560 ? -6.483 26.443 113.979 1.00 13.68 560 HIS B C 1
ATOM 9921 O O . HIS B 1 560 ? -5.862 27.131 114.799 1.00 13.82 560 HIS B O 1
ATOM 9928 N N . GLU B 1 561 ? -7.379 26.950 113.124 1.00 13.72 561 GLU B N 1
ATOM 9929 C CA . GLU B 1 561 ? -7.665 28.397 113.047 1.00 13.40 561 GLU B CA 1
ATOM 9930 C C . GLU B 1 561 ? -8.300 28.942 114.329 1.00 13.21 561 GLU B C 1
ATOM 9931 O O . GLU B 1 561 ? -7.940 30.039 114.794 1.00 13.33 561 GLU B O 1
ATOM 9937 N N . ALA B 1 562 ? -9.233 28.184 114.896 1.00 12.23 562 ALA B N 1
ATOM 9938 C CA . ALA B 1 562 ? -9.852 28.561 116.156 1.00 11.93 562 ALA B CA 1
ATOM 9939 C C . ALA B 1 562 ? -8.795 28.704 117.253 1.00 11.70 562 ALA B C 1
ATOM 9940 O O . ALA B 1 562 ? -8.796 29.686 118.000 1.00 11.57 562 ALA B O 1
ATOM 9942 N N . ALA B 1 563 ? -7.880 27.740 117.323 1.00 11.17 563 ALA B N 1
ATOM 9943 C CA . ALA B 1 563 ? -6.829 27.744 118.342 1.00 11.17 563 ALA B CA 1
ATOM 9944 C C . ALA B 1 563 ? -5.802 28.849 118.128 1.00 10.98 563 ALA B C 1
ATOM 9945 O O . ALA B 1 563 ? -5.333 29.458 119.105 1.00 10.94 563 ALA B O 1
ATOM 9947 N N . ARG B 1 564 ? -5.474 29.123 116.865 1.00 10.47 564 ARG B N 1
ATOM 9948 C CA . ARG B 1 564 ? -4.548 30.202 116.523 1.00 10.14 564 ARG B CA 1
ATOM 9949 C C . ARG B 1 564 ? -5.030 31.559 117.035 1.00 10.32 564 ARG B C 1
ATOM 9950 O O . ARG B 1 564 ? -4.253 32.311 117.658 1.00 9.87 564 ARG B O 1
ATOM 9958 N N . LEU B 1 565 ? -6.303 31.865 116.756 1.00 9.95 565 LEU B N 1
ATOM 9959 C CA . LEU B 1 565 ? -6.933 33.107 117.193 1.00 9.78 565 LEU B CA 1
ATOM 9960 C C . LEU B 1 565 ? -7.128 33.124 118.711 1.00 9.61 565 LEU B C 1
ATOM 9961 O O . LEU B 1 565 ? -7.060 34.186 119.337 1.00 8.87 565 LEU B O 1
ATOM 9966 N N . GLY B 1 566 ? -7.404 31.948 119.280 1.00 9.03 566 GLY B N 1
ATOM 9967 C CA . GLY B 1 566 ? -7.517 31.781 120.725 1.00 8.93 566 GLY B CA 1
ATOM 9968 C C . GLY B 1 566 ? -6.228 32.130 121.443 1.00 9.05 566 GLY B C 1
ATOM 9969 O O . GLY B 1 566 ? -6.251 32.836 122.455 1.00 9.81 566 GLY B O 1
ATOM 9970 N N . MET B 1 567 ? -5.100 31.655 120.922 1.00 9.02 567 MET B N 1
ATOM 9971 C CA . MET B 1 567 ? -3.792 31.948 121.520 1.00 9.45 567 MET B CA 1
ATOM 9972 C C . MET B 1 567 ? -3.416 33.428 121.426 1.00 9.52 567 MET B C 1
ATOM 9973 O O . MET B 1 567 ? -2.940 33.989 122.398 1.00 9.07 567 MET B O 1
ATOM 9978 N N . ARG B 1 568 ? -3.648 34.057 120.269 1.00 9.80 568 ARG B N 1
ATOM 9979 C CA . ARG B 1 568 ? -3.398 35.497 120.126 1.00 9.92 568 ARG B CA 1
ATOM 9980 C C . ARG B 1 568 ? -4.277 36.305 121.095 1.00 10.32 568 ARG B C 1
ATOM 9981 O O . ARG B 1 568 ? -3.787 37.246 121.724 1.00 10.42 568 ARG B O 1
ATOM 9989 N N . HIS B 1 569 ? -5.556 35.936 121.230 1.00 9.73 569 HIS B N 1
ATOM 9990 C CA . HIS B 1 569 ? -6.452 36.629 122.170 1.00 9.91 569 HIS B CA 1
ATOM 9991 C C . HIS B 1 569 ? -6.006 36.488 123.637 1.00 9.88 569 HIS B C 1
ATOM 9992 O O . HIS B 1 569 ? -6.045 37.459 124.425 1.00 10.00 569 HIS B O 1
ATOM 9999 N N . MET B 1 570 ? -5.583 35.273 123.984 1.00 9.78 570 MET B N 1
ATOM 10000 C CA . MET B 1 570 ? -4.961 34.969 125.270 1.00 10.22 570 MET B CA 1
ATOM 10001 C C . MET B 1 570 ? -3.893 36.000 125.672 1.00 9.75 570 MET B C 1
ATOM 10002 O O . MET B 1 570 ? -3.843 36.440 126.823 1.00 10.03 570 MET B O 1
ATOM 10007 N N . PHE B 1 571 ? -3.058 36.398 124.718 1.00 9.80 571 PHE B N 1
ATOM 10008 C CA . PHE B 1 571 ? -1.992 37.376 124.985 1.00 9.43 571 PHE B CA 1
ATOM 10009 C C . PHE B 1 571 ? -2.286 38.813 124.539 1.00 9.71 571 PHE B C 1
ATOM 10010 O O . PHE B 1 571 ? -1.369 39.634 124.432 1.00 10.01 571 PHE B O 1
ATOM 10018 N N . GLY B 1 572 ? -3.558 39.123 124.308 1.00 9.69 572 GLY B N 1
ATOM 10019 C CA . GLY B 1 572 ? -3.956 40.469 123.877 1.00 11.08 572 GLY B CA 1
ATOM 10020 C C . GLY B 1 572 ? -3.219 41.026 122.663 1.00 12.03 572 GLY B C 1
ATOM 10021 O O . GLY B 1 572 ? -2.931 42.229 122.609 1.00 11.12 572 GLY B O 1
ATOM 10022 N N . GLU B 1 573 ? -2.913 40.150 121.696 1.00 12.44 573 GLU B N 1
ATOM 10023 C CA . GLU B 1 573 ? -2.195 40.540 120.475 1.00 13.30 573 GLU B CA 1
ATOM 10024 C C . GLU B 1 573 ? -2.880 41.666 119.679 1.00 13.99 573 GLU B C 1
ATOM 10025 O O . GLU B 1 573 ? -2.214 42.556 119.150 1.00 14.25 573 GLU B O 1
ATOM 10031 N N . HIS B 1 574 ? -4.206 41.612 119.623 1.00 14.54 574 HIS B N 1
ATOM 10032 C CA . HIS B 1 574 ? -5.029 42.598 118.931 1.00 14.86 574 HIS B CA 1
ATOM 10033 C C . HIS B 1 574 ? -5.058 43.978 119.627 1.00 15.31 574 HIS B C 1
ATOM 10034 O O . HIS B 1 574 ? -5.525 44.963 119.039 1.00 14.99 574 HIS B O 1
ATOM 10041 N N . ALA B 1 575 ? -4.594 44.047 120.879 1.00 15.42 575 ALA B N 1
ATOM 10042 C CA . ALA B 1 575 ? -4.622 45.304 121.645 1.00 15.90 575 ALA B CA 1
ATOM 10043 C C . ALA B 1 575 ? -3.413 45.399 122.550 1.00 16.14 575 ALA B C 1
ATOM 10044 O O . ALA B 1 575 ? -3.549 45.294 123.772 1.00 15.76 575 ALA B O 1
ATOM 10046 N N . PRO B 1 576 ? -2.221 45.614 121.959 1.00 16.91 576 PRO B N 1
ATOM 10047 C CA . PRO B 1 576 ? -0.972 45.390 122.696 1.00 17.21 576 PRO B CA 1
ATOM 10048 C C . PRO B 1 576 ? -0.731 46.413 123.789 1.00 17.86 576 PRO B C 1
ATOM 10049 O O . PRO B 1 576 ? 0.110 46.196 124.664 1.00 17.86 576 PRO B O 1
ATOM 10053 N N . ASP B 1 577 ? -1.497 47.497 123.753 1.00 18.23 577 ASP B N 1
ATOM 10054 C CA . ASP B 1 577 ? -1.328 48.595 124.695 1.00 18.80 577 ASP B CA 1
ATOM 10055 C C . ASP B 1 577 ? -2.392 48.569 125.768 1.00 18.16 577 ASP B C 1
ATOM 10056 O O . ASP B 1 577 ? -2.417 49.435 126.635 1.00 18.72 577 ASP B O 1
ATOM 10061 N N . ASP B 1 578 ? -3.278 47.581 125.698 1.00 17.30 578 ASP B N 1
ATOM 10062 C CA . ASP B 1 578 ? -4.343 47.440 126.680 1.00 16.37 578 ASP B CA 1
ATOM 10063 C C . ASP B 1 578 ? -4.015 46.315 127.669 1.00 15.89 578 ASP B C 1
ATOM 10064 O O . ASP B 1 578 ? -4.015 45.134 127.313 1.00 15.55 578 ASP B O 1
ATOM 10069 N N . GLY B 1 579 ? -3.739 46.706 128.914 1.00 15.38 579 GLY B N 1
ATOM 10070 C CA . GLY B 1 579 ? -3.447 45.773 129.999 1.00 14.31 579 GLY B CA 1
ATOM 10071 C C . GLY B 1 579 ? -4.529 44.763 130.321 1.00 14.46 579 GLY B C 1
ATOM 10072 O O . GLY B 1 579 ? -4.228 43.614 130.665 1.00 13.91 579 GLY B O 1
ATOM 10073 N N . LYS B 1 580 ? -5.791 45.176 130.213 1.00 14.11 580 LYS B N 1
ATOM 10074 C CA . LYS B 1 580 ? -6.893 44.273 130.536 1.00 14.35 580 LYS B CA 1
ATOM 10075 C C . LYS B 1 580 ? -7.119 43.184 129.464 1.00 13.52 580 LYS B C 1
ATOM 10076 O O . LYS B 1 580 ? -7.930 42.273 129.658 1.00 13.05 580 LYS B O 1
ATOM 10082 N N . ALA B 1 581 ? -6.361 43.273 128.367 1.00 12.33 581 ALA B N 1
ATOM 10083 C CA . ALA B 1 581 ? -6.401 42.289 127.289 1.00 11.55 581 ALA B CA 1
ATOM 10084 C C . ALA B 1 581 ? -5.433 41.134 127.536 1.00 10.99 581 ALA B C 1
ATOM 10085 O O . ALA B 1 581 ? -5.391 40.184 126.755 1.00 11.18 581 ALA B O 1
ATOM 10087 N N . MET B 1 582 ? -4.667 41.212 128.620 1.00 9.97 582 MET B N 1
ATOM 10088 C CA . MET B 1 582 ? -3.732 40.150 128.992 1.00 9.08 582 MET B CA 1
ATOM 10089 C C . MET B 1 582 ? -4.457 39.084 129.797 1.00 8.32 582 MET B C 1
ATOM 10090 O O . MET B 1 582 ? -4.673 39.261 130.990 1.00 8.69 582 MET B O 1
ATOM 10095 N N . LEU B 1 583 ? -4.847 37.989 129.147 1.00 7.58 583 LEU B N 1
ATOM 10096 C CA . LEU B 1 583 ? -5.611 36.913 129.818 1.00 6.75 583 LEU B CA 1
ATOM 10097 C C . LEU B 1 583 ? -4.717 35.858 130.494 1.00 6.64 583 LEU B C 1
ATOM 10098 O O . LEU B 1 583 ? -5.158 35.108 131.376 1.00 6.73 583 LEU B O 1
ATOM 10103 N N . HIS B 1 584 ? -3.451 35.832 130.087 1.00 6.22 584 HIS B N 1
ATOM 10104 C CA . HIS B 1 584 ? -2.406 35.066 130.755 1.00 5.26 584 HIS B CA 1
ATOM 10105 C C . HIS B 1 584 ? -2.030 35.688 132.095 1.00 5.39 584 HIS B C 1
ATOM 10106 O O . HIS B 1 584 ? -1.972 36.916 132.235 1.00 5.58 584 HIS B O 1
ATOM 10113 N N . SER B 1 585 ? -1.762 34.843 133.082 1.00 4.89 585 SER B N 1
ATOM 10114 C CA . SER B 1 585 ? -1.183 35.314 134.331 1.00 5.08 585 SER B CA 1
ATOM 10115 C C . SER B 1 585 ? 0.275 34.851 134.438 1.00 5.17 585 SER B C 1
ATOM 10116 O O . SER B 1 585 ? 0.568 33.691 134.164 1.00 4.84 585 SER B O 1
ATOM 10119 N N . ASN B 1 586 ? 1.158 35.774 134.842 1.00 4.61 586 ASN B N 1
ATOM 10120 C CA . ASN B 1 586 ? 2.561 35.487 135.130 1.00 4.87 586 ASN B CA 1
ATOM 10121 C C . ASN B 1 586 ? 2.791 35.182 136.618 1.00 5.09 586 ASN B C 1
ATOM 10122 O O . ASN B 1 586 ? 3.852 34.691 136.997 1.00 3.71 586 ASN B O 1
ATOM 10127 N N . ALA B 1 587 ? 1.777 35.465 137.446 1.00 5.34 587 ALA B N 1
ATOM 10128 C CA . ALA B 1 587 ? 1.917 35.442 138.923 1.00 6.16 587 ALA B CA 1
ATOM 10129 C C . ALA B 1 587 ? 1.688 34.108 139.635 1.00 6.83 587 ALA B C 1
ATOM 10130 O O . ALA B 1 587 ? 2.084 33.957 140.784 1.00 6.45 587 ALA B O 1
ATOM 10132 N N . ASN B 1 588 ? 0.997 33.179 138.977 1.00 8.41 588 ASN B N 1
ATOM 10133 C CA . ASN B 1 588 ? 0.684 31.857 139.540 1.00 9.70 588 ASN B CA 1
ATOM 10134 C C . ASN B 1 588 ? 1.027 30.786 138.509 1.00 10.25 588 ASN B C 1
ATOM 10135 O O . ASN B 1 588 ? 1.296 31.109 137.356 1.00 10.70 588 ASN B O 1
ATOM 10140 N N . GLU B 1 589 ? 1.014 29.523 138.913 1.00 10.86 589 GLU B N 1
ATOM 10141 C CA . GLU B 1 589 ? 1.574 28.445 138.079 1.00 11.52 589 GLU B CA 1
ATOM 10142 C C . GLU B 1 589 ? 0.608 27.804 137.071 1.00 11.76 589 GLU B C 1
ATOM 10143 O O . GLU B 1 589 ? 1.027 27.008 136.207 1.00 11.79 589 GLU B O 1
ATOM 10149 N N . ILE B 1 590 ? -0.670 28.170 137.171 1.00 11.86 590 ILE B N 1
ATOM 10150 C CA . ILE B 1 590 ? -1.724 27.523 136.394 1.00 11.76 590 ILE B CA 1
ATOM 10151 C C . ILE B 1 590 ? -1.461 27.444 134.877 1.00 11.77 590 ILE B C 1
ATOM 10152 O O . ILE B 1 590 ? -1.563 26.362 134.286 1.00 11.66 590 ILE B O 1
ATOM 10157 N N . ASP B 1 591 ? -1.105 28.572 134.266 1.00 11.23 591 ASP B N 1
ATOM 10158 C CA . ASP B 1 591 ? -0.787 28.589 132.835 1.00 11.65 591 ASP B CA 1
ATOM 10159 C C . ASP B 1 591 ? 0.650 29.044 132.549 1.00 11.34 591 ASP B C 1
ATOM 10160 O O . ASP B 1 591 ? 0.878 29.856 131.655 1.00 11.46 591 ASP B O 1
ATOM 10165 N N . LEU B 1 592 ? 1.616 28.495 133.290 1.00 10.36 592 LEU B N 1
ATOM 10166 C CA . LEU B 1 592 ? 3.036 28.784 133.060 1.00 10.00 592 LEU B CA 1
ATOM 10167 C C . LEU B 1 592 ? 3.490 28.438 131.643 1.00 9.06 592 LEU B C 1
ATOM 10168 O O . LEU B 1 592 ? 4.371 29.091 131.078 1.00 8.11 592 LEU B O 1
ATOM 10173 N N . GLN B 1 593 ? 2.868 27.400 131.095 1.00 8.21 593 GLN B N 1
ATOM 10174 C CA . GLN B 1 593 ? 3.220 26.855 129.797 1.00 7.99 593 GLN B CA 1
ATOM 10175 C C . GLN B 1 593 ? 2.636 27.653 128.648 1.00 7.95 593 GLN B C 1
ATOM 10176 O O . GLN B 1 593 ? 3.059 27.471 127.512 1.00 8.28 593 GLN B O 1
ATOM 10182 N N . ALA B 1 594 ? 1.675 28.531 128.943 1.00 8.00 594 ALA B N 1
ATOM 10183 C CA . ALA B 1 594 ? 0.955 29.258 127.891 1.00 7.42 594 ALA B CA 1
ATOM 10184 C C . ALA B 1 594 ? 1.828 30.021 126.862 1.00 7.57 594 ALA B C 1
ATOM 10185 O O . ALA B 1 594 ? 1.531 29.952 125.662 1.00 7.81 594 ALA B O 1
ATOM 10187 N N . PRO B 1 595 ? 2.902 30.740 127.298 1.00 7.02 595 PRO B N 1
ATOM 10188 C CA . PRO B 1 595 ? 3.697 31.434 126.264 1.00 6.47 595 PRO B CA 1
ATOM 10189 C C . PRO B 1 595 ? 4.277 30.522 125.164 1.00 6.36 595 PRO B C 1
ATOM 10190 O O . PRO B 1 595 ? 4.581 30.994 124.065 1.00 5.48 595 PRO B O 1
ATOM 10194 N N . TYR B 1 596 ? 4.418 29.233 125.460 1.00 5.96 596 TYR B N 1
ATOM 10195 C CA . TYR B 1 596 ? 5.040 28.300 124.524 1.00 5.99 596 TYR B CA 1
ATOM 10196 C C . TYR B 1 596 ? 4.021 27.587 123.637 1.00 5.97 596 TYR B C 1
ATOM 10197 O O . TYR B 1 596 ? 4.383 26.755 122.803 1.00 6.05 596 TYR B O 1
ATOM 10206 N N . LEU B 1 597 ? 2.747 27.931 123.799 1.00 5.71 597 LEU B N 1
ATOM 10207 C CA . LEU B 1 597 ? 1.684 27.269 123.043 1.00 5.41 597 LEU B CA 1
ATOM 10208 C C . LEU B 1 597 ? 1.541 27.812 121.610 1.00 5.82 597 LEU B C 1
ATOM 10209 O O . LEU B 1 597 ? 0.936 27.164 120.760 1.00 5.90 597 LEU B O 1
ATOM 10214 N N . PHE B 1 598 ? 2.131 28.972 121.338 1.00 5.98 598 PHE B N 1
ATOM 10215 C CA . PHE B 1 598 ? 2.175 29.492 119.962 1.00 6.82 598 PHE B CA 1
ATOM 10216 C C . PHE B 1 598 ? 2.926 28.538 119.019 1.00 6.90 598 PHE B C 1
ATOM 10217 O O . PHE B 1 598 ? 2.661 28.521 117.816 1.00 7.16 598 PHE B O 1
ATOM 10225 N N . ASN B 1 599 ? 3.866 27.759 119.565 1.00 7.59 599 ASN B N 1
ATOM 10226 C CA . ASN B 1 599 ? 4.570 26.728 118.788 1.00 7.99 599 ASN B CA 1
ATOM 10227 C C . ASN B 1 599 ? 3.575 25.729 118.205 1.00 8.45 599 ASN B C 1
ATOM 10228 O O . ASN B 1 599 ? 3.755 25.246 117.094 1.00 9.47 599 ASN B O 1
ATOM 10233 N N . TYR B 1 600 ? 2.510 25.458 118.952 1.00 8.88 600 TYR B N 1
ATOM 10234 C CA . TYR B 1 600 ? 1.469 24.494 118.559 1.00 8.95 600 TYR B CA 1
ATOM 10235 C C . TYR B 1 600 ? 0.451 25.046 117.567 1.00 9.30 600 TYR B C 1
ATOM 10236 O O . TYR B 1 600 ? -0.284 24.273 116.949 1.00 9.73 600 TYR B O 1
ATOM 10245 N N . THR B 1 601 ? 0.379 26.373 117.450 1.00 9.35 601 THR B N 1
ATOM 10246 C CA . THR B 1 601 ? -0.592 27.029 116.565 1.00 9.34 601 THR B CA 1
ATOM 10247 C C . THR B 1 601 ? 0.076 27.593 115.298 1.00 9.25 601 THR B C 1
ATOM 10248 O O . THR B 1 601 ? -0.497 28.438 114.595 1.00 8.50 601 THR B O 1
ATOM 10252 N N . GLY B 1 602 ? 1.292 27.120 115.023 1.00 9.29 602 GLY B N 1
ATOM 10253 C CA . GLY B 1 602 ? 2.026 27.493 113.815 1.00 9.48 602 GLY B CA 1
ATOM 10254 C C . GLY B 1 602 ? 2.615 28.892 113.833 1.00 9.16 602 GLY B C 1
ATOM 10255 O O . GLY B 1 602 ? 2.978 29.445 112.790 1.00 8.41 602 GLY B O 1
ATOM 10256 N N . GLU B 1 603 ? 2.732 29.474 115.021 1.00 9.30 603 GLU B N 1
ATOM 10257 C CA . GLU B 1 603 ? 3.299 30.812 115.139 1.00 9.51 603 GLU B CA 1
ATOM 10258 C C . GLU B 1 603 ? 4.438 30.875 116.173 1.00 9.41 603 GLU B C 1
ATOM 10259 O O . GLU B 1 603 ? 4.362 31.651 117.142 1.00 9.49 603 GLU B O 1
ATOM 10265 N N . PRO B 1 604 ? 5.516 30.079 115.961 1.00 9.26 604 PRO B N 1
ATOM 10266 C CA . PRO B 1 604 ? 6.593 29.991 116.946 1.00 8.50 604 PRO B CA 1
ATOM 10267 C C . PRO B 1 604 ? 7.263 31.324 117.237 1.00 8.20 604 PRO B C 1
ATOM 10268 O O . PRO B 1 604 ? 7.750 31.528 118.350 1.00 7.83 604 PRO B O 1
ATOM 10272 N N . SER B 1 605 ? 7.266 32.237 116.264 1.00 7.82 605 SER B N 1
ATOM 10273 C CA . SER B 1 605 ? 7.845 33.578 116.478 1.00 7.57 605 SER B CA 1
ATOM 10274 C C . SER B 1 605 ? 7.180 34.328 117.640 1.00 7.28 605 SER B C 1
ATOM 10275 O O . SER B 1 605 ? 7.812 35.172 118.278 1.00 7.00 605 SER B O 1
ATOM 10278 N N . LEU B 1 606 ? 5.903 34.042 117.899 1.00 6.96 606 LEU B N 1
ATOM 10279 C CA . LEU B 1 606 ? 5.226 34.638 119.060 1.00 7.18 606 LEU B CA 1
ATOM 10280 C C . LEU B 1 606 ? 5.635 33.988 120.395 1.00 7.01 606 LEU B C 1
ATOM 10281 O O . LEU B 1 606 ? 5.673 34.657 121.425 1.00 7.39 606 LEU B O 1
ATOM 10286 N N . THR B 1 607 ? 5.941 32.691 120.380 1.00 6.53 607 THR B N 1
ATOM 10287 C CA . THR B 1 607 ? 6.464 32.030 121.578 1.00 5.66 607 THR B CA 1
ATOM 10288 C C . THR B 1 607 ? 7.840 32.616 121.944 1.00 5.94 607 THR B C 1
ATOM 10289 O O . THR B 1 607 ? 8.139 32.857 123.126 1.00 5.63 607 THR B O 1
ATOM 10293 N N . GLN B 1 608 ? 8.654 32.873 120.929 1.00 5.51 608 GLN B N 1
ATOM 10294 C CA . GLN B 1 608 ? 9.959 33.487 121.141 1.00 5.96 608 GLN B CA 1
ATOM 10295 C C . GLN B 1 608 ? 9.800 34.888 121.720 1.00 5.93 608 GLN B C 1
ATOM 10296 O O . GLN B 1 608 ? 10.467 35.239 122.695 1.00 6.38 608 GLN B O 1
ATOM 10302 N N . LYS B 1 609 ? 8.910 35.683 121.124 1.00 6.14 609 LYS B N 1
ATOM 10303 C CA . LYS B 1 609 ? 8.701 37.059 121.593 1.00 6.51 609 LYS B CA 1
ATOM 10304 C C . LYS B 1 609 ? 8.251 37.064 123.051 1.00 6.19 609 LYS B C 1
ATOM 10305 O O . LYS B 1 609 ? 8.813 37.791 123.840 1.00 5.41 609 LYS B O 1
ATOM 10311 N N . TRP B 1 610 ? 7.250 36.243 123.401 1.00 6.76 610 TRP B N 1
ATOM 10312 C CA . TRP B 1 610 ? 6.714 36.241 124.769 1.00 7.00 610 TRP B CA 1
ATOM 10313 C C . TRP B 1 610 ? 7.646 35.620 125.803 1.00 7.11 610 TRP B C 1
ATOM 10314 O O . TRP B 1 610 ? 7.676 36.069 126.958 1.00 7.57 610 TRP B O 1
ATOM 10325 N N . ALA B 1 611 ? 8.389 34.580 125.409 1.00 7.07 611 ALA B N 1
ATOM 10326 C CA . ALA B 1 611 ? 9.360 33.957 126.314 1.00 7.18 611 ALA B CA 1
ATOM 10327 C C . ALA B 1 611 ? 10.413 35.003 126.648 1.00 7.57 611 ALA B C 1
ATOM 10328 O O . ALA B 1 611 ? 10.761 35.199 127.820 1.00 7.21 611 ALA B O 1
ATOM 10330 N N . ARG B 1 612 ? 10.878 35.715 125.622 1.00 6.95 612 ARG B N 1
ATOM 10331 C CA . ARG B 1 612 ? 11.852 36.768 125.860 1.00 7.07 612 ARG B CA 1
ATOM 10332 C C . ARG B 1 612 ? 11.270 37.890 126.716 1.00 7.10 612 ARG B C 1
ATOM 10333 O O . ARG B 1 612 ? 11.889 38.288 127.691 1.00 7.39 612 ARG B O 1
ATOM 10341 N N . ALA B 1 613 ? 10.080 38.378 126.358 1.00 6.90 613 ALA B N 1
ATOM 10342 C CA . ALA B 1 613 ? 9.502 39.547 127.021 1.00 7.16 613 ALA B CA 1
ATOM 10343 C C . ALA B 1 613 ? 9.195 39.312 128.509 1.00 6.92 613 ALA B C 1
ATOM 10344 O O . ALA B 1 613 ? 9.607 40.092 129.365 1.00 6.17 613 ALA B O 1
ATOM 10346 N N . ILE B 1 614 ? 8.493 38.220 128.802 1.00 7.15 614 ILE B N 1
ATOM 10347 C CA . ILE B 1 614 ? 8.036 37.923 130.160 1.00 7.15 614 ILE B CA 1
ATOM 10348 C C . ILE B 1 614 ? 9.209 37.863 131.142 1.00 7.47 614 ILE B C 1
ATOM 10349 O O . ILE B 1 614 ? 9.121 38.392 132.246 1.00 7.22 614 ILE B O 1
ATOM 10354 N N . TYR B 1 615 ? 10.317 37.263 130.716 1.00 7.70 615 TYR B N 1
ATOM 10355 C CA . TYR B 1 615 ? 11.442 37.037 131.623 1.00 8.13 615 TYR B CA 1
ATOM 10356 C C . TYR B 1 615 ? 12.522 38.121 131.582 1.00 8.66 615 TYR B C 1
ATOM 10357 O O . TYR B 1 615 ? 13.362 38.180 132.488 1.00 8.83 615 TYR B O 1
ATOM 10366 N N . THR B 1 616 ? 12.497 38.993 130.567 1.00 8.38 616 THR B N 1
ATOM 10367 C CA . THR B 1 616 ? 13.573 39.966 130.409 1.00 8.81 616 THR B CA 1
ATOM 10368 C C . THR B 1 616 ? 13.131 41.407 130.154 1.00 9.03 616 THR B C 1
ATOM 10369 O O . THR B 1 616 ? 13.968 42.290 130.118 1.00 9.28 616 THR B O 1
ATOM 10373 N N . LYS B 1 617 ? 11.830 41.637 129.982 1.00 9.37 617 LYS B N 1
ATOM 10374 C CA . LYS B 1 617 ? 11.308 42.977 129.716 1.00 9.89 617 LYS B CA 1
ATOM 10375 C C . LYS B 1 617 ? 10.072 43.269 130.551 1.00 10.15 617 LYS B C 1
ATOM 10376 O O . LYS B 1 617 ? 9.601 42.415 131.322 1.00 10.45 617 LYS B O 1
ATOM 10382 N N . GLU B 1 618 ? 9.525 44.466 130.374 1.00 9.89 618 GLU B N 1
ATOM 10383 C CA . GLU B 1 618 ? 8.250 44.801 130.976 1.00 10.62 618 GLU B CA 1
ATOM 10384 C C . GLU B 1 618 ? 7.124 44.199 130.134 1.00 10.16 618 GLU B C 1
ATOM 10385 O O . GLU B 1 618 ? 7.191 44.162 128.898 1.00 9.59 618 GLU B O 1
ATOM 10391 N N . THR B 1 619 ? 6.092 43.721 130.809 1.00 9.95 619 THR B N 1
ATOM 10392 C CA . THR B 1 619 ? 4.925 43.183 130.129 1.00 10.85 619 THR B CA 1
ATOM 10393 C C . THR B 1 619 ? 3.690 43.626 130.861 1.00 10.73 619 THR B C 1
ATOM 10394 O O . THR B 1 619 ? 3.764 44.045 132.023 1.00 10.87 619 THR B O 1
ATOM 10398 N N . TRP B 1 620 ? 2.560 43.548 130.172 1.00 10.80 620 TRP B N 1
ATOM 10399 C CA . TRP B 1 620 ? 1.277 43.848 130.780 1.00 10.87 620 TRP B CA 1
ATOM 10400 C C . TRP B 1 620 ? 0.897 42.762 131.747 1.00 10.31 620 TRP B C 1
ATOM 10401 O O . TRP B 1 620 ? 0.952 41.568 131.421 1.00 10.41 620 TRP B O 1
ATOM 10412 N N . ASN B 1 621 ? 0.522 43.179 132.948 1.00 9.46 621 ASN B N 1
ATOM 10413 C CA . ASN B 1 621 ? 0.104 42.242 133.955 1.00 8.54 621 ASN B CA 1
ATOM 10414 C C . ASN B 1 621 ? -1.279 42.597 134.471 1.00 8.20 621 ASN B C 1
ATOM 10415 O O . ASN B 1 621 ? -1.477 43.691 135.023 1.00 7.98 621 ASN B O 1
ATOM 10420 N N . ARG B 1 622 ? -2.227 41.677 134.259 1.00 7.13 622 ARG B N 1
ATOM 10421 C CA . ARG B 1 622 ? -3.614 41.858 134.675 1.00 6.42 622 ARG B CA 1
ATOM 10422 C C . ARG B 1 622 ? -3.915 41.117 135.976 1.00 6.86 622 ARG B C 1
ATOM 10423 O O . ARG B 1 622 ? -4.661 41.615 136.816 1.00 6.42 622 ARG B O 1
ATOM 10431 N N . TYR B 1 623 ? -3.315 39.941 136.161 1.00 7.05 623 TYR B N 1
ATOM 10432 C CA . TYR B 1 623 ? -3.638 39.092 137.312 1.00 6.84 623 TYR B CA 1
ATOM 10433 C C . TYR B 1 623 ? -2.547 38.990 138.372 1.00 6.88 623 TYR B C 1
ATOM 10434 O O . TYR B 1 623 ? -1.360 38.903 138.052 1.00 6.59 623 TYR B O 1
ATOM 10443 N N . ILE B 1 624 ? -2.985 38.995 139.631 1.00 7.12 624 ILE B N 1
ATOM 10444 C CA . ILE B 1 624 ? -2.166 38.601 140.777 1.00 6.95 624 ILE B CA 1
ATOM 10445 C C . ILE B 1 624 ? -2.529 37.158 141.097 1.00 8.00 624 ILE B C 1
ATOM 10446 O O . ILE B 1 624 ? -3.395 36.597 140.423 1.00 7.71 624 ILE B O 1
ATOM 10451 N N . ALA B 1 625 ? -1.876 36.566 142.107 1.00 8.28 625 ALA B N 1
ATOM 10452 C CA . ALA B 1 625 ? -2.036 35.146 142.429 1.00 9.17 625 ALA B CA 1
ATOM 10453 C C . ALA B 1 625 ? -3.121 34.848 143.476 1.00 9.67 625 ALA B C 1
ATOM 10454 O O . ALA B 1 625 ? -3.305 33.688 143.871 1.00 9.55 625 ALA B O 1
ATOM 10456 N N . THR B 1 626 ? -3.813 35.889 143.941 1.00 10.19 626 THR B N 1
ATOM 10457 C CA . THR B 1 626 ? -4.883 35.743 144.940 1.00 9.61 626 THR B CA 1
ATOM 10458 C C . THR B 1 626 ? -5.890 36.882 144.760 1.00 9.89 626 THR B C 1
ATOM 10459 O O . THR B 1 626 ? -5.682 37.753 143.914 1.00 9.41 626 THR B O 1
ATOM 10463 N N . GLY B 1 627 ? -6.954 36.880 145.563 1.00 10.02 627 GLY B N 1
ATOM 10464 C CA . GLY B 1 627 ? -8.057 37.828 145.428 1.00 11.00 627 GLY B CA 1
ATOM 10465 C C . GLY B 1 627 ? -7.684 39.294 145.557 1.00 12.06 627 GLY B C 1
ATOM 10466 O O . GLY B 1 627 ? -8.185 40.135 144.815 1.00 12.64 627 GLY B O 1
ATOM 10467 N N . SER B 1 628 ? -6.793 39.604 146.489 1.00 13.03 628 SER B N 1
ATOM 10468 C CA . SER B 1 628 ? -6.410 40.988 146.753 1.00 14.00 628 SER B CA 1
ATOM 10469 C C . SER B 1 628 ? -5.047 41.111 147.452 1.00 14.28 628 SER B C 1
ATOM 10470 O O . SER B 1 628 ? -4.640 40.217 148.191 1.00 14.61 628 SER B O 1
ATOM 10473 N N . SER B 1 629 ? -4.362 42.229 147.219 1.00 14.43 629 SER B N 1
ATOM 10474 C CA . SER B 1 629 ? -3.055 42.511 147.827 1.00 14.96 629 SER B CA 1
ATOM 10475 C C . SER B 1 629 ? -2.997 43.923 148.390 1.00 15.25 629 SER B C 1
ATOM 10476 O O . SER B 1 629 ? -3.433 44.866 147.747 1.00 15.02 629 SER B O 1
ATOM 10479 N N . SER B 1 630 ? -2.423 44.068 149.579 1.00 15.72 630 SER B N 1
ATOM 10480 C CA . SER B 1 630 ? -2.186 45.392 150.152 1.00 15.87 630 SER B CA 1
ATOM 10481 C C . SER B 1 630 ? -0.907 46.041 149.597 1.00 16.04 630 SER B C 1
ATOM 10482 O O . SER B 1 630 ? -0.603 47.191 149.902 1.00 16.74 630 SER B O 1
ATOM 10485 N N . ALA B 1 631 ? -0.165 45.304 148.779 1.00 15.60 631 ALA B N 1
ATOM 10486 C CA . ALA B 1 631 ? 1.099 45.793 148.230 1.00 15.15 631 ALA B CA 1
ATOM 10487 C C . ALA B 1 631 ? 0.933 46.579 146.928 1.00 14.47 631 ALA B C 1
ATOM 10488 O O . ALA B 1 631 ? 1.790 47.380 146.570 1.00 14.80 631 ALA B O 1
ATOM 10490 N N . VAL B 1 632 ? -0.173 46.348 146.233 1.00 13.49 632 VAL B N 1
ATOM 10491 C CA . VAL B 1 632 ? -0.451 46.993 144.954 1.00 12.68 632 VAL B CA 1
ATOM 10492 C C . VAL B 1 632 ? -1.974 47.216 144.855 1.00 12.31 632 VAL B C 1
ATOM 10493 O O . VAL B 1 632 ? -2.754 46.386 145.350 1.00 11.87 632 VAL B O 1
ATOM 10497 N N . PRO B 1 633 ? -2.403 48.334 144.231 1.00 12.23 633 PRO B N 1
ATOM 10498 C CA . PRO B 1 633 ? -3.837 48.543 144.078 1.00 11.90 633 PRO B CA 1
ATOM 10499 C C . PRO B 1 633 ? -4.417 47.416 143.226 1.00 11.09 633 PRO B C 1
ATOM 10500 O O . PRO 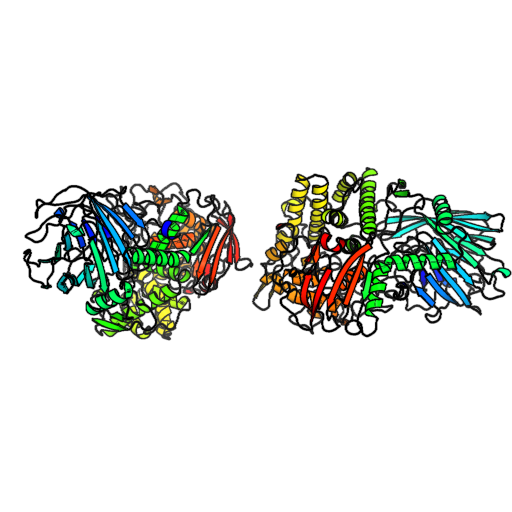B 1 633 ? -3.983 47.210 142.090 1.00 11.50 633 PRO B O 1
ATOM 10504 N N . SER B 1 634 ? -5.381 46.695 143.778 1.00 10.53 634 SER B N 1
ATOM 10505 C CA . SER B 1 634 ? -5.790 45.403 143.232 1.00 10.24 634 SER B CA 1
ATOM 10506 C C . SER B 1 634 ? -7.119 44.960 143.830 1.00 10.20 634 SER B C 1
ATOM 10507 O O . SER B 1 634 ? -7.528 45.460 144.876 1.00 9.74 634 SER B O 1
ATOM 10510 N N . GLY B 1 635 ? -7.773 44.004 143.174 1.00 10.55 635 GLY B N 1
ATOM 10511 C CA . GLY B 1 635 ? -9.047 43.424 143.655 1.00 10.87 635 GLY B CA 1
ATOM 10512 C C . GLY B 1 635 ? -9.587 42.425 142.645 1.00 10.97 635 GLY B C 1
ATOM 10513 O O . GLY B 1 635 ? -9.217 42.461 141.472 1.00 11.52 635 GLY B O 1
ATOM 10514 N N . GLY B 1 636 ? -10.455 41.523 143.092 1.00 11.25 636 GLY B N 1
ATOM 10515 C CA . GLY B 1 636 ? -10.965 40.434 142.243 1.00 11.37 636 GLY B CA 1
ATOM 10516 C C . GLY B 1 636 ? -9.877 39.708 141.468 1.00 11.39 636 GLY B C 1
ATOM 10517 O O . GLY B 1 636 ? -10.054 39.409 140.285 1.00 11.49 636 GLY B O 1
ATOM 10518 N N . GLY B 1 637 ? -8.740 39.463 142.121 1.00 11.00 637 GLY B N 1
ATOM 10519 C CA . GLY B 1 637 ? -7.618 38.717 141.514 1.00 10.74 637 GLY B CA 1
ATOM 10520 C C . GLY B 1 637 ? -6.816 39.456 140.446 1.00 10.55 637 GLY B C 1
ATOM 10521 O O . GLY B 1 637 ? -6.031 38.848 139.701 1.00 10.12 637 GLY B O 1
ATOM 10522 N N . GLU B 1 638 ? -6.986 40.771 140.379 1.00 9.86 638 GLU B N 1
ATOM 10523 C CA . GLU B 1 638 ? -6.354 41.552 139.331 1.00 10.06 638 GLU B CA 1
ATOM 10524 C C . GLU B 1 638 ? -5.655 42.796 139.843 1.00 10.36 638 GLU B C 1
ATOM 10525 O O . GLU B 1 638 ? -6.087 43.394 140.837 1.00 10.41 638 GLU B O 1
ATOM 10531 N N . PHE B 1 639 ? -4.582 43.188 139.156 1.00 10.45 639 PHE B N 1
ATOM 10532 C CA . PHE B 1 639 ? -4.034 44.542 139.288 1.00 10.96 639 PHE B CA 1
ATOM 10533 C C . PHE B 1 639 ? -5.102 45.513 138.771 1.00 11.59 639 PHE B C 1
ATOM 10534 O O . PHE B 1 639 ? -5.541 45.385 137.625 1.00 11.26 639 PHE B O 1
ATOM 10542 N N . THR B 1 640 ? -5.532 46.458 139.608 1.00 12.23 640 THR B N 1
ATOM 10543 C CA . THR B 1 640 ? -6.497 47.479 139.174 1.00 13.37 640 THR B CA 1
ATOM 10544 C C . THR B 1 640 ? -5.910 48.889 139.328 1.00 13.56 640 THR B C 1
ATOM 10545 O O . THR B 1 640 ? -5.852 49.421 140.440 1.00 14.09 640 THR B O 1
ATOM 10549 N N . PRO B 1 641 ? -5.449 49.492 138.215 1.00 13.78 641 PRO B N 1
ATOM 10550 C CA . PRO B 1 641 ? -5.496 48.960 136.843 1.00 14.12 641 PRO B CA 1
ATOM 10551 C C . PRO B 1 641 ? -4.356 47.965 136.552 1.00 14.14 641 PRO B C 1
ATOM 10552 O O . PRO B 1 641 ? -3.449 47.815 137.384 1.00 13.96 641 PRO B O 1
ATOM 10556 N N . PRO B 1 642 ? -4.407 47.268 135.392 1.00 13.99 642 PRO B N 1
ATOM 10557 C CA . PRO B 1 642 ? -3.275 46.456 134.964 1.00 13.72 642 PRO B CA 1
ATOM 10558 C C . PRO B 1 642 ? -1.985 47.270 134.975 1.00 14.02 642 PRO B C 1
ATOM 10559 O O . PRO B 1 642 ? -2.022 48.478 134.735 1.00 13.83 642 PRO B O 1
ATOM 10563 N N . LEU B 1 643 ? -0.853 46.641 135.264 1.00 14.25 643 LEU B N 1
ATOM 10564 C CA . LEU B 1 643 ? 0.396 47.404 135.238 1.00 14.65 643 LEU B CA 1
ATOM 10565 C C . LEU B 1 643 ? 1.440 46.810 134.312 1.00 14.42 643 LEU B C 1
ATOM 10566 O O . LEU B 1 643 ? 1.609 45.585 134.215 1.00 14.16 643 LEU B O 1
ATOM 10571 N N . LYS B 1 644 ? 2.102 47.706 133.597 1.00 13.76 644 LYS B N 1
ATOM 10572 C CA . LYS B 1 644 ? 3.137 47.317 132.691 1.00 13.96 644 LYS B CA 1
ATOM 10573 C C . LYS B 1 644 ? 4.408 47.296 133.534 1.00 13.46 644 LYS B C 1
ATOM 10574 O O . LYS B 1 644 ? 4.849 48.338 134.034 1.00 12.75 644 LYS B O 1
ATOM 10580 N N . THR B 1 645 ? 4.958 46.098 133.740 1.00 12.34 645 THR B N 1
ATOM 10581 C CA . THR B 1 645 ? 6.095 45.936 134.647 1.00 11.78 645 THR B CA 1
ATOM 10582 C C . THR B 1 645 ? 6.902 44.694 134.311 1.00 11.73 645 THR B C 1
ATOM 10583 O O . THR B 1 645 ? 6.376 43.769 133.667 1.00 11.63 645 THR B O 1
ATOM 10587 N N . LYS B 1 646 ? 8.176 44.685 134.709 1.00 10.89 646 LYS B N 1
ATOM 10588 C CA . LYS B 1 646 ? 8.969 43.450 134.688 1.00 11.14 646 LYS B CA 1
ATOM 10589 C C . LYS B 1 646 ? 8.397 42.466 135.698 1.00 10.24 646 LYS B C 1
ATOM 10590 O O . LYS B 1 646 ? 8.044 42.846 136.817 1.00 10.69 646 LYS B O 1
ATOM 10596 N N . VAL B 1 647 ? 8.315 41.198 135.316 1.00 9.85 647 VAL B N 1
ATOM 10597 C CA . VAL B 1 647 ? 7.800 40.166 136.218 1.00 8.36 647 VAL B CA 1
ATOM 10598 C C . VAL B 1 647 ? 8.917 39.696 137.173 1.00 8.30 647 VAL B C 1
ATOM 10599 O O . VAL B 1 647 ? 8.675 39.418 138.365 1.00 8.01 647 VAL B O 1
ATOM 10603 N N . TYR B 1 648 ? 10.133 39.603 136.639 1.00 7.20 648 TYR B N 1
ATOM 10604 C CA . TYR B 1 648 ? 11.303 39.198 137.406 1.00 7.74 648 TYR B CA 1
ATOM 10605 C C . TYR B 1 648 ? 12.240 40.407 137.515 1.00 8.10 648 TYR B C 1
ATOM 10606 O O . TYR B 1 648 ? 12.567 41.017 136.501 1.00 8.33 648 TYR B O 1
ATOM 10615 N N . ARG B 1 649 ? 12.640 40.747 138.747 1.00 8.25 649 ARG B N 1
ATOM 10616 C CA . ARG B 1 649 ? 13.591 41.824 139.020 1.00 9.04 649 ARG B CA 1
ATOM 10617 C C . ARG B 1 649 ? 14.785 41.316 139.834 1.00 8.69 649 ARG B C 1
ATOM 10618 O O . ARG B 1 649 ? 14.655 40.416 140.703 1.00 7.98 649 ARG B O 1
ATOM 10626 N N . LEU B 1 650 ? 15.949 41.897 139.560 1.00 7.50 650 LEU B N 1
ATOM 10627 C CA . LEU B 1 650 ? 17.093 41.707 140.433 1.00 7.53 650 LEU B CA 1
ATOM 10628 C C . LEU B 1 650 ? 16.990 42.755 141.550 1.00 6.98 650 LEU B C 1
ATOM 10629 O O . LEU B 1 650 ? 17.616 43.816 141.492 1.00 6.78 650 LEU B O 1
ATOM 10634 N N . ASP B 1 651 ? 16.164 42.438 142.541 1.00 6.11 651 ASP B N 1
ATOM 10635 C CA . ASP B 1 651 ? 15.807 43.347 143.621 1.00 5.17 651 ASP B CA 1
ATOM 10636 C C . ASP B 1 651 ? 15.199 42.525 144.750 1.00 4.94 651 ASP B C 1
ATOM 10637 O O . ASP B 1 651 ? 14.599 41.475 144.499 1.00 3.59 651 ASP B O 1
ATOM 10642 N N . PRO B 1 652 ? 15.315 43.003 146.001 1.00 4.96 652 PRO B N 1
ATOM 10643 C CA . PRO B 1 652 ? 14.545 42.350 147.055 1.00 5.40 652 PRO B CA 1
ATOM 10644 C C . PRO B 1 652 ? 13.062 42.123 146.691 1.00 5.78 652 PRO B C 1
ATOM 10645 O O . PRO B 1 652 ? 12.489 41.113 147.089 1.00 5.47 652 PRO B O 1
ATOM 10649 N N . ARG B 1 653 ? 12.463 43.055 145.951 1.00 5.53 653 ARG B N 1
ATOM 10650 C CA . ARG B 1 653 ? 11.139 42.853 145.381 1.00 6.53 653 ARG B CA 1
ATOM 10651 C C . ARG B 1 653 ? 11.339 42.136 144.055 1.00 6.91 653 ARG B C 1
ATOM 10652 O O . ARG B 1 653 ? 11.307 42.768 142.986 1.00 6.99 653 ARG B O 1
ATOM 10660 N N . GLY B 1 654 ? 11.592 40.832 144.136 1.00 6.50 654 GLY B N 1
ATOM 10661 C CA . GLY B 1 654 ? 12.108 40.059 142.996 1.00 6.41 654 GLY B CA 1
ATOM 10662 C C . GLY B 1 654 ? 11.025 39.561 142.061 1.00 6.59 654 GLY B C 1
ATOM 10663 O O . GLY B 1 654 ? 11.234 39.518 140.859 1.00 7.08 654 GLY B O 1
ATOM 10664 N N . MET B 1 655 ? 9.876 39.181 142.613 1.00 6.32 655 MET B N 1
ATOM 10665 C CA . MET B 1 655 ? 8.705 38.795 141.823 1.00 6.72 655 MET B CA 1
ATOM 10666 C C . MET B 1 655 ? 7.613 39.870 141.877 1.00 6.43 655 MET B C 1
ATOM 10667 O O . MET B 1 655 ? 7.696 40.810 142.659 1.00 6.16 655 MET B O 1
ATOM 10672 N N . LEU B 1 656 ? 6.568 39.690 141.065 1.00 6.48 656 LEU B N 1
ATOM 10673 C CA . LEU B 1 656 ? 5.334 40.460 141.196 1.00 6.70 656 LEU B CA 1
ATOM 10674 C C . LEU B 1 656 ? 4.802 40.370 142.627 1.00 6.87 656 LEU B C 1
ATOM 10675 O O . LEU B 1 656 ? 5.042 39.372 143.315 1.00 7.10 656 LEU B O 1
ATOM 10680 N N . PRO B 1 657 ? 4.050 41.388 143.073 1.00 6.53 657 PRO B N 1
ATOM 10681 C CA . PRO B 1 657 ? 3.402 41.236 144.385 1.00 6.71 657 PRO B CA 1
ATOM 10682 C C . PRO B 1 657 ? 2.446 40.037 144.343 1.00 7.09 657 PRO B C 1
ATOM 10683 O O . PRO B 1 657 ? 1.785 39.823 143.317 1.00 7.31 657 PRO B O 1
ATOM 10687 N N . THR B 1 658 ? 2.382 39.270 145.438 1.00 6.82 658 THR B N 1
ATOM 10688 C CA . THR B 1 658 ? 1.659 37.972 145.528 1.00 7.41 658 THR B CA 1
ATOM 10689 C C . THR B 1 658 ? 2.281 36.761 144.802 1.00 6.95 658 THR B C 1
ATOM 10690 O O . THR B 1 658 ? 1.850 35.614 145.012 1.00 7.00 658 THR B O 1
ATOM 10694 N N . MET B 1 659 ? 3.266 37.002 143.944 1.00 6.43 659 MET B N 1
ATOM 10695 C CA . MET B 1 659 ? 3.892 35.925 143.184 1.00 5.95 659 MET B CA 1
ATOM 10696 C C . MET B 1 659 ? 4.865 35.073 144.034 1.00 5.78 659 MET B C 1
ATOM 10697 O O . MET B 1 659 ? 6.092 35.284 144.006 1.00 6.02 659 MET B O 1
ATOM 10702 N N . ASP B 1 660 ? 4.327 34.118 144.791 1.00 4.92 660 ASP B N 1
ATOM 10703 C CA . ASP B 1 660 ? 5.190 33.199 145.543 1.00 4.96 660 ASP B CA 1
ATOM 10704 C C . ASP B 1 660 ? 6.037 32.337 144.596 1.00 4.93 660 ASP B C 1
ATOM 10705 O O . ASP B 1 660 ? 5.508 31.791 143.621 1.00 4.69 660 ASP B O 1
ATOM 10710 N N . ASN B 1 661 ? 7.340 32.240 144.873 1.00 4.84 661 ASN B N 1
ATOM 10711 C CA . ASN B 1 661 ? 8.255 31.368 144.118 1.00 5.08 661 ASN B CA 1
ATOM 10712 C C . ASN B 1 661 ? 7.761 29.903 144.132 1.00 5.04 661 ASN B C 1
ATOM 10713 O O . ASN B 1 661 ? 7.831 29.211 143.113 1.00 4.57 661 ASN B O 1
ATOM 10718 N N . ASP B 1 662 ? 7.240 29.473 145.287 1.00 4.48 662 ASP B N 1
ATOM 10719 C CA . ASP B 1 662 ? 6.702 28.114 145.513 1.00 4.85 662 ASP B CA 1
ATOM 10720 C C . ASP B 1 662 ? 7.733 27.009 145.308 1.00 4.49 662 ASP B C 1
ATOM 10721 O O . ASP B 1 662 ? 7.726 26.335 144.268 1.00 4.33 662 ASP B O 1
ATOM 10726 N N . ALA B 1 663 ? 8.587 26.804 146.304 1.00 4.58 663 ALA B N 1
ATOM 10727 C CA . ALA B 1 663 ? 9.647 25.783 146.215 1.00 5.19 663 ALA B CA 1
ATOM 10728 C C . ALA B 1 663 ? 10.523 25.941 144.958 1.00 5.61 663 ALA B C 1
ATOM 10729 O O . ALA B 1 663 ? 10.951 24.953 144.355 1.00 6.58 663 ALA B O 1
ATOM 10731 N N . GLY B 1 664 ? 10.798 27.191 144.580 1.00 6.10 664 GLY B N 1
ATOM 10732 C CA . GLY B 1 664 ? 11.674 27.503 143.453 1.00 5.63 664 GLY B CA 1
ATOM 10733 C C . GLY B 1 664 ? 11.067 27.352 142.068 1.00 5.88 664 GLY B C 1
ATOM 10734 O O . GLY B 1 664 ? 11.783 27.416 141.077 1.00 6.30 664 GLY B O 1
ATOM 10735 N N . THR B 1 665 ? 9.748 27.193 141.977 1.00 5.97 665 THR B N 1
ATOM 10736 C CA . THR B 1 665 ? 9.108 26.987 140.680 1.00 6.11 665 THR B CA 1
ATOM 10737 C C . THR B 1 665 ? 9.336 28.159 139.746 1.00 6.46 665 THR B C 1
ATOM 10738 O O . THR B 1 665 ? 9.846 27.981 138.625 1.00 6.14 665 THR B O 1
ATOM 10742 N N . MET B 1 666 ? 8.957 29.351 140.204 1.00 6.79 666 MET B N 1
ATOM 10743 C CA . MET B 1 666 ? 9.161 30.568 139.404 1.00 7.32 666 MET B CA 1
ATOM 10744 C C . MET B 1 666 ? 10.626 30.719 138.979 1.00 7.46 666 MET B C 1
ATOM 10745 O O . MET B 1 666 ? 10.912 30.923 137.807 1.00 8.27 666 MET B O 1
ATOM 10750 N N . SER B 1 667 ? 11.548 30.583 139.921 1.00 7.46 667 SER B N 1
ATOM 10751 C CA . SER B 1 667 ? 12.973 30.544 139.595 1.00 7.14 667 SER B CA 1
ATOM 10752 C C . SER B 1 667 ? 13.301 29.518 138.511 1.00 7.96 667 SER B C 1
ATOM 10753 O O . SER B 1 667 ? 13.929 29.853 137.503 1.00 8.23 667 SER B O 1
ATOM 10756 N N . THR B 1 668 ? 12.888 28.269 138.723 1.00 7.78 668 THR B N 1
ATOM 10757 C CA . THR B 1 668 ? 13.107 27.187 137.738 1.00 8.41 668 THR B CA 1
ATOM 10758 C C . THR B 1 668 ? 12.554 27.517 136.330 1.00 8.67 668 THR B C 1
ATOM 10759 O O . THR B 1 668 ? 13.117 27.086 135.322 1.00 9.64 668 THR B O 1
ATOM 10763 N N . MET B 1 669 ? 11.470 28.285 136.261 1.00 8.88 669 MET B N 1
ATOM 10764 C CA . MET B 1 669 ? 10.894 28.674 134.975 1.00 8.61 669 MET B CA 1
ATOM 10765 C C . MET B 1 669 ? 11.722 29.758 134.268 1.00 7.77 669 MET B C 1
ATOM 10766 O O . MET B 1 669 ? 11.748 29.827 133.039 1.00 6.92 669 MET B O 1
ATOM 10771 N N . PHE B 1 670 ? 12.396 30.603 135.047 1.00 6.65 670 PHE B N 1
ATOM 10772 C CA . PHE B 1 670 ? 13.293 31.613 134.474 1.00 5.87 670 PHE B CA 1
ATOM 10773 C C . PHE B 1 670 ? 14.512 30.898 133.888 1.00 5.25 670 PHE B C 1
ATOM 10774 O O . PHE B 1 670 ? 14.920 31.123 132.735 1.00 5.38 670 PHE B O 1
ATOM 10782 N N . VAL B 1 671 ? 15.105 30.027 134.674 1.00 4.81 671 VAL B N 1
ATOM 10783 C CA . VAL B 1 671 ? 16.232 29.234 134.165 1.00 5.19 671 VAL B CA 1
ATOM 10784 C C . VAL B 1 671 ? 15.892 28.581 132.824 1.00 5.25 671 VAL B C 1
ATOM 10785 O O . VAL B 1 671 ? 16.678 28.661 131.889 1.00 5.26 671 VAL B O 1
ATOM 10789 N N . ALA B 1 672 ? 14.714 27.957 132.740 1.00 5.25 672 ALA B N 1
ATOM 10790 C CA . ALA B 1 672 ? 14.275 27.232 131.532 1.00 5.77 672 ALA B CA 1
ATOM 10791 C C . ALA B 1 672 ? 14.044 28.161 130.346 1.00 5.92 672 ALA B C 1
ATOM 10792 O O . ALA B 1 672 ? 14.331 27.795 129.207 1.00 6.09 672 ALA B O 1
ATOM 10794 N N . ALA B 1 673 ? 13.493 29.343 130.611 1.00 6.10 673 ALA B N 1
ATOM 10795 C CA . ALA B 1 673 ? 13.327 30.366 129.576 1.00 6.53 673 ALA B CA 1
ATOM 10796 C C . ALA B 1 673 ? 14.691 30.804 129.042 1.00 6.70 673 ALA B C 1
ATOM 10797 O O . ALA B 1 673 ? 14.890 30.893 127.821 1.00 7.42 673 ALA B O 1
ATOM 10799 N N . ALA B 1 674 ? 15.626 31.064 129.953 1.00 6.63 674 ALA B N 1
ATOM 10800 C CA . ALA B 1 674 ? 17.004 31.392 129.591 1.00 6.52 674 ALA B CA 1
ATOM 10801 C C . ALA B 1 674 ? 17.687 30.315 128.719 1.00 6.84 674 ALA B C 1
ATOM 10802 O O . ALA B 1 674 ? 18.300 30.635 127.691 1.00 6.82 674 ALA B O 1
ATOM 10804 N N . VAL B 1 675 ? 17.578 29.045 129.116 1.00 6.27 675 VAL B N 1
ATOM 10805 C CA . VAL B 1 675 ? 18.093 27.945 128.278 1.00 6.08 675 VAL B CA 1
ATOM 10806 C C . VAL B 1 675 ? 17.366 27.885 126.925 1.00 6.27 675 VAL B C 1
ATOM 10807 O O . VAL B 1 675 ? 17.959 27.526 125.896 1.00 6.87 675 VAL B O 1
ATOM 10811 N N . GLY B 1 676 ? 16.087 28.239 126.935 1.00 5.52 676 GLY B N 1
ATOM 10812 C CA . GLY B 1 676 ? 15.236 28.143 125.757 1.00 5.59 676 GLY B CA 1
ATOM 10813 C C . GLY B 1 676 ? 14.544 26.791 125.559 1.00 5.11 676 GLY B C 1
ATOM 10814 O O . GLY B 1 676 ? 14.073 26.485 124.467 1.00 5.32 676 GLY B O 1
ATOM 10815 N N . LEU B 1 677 ? 14.465 25.988 126.612 1.00 4.85 677 LEU B N 1
ATOM 10816 C CA . LEU B 1 677 ? 13.801 24.680 126.537 1.00 4.36 677 LEU B CA 1
ATOM 10817 C C . LEU B 1 677 ? 12.798 24.512 127.664 1.00 4.78 677 LEU B C 1
ATOM 10818 O O . LEU B 1 677 ? 13.170 24.369 128.837 1.00 4.82 677 LEU B O 1
ATOM 10823 N N . PHE B 1 678 ? 11.517 24.541 127.309 1.00 4.65 678 PHE B N 1
ATOM 10824 C CA . PHE B 1 678 ? 10.456 24.513 128.310 1.00 4.27 678 PHE B CA 1
ATOM 10825 C C . PHE B 1 678 ? 9.635 23.209 128.293 1.00 3.56 678 PHE B C 1
ATOM 10826 O O . PHE B 1 678 ? 9.240 22.760 127.231 1.00 2.84 678 PHE B O 1
ATOM 10834 N N . PRO B 1 679 ? 9.336 22.629 129.473 1.00 3.80 679 PRO B N 1
ATOM 10835 C CA . PRO B 1 679 ? 8.476 21.441 129.468 1.00 4.23 679 PRO B CA 1
ATOM 10836 C C . PRO B 1 679 ? 6.965 21.760 129.457 1.00 4.16 679 PRO B C 1
ATOM 10837 O O . PRO B 1 679 ? 6.332 21.782 130.511 1.00 4.64 679 PRO B O 1
ATOM 10841 N N . VAL B 1 680 ? 6.383 21.968 128.278 1.00 4.59 680 VAL B N 1
ATOM 10842 C CA . VAL B 1 680 ? 4.935 22.169 128.193 1.00 4.71 680 VAL B CA 1
ATOM 10843 C C . VAL B 1 680 ? 4.216 20.915 128.698 1.00 5.08 680 VAL B C 1
ATOM 10844 O O . VAL B 1 680 ? 3.243 20.990 129.469 1.00 5.07 680 VAL B O 1
ATOM 10848 N N . THR B 1 681 ? 4.712 19.757 128.272 1.00 4.84 681 THR B N 1
ATOM 10849 C CA . THR B 1 681 ? 4.133 18.524 128.725 1.00 4.02 681 THR B CA 1
ATOM 10850 C C . THR B 1 681 ? 5.092 17.872 129.694 1.00 3.87 681 THR B C 1
ATOM 10851 O O . THR B 1 681 ? 5.993 17.107 129.299 1.00 3.56 681 THR B O 1
ATOM 10855 N N . ALA B 1 682 ? 4.915 18.192 130.969 1.00 3.51 682 ALA B N 1
ATOM 10856 C CA . ALA B 1 682 ? 5.534 17.401 132.028 1.00 2.99 682 ALA B CA 1
ATOM 10857 C C . ALA B 1 682 ? 4.896 16.018 131.951 1.00 2.98 682 ALA B C 1
ATOM 10858 O O . ALA B 1 682 ? 3.701 15.900 131.650 1.00 2.83 682 ALA B O 1
ATOM 10860 N N . GLY B 1 683 ? 5.670 14.974 132.217 1.00 3.21 683 GLY B N 1
ATOM 10861 C CA . GLY B 1 683 ? 5.162 13.611 132.013 1.00 4.05 683 GLY B CA 1
ATOM 10862 C C . GLY B 1 683 ? 5.357 13.134 130.588 1.00 4.72 683 GLY B C 1
ATOM 10863 O O . GLY B 1 683 ? 4.787 12.118 130.186 1.00 4.70 683 GLY B O 1
ATOM 10864 N N . SER B 1 684 ? 6.139 13.887 129.807 1.00 5.00 684 SER B N 1
ATOM 10865 C CA . SER B 1 684 ? 6.552 13.443 128.463 1.00 5.13 684 SER B CA 1
ATOM 10866 C C . SER B 1 684 ? 8.064 13.637 128.408 1.00 5.45 684 SER B C 1
ATOM 10867 O O . SER B 1 684 ? 8.644 14.164 129.360 1.00 4.61 684 SER B O 1
ATOM 10870 N N . SER B 1 685 ? 8.686 13.242 127.299 1.00 5.48 685 SER B N 1
ATOM 10871 C CA . SER B 1 685 ? 10.143 13.369 127.150 1.00 6.66 685 SER B CA 1
ATOM 10872 C C . SER B 1 685 ? 10.541 14.591 126.331 1.00 6.60 685 SER B C 1
ATOM 10873 O O . SER B 1 685 ? 11.683 14.688 125.909 1.00 7.39 685 SER B O 1
ATOM 10876 N N . GLN B 1 686 ? 9.609 15.518 126.109 1.00 6.66 686 GLN B N 1
ATOM 10877 C CA . GLN B 1 686 ? 9.863 16.641 125.200 1.00 6.38 686 GLN B CA 1
ATOM 10878 C C . GLN B 1 686 ? 9.889 17.997 125.876 1.00 6.34 686 GLN B C 1
ATOM 10879 O O . GLN B 1 686 ? 9.240 18.187 126.909 1.00 6.67 686 GLN B O 1
ATOM 10885 N N . PHE B 1 687 ? 10.649 18.915 125.269 1.00 5.66 687 PHE B N 1
ATOM 10886 C CA . PHE B 1 687 ? 10.738 20.344 125.639 1.00 5.59 687 PHE B CA 1
ATOM 10887 C C . PHE B 1 687 ? 10.501 21.199 124.409 1.00 5.73 687 PHE B C 1
ATOM 10888 O O . PHE B 1 687 ? 11.025 20.886 123.337 1.00 5.37 687 PHE B O 1
ATOM 10896 N N . GLN B 1 688 ? 9.695 22.257 124.569 1.00 6.03 688 GLN B N 1
ATOM 10897 C CA . GLN B 1 688 ? 9.427 23.232 123.520 1.00 6.03 688 GLN B CA 1
ATOM 10898 C C . GLN B 1 688 ? 10.510 24.300 123.485 1.00 6.62 688 GLN B C 1
ATOM 10899 O O . GLN B 1 688 ? 11.055 24.694 124.531 1.00 6.62 688 GLN B O 1
ATOM 10905 N N . VAL B 1 689 ? 10.775 24.786 122.281 1.00 5.94 689 VAL B N 1
ATOM 10906 C CA . VAL B 1 689 ? 11.793 25.796 122.043 1.00 6.55 689 VAL B CA 1
ATOM 10907 C C . VAL B 1 689 ? 11.216 27.208 122.233 1.00 6.78 689 VAL B C 1
ATOM 10908 O O . VAL B 1 689 ? 10.155 27.533 121.677 1.00 6.41 689 VAL B O 1
ATOM 10912 N N . GLY B 1 690 ? 11.918 28.016 123.036 1.00 6.95 690 GLY B N 1
ATOM 10913 C CA . GLY B 1 690 ? 11.579 29.419 123.274 1.00 7.04 690 GLY B CA 1
ATOM 10914 C C . GLY B 1 690 ? 12.582 30.361 122.604 1.00 7.84 690 GLY B C 1
ATOM 10915 O O . GLY B 1 690 ? 12.817 30.260 121.390 1.00 7.76 690 GLY B O 1
ATOM 10916 N N . SER B 1 691 ? 13.169 31.265 123.395 1.00 7.41 691 SER B N 1
ATOM 10917 C CA . SER B 1 691 ? 14.106 32.286 122.899 1.00 7.79 691 SER B CA 1
ATOM 10918 C C . SER B 1 691 ? 15.307 32.341 123.838 1.00 7.66 691 SER B C 1
ATOM 10919 O O . SER B 1 691 ? 15.307 33.124 124.793 1.00 7.59 691 SER B O 1
ATOM 10922 N N . PRO B 1 692 ? 16.326 31.481 123.603 1.00 8.13 692 PRO B N 1
ATOM 10923 C CA . PRO B 1 692 ? 17.484 31.426 124.521 1.00 7.84 692 PRO B CA 1
ATOM 10924 C C . PRO B 1 692 ? 18.130 32.804 124.690 1.00 8.25 692 PRO B C 1
ATOM 10925 O O . PRO B 1 692 ? 18.316 33.531 123.693 1.00 8.34 692 PRO B O 1
ATOM 10929 N N . PHE B 1 693 ? 18.467 33.167 125.931 1.00 7.88 693 PHE B N 1
ATOM 10930 C CA . PHE B 1 693 ? 18.864 34.550 126.227 1.00 7.82 693 PHE B CA 1
ATOM 10931 C C . PHE B 1 693 ? 20.291 34.856 125.848 1.00 7.29 693 PHE B C 1
ATOM 10932 O O . PHE B 1 693 ? 20.612 35.997 125.517 1.00 7.21 693 PHE B O 1
ATOM 10940 N N . PHE B 1 694 ? 21.149 33.847 125.920 1.00 7.57 694 PHE B N 1
ATOM 10941 C CA . PHE B 1 694 ? 22.594 34.064 125.890 1.00 7.33 694 PHE B CA 1
ATOM 10942 C C . PHE B 1 694 ? 23.280 33.475 124.645 1.00 8.05 694 PHE B C 1
ATOM 10943 O O . PHE B 1 694 ? 22.791 32.515 124.040 1.00 8.01 694 PHE B O 1
ATOM 10951 N N . ASP B 1 695 ? 24.436 34.044 124.300 1.00 8.69 695 ASP B N 1
ATOM 10952 C CA . ASP B 1 695 ? 25.205 33.655 123.125 1.00 9.43 695 ASP B CA 1
ATOM 10953 C C . ASP B 1 695 ? 25.558 32.177 123.181 1.00 9.56 695 ASP B C 1
ATOM 10954 O O . ASP B 1 695 ? 25.433 31.447 122.196 1.00 9.27 695 ASP B O 1
ATOM 10959 N N . SER B 1 696 ? 25.928 31.726 124.367 1.00 9.33 696 SER B N 1
ATOM 10960 C CA . SER B 1 696 ? 26.210 30.332 124.574 1.00 9.32 696 SER B CA 1
ATOM 10961 C C . SER B 1 696 ? 25.790 29.963 125.985 1.00 9.51 696 SER B C 1
ATOM 10962 O O . SER B 1 696 ? 26.056 30.713 126.928 1.00 9.33 696 SER B O 1
ATOM 10965 N N . THR B 1 697 ? 25.091 28.833 126.102 1.00 9.07 697 THR B N 1
ATOM 10966 C CA . THR B 1 697 ? 24.781 28.206 127.383 1.00 8.98 697 THR B CA 1
ATOM 10967 C C . THR B 1 697 ? 25.228 26.768 127.281 1.00 8.51 697 THR B C 1
ATOM 10968 O O . THR B 1 697 ? 24.815 26.076 126.366 1.00 9.35 697 THR B O 1
ATOM 10972 N N . THR B 1 698 ? 26.073 26.336 128.207 1.00 8.56 698 THR B N 1
ATOM 10973 C CA . THR B 1 698 ? 26.586 24.967 128.241 1.00 8.91 698 THR B CA 1
ATOM 10974 C C . THR B 1 698 ? 26.266 24.287 129.579 1.00 9.86 698 THR B C 1
ATOM 10975 O O . THR B 1 698 ? 26.630 24.797 130.660 1.00 9.90 698 THR B O 1
ATOM 10979 N N . ILE B 1 699 ? 25.584 23.141 129.485 1.00 9.92 699 ILE B N 1
ATOM 10980 C CA . ILE B 1 699 ? 25.297 22.278 130.616 1.00 9.45 699 ILE B CA 1
ATOM 10981 C C . ILE B 1 699 ? 26.233 21.078 130.562 1.00 10.03 699 ILE B C 1
ATOM 10982 O O . ILE B 1 699 ? 26.161 20.263 129.634 1.00 10.64 699 ILE B O 1
ATOM 10987 N N . THR B 1 700 ? 27.104 20.981 131.560 1.00 9.60 700 THR B N 1
ATOM 10988 C CA . THR B 1 700 ? 28.086 19.908 131.647 1.00 10.12 700 THR B CA 1
ATOM 10989 C C . THR B 1 700 ? 27.567 18.833 132.589 1.00 9.98 700 THR B C 1
ATOM 10990 O O . THR B 1 700 ? 27.121 19.124 133.703 1.00 10.44 700 THR B O 1
ATOM 10994 N N . TYR B 1 701 ? 27.605 17.596 132.130 1.00 10.07 701 TYR B N 1
ATOM 10995 C CA . TYR B 1 701 ? 27.061 16.493 132.887 1.00 9.88 701 TYR B CA 1
ATOM 10996 C C . TYR B 1 701 ? 28.174 15.798 133.645 1.00 10.39 701 TYR B C 1
ATOM 10997 O O . TYR B 1 701 ? 29.350 16.096 133.439 1.00 10.17 701 TYR B O 1
ATOM 11006 N N . ASP B 1 702 ? 27.787 14.896 134.537 1.00 10.75 702 ASP B N 1
ATOM 11007 C CA . ASP B 1 702 ? 28.712 14.246 135.442 1.00 11.45 702 ASP B CA 1
ATOM 11008 C C . ASP B 1 702 ? 29.838 13.473 134.758 1.00 12.14 702 ASP B C 1
ATOM 11009 O O . ASP B 1 702 ? 30.906 13.321 135.328 1.00 12.93 702 ASP B O 1
ATOM 11014 N N . ASP B 1 703 ? 29.609 12.993 133.543 1.00 12.76 703 ASP B N 1
ATOM 11015 C CA . ASP B 1 703 ? 30.657 12.267 132.819 1.00 13.40 703 ASP B CA 1
ATOM 11016 C C . ASP B 1 703 ? 31.517 13.182 131.939 1.00 13.03 703 ASP B C 1
ATOM 11017 O O . ASP B 1 703 ? 32.300 12.702 131.125 1.00 13.35 703 ASP B O 1
ATOM 11022 N N . GLY B 1 704 ? 31.346 14.496 132.080 1.00 12.81 704 GLY B N 1
ATOM 11023 C CA . GLY B 1 704 ? 32.161 15.461 131.345 1.00 11.98 704 GLY B CA 1
ATOM 11024 C C . GLY B 1 704 ? 31.622 15.847 129.977 1.00 11.75 704 GLY B C 1
ATOM 11025 O O . GLY B 1 704 ? 32.116 16.800 129.354 1.00 11.16 704 GLY B O 1
ATOM 11026 N N . SER B 1 705 ? 30.619 15.116 129.499 1.00 11.28 705 SER B N 1
ATOM 11027 C CA . SER B 1 705 ? 29.921 15.485 128.268 1.00 10.92 705 SER B CA 1
ATOM 11028 C C . SER B 1 705 ? 29.055 16.710 128.542 1.00 10.55 705 SER B C 1
ATOM 11029 O O . SER B 1 705 ? 28.782 17.049 129.708 1.00 9.38 705 SER B O 1
ATOM 11032 N N . ALA B 1 706 ? 28.626 17.366 127.467 1.00 10.34 706 ALA B N 1
ATOM 11033 C CA . ALA B 1 706 ? 27.904 18.613 127.584 1.00 10.52 706 ALA B CA 1
ATOM 11034 C C . ALA B 1 706 ? 26.877 18.846 126.484 1.00 10.70 706 ALA B C 1
ATOM 11035 O O . ALA B 1 706 ? 27.119 18.515 125.319 1.00 10.77 706 ALA B O 1
ATOM 11037 N N . PHE B 1 707 ? 25.737 19.425 126.872 1.00 9.68 707 PHE B N 1
ATOM 11038 C CA . PHE B 1 707 ? 24.798 20.036 125.938 1.00 9.26 707 PHE B CA 1
ATOM 11039 C C . PHE B 1 707 ? 25.147 21.511 125.780 1.00 9.29 707 PHE B C 1
ATOM 11040 O O . PHE B 1 707 ? 25.380 22.205 126.773 1.00 9.39 707 PHE B O 1
ATOM 11048 N N . THR B 1 708 ? 25.203 21.976 124.533 1.00 8.92 708 THR B N 1
ATOM 11049 C CA . THR B 1 708 ? 25.464 23.375 124.241 1.00 8.88 708 THR B CA 1
ATOM 11050 C C . THR B 1 708 ? 24.348 23.925 123.368 1.00 9.01 708 THR B C 1
ATOM 11051 O O . THR B 1 708 ? 24.085 23.401 122.281 1.00 9.21 708 THR B O 1
ATOM 11055 N N . VAL B 1 709 ? 23.655 24.944 123.873 1.00 9.13 709 VAL B N 1
ATOM 11056 C CA . VAL B 1 709 ? 22.737 25.748 123.064 1.00 9.09 709 VAL B CA 1
ATOM 11057 C C . VAL B 1 709 ? 23.345 27.133 122.800 1.00 10.15 709 VAL B C 1
ATOM 11058 O O . VAL B 1 709 ? 23.714 27.869 123.734 1.00 10.34 709 VAL B O 1
ATOM 11062 N N . THR B 1 710 ? 23.471 27.474 121.522 1.00 10.36 710 THR B N 1
ATOM 11063 C CA . THR B 1 710 ? 24.043 28.747 121.128 1.00 11.17 710 THR B CA 1
ATOM 11064 C C . THR B 1 710 ? 22.980 29.612 120.457 1.00 11.68 710 THR B C 1
ATOM 11065 O O . THR B 1 710 ? 22.085 29.105 119.780 1.00 12.40 710 THR B O 1
ATOM 11069 N N . ALA B 1 711 ? 23.063 30.918 120.667 1.00 11.90 711 ALA B N 1
ATOM 11070 C CA . ALA B 1 711 ? 22.134 31.834 120.050 1.00 12.24 711 ALA B CA 1
ATOM 11071 C C . ALA B 1 711 ? 22.968 32.909 119.373 1.00 12.73 711 ALA B C 1
ATOM 11072 O O . ALA B 1 711 ? 23.395 33.886 120.003 1.00 12.27 711 ALA B O 1
ATOM 11074 N N . ASP B 1 712 ? 23.225 32.699 118.083 1.00 13.21 712 ASP B N 1
ATOM 11075 C CA . ASP B 1 712 ? 24.141 33.564 117.322 1.00 14.25 712 ASP B CA 1
ATOM 11076 C C . ASP B 1 712 ? 23.544 34.920 116.989 1.00 13.34 712 ASP B C 1
ATOM 11077 O O . ASP B 1 712 ? 22.528 35.010 116.315 1.00 13.79 712 ASP B O 1
ATOM 11082 N N . GLY B 1 713 ? 24.187 35.971 117.479 1.00 13.22 713 GLY B N 1
ATOM 11083 C CA . GLY B 1 713 ? 23.722 37.334 117.271 1.00 12.57 713 GLY B CA 1
ATOM 11084 C C . GLY B 1 713 ? 22.553 37.696 118.163 1.00 12.39 713 GLY B C 1
ATOM 11085 O O . GLY B 1 713 ? 21.794 38.601 117.854 1.00 12.32 713 GLY B O 1
ATOM 11086 N N . VAL B 1 714 ? 22.393 36.976 119.267 1.00 12.54 714 VAL B N 1
ATOM 11087 C CA . VAL B 1 714 ? 21.303 37.259 120.194 1.00 12.10 714 VAL B CA 1
ATOM 11088 C C . VAL B 1 714 ? 21.531 38.621 120.824 1.00 12.01 714 VAL B C 1
ATOM 11089 O O . VAL B 1 714 ? 22.660 38.956 121.164 1.00 12.23 714 VAL B O 1
ATOM 11093 N N . SER B 1 715 ? 20.459 39.406 120.932 1.00 11.50 715 SER B N 1
ATOM 11094 C CA . SER B 1 715 ? 20.477 40.687 121.622 1.00 11.79 715 SER B CA 1
ATOM 11095 C C . SER B 1 715 ? 19.104 40.926 122.249 1.00 12.10 715 SER B C 1
ATOM 11096 O O . SER B 1 715 ? 18.206 40.080 122.136 1.00 11.59 715 SER B O 1
ATOM 11099 N N . GLU B 1 716 ? 18.936 42.078 122.907 1.00 12.52 716 GLU B N 1
ATOM 11100 C CA . GLU B 1 716 ? 17.633 42.447 123.438 1.00 13.43 716 GLU B CA 1
ATOM 11101 C C . GLU B 1 716 ? 16.579 42.649 122.337 1.00 13.45 716 GLU B C 1
ATOM 11102 O O . GLU B 1 716 ? 15.384 42.532 122.600 1.00 13.95 716 GLU B O 1
ATOM 11108 N N . ASP B 1 717 ? 17.023 42.937 121.113 1.00 13.16 717 ASP B N 1
ATOM 11109 C CA . ASP B 1 717 ? 16.112 43.108 119.987 1.00 12.74 717 ASP B CA 1
ATOM 11110 C C . ASP B 1 717 ? 16.106 41.877 119.076 1.00 12.44 717 ASP B C 1
ATOM 11111 O O . ASP B 1 717 ? 15.086 41.560 118.459 1.00 12.16 717 ASP B O 1
ATOM 11116 N N . ALA B 1 718 ? 17.240 41.186 119.000 1.00 11.48 718 ALA B N 1
ATOM 11117 C CA . ALA B 1 718 ? 17.337 39.953 118.227 1.00 11.10 718 ALA B CA 1
ATOM 11118 C C . ALA B 1 718 ? 16.955 38.720 119.062 1.00 10.56 718 ALA B C 1
ATOM 11119 O O . ALA B 1 718 ? 17.810 37.912 119.438 1.00 9.84 718 ALA B O 1
ATOM 11121 N N . PHE B 1 719 ? 15.666 38.595 119.359 1.00 10.35 719 PHE B N 1
ATOM 11122 C CA . PHE B 1 719 ? 15.169 37.456 120.135 1.00 10.51 719 PHE B CA 1
ATOM 11123 C C . PHE B 1 719 ? 14.361 36.468 119.283 1.00 10.95 719 PHE B C 1
ATOM 11124 O O . PHE B 1 719 ? 13.801 35.500 119.824 1.00 11.69 719 PHE B O 1
ATOM 11132 N N . TYR B 1 720 ? 14.313 36.689 117.961 1.00 10.56 720 TYR B N 1
ATOM 11133 C CA . TYR B 1 720 ? 13.602 35.772 117.045 1.00 10.60 720 TYR B CA 1
ATOM 11134 C C . TYR B 1 720 ? 14.552 34.806 116.362 1.00 10.27 720 TYR B C 1
ATOM 11135 O O . TYR B 1 720 ? 15.592 35.218 115.835 1.00 10.96 720 TYR B O 1
ATOM 11144 N N . VAL B 1 721 ? 14.183 33.531 116.353 1.00 9.58 721 VAL B N 1
ATOM 11145 C CA . VAL B 1 721 ? 14.971 32.509 115.687 1.00 9.51 721 VAL B CA 1
ATOM 11146 C C . VAL B 1 721 ? 14.781 32.638 114.170 1.00 9.51 721 VAL B C 1
ATOM 11147 O O . VAL B 1 721 ? 13.649 32.648 113.695 1.00 9.16 721 VAL B O 1
ATOM 11151 N N . GLN B 1 722 ? 15.888 32.723 113.431 1.00 9.40 722 GLN B N 1
ATOM 11152 C CA . GLN B 1 722 ? 15.866 32.757 111.949 1.00 9.69 722 GLN B CA 1
ATOM 11153 C C . GLN B 1 722 ? 16.046 31.377 111.307 1.00 10.23 722 GLN B C 1
ATOM 11154 O O . GLN B 1 722 ? 15.427 31.076 110.290 1.00 10.58 722 GLN B O 1
ATOM 11160 N N . SER B 1 723 ? 16.921 30.562 111.891 1.00 10.44 723 SER B N 1
ATOM 11161 C CA . SER B 1 723 ? 17.260 29.236 111.377 1.00 10.67 723 SER B CA 1
ATOM 11162 C C . SER B 1 723 ? 17.928 28.468 112.507 1.00 10.45 723 SER B C 1
ATOM 11163 O O . SER B 1 723 ? 18.223 29.036 113.562 1.00 11.01 723 SER B O 1
ATOM 11166 N N . ALA B 1 724 ? 18.180 27.185 112.301 1.00 10.61 724 ALA B N 1
ATOM 11167 C CA . ALA B 1 724 ? 18.749 26.372 113.367 1.00 10.44 724 ALA B CA 1
ATOM 11168 C C . ALA B 1 724 ? 19.459 25.170 112.804 1.00 10.35 724 ALA B C 1
ATOM 11169 O O . ALA B 1 724 ? 19.124 24.699 111.715 1.00 10.94 724 ALA B O 1
ATOM 11171 N N . THR B 1 725 ? 20.437 24.678 113.556 1.00 10.21 725 THR B N 1
ATOM 11172 C CA . THR B 1 725 ? 21.057 23.385 113.295 1.00 10.19 725 THR B CA 1
ATOM 11173 C C . THR B 1 725 ? 21.133 22.550 114.578 1.00 10.38 725 THR B C 1
ATOM 11174 O O . THR B 1 725 ? 21.219 23.093 115.692 1.00 10.29 725 THR B O 1
ATOM 11178 N N . LEU B 1 726 ? 21.085 21.232 114.407 1.00 10.10 726 LEU B N 1
ATOM 11179 C CA . LEU B 1 726 ? 21.285 20.299 115.497 1.00 9.79 726 LEU B CA 1
ATOM 11180 C C . LEU B 1 726 ? 22.389 19.331 115.100 1.00 10.07 726 LEU B C 1
ATOM 11181 O O . LEU B 1 726 ? 22.232 18.548 114.153 1.00 10.07 726 LEU B O 1
ATOM 11186 N N . ASP B 1 727 ? 23.510 19.413 115.812 1.00 10.23 727 ASP B N 1
ATOM 11187 C CA . ASP B 1 727 ? 24.740 18.682 115.470 1.00 10.78 727 ASP B CA 1
ATOM 11188 C C . ASP B 1 727 ? 25.170 18.892 114.011 1.00 10.43 727 ASP B C 1
ATOM 11189 O O . ASP B 1 727 ? 25.572 17.951 113.336 1.00 10.85 727 ASP B O 1
ATOM 11194 N N . GLY B 1 728 ? 25.086 20.133 113.540 1.00 10.43 728 GLY B N 1
ATOM 11195 C CA . GLY B 1 728 ? 25.486 20.479 112.168 1.00 9.59 728 GLY B CA 1
ATOM 11196 C C . GLY B 1 728 ? 24.371 20.426 111.142 1.00 9.74 728 GLY B C 1
ATOM 11197 O O . GLY B 1 728 ? 24.392 21.177 110.160 1.00 9.50 728 GLY B O 1
ATOM 11198 N N . ALA B 1 729 ? 23.389 19.555 111.363 1.00 9.16 729 ALA B N 1
ATOM 11199 C CA . ALA B 1 729 ? 22.291 19.355 110.407 1.00 9.37 729 ALA B CA 1
ATOM 11200 C C . ALA B 1 729 ? 21.147 20.370 110.543 1.00 9.27 729 ALA B C 1
ATOM 11201 O O . ALA B 1 729 ? 20.808 20.787 111.661 1.00 9.34 729 ALA B O 1
ATOM 11203 N N . THR B 1 730 ? 20.548 20.759 109.417 1.00 8.92 730 THR B N 1
ATOM 11204 C CA . THR B 1 730 ? 19.314 21.561 109.427 1.00 9.54 730 THR B CA 1
ATOM 11205 C C . THR B 1 730 ? 18.332 21.042 110.489 1.00 9.66 730 THR B C 1
ATOM 11206 O O . THR B 1 730 ? 18.013 19.852 110.541 1.00 9.29 730 THR B O 1
ATOM 11210 N N . PHE B 1 731 ? 17.873 21.948 111.341 1.00 9.94 731 PHE B N 1
ATOM 11211 C CA . PHE B 1 731 ? 16.911 21.620 112.380 1.00 9.46 731 PHE B CA 1
ATOM 11212 C C . PHE B 1 731 ? 15.725 22.576 112.268 1.00 9.85 731 PHE B C 1
ATOM 11213 O O . PHE B 1 731 ? 15.910 23.811 112.322 1.00 9.79 731 PHE B O 1
ATOM 11221 N N . GLY B 1 732 ? 14.528 22.007 112.085 1.00 9.41 732 GLY B N 1
ATOM 11222 C CA . GLY B 1 732 ? 13.291 22.799 111.894 1.00 10.01 732 GLY B CA 1
ATOM 11223 C C . GLY B 1 732 ? 12.090 22.365 112.734 1.00 10.25 732 GLY B C 1
ATOM 11224 O O . GLY B 1 732 ? 10.935 22.639 112.379 1.00 10.56 732 GLY B O 1
ATOM 11225 N N . ASN B 1 733 ? 12.357 21.684 113.845 1.00 9.98 733 ASN B N 1
ATOM 11226 C CA . ASN B 1 733 ? 11.327 21.345 114.825 1.00 10.28 733 ASN B CA 1
ATOM 11227 C C . ASN B 1 733 ? 11.276 22.361 115.946 1.00 9.99 733 ASN B C 1
ATOM 11228 O O . ASN B 1 733 ? 12.296 22.954 116.269 1.00 10.03 733 ASN B O 1
ATOM 11233 N N . THR B 1 734 ? 10.095 22.589 116.514 1.00 10.28 734 THR B N 1
ATOM 11234 C CA . THR B 1 734 ? 9.967 23.567 117.612 1.00 10.95 734 THR B CA 1
ATOM 11235 C C . THR B 1 734 ? 9.989 22.918 118.988 1.00 10.38 734 THR B C 1
ATOM 11236 O O . THR B 1 734 ? 9.625 23.538 119.990 1.00 10.73 734 THR B O 1
ATOM 11240 N N . TRP B 1 735 ? 10.441 21.661 119.022 1.00 10.26 735 TRP B N 1
ATOM 11241 C CA . TRP B 1 735 ? 10.620 20.889 120.262 1.00 9.83 735 TRP B CA 1
ATOM 11242 C C . TRP B 1 735 ? 11.848 19.998 120.145 1.00 9.67 735 TRP B C 1
ATOM 11243 O O . TRP B 1 735 ? 12.269 19.654 119.026 1.00 9.38 735 TRP B O 1
ATOM 11254 N N . VAL B 1 736 ? 12.424 19.620 121.285 1.00 9.14 736 VAL B N 1
ATOM 11255 C CA . VAL B 1 736 ? 13.510 18.634 121.295 1.00 9.57 736 VAL B CA 1
ATOM 11256 C C . VAL B 1 736 ? 13.283 17.585 122.372 1.00 9.64 736 VAL B C 1
ATOM 11257 O O . VAL B 1 736 ? 12.693 17.871 123.419 1.00 9.78 736 VAL B O 1
ATOM 11261 N N . ASP B 1 737 ? 13.755 16.368 122.112 1.00 9.33 737 ASP B N 1
ATOM 11262 C CA . ASP B 1 737 ? 13.581 15.277 123.044 1.00 9.41 737 ASP B CA 1
ATOM 11263 C C . ASP B 1 737 ? 14.647 15.373 124.121 1.00 8.38 737 ASP B C 1
ATOM 11264 O O . ASP B 1 737 ? 15.768 15.771 123.843 1.00 8.17 737 ASP B O 1
ATOM 11269 N N . TYR B 1 738 ? 14.280 14.994 125.340 1.00 7.25 738 TYR B N 1
ATOM 11270 C CA . TYR B 1 738 ? 15.214 14.889 126.458 1.00 7.09 738 TYR B CA 1
ATOM 11271 C C . TYR B 1 738 ? 16.520 14.152 126.113 1.00 6.74 738 TYR B C 1
ATOM 11272 O O . TYR B 1 738 ? 17.600 14.633 126.476 1.00 7.01 738 TYR B O 1
ATOM 11281 N N . ALA B 1 739 ? 16.435 13.017 125.403 1.00 6.68 739 ALA B N 1
ATOM 11282 C CA . ALA B 1 739 ? 17.644 12.232 125.051 1.00 6.73 739 ALA B CA 1
ATOM 11283 C C . ALA B 1 739 ? 18.664 13.041 124.257 1.00 6.74 739 ALA B C 1
ATOM 11284 O O . ALA B 1 739 ? 19.883 12.876 124.440 1.00 6.55 739 ALA B O 1
ATOM 11286 N N . THR B 1 740 ? 18.168 13.919 123.386 1.00 6.45 740 THR B N 1
ATOM 11287 C CA . THR B 1 740 ? 19.020 14.795 122.576 1.00 6.66 740 THR B CA 1
ATOM 11288 C C . THR B 1 740 ? 19.845 15.749 123.449 1.00 6.64 740 THR B C 1
ATOM 11289 O O . THR B 1 740 ? 21.043 15.952 123.211 1.00 5.58 740 THR B O 1
ATOM 11293 N N . VAL B 1 741 ? 19.189 16.318 124.462 1.00 6.88 741 VAL B N 1
ATOM 11294 C CA . VAL B 1 741 ? 19.805 17.297 125.352 1.00 6.54 741 VAL B CA 1
ATOM 11295 C C . VAL B 1 741 ? 20.835 16.592 126.217 1.00 6.74 741 VAL B C 1
ATOM 11296 O O . VAL B 1 741 ? 22.004 16.980 126.228 1.00 6.56 741 VAL B O 1
ATOM 11300 N N . VAL B 1 742 ? 20.428 15.557 126.947 1.00 6.78 742 VAL B N 1
ATOM 11301 C CA . VAL B 1 742 ? 21.387 14.908 127.847 1.00 6.53 742 VAL B CA 1
ATOM 11302 C C . VAL B 1 742 ? 22.428 14.045 127.113 1.00 7.50 742 VAL B C 1
ATOM 11303 O O . VAL B 1 742 ? 23.451 13.677 127.687 1.00 7.73 742 VAL B O 1
ATOM 11307 N N . GLY B 1 743 ? 22.169 13.756 125.838 1.00 7.88 743 GLY B N 1
ATOM 11308 C CA . GLY B 1 743 ? 23.160 13.136 124.956 1.00 8.60 743 GLY B CA 1
ATOM 11309 C C . GLY B 1 743 ? 24.261 14.082 124.473 1.00 8.96 743 GLY B C 1
ATOM 11310 O O . GLY B 1 743 ? 25.183 13.664 123.758 1.00 8.98 743 GLY B O 1
ATOM 11311 N N . GLY B 1 744 ? 24.170 15.359 124.830 1.00 8.58 744 GLY B N 1
ATOM 11312 C CA . GLY B 1 744 ? 25.256 16.293 124.535 1.00 8.96 744 GLY B CA 1
ATOM 11313 C C . GLY B 1 744 ? 25.259 16.942 123.158 1.00 8.70 744 GLY B C 1
ATOM 11314 O O . GLY B 1 744 ? 26.318 17.232 122.626 1.00 8.81 744 GLY B O 1
ATOM 11315 N N . ALA B 1 745 ? 24.077 17.205 122.603 1.00 8.57 745 ALA B N 1
ATOM 11316 C CA . ALA B 1 745 ? 23.948 17.869 121.301 1.00 8.77 745 ALA B CA 1
ATOM 11317 C C . ALA B 1 745 ? 24.492 19.306 121.263 1.00 8.95 745 ALA B C 1
ATOM 11318 O O . ALA B 1 745 ? 24.685 19.938 122.307 1.00 8.29 745 ALA B O 1
ATOM 11320 N N . ASP B 1 746 ? 24.706 19.814 120.047 1.00 9.27 746 ASP B N 1
ATOM 11321 C CA . ASP B 1 746 ? 24.948 21.245 119.824 1.00 9.99 746 ASP B CA 1
ATOM 11322 C C . ASP B 1 746 ? 23.752 21.811 119.097 1.00 9.60 746 ASP B C 1
ATOM 11323 O O . ASP B 1 746 ? 23.598 21.591 117.897 1.00 9.74 746 ASP B O 1
ATOM 11328 N N . LEU B 1 747 ? 22.898 22.518 119.828 1.00 9.14 747 LEU B N 1
ATOM 11329 C CA . LEU B 1 747 ? 21.727 23.156 119.256 1.00 9.20 747 LEU B CA 1
ATOM 11330 C C . LEU B 1 747 ? 22.097 24.610 118.998 1.00 9.62 747 LEU B C 1
ATOM 11331 O O . LEU B 1 747 ? 22.283 25.380 119.946 1.00 9.48 747 LEU B O 1
ATOM 11336 N N . ALA B 1 748 ? 22.223 24.977 117.726 1.00 9.35 748 ALA B N 1
ATOM 11337 C CA . ALA B 1 748 ? 22.723 26.298 117.347 1.00 9.57 748 ALA B CA 1
ATOM 11338 C C . ALA B 1 748 ? 21.661 27.105 116.630 1.00 9.71 748 ALA B C 1
ATOM 11339 O O . ALA B 1 748 ? 21.241 26.735 115.529 1.00 9.64 748 ALA B O 1
ATOM 11341 N N . PHE B 1 749 ? 21.214 28.195 117.257 1.00 9.41 749 PHE B N 1
ATOM 11342 C CA . PHE B 1 749 ? 20.245 29.087 116.636 1.00 9.42 749 PHE B CA 1
ATOM 11343 C C . PHE B 1 749 ? 20.954 30.298 116.047 1.00 9.77 749 PHE B C 1
ATOM 11344 O O . PHE B 1 749 ? 21.886 30.828 116.643 1.00 10.02 749 PHE B O 1
ATOM 11352 N N . ARG B 1 750 ? 20.513 30.724 114.869 1.00 10.26 750 ARG B N 1
ATOM 11353 C CA . ARG B 1 750 ? 20.864 32.051 114.353 1.00 10.76 750 ARG B CA 1
ATOM 11354 C C . ARG B 1 750 ? 19.699 32.996 114.683 1.00 10.29 750 ARG B C 1
ATOM 11355 O O . ARG B 1 750 ? 18.558 32.737 114.293 1.00 9.73 750 ARG B O 1
ATOM 11363 N N . MET B 1 751 ? 19.993 34.070 115.415 1.00 10.16 751 MET B N 1
ATOM 11364 C CA . MET B 1 751 ? 18.965 35.015 115.906 1.00 10.21 751 MET B CA 1
ATOM 11365 C C . MET B 1 751 ? 18.885 36.268 115.030 1.00 10.86 751 MET B C 1
ATOM 11366 O O . MET B 1 751 ? 19.825 36.574 114.302 1.00 10.75 751 MET B O 1
ATOM 11371 N N . GLY B 1 752 ? 17.777 37.001 115.133 1.00 11.58 752 GLY B N 1
ATOM 11372 C CA . GLY B 1 752 ? 17.572 38.240 114.387 1.00 12.06 752 GLY B CA 1
ATOM 11373 C C . GLY B 1 752 ? 16.416 39.051 114.953 1.00 12.77 752 GLY B C 1
ATOM 11374 O O . GLY B 1 752 ? 15.702 38.584 115.843 1.00 12.82 752 GLY B O 1
ATOM 11375 N N . GLU B 1 753 ? 16.228 40.257 114.424 1.00 12.98 753 GLU B N 1
ATOM 11376 C CA . GLU B 1 753 ? 15.318 41.247 114.999 1.00 14.15 753 GLU B CA 1
ATOM 11377 C C . GLU B 1 753 ? 13.878 41.156 114.478 1.00 14.56 753 GLU B C 1
ATOM 11378 O O . GLU B 1 753 ? 12.992 41.851 114.984 1.00 14.61 753 GLU B O 1
ATOM 11384 N N . GLN B 1 754 ? 13.648 40.301 113.481 1.00 14.54 754 GLN B N 1
ATOM 11385 C CA . GLN B 1 754 ? 12.309 40.094 112.922 1.00 15.06 754 GLN B CA 1
ATOM 11386 C C . GLN B 1 754 ? 11.853 38.634 112.997 1.00 14.39 754 GLN B C 1
ATOM 11387 O O . GLN B 1 754 ? 12.681 37.709 112.893 1.00 14.58 754 GLN B O 1
ATOM 11393 N N . PRO B 1 755 ? 10.535 38.426 113.160 1.00 14.04 755 PRO B N 1
ATOM 11394 C CA . PRO B 1 755 ? 9.930 37.094 113.128 1.00 14.14 755 PRO B CA 1
ATOM 11395 C C . PRO B 1 755 ? 10.245 36.374 111.825 1.00 14.34 755 PRO B C 1
ATOM 11396 O O . PRO B 1 755 ? 10.154 36.987 110.761 1.00 13.97 755 PRO B O 1
ATOM 11400 N N . SER B 1 756 ? 10.594 35.089 111.908 1.00 14.48 756 SER B N 1
ATOM 11401 C CA . SER B 1 756 ? 10.685 34.248 110.709 1.00 14.80 756 SER B CA 1
ATOM 11402 C C . SER B 1 756 ? 9.679 33.088 110.716 1.00 14.93 756 SER B C 1
ATOM 11403 O O . SER B 1 756 ? 8.998 32.826 111.725 1.00 15.27 756 SER B O 1
ATOM 11406 N N . ASP B 1 757 ? 9.609 32.381 109.585 1.00 14.96 757 ASP B N 1
ATOM 11407 C CA . ASP B 1 757 ? 8.804 31.176 109.465 1.00 14.96 757 ASP B CA 1
ATOM 11408 C C . ASP B 1 757 ? 9.551 29.906 109.941 1.00 14.53 757 ASP B C 1
ATOM 11409 O O . ASP B 1 757 ? 9.055 28.787 109.762 1.00 14.12 757 ASP B O 1
ATOM 11414 N N . TRP B 1 758 ? 10.724 30.070 110.558 1.00 13.83 758 TRP B N 1
ATOM 11415 C CA . TRP B 1 758 ? 11.407 28.912 111.150 1.00 13.21 758 TRP B CA 1
ATOM 11416 C C . TRP B 1 758 ? 10.454 28.120 112.056 1.00 12.91 758 TRP B C 1
ATOM 11417 O O . TRP B 1 758 ? 9.691 28.702 112.820 1.00 12.25 758 TRP B O 1
ATOM 11428 N N . GLY B 1 759 ? 10.479 26.793 111.923 1.00 13.10 759 GLY B N 1
ATOM 11429 C CA . GLY B 1 759 ? 9.689 25.918 112.773 1.00 13.37 759 GLY B CA 1
ATOM 11430 C C . GLY B 1 759 ? 8.209 25.799 112.443 1.00 13.76 759 GLY B C 1
ATOM 11431 O O . GLY B 1 759 ? 7.473 25.078 113.131 1.00 13.77 759 GLY B O 1
ATOM 11432 N N . THR B 1 760 ? 7.765 26.484 111.390 1.00 13.77 760 THR B N 1
ATOM 11433 C CA . THR B 1 760 ? 6.357 26.434 111.014 1.00 13.94 760 THR B CA 1
ATOM 11434 C C . THR B 1 760 ? 6.057 25.159 110.232 1.00 13.96 760 THR B C 1
ATOM 11435 O O . THR B 1 760 ? 4.900 24.904 109.911 1.00 14.91 760 THR B O 1
ATOM 11439 N N . ASP B 1 761 ? 7.093 24.383 109.909 1.00 13.77 761 ASP B N 1
ATOM 11440 C CA . ASP B 1 761 ? 6.914 23.033 109.382 1.00 13.96 761 ASP B CA 1
ATOM 11441 C C . ASP B 1 761 ? 7.443 21.967 110.340 1.00 13.09 761 ASP B C 1
ATOM 11442 O O . ASP B 1 761 ? 7.907 20.907 109.912 1.00 13.08 761 ASP B O 1
ATOM 11447 N N . THR B 1 762 ? 7.367 22.242 111.636 1.00 11.85 762 THR B N 1
ATOM 11448 C CA . THR B 1 762 ? 7.829 21.295 112.640 1.00 10.47 762 THR B CA 1
ATOM 11449 C C . THR B 1 762 ? 7.103 19.952 112.543 1.00 10.65 762 THR B C 1
ATOM 11450 O O . THR B 1 762 ? 5.916 19.911 112.238 1.00 10.48 762 THR B O 1
ATOM 11454 N N . ALA B 1 763 ? 7.825 18.851 112.773 1.00 10.16 763 ALA B N 1
ATOM 11455 C CA . ALA B 1 763 ? 7.173 17.563 113.052 1.00 9.77 763 ALA B CA 1
ATOM 11456 C C . ALA B 1 763 ? 6.322 17.788 114.297 1.00 9.70 763 ALA B C 1
ATOM 11457 O O . ALA B 1 763 ? 6.746 18.526 115.193 1.00 9.65 763 ALA B O 1
ATOM 11459 N N . PRO B 1 764 ? 5.136 17.158 114.368 1.00 9.64 764 PRO B N 1
ATOM 11460 C CA . PRO B 1 764 ? 4.213 17.436 115.464 1.00 9.45 764 PRO B CA 1
ATOM 11461 C C . PRO B 1 764 ? 4.799 17.046 116.818 1.00 8.69 764 PRO B C 1
ATOM 11462 O O . PRO B 1 764 ? 5.502 16.032 116.915 1.00 8.69 764 PRO B O 1
ATOM 11466 N N . ALA B 1 765 ? 4.511 17.849 117.846 1.00 8.07 765 ALA B N 1
ATOM 11467 C CA . ALA B 1 765 ? 4.950 17.568 119.216 1.00 7.60 765 ALA B CA 1
ATOM 11468 C C . ALA B 1 765 ? 4.066 16.483 119.834 1.00 7.52 765 ALA B C 1
ATOM 11469 O O . ALA B 1 765 ? 3.090 16.063 119.229 1.00 7.48 765 ALA B O 1
ATOM 11471 N N . PHE B 1 766 ? 4.389 16.037 121.044 1.00 7.68 766 PHE B N 1
ATOM 11472 C CA . PHE B 1 766 ? 3.648 14.939 121.659 1.00 7.84 766 PHE B CA 1
ATOM 11473 C C . PHE B 1 766 ? 2.233 15.356 122.044 1.00 8.06 766 PHE B C 1
ATOM 11474 O O . PHE B 1 766 ? 2.046 16.402 122.676 1.00 7.60 766 PHE B O 1
ATOM 11482 N N . SER B 1 767 ? 1.257 14.535 121.645 1.00 7.67 767 SER B N 1
ATOM 11483 C CA . SER B 1 767 ? -0.100 14.561 122.179 1.00 8.05 767 SER B CA 1
ATOM 11484 C C . SER B 1 767 ? -0.563 13.128 122.379 1.00 8.69 767 SER B C 1
ATOM 11485 O O . SER B 1 767 ? -0.304 12.259 121.536 1.00 8.20 767 SER B O 1
ATOM 11488 N N . MET B 1 768 ? -1.252 12.892 123.493 1.00 8.94 768 MET B N 1
ATOM 11489 C CA . MET B 1 768 ? -1.670 11.546 123.865 1.00 10.37 768 MET B CA 1
ATOM 11490 C C . MET B 1 768 ? -2.506 10.886 122.753 1.00 11.03 768 MET B C 1
ATOM 11491 O O . MET B 1 768 ? -2.257 9.745 122.386 1.00 11.09 768 MET B O 1
ATOM 11496 N N . SER B 1 769 ? -3.474 11.634 122.219 1.00 12.36 769 SER B N 1
ATOM 11497 C CA . SER B 1 769 ? -4.411 11.138 121.212 1.00 13.56 769 SER B CA 1
ATOM 11498 C C . SER B 1 769 ? -3.767 10.829 119.855 1.00 14.67 769 SER B C 1
ATOM 11499 O O . SER B 1 769 ? -4.295 10.012 119.115 1.00 14.71 769 SER B O 1
ATOM 11502 N N . THR B 1 770 ? -2.641 11.465 119.534 1.00 15.90 770 THR B N 1
ATOM 11503 C CA . THR B 1 770 ? -1.982 11.233 118.242 1.00 17.85 770 THR B CA 1
ATOM 11504 C C . THR B 1 770 ? -0.669 10.466 118.338 1.00 18.89 770 THR B C 1
ATOM 11505 O O . THR B 1 770 ? 0.025 10.320 117.330 1.00 19.54 770 THR B O 1
ATOM 11509 N N . ALA B 1 771 ? -0.325 10.013 119.545 1.00 19.92 771 ALA B N 1
ATOM 11510 C CA . ALA B 1 771 ? 0.792 9.094 119.762 1.00 20.44 771 ALA B CA 1
ATOM 11511 C C . ALA B 1 771 ? 0.453 7.715 119.206 1.00 20.99 771 ALA B C 1
ATOM 11512 O O . ALA B 1 771 ? 1.263 7.108 118.508 1.00 22.36 771 ALA B O 1
#

Foldseek 3Di:
DQLQVLADQLFQFADQQALFFLFAAFQLAQWTWGWAAPPDGGLFRHHPVGFKTQFTFTGFFAQDDDLGWGSFWGKAKALEEEQWQADSVLSIWGWDPVAWDGTHFKTWTWTFHWYYYGPPIDGDDDTWTWIWGDDRFKIKIKIAAPQPGFMKMKTWGQDTSAGWDKWKWAWDQDPQQKIKIWIKTWGADAQAIAMKIKIKIKPAHWQKWKDEDVRGTGNDRIYITGTMIMMTTHDSVCNRIIMMMMGMALAYNVLRVVLCCVLCNPNDRVVSSVVSSVSLCVLLVLKDFDFDCFLPVPCSLVSLLSNLSSLLRHPQHQNATPVQWHAALLRDIDHPPPATAGDADPCVFFVQLLLLCCLQAVRVSLRDLLNLLVRLLRVLVNVPLDASSVGHHSGHYHDCQCNLLSNLLCLQQPDDPSPNLVSSLVSLDVSLPDQDPLCVVLLADALALANQQSSLSSLQSSLSSCVVVVVPVSSVVSPVSSLRSLQLQFAWQPDAFPVGDIFTFGFGAHSVRHTDDDDQLFQCPSVDAQAGRLLLRCSSLQAPPSNCVSGPHLVNVLRSLCQCCVVVNQPQLVSNSDAPQGRSNLCSLLCNLVSLFQQSSLVCLLPQQPHWGWHFFHRDQDDPVACGGSRTRVVIDTGHQADPDSSGGPRNRHCRSSRSSSSSNCSQCQWGCSRRSHQKTFGYFHSGQWMWRAYPVRAIAIEGEHPHRSQFREFAFKDKQRHGDQARMDGNCSSSVRIYIYTYTGRDHYSGNSPHDDDRHSVVD/DLQVLADQLFQFADQQALFFLFAAFQLAQWTWGWAFPPDGRLQRGHPVGFKTQFTFTGFFGQDDDLGWGRFWGKAKALEEEQWQADSVLSIFGWDPVAWDGTHFKIWTWTFHWYYYGPPIDGDDDTWTWIWGDDRFKIKIKIAAPQPGFMKMKTWRQDTSAFWPWKKWAWDQDPQQKIKIWIKTWGDDAQAIAMKIKIKIKPAHWQKWKDEPVRGTGNDRIYITGTMIMMTTHDSVCNGIIMMMMGMALAYRVLRVVLCCVLCNPDDRVRSSVVSVVSLCVQLVLKDFFFDCFLPVPCFLSSLLSNLSSLLRHPQHQRATPVQWHAALLGHIDHPPPATATDADPCVFFVQSLLLCCLQAVRVSLRDLLNLLRRLLRVLVNVPLDAPSVTHHSGHYHDCQCNLLSNLLCLQQPDDPSPNLVSSLSSLDSSLDDQDPLCVVLLADALALQNQQSSLLSLQSSLSSCVVVVVPVSSVVSPVSSLRSLQLQFAWQPDAFPVSHTFTFGFHAHSVSHTDDDDQLFACISNHDQAGRLLLRCQSLQAVVSNCVSRPHLVSVLRSLCQCCLVVNQPALSSNSDALQGRSRLVSLLCNLVSLFQQSSLVCLLPQLPHWGWHFFHRDADDPVACGGSRTRVVIDTGHQADPRSSGGDRNRRCRSSNSSSSSNCSQCQWGCSRRSHQKTFGYFHSGQWMWRAYPVRAIAIEGEAPHRSQFREFAFKDKQNHGDQARMDGNCSSSVRIYIYTYTGRDHDSRNSPHDDDRHSVVD

CATH classification: 2.70.98.10

Secondary structure (DSSP, 8-state):
--GGGG--TTTT-STTS------B--TT-S--BEEEEES---TTS--TT--EEEEEE--B-TT-STT-SB---EEEEES-B-SBSPPGGGG-EE--GGGEEEETTEEEEEEEEEESBGGG-EEEEEEEEEEEEE-SSEEEEEEEPPTT---EEEEESS--SSEEEEEEEEEEE-TTS-EEEEEEEEEEETTEEEEEEEEEEESS-EEEEEE-TT-BEES-SEEEESS-EEEEEE-GGGTT-EEEEEEEESS-HHHHHHHHHHHHTT--HHHHHHHHHHHHHHHHTTEEEE--TTT-TTSHHHHHHHHHHHHHSSSSEE---TTSEEE-TTSSEEE-TTS--EE--BHHHHHHHHHHHHHH-HHHHHHHHHHHHHHHHHHHHT-S---GGGS-BSS---B-TTHHHHHHHHHHTT----TTHHHHHHHHHHHH----HHHHHHTS-TT-HHHHHHHHHHHHHHHHHHHHTT-HHHHHHHHHHHHHHHHHHEEEEEEE-TT--EEEEE--B-TTSPBPP--TTSTTGGG-SSS-HHHHTT--TT-HHHHHHHTTSHHHHHHHHHHHTTTT-TT-GGG--S-SSSSTTTTGGGGGGTTT-HHHHHHHHHHHHHSEEEEEE-SSS--TTSSEETTEEEEEEEEESB-SSSS-BSTT---TTTHHHHHHHHHHHTEE-SSTTSSEEEE----SSEEEEE-TTS-EEEEEEET--SS--EEEEEEETTEE---SEEEHHHHHTT-EEEEEEESS---TTTTPPP---TTT-/-GGGG--TTTT-STTS------B--TT-S--BEEEESS---TTS--TT--EEEEEE--B-TT-STT-SB---EEEEES-B-SBSPPGGGG-EE--GGGEEEETTEEEEEEEEEESBGGG-EEEEEEEEEEEEE-SSEEEEEEEPPTT---EEEEESS--SSEEEEEEEEEEE-TTS-EEEEEEEEEEETTEEEEEEEEEEESS-EEEEEE-TT-BEES-SEEEESS-EEEEEE-GGGTT-EEEEEEEESS-HHHHHHHHHHHHTT--HHHHHHHHHHHHHHHHTTEEEE--TTT-TTSHHHHHHHHHHHHHTSSSEE---TTSEEE-TTS-EEE--SS--EE--BHHHHHHHHHHHHHH-HHHHHHHHHHHHHHHHHHHHTSS---GGGSPBSS---B-TTHHHHHHHHHHTT----TTHHHHHHHHHHHH----HHHHHHTS-TT-HHHHHHHHHHHHHHHHHHHHTT-HHHHHHHHHHHTHHHHHHEEEEEEE-TT--EEEEE--B-TTSPBPP--TTSTTGGG-SSS-HHHHTT--TT-HHHHHHHHTSHHHHHHHHHHHTTTT-TT-GGG--S-SSSSTTTTGGGGGGGGT-HHHHHHHHHHHHHSEEEEEE-SSS--SSSSEETTEEEEEEEEESS-SSSS-S-TT---TTTHHHHHHHHHHHTEE-SSTTSSEEEE----SSEEEEE-TTS-EEEEEEET--SS--EEEEEEETTEE---SEEEHHHHHTT-EEEEEEESS---TTTTPPP---GGG-

Nearest PDB structures (foldseek):
  2xsg-assembly2_B  TM=1.001E+00  e=0.000E+00  Cellulosimicrobium cellulans
  6f8z-assembly2_B  TM=8.869E-01  e=3.458E-50  Bacteroides thetaiotaomicron
  6f91-assembly4_F  TM=8.667E-01  e=1.970E-46  Bacteroides thetaiotaomicron
  7nsn-assembly1_A  TM=7.719E-01  e=1.887E-39  Neobacillus novalis
  7nsn-assembly2_B  TM=7.649E-01  e=9.256E-40  Neobacillus novalis

Radius of gyration: 46.51 Å; Cα contacts (8 Å, |Δi|>4): 4184; chains: 2; bounding box: 106×53×147 Å

Solvent-accessible surface area: 48217 Å² total; per-residue (Å²): 127,58,42,2,69,36,11,46,2,27,3,0,0,26,24,54,19,0,4,2,0,0,1,0,6,2,16,7,0,2,1,1,0,0,0,24,5,34,131,23,77,5,25,0,0,0,13,52,67,43,71,93,0,7,0,0,1,0,1,0,1,2,0,6,25,75,49,0,0,0,0,0,0,6,0,0,0,1,18,5,64,20,100,40,37,2,42,96,60,17,4,26,0,69,17,50,57,146,65,28,87,20,6,1,0,29,0,26,5,6,0,18,7,4,30,34,68,37,73,74,17,92,52,25,126,47,57,0,79,1,48,1,0,0,5,23,27,0,0,3,3,55,1,37,9,30,106,70,15,62,0,3,0,0,0,1,0,66,18,23,3,60,30,20,112,35,0,20,2,81,6,91,85,95,120,101,20,9,0,12,0,5,10,32,0,18,0,55,12,111,55,2,19,0,15,0,62,0,1,1,58,1,84,22,69,9,102,27,63,0,0,8,83,99,71,152,20,36,111,54,73,53,34,124,20,66,28,1,0,0,12,0,52,6,82,64,96,41,4,61,101,0,4,1,6,0,0,1,0,2,20,38,28,96,18,0,80,57,1,10,121,95,17,0,29,149,81,66,25,59,39,1,61,77,98,2,72,60,71,2,30,71,16,0,25,54,0,36,23,87,26,36,108,56,1,12,73,101,21,86,16,40,100,11,0,0,0,2,0,4,6,3,4,4,1,0,1,20,0,10,4,46,68,28,29,0,20,2,12,69,53,46,81,52,53,6,145,84,26,38,1,20,1,1,2,2,0,27,23,1,13,8,1,1,0,0,1,0,0,0,9,28,54,20,0,70,29,1,0,6,0,0,1,17,2,5,0,4,3,56,66,40,68,94,41,33,54,9,37,74,29,72,0,4,0,0,0,10,37,11,49,11,0,0,0,2,0,0,1,0,20,39,17,62,33,98,63,17,80,51,14,99,59,0,14,44,5,0,37,98,57,6,17,112,5,59,76,93,31,77,209,50,2,6,27,43,26,52,1,3,38,0,5,24,48,0,0,7,6,11,0,0,2,26,0,0,64,83,51,56,64,82,146,74,0,96,72,13,73,97,26,0,34,33,1,8,107,57,1,8,66,68,29,28,55,70,5,118,106,40,36,64,0,0,1,5,2,3,53,23,61,122,22,58,71,67,122,29,86,24,15,118,15,78,15,25,51,6,155,55,0,0,0,10,2,1,4,1,14,1,0,0,0,2,70,25,3,24,138,26,2,11,22,104,78,0,1,58,32,0,0,73,39,0,3,3,35,120,28,96,120,72,5,105,16,8,10,6,5,12,1,8,13,13,0,14,1,0,2,0,0,0,7,42,2,33,35,1,17,22,0,3,50,27,0,1,13,8,8,22,62,88,6,61,2,17,2,1,6,65,30,73,19,132,42,23,98,27,27,61,0,17,2,68,105,31,69,110,14,80,0,6,96,49,53,24,115,0,6,4,9,7,1,27,0,16,2,1,0,1,0,0,0,0,0,0,0,1,1,2,1,0,0,1,6,1,0,5,23,24,0,4,2,0,0,2,0,2,36,26,3,33,0,53,18,107,124,55,48,30,1,31,2,36,0,84,57,2,16,77,87,6,26,21,1,64,39,6,48,42,92,70,62,133,22,34,36,2,46,7,43,9,66,41,0,42,62,23,7,79,1,30,3,159,14,14,103,121,80,31,116,23,6,59,141,39,45,117,21,48,5,24,69,85,103,119,48,2,78,41,10,46,2,29,2,1,0,23,26,54,18,0,5,2,0,0,1,0,6,1,18,6,1,3,0,0,0,0,0,26,5,38,126,22,83,4,26,0,0,0,13,55,68,43,70,97,0,8,0,0,0,0,0,1,0,1,0,4,24,72,48,0,0,0,0,0,0,7,0,0,0,1,15,7,63,20,104,42,38,2,41,98,62,14,2,28,0,76,16,53,57,146,76,26,88,18,6,1,0,30,0,26,4,7,0,15,6,3,28,38,68,38,71,79,15,93,55,27,115,49,53,0,101,2,47,1,0,0,4,21,28,0,0,2,3,55,0,30,10,28,106,67,14,63,0,3,0,0,1,1,0,65,17,23,4,61,43,20,124,31,0,21,3,78,8,93,84,90,122,101,22,10,0,14,1,5,9,33,0,12,0,66,6,107,54,1,6,0,20,0,55,1,2,1,60,2,83,24,69,10,99,26,63,1,0,5,84,100,73,151,23,42,112,54,74,61,32,124,20,67,30,0,0,0,13,0,51,4,85,61,96,42,4,60,96,0,3,1,7,1,0,1,0,3,14,28,20,107,17,0,98,87,1,14,126,100,17,1,17,149,79,66,22,59,36,0,61,76,95,1,80,61,70,1,32,73,16,0,25,51,0,38,23,85,29,42,104,58,0,9,67,102,22,71,18,43,106,8,0,0,0,2,0,2,3,0,1,4,0,0,0,21,0,9,3,44,63,28,30,0,59,2,10,47,50,44,62,52,58,8,150,82,25,38,1,20,1,1,1,2,0,18,19,1,11,9,0,0,0,0,0,0,0,0,12,28,57,20,0,68,29,1,0,6,0,0,0,14,1,4,0,1,3,54,60,39,71,95,40,30,56,11,34,75,30,79,3,3,0,1,0,8,37,12,52,10,0,0,0,1,0,0,1,0,19,39,17,62,34,96,61,18,78,49,13,98,65,0,15,47,7,0,35,99,57,8,17,124,8,57,79,93,30,77,212,55,1,4,28,39,26,50,0,3,40,0,5,23,44,0,0,9,4,10,0,0,2,26,0,0,63,87,52,56,62,89,143,80,0,97,57,10,66,102,24,0,36,33,1,8,108,55,0,9,60,96,26,27,55,68,6,117,102,41,37,100,0,0,1,4,2,2,56,21,58,122,23,60,76,73,116,39,78,22,14,125,19,87,15,28,51,6,151,73,0,0,0,10,4,0,4,1,9,2,1,0,0,1,63,23,3,24,140,29,2,60,23,99,76,4,0,56,26,0,0,76,37,0,3,3,34,122,27,90,118,59,4,136,12,8,10,6,6,10,1,9,10,7,1,12,1,0,2,0,0,0,7,44,1,32,31,2,16,20,0,3,50,28,0,1,14,6,8,16,62,95,7,56,3,30,2,1,12,62,32,75,16,132,48,23,98,23,26,61,0,31,0,70,106,31,52,106,16,82,1,7,96,36,58,22,114,1,6,4,11,9,0,28,0,17,1,1,0,0,0,0,0,0,0,0,0,0,0,1,0,0,0,1,6,0,0,5,23,26,0,5,1,0,0,1,0,2,33,25,2,32,0,56,16,104,119,58,45,31,0,27,0,33,0,79,56,2,18,72,88,6,25,20,1,44,41,8,49,44,91,29,25,97,18,32,38,3,45,5,45,9,68,41,0,41,64,21,6,77,1,29,2,133,12,15,108,123,81,30,116,23,7,64,141,37,46,110,22,48,3,22,72,88,110

Sequence (1529 aa):
ADYASLVDVFVGTEGDFGNDMPAAQAPNGLAKVNPRTTPGRNNTGYDYAQSKISGFTHTNLDGVGGSGGGGDLLVVPTSGSYTARPGTGTYAHPFSHDDEDAGPGFYSVGLGNVAGTDGAITGAPGTIEAEVAAATRSGVHRYAFPAGSTPSLVVDLETNNTSRRSSSVQVETRADGTVELSGQVTGYFYNAAYTLYYTARTLQPATVQTWGDDDRLVDATAQDGVDTGAILTFDPADAGEIGLQVTLSPVSVEQARIDQQVELGDLSFDAIRDRTRAEWNATLGRVAIDASTATDPTGELQRLFYTHLYRMFAMPMNATSTSGTYRGVDGAVHAAQGFTYYDSWATWDDFRKFSVIAYIDPALYRDMVQSLVYLFADAEATGTGGGLGGFVHSVPTVRWERSSVVVADAIAKGFDGFDRLDEAYPALQRLVGQYSADELRRGYVAGNPGASVQRGYDQYGLSVIADELGLTEEAETLREQASWPIEKLTKPGAWTAADGTQVGLLTPRAADGSWQSADHAKFEAAGLYQGTLWQYHWYDAYDMDALVEAMGGHEAARLGMRHMFGEHAPDDGKAMLHSNANEIDLQAPYLFNYTGEPSLTQKWARAIYTKETWNRYIATGSSSAVPSGGGEFTPPLKTKVYRLDPRGMLPTMDNDAGTMSTMFVAAAVGLFPVTAGSSQFQVGSPFFDSTTITYDDGSAFTVTADGVSEDAFYVQSATLDGATFGNTWVDYATVVGGADLAFRMGEQPSDWGTDTAPAFSMSTADYASLVDVFVGTEGDFGNDMPAAQAPNGLAKVNPRTTPGRNNTGYDYAQSKISGFTHTNLDGVGGSGGGGDLLVVPTSGSYTARPGTGTYAHPFSHDDEDAGPGFYSVGLGNVAGTDGAITGAPGTIEAEVAAATRSGVHRYAFPAGSTPSLVVDLETNNTSRRSSSVQVETRADGTVELSGQVTGYFYNAAYTLYYTARTLQPATVQTWGDDDRLVDATAQDGVDTGAILTFDPADAGEIGLQVTLSPVSVEQARIDQQVELGDLSFDAIRDRTRAEWNATLGRVAIDASTATDPTGELQRLFYTHLYRMFAMPMNATSTSGTYRGVDGAVHAAQGFTYYDSWATWDDFRKFSVIAYIDPALYRDMVQSLVYLFADAEATGTGGGLGGFVHSVPTVRWERSSVVVADAIAKGFDGFDRLDEAYPALQRLVGQYSADELRRGYVAGNPGASVQRGYDQYGLSVIADELGLTEEAETLREQASWPIEKLTKPGAWTAADGTQVGLLTPRAADGSWQSADHAKFEAAGLYQGTLWQYHWYDAYDMDALVEAMGGHEAARLGMRHMFGEHAPDDGKAMLHSNANEIDLQAPYLFNYTGEPSLTQKWARAIYTKETWNRYIATGSSSAVPSGGGEFTPPLKTKVYRLDPRGMLPTMDNDAGTMSTMFVAAAVGLFPVTAGSSQFQVGSPFFDSTTITYDDGSAFTVTADGVSEDAFYVQSATLDGATFGNTWVDYATVVGGADLAFRMGEQPSDWGTDTAPAFSMSTA

B-factor: mean 8.11, std 4.69, range [2.0, 36.59]